Protein AF-A0A521WMD8-F1 (afdb_monomer)

pLDDT: mean 81.5, std 14.39, range [27.69, 98.44]

Solvent-accessible surface area (backbone atoms only — not comparable to full-atom values): 35753 Å² total; per-residue (Å²): 135,84,90,80,86,84,76,79,74,77,81,56,64,64,61,53,51,50,50,51,52,52,50,52,50,52,53,50,49,53,52,51,51,56,50,50,54,54,52,53,50,49,53,50,50,51,52,51,52,50,38,42,50,52,12,43,54,48,19,48,53,48,41,52,50,54,54,48,35,42,39,69,62,44,95,74,67,59,60,50,74,45,74,59,98,91,37,52,18,42,32,43,48,45,84,47,97,73,32,38,34,42,40,19,37,7,52,38,94,83,32,69,35,38,41,40,37,39,30,28,61,46,92,63,66,62,70,79,48,25,30,44,24,30,66,68,2,39,36,26,22,53,20,7,37,32,40,28,24,35,40,18,37,8,38,37,38,32,50,74,74,60,41,94,59,53,44,60,72,39,82,51,20,57,38,80,44,56,33,42,44,47,32,66,44,76,56,71,49,28,36,40,35,40,30,36,46,32,40,30,24,26,39,44,77,45,55,60,62,37,40,80,71,33,77,40,76,40,96,83,46,53,100,69,65,86,46,50,25,55,30,63,37,84,68,27,40,37,36,33,34,24,96,74,19,26,38,37,31,25,39,40,88,46,67,61,58,64,39,83,60,34,70,38,85,67,45,44,38,26,30,24,44,44,49,55,46,51,31,35,42,30,22,13,34,75,64,17,22,37,38,27,27,44,44,76,44,55,77,65,51,44,80,72,34,76,41,81,47,98,29,27,28,51,29,60,43,76,59,91,59,31,41,39,34,33,16,37,41,54,90,64,3,29,41,38,29,23,41,33,90,45,71,70,59,58,40,82,51,21,57,29,80,40,92,33,34,48,54,19,48,26,64,52,43,31,33,36,40,37,17,12,54,72,20,49,38,42,36,28,27,39,42,75,48,52,62,65,30,41,78,59,34,34,40,86,47,102,51,60,38,26,27,41,18,40,37,54,47,86,52,33,37,40,32,24,27,38,42,95,92,51,21,32,45,37,35,29,37,43,69,44,52,66,63,34,42,84,54,36,74,46,79,42,93,72,48,43,41,41,28,51,42,75,47,62,64,9,27,36,44,39,34,20,26,42,100,51,80,46,9,48,35,39,29,27,38,22,58,36,53,27,42,18,33,28,53,22,39,40,37,14,11,32,100,76,4,26,38,30,26,35,31,27,31,23,33,36,38,21,37,31,38,30,48,25,33,19,22,19,32,36,35,20,65,41,77,42,80,52,51,61,64,45,57,79,38,77,68,45,85,72,49,73,64,68,65,69,47,71,54,69,70,59,53,53,50,48,45,52,52,4,46,75,52,33,77,44,78,70,68,72,62,38,71,41,61,54,75,45,78,44,34,36,21,23,31,67,32,32,37,37,38,25,74,49,14,37,38,29,35,54,29,33,30,30,24,44,16,37,35,39,41,28,53,39,19,33,41,30,40,20,79,91,44,55,46,43,64,42,40,43,32,15,40,21,96,93,40,34,58,86,33,2,26,36,40,39,34,45,49,35,37,27,39,39,24,69,72,87,15,27,38,34,40,36,19,58,6,32,12,36,73,74,73,44,87,49,57,11,34,36,40,47,42,37,40,45,56,33,36,37,42,40,17,78,34,4,22,35,37,38,27,29,48,27,47,36,45,36,46,38,18,15,18,37,36,30,27,58,34,11,38,38,44,41,52,80,80,67,60,69,90,85,54,79,52,67,95,73,79,33,43,37,78,78,47,78,45,82,52,136

Nearest PDB structures (foldseek):
  1ri6-assembly1_A  TM=7.960E-01  e=4.593E-08  Escherichia coli
  3u4y-assembly2_B  TM=6.505E-01  e=2.765E-07  Desulfofarcimen acetoxidans DSM 771
  5o9z-assembly1_w  TM=6.079E-01  e=1.991E-06  Homo sapiens
  8oiz-assembly1_A  TM=3.950E-01  e=2.688E-05  Homo sapiens
  7v7b-assembly1_B  TM=3.726E-01  e=8.900E-04  Homo sapiens

Foldseek 3Di:
DDDDDPDPPPCCVVVVVVVVVVVVVVVVVVVVVVVVVVVVVVVVVVVVVVLLVVFVVQQVVFQCVQQVCLQVVHDDDQKDWDDDPRWIKIWGWDDDVQFIKIWIWTDRPNNIFIWIFTWGQPLFPFPQFLEEAAQQEEEEELLAEEAGEYHYLHAHYYDDDLPPQLQDWDFQAKDWFFALWFEWDDAFQWIWTDFQFWIWIWGCVPVNYIGTLDIGGDPLHDDDSHAKEWEDEQQWIWIFDQVVQKIWIWHVLPVSDTHTQDIDHRHQRWHYWYDAFQWIWTFRQRQQWIFIWGNVPVNDIDGLDIGHHPAGWHYWDDADQKIWTFHFDAQATKIWIWGPPPVSDTHTQAMDGDRAGFQEWEDFFQWIWTFHAQDQWGWIWGCLPVNYIGTQATDHHPGGWGFLYWYDFFQWIWTFIDDDQWTWTWIWRCLPVRYIDTSYIDTDNAFRFHYWDADGSQKIWTWGHHPDRIIMITIIRRRSSSFHEYSYEYAQADPNYEYERYEYRAEYAGQEYECYEHSYEYEYQYYYVYRYSYYYHHPHDGHHDKAFFDDPVNVVVLVVQLVVVHEAADDPPAEAQAEDEDDSHEYCHEHEYEPQHEYAYPAEYEYLWEYEAYHQHEYEHHPNPAQAEHEHWQHNPVALQAIQAYEHDDNYEWEYHYPLYAYEYEGARQNVQVVHDDARYEAYDDYDYRYEYEYARGEHEHEGSYEYQHYYYNYYYYYHHYYYYHRPPNRDHRTDDTDDRRIDGPDMDTDD

Structure (mmCIF, N/CA/C/O backbone):
data_AF-A0A521WMD8-F1
#
_entry.id   AF-A0A521WMD8-F1
#
loop_
_atom_site.group_PDB
_atom_site.id
_atom_site.type_symbol
_atom_site.label_atom_id
_atom_site.label_alt_id
_atom_site.label_comp_id
_atom_site.label_asym_id
_atom_site.label_entity_id
_atom_site.label_seq_id
_atom_site.pdbx_PDB_ins_code
_atom_site.Cartn_x
_atom_site.Cartn_y
_atom_site.Cartn_z
_atom_site.occupancy
_atom_site.B_iso_or_equiv
_atom_site.auth_seq_id
_atom_site.auth_comp_id
_atom_site.auth_asym_id
_atom_site.auth_atom_id
_atom_site.pdbx_PDB_model_num
ATOM 1 N N . MET A 1 1 ? 49.536 -102.680 -60.472 1.00 41.41 1 MET A N 1
ATOM 2 C CA . MET A 1 1 ? 49.944 -101.527 -59.640 1.00 41.41 1 MET A CA 1
ATOM 3 C C . MET A 1 1 ? 48.747 -100.598 -59.496 1.00 41.41 1 MET A C 1
ATOM 5 O O . MET A 1 1 ? 48.204 -100.206 -60.515 1.00 41.41 1 MET A O 1
ATOM 9 N N . ARG A 1 2 ? 48.365 -100.325 -58.240 1.00 40.72 2 ARG A N 1
ATOM 10 C CA . ARG A 1 2 ? 47.364 -99.372 -57.713 1.00 40.72 2 ARG A CA 1
ATOM 11 C C . ARG A 1 2 ? 45.886 -99.487 -58.145 1.00 40.72 2 ARG A C 1
ATOM 13 O O . ARG A 1 2 ? 45.470 -99.030 -59.197 1.00 40.72 2 ARG A O 1
ATOM 20 N N . THR A 1 3 ? 45.119 -100.065 -57.222 1.00 46.81 3 THR A N 1
ATOM 21 C CA . THR A 1 3 ? 43.687 -99.886 -56.947 1.00 46.81 3 THR A CA 1
ATOM 22 C C . THR A 1 3 ? 43.321 -98.425 -56.695 1.00 46.81 3 THR A C 1
ATOM 24 O O . THR A 1 3 ? 43.950 -97.811 -55.838 1.00 46.81 3 THR A O 1
ATOM 27 N N . ASP A 1 4 ? 42.240 -97.944 -57.313 1.00 42.34 4 ASP A N 1
ATOM 28 C CA . ASP A 1 4 ? 41.469 -96.797 -56.822 1.00 42.34 4 ASP A CA 1
ATOM 29 C C . ASP A 1 4 ? 39.981 -97.173 -56.755 1.00 42.34 4 ASP A C 1
ATOM 31 O O . ASP A 1 4 ? 39.323 -97.451 -57.759 1.00 42.34 4 ASP A O 1
ATOM 35 N N . HIS A 1 5 ? 39.457 -97.226 -55.530 1.00 48.16 5 HIS A N 1
ATOM 36 C CA . HIS A 1 5 ? 38.037 -97.380 -55.241 1.00 48.16 5 HIS A CA 1
ATOM 37 C C . HIS A 1 5 ? 37.310 -96.068 -55.558 1.00 48.16 5 HIS A C 1
ATOM 39 O O . HIS A 1 5 ? 37.416 -95.097 -54.809 1.00 48.16 5 HIS A O 1
ATOM 45 N N . ILE A 1 6 ? 36.511 -96.045 -56.624 1.00 45.47 6 ILE A N 1
ATOM 46 C CA . ILE A 1 6 ? 35.538 -94.972 -56.850 1.00 45.47 6 ILE A CA 1
ATOM 47 C C . ILE A 1 6 ? 34.365 -95.204 -55.889 1.00 45.47 6 ILE A C 1
ATOM 49 O O . ILE A 1 6 ? 33.432 -95.947 -56.184 1.00 45.47 6 ILE A O 1
ATOM 53 N N . GLN A 1 7 ? 34.412 -94.578 -54.711 1.00 53.00 7 GLN A N 1
ATOM 54 C CA . GLN A 1 7 ? 33.211 -94.386 -53.901 1.00 53.00 7 GLN A CA 1
ATOM 55 C C . GLN A 1 7 ? 32.320 -93.356 -54.603 1.00 53.00 7 GLN A C 1
ATOM 57 O O . GLN A 1 7 ? 32.611 -92.158 -54.612 1.00 53.00 7 GLN A O 1
ATOM 62 N N . THR A 1 8 ? 31.207 -93.803 -55.180 1.00 52.16 8 THR A N 1
ATOM 63 C CA . THR A 1 8 ? 30.129 -92.920 -55.628 1.00 52.16 8 THR A CA 1
ATOM 64 C C . THR A 1 8 ? 29.467 -92.284 -54.405 1.00 52.16 8 THR A C 1
ATOM 66 O O . THR A 1 8 ? 28.491 -92.803 -53.865 1.00 52.16 8 THR A O 1
ATOM 69 N N . LYS A 1 9 ? 29.995 -91.147 -53.941 1.00 52.72 9 LYS A N 1
ATOM 70 C CA . LYS A 1 9 ? 29.272 -90.261 -53.023 1.00 52.72 9 LYS A CA 1
ATOM 71 C C . LYS A 1 9 ? 28.027 -89.766 -53.759 1.00 52.72 9 LYS A C 1
ATOM 73 O O . LYS A 1 9 ? 28.132 -88.937 -54.663 1.00 52.72 9 LYS A O 1
ATOM 78 N N . SER A 1 10 ? 26.855 -90.298 -53.406 1.00 56.12 10 SER A N 1
ATOM 79 C CA . SER A 1 10 ? 25.584 -89.798 -53.934 1.00 56.12 10 SER A CA 1
ATOM 80 C C . SER A 1 10 ? 25.499 -88.302 -53.612 1.00 56.12 10 SER A C 1
ATOM 82 O O . SER A 1 10 ? 25.668 -87.896 -52.457 1.00 56.12 10 SER A O 1
ATOM 84 N N . LYS A 1 11 ? 25.333 -87.465 -54.640 1.00 58.53 11 LYS A N 1
ATOM 85 C CA . LYS A 1 11 ? 25.245 -86.010 -54.490 1.00 58.53 11 LYS A CA 1
ATOM 86 C C . LYS A 1 11 ? 23.907 -85.647 -53.831 1.00 58.53 11 LYS A C 1
ATOM 88 O O . LYS A 1 11 ? 22.960 -85.270 -54.508 1.00 58.53 11 LYS A O 1
ATOM 93 N N . GLN A 1 12 ? 23.849 -85.712 -52.501 1.00 58.47 12 GLN A N 1
ATOM 94 C CA . GLN A 1 12 ? 22.752 -85.159 -51.688 1.00 58.47 12 GLN A CA 1
ATOM 95 C C . GLN A 1 12 ? 22.807 -83.622 -51.573 1.00 58.47 12 GLN A C 1
ATOM 97 O O . GLN A 1 12 ? 21.968 -83.018 -50.910 1.00 58.47 12 GLN A O 1
ATOM 102 N N . SER A 1 13 ? 23.764 -82.960 -52.237 1.00 59.78 13 SER A N 1
ATOM 103 C CA . SER A 1 13 ? 23.941 -81.502 -52.182 1.00 59.78 13 SER A CA 1
ATOM 104 C C . SER A 1 13 ? 22.703 -80.724 -52.647 1.00 59.78 13 SER A C 1
ATOM 106 O O . SER A 1 13 ? 22.449 -79.640 -52.134 1.00 59.78 13 SER A O 1
ATOM 108 N N . GLY A 1 14 ? 21.904 -81.287 -53.564 1.00 66.94 14 GLY A N 1
ATOM 109 C CA . GLY A 1 14 ? 20.630 -80.694 -53.989 1.00 66.94 14 GLY A CA 1
ATOM 110 C C . GLY A 1 14 ? 19.539 -80.758 -52.913 1.00 66.94 14 GLY A C 1
ATOM 111 O O . GLY A 1 14 ? 18.849 -79.770 -52.684 1.00 66.94 14 GLY A O 1
ATOM 112 N N . GLN A 1 15 ? 19.420 -81.883 -52.195 1.00 69.38 15 GLN A N 1
ATOM 113 C CA . GLN A 1 15 ? 18.453 -82.036 -51.097 1.00 69.38 15 GLN A CA 1
ATOM 114 C C . GLN A 1 15 ? 18.825 -81.164 -49.893 1.00 69.38 15 GLN A C 1
ATOM 116 O O . GLN A 1 15 ? 17.951 -80.519 -49.322 1.00 69.38 15 GLN A O 1
ATOM 121 N N . ALA A 1 16 ? 20.115 -81.074 -49.553 1.00 74.12 16 ALA A N 1
ATOM 122 C CA . ALA A 1 16 ? 20.590 -80.191 -48.489 1.00 74.12 16 ALA A CA 1
ATOM 123 C C . ALA A 1 16 ? 20.301 -78.712 -48.802 1.00 74.12 16 ALA A C 1
ATOM 125 O O . ALA A 1 16 ? 19.813 -77.994 -47.937 1.00 74.12 16 ALA A O 1
ATOM 126 N N . MET A 1 17 ? 20.520 -78.273 -50.050 1.00 79.31 17 MET A N 1
ATOM 127 C CA . MET A 1 17 ? 20.219 -76.902 -50.473 1.00 79.31 17 MET A CA 1
ATOM 128 C C . MET A 1 17 ? 18.716 -76.593 -50.385 1.00 79.31 17 MET A C 1
ATOM 130 O O . MET A 1 17 ? 18.348 -75.542 -49.869 1.00 79.31 17 MET A O 1
ATOM 134 N N . ILE A 1 18 ? 17.844 -77.511 -50.817 1.00 81.69 18 ILE A N 1
ATOM 135 C CA . ILE A 1 18 ? 16.386 -77.326 -50.721 1.00 81.69 18 ILE A CA 1
ATOM 136 C C . ILE A 1 18 ? 15.936 -77.275 -49.256 1.00 81.69 18 ILE A C 1
ATOM 138 O O . ILE A 1 18 ? 15.162 -76.393 -48.896 1.00 81.69 18 ILE A O 1
ATOM 142 N N . ILE A 1 19 ? 16.451 -78.159 -48.394 1.00 83.31 19 ILE A N 1
ATOM 143 C CA . ILE A 1 19 ? 16.129 -78.150 -46.959 1.00 83.31 19 ILE A CA 1
ATOM 144 C C . ILE A 1 19 ? 16.604 -76.850 -46.307 1.00 83.31 19 ILE A C 1
ATOM 146 O O . ILE A 1 19 ? 15.848 -76.257 -45.545 1.00 83.31 19 ILE A O 1
ATOM 150 N N . SER A 1 20 ? 17.806 -76.361 -46.628 1.00 80.75 20 SER A N 1
ATOM 151 C CA . SER A 1 20 ? 18.294 -75.074 -46.120 1.00 80.75 20 SER A CA 1
ATOM 152 C C . SER A 1 20 ? 17.433 -73.904 -46.595 1.00 80.75 20 SER A C 1
ATOM 154 O O . SER A 1 20 ? 17.076 -73.058 -45.784 1.00 80.75 20 SER A O 1
ATOM 156 N N . VAL A 1 21 ? 17.049 -73.864 -47.875 1.00 86.06 21 VAL A N 1
ATOM 157 C CA . VAL A 1 21 ? 16.170 -72.811 -48.411 1.00 86.06 21 VAL A CA 1
ATOM 158 C C . VAL A 1 21 ? 14.806 -72.843 -47.725 1.00 86.06 21 VAL A C 1
ATOM 160 O O . VAL A 1 21 ? 14.336 -71.804 -47.273 1.00 86.06 21 VAL A O 1
ATOM 163 N N . VAL A 1 22 ? 14.194 -74.021 -47.580 1.00 87.50 22 VAL A N 1
ATOM 164 C CA . VAL A 1 22 ? 12.907 -74.176 -46.885 1.00 87.50 22 VAL A CA 1
ATOM 165 C C . VAL A 1 22 ? 13.033 -73.805 -45.405 1.00 87.50 22 VAL A C 1
ATOM 167 O O . VAL A 1 22 ? 12.176 -73.103 -44.883 1.00 87.50 22 VAL A O 1
ATOM 170 N N . PHE A 1 23 ? 14.117 -74.198 -44.736 1.00 89.12 23 PHE A N 1
ATOM 171 C CA . PHE A 1 23 ? 14.378 -73.859 -43.337 1.00 89.12 23 PHE A CA 1
ATOM 172 C C . PHE A 1 23 ? 14.518 -72.347 -43.125 1.00 89.12 23 PHE A C 1
ATOM 174 O O . PHE A 1 23 ? 13.855 -71.788 -42.253 1.00 89.12 23 PHE A O 1
ATOM 181 N N . PHE A 1 24 ? 15.311 -71.660 -43.953 1.00 89.56 24 PHE A N 1
ATOM 182 C CA . PHE A 1 24 ? 15.444 -70.203 -43.879 1.00 89.56 24 PHE A CA 1
ATOM 183 C C . PHE A 1 24 ? 14.158 -69.476 -44.276 1.00 89.56 24 PHE A C 1
ATOM 185 O O . PHE A 1 24 ? 13.862 -68.429 -43.706 1.00 89.56 24 PHE A O 1
ATOM 192 N N . LEU A 1 25 ? 13.363 -70.033 -45.192 1.00 91.81 25 LEU A N 1
ATOM 193 C CA . LEU A 1 25 ? 12.064 -69.477 -45.565 1.00 91.81 25 LEU A CA 1
ATOM 194 C C . LEU A 1 25 ? 11.048 -69.611 -44.422 1.00 91.81 25 LEU A C 1
ATOM 196 O O . LEU A 1 25 ? 10.329 -68.657 -44.139 1.00 91.81 25 LEU A O 1
ATOM 200 N N . ILE A 1 26 ? 11.039 -70.744 -43.710 1.00 90.94 26 ILE A N 1
ATOM 201 C CA . ILE 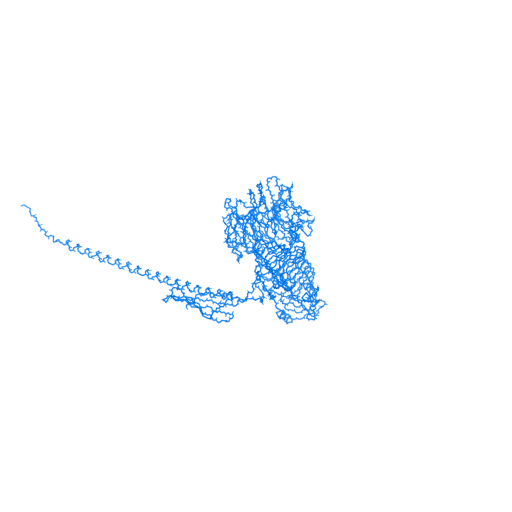A 1 26 ? 10.210 -70.947 -42.513 1.00 90.94 26 ILE A CA 1
ATOM 202 C C . ILE A 1 26 ? 10.639 -69.995 -41.391 1.00 90.94 26 ILE A C 1
ATOM 204 O O . ILE A 1 26 ? 9.785 -69.336 -40.804 1.00 90.94 26 ILE A O 1
ATOM 208 N N . ILE A 1 27 ? 11.944 -69.862 -41.120 1.00 90.00 27 ILE A N 1
ATOM 209 C CA . ILE A 1 27 ? 12.451 -68.893 -40.134 1.00 90.00 27 ILE A CA 1
ATOM 210 C C . ILE A 1 27 ? 12.065 -67.467 -40.535 1.00 90.00 27 ILE A C 1
ATOM 212 O O . ILE A 1 27 ? 11.583 -66.710 -39.697 1.00 90.00 27 ILE A O 1
ATOM 216 N N . GLY A 1 28 ? 12.226 -67.112 -41.813 1.00 90.06 28 GLY A N 1
ATOM 217 C CA . GLY A 1 28 ? 11.825 -65.813 -42.345 1.00 90.06 28 GLY A CA 1
ATOM 218 C C . GLY A 1 28 ? 10.339 -65.532 -42.122 1.00 90.06 28 GLY A C 1
ATOM 219 O O . GLY A 1 28 ? 9.993 -64.459 -41.636 1.00 90.06 28 GLY A O 1
ATOM 220 N N . LEU A 1 29 ? 9.466 -66.510 -42.384 1.00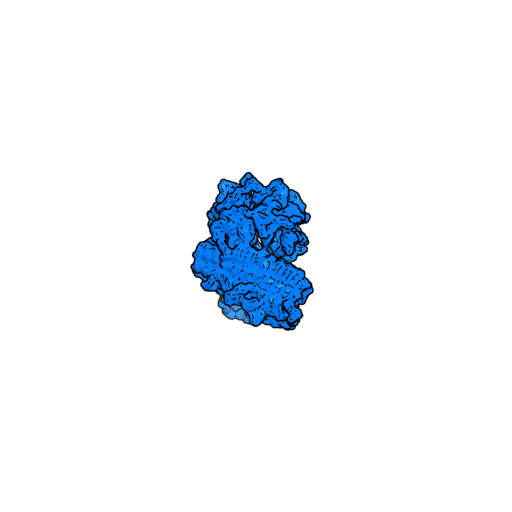 89.88 29 LEU A N 1
ATOM 221 C CA . LEU A 1 29 ? 8.031 -66.389 -42.116 1.00 89.88 29 LEU A CA 1
ATOM 222 C C . LEU A 1 29 ? 7.726 -66.218 -40.624 1.00 89.88 29 LEU A C 1
ATOM 224 O O . LEU A 1 29 ? 6.931 -65.350 -40.278 1.00 89.88 29 LEU A O 1
ATOM 228 N N . ILE A 1 30 ? 8.364 -66.991 -39.741 1.00 90.25 30 ILE A N 1
ATOM 229 C CA . ILE A 1 30 ? 8.158 -66.884 -38.287 1.00 90.25 30 ILE A CA 1
ATOM 230 C C . ILE A 1 30 ? 8.564 -65.494 -37.783 1.00 90.25 30 ILE A C 1
ATOM 232 O O . ILE A 1 30 ? 7.831 -64.882 -37.008 1.00 90.25 30 ILE A O 1
ATOM 236 N N . VAL A 1 31 ? 9.695 -64.964 -38.256 1.00 87.88 31 VAL A N 1
ATOM 237 C CA . VAL A 1 31 ? 10.162 -63.616 -37.899 1.00 87.88 31 VAL A CA 1
ATOM 238 C C . VAL A 1 31 ? 9.196 -62.548 -38.417 1.00 87.88 31 VAL A C 1
ATOM 240 O O . VAL A 1 31 ? 8.834 -61.642 -37.668 1.00 87.88 31 VAL A O 1
ATOM 243 N N . VAL A 1 32 ? 8.725 -62.663 -39.664 1.00 89.38 32 VAL A N 1
ATOM 244 C CA . VAL A 1 32 ? 7.759 -61.715 -40.244 1.00 89.38 32 VAL A CA 1
ATOM 245 C C . VAL A 1 32 ? 6.430 -61.739 -39.491 1.00 89.38 32 VAL A C 1
ATOM 247 O O . VAL A 1 32 ? 5.892 -60.671 -39.201 1.00 89.38 32 VAL A O 1
ATOM 250 N N . VAL A 1 33 ? 5.912 -62.918 -39.135 1.00 88.19 33 VAL A N 1
ATOM 251 C CA . VAL A 1 33 ? 4.668 -63.055 -38.358 1.00 88.19 33 VAL A CA 1
ATOM 252 C C . VAL A 1 33 ? 4.846 -62.468 -36.956 1.00 88.19 33 VAL A C 1
ATOM 254 O O . VAL A 1 33 ? 4.033 -61.644 -36.543 1.00 88.19 33 VAL A O 1
ATOM 257 N N . GLY A 1 34 ? 5.947 -62.792 -36.271 1.00 85.81 34 GLY A N 1
ATOM 258 C CA . GLY A 1 34 ? 6.242 -62.267 -34.935 1.00 85.81 34 GLY A CA 1
ATOM 259 C C . GLY A 1 34 ? 6.353 -60.739 -34.896 1.00 85.81 34 GLY A C 1
ATOM 260 O O . GLY A 1 34 ? 5.787 -60.097 -34.012 1.00 85.81 34 GLY A O 1
ATOM 261 N N . ILE A 1 35 ? 7.017 -60.134 -35.887 1.00 86.00 35 ILE A N 1
ATOM 262 C CA . ILE A 1 35 ? 7.094 -58.670 -36.009 1.00 86.00 35 ILE A CA 1
ATOM 263 C C . ILE A 1 35 ? 5.717 -58.090 -36.358 1.00 86.00 35 ILE A C 1
ATOM 265 O O . ILE A 1 35 ? 5.288 -57.119 -35.735 1.00 86.00 35 ILE A O 1
ATOM 269 N N . SER A 1 36 ? 4.988 -58.696 -37.298 1.00 86.19 36 SER A N 1
ATOM 270 C CA . SER A 1 36 ? 3.666 -58.211 -37.723 1.00 86.19 36 SER A CA 1
ATOM 271 C C . SER A 1 36 ? 2.666 -58.167 -36.567 1.00 86.19 36 SER A C 1
ATOM 273 O O . SER A 1 36 ? 1.955 -57.175 -36.415 1.00 86.19 36 SER A O 1
ATOM 275 N N . GLU A 1 37 ? 2.642 -59.186 -35.706 1.00 87.50 37 GLU A N 1
ATOM 276 C CA . GLU A 1 37 ? 1.769 -59.212 -34.527 1.00 87.50 37 GLU A CA 1
ATOM 277 C C . GLU A 1 37 ? 2.092 -58.085 -33.540 1.00 87.50 37 GLU A C 1
ATOM 279 O O . GLU A 1 37 ? 1.181 -57.409 -33.053 1.00 87.50 37 GLU A O 1
ATOM 284 N N . THR A 1 38 ? 3.380 -57.830 -33.277 1.00 83.56 38 THR A N 1
ATOM 285 C CA . THR A 1 38 ? 3.787 -56.720 -32.399 1.00 83.56 38 THR A CA 1
ATOM 286 C C . THR A 1 38 ? 3.406 -55.358 -32.974 1.00 83.56 38 THR A C 1
ATOM 288 O O . THR A 1 38 ? 2.831 -54.545 -32.256 1.00 83.56 38 THR A O 1
ATOM 291 N N . VAL A 1 39 ? 3.609 -55.139 -34.277 1.00 86.31 39 VAL A N 1
ATOM 292 C CA . VAL A 1 39 ? 3.258 -53.881 -34.953 1.00 86.31 39 VAL A CA 1
ATOM 293 C C . VAL A 1 39 ? 1.747 -53.648 -34.954 1.00 86.31 39 VAL A C 1
ATOM 295 O O . VAL A 1 39 ? 1.296 -52.545 -34.657 1.00 86.31 39 VAL A O 1
ATOM 298 N N . VAL A 1 40 ? 0.940 -54.676 -35.235 1.00 86.12 40 VAL A N 1
ATOM 299 C CA . VAL A 1 40 ? -0.529 -54.570 -35.188 1.00 86.12 40 VAL A CA 1
ATOM 300 C C . VAL A 1 40 ? -1.013 -54.277 -33.766 1.00 86.12 40 VAL A C 1
ATOM 302 O O . VAL A 1 40 ? -1.916 -53.457 -33.579 1.00 86.12 40 VAL A O 1
ATOM 305 N N . ARG A 1 41 ? -0.403 -54.903 -32.752 1.00 84.12 41 ARG A N 1
ATOM 306 C CA . ARG A 1 41 ? -0.716 -54.633 -31.344 1.00 84.12 41 ARG A CA 1
ATOM 307 C C . ARG A 1 41 ? -0.370 -53.197 -30.952 1.00 84.12 41 ARG A C 1
ATOM 309 O O . ARG A 1 41 ? -1.201 -52.534 -30.335 1.00 84.12 41 ARG A O 1
ATOM 316 N N . ASP A 1 42 ? 0.801 -52.704 -31.340 1.00 84.44 42 ASP A N 1
ATOM 317 C CA . ASP A 1 42 ? 1.234 -51.340 -31.025 1.00 84.44 42 ASP A CA 1
ATOM 318 C C . ASP A 1 42 ? 0.383 -50.297 -31.755 1.00 84.44 42 ASP A C 1
ATOM 320 O O . ASP A 1 42 ? -0.044 -49.319 -31.144 1.00 84.44 42 ASP A O 1
ATOM 324 N N . LEU A 1 43 ? 0.019 -50.545 -33.017 1.00 85.25 43 LEU A N 1
ATOM 325 C CA . LEU A 1 43 ? -0.938 -49.711 -33.747 1.00 85.25 43 LEU A CA 1
ATOM 326 C C . LEU A 1 43 ? -2.298 -49.659 -33.046 1.00 85.25 43 LEU A C 1
ATOM 328 O O . LEU A 1 43 ? -2.865 -48.577 -32.893 1.00 85.25 43 LEU A O 1
ATOM 332 N N . LYS A 1 44 ? -2.810 -50.802 -32.572 1.00 83.56 44 LYS A N 1
ATOM 333 C CA . LYS A 1 44 ? -4.065 -50.851 -31.812 1.00 83.56 44 LYS A CA 1
ATOM 334 C C . LYS A 1 44 ? -3.950 -50.073 -30.498 1.00 83.56 44 LYS A C 1
ATOM 336 O O . LYS A 1 44 ? -4.864 -49.329 -30.157 1.00 83.56 44 LYS A O 1
ATOM 341 N N . ASN A 1 45 ? -2.824 -50.181 -29.794 1.00 81.69 45 ASN A N 1
ATOM 342 C CA . ASN A 1 45 ? -2.570 -49.428 -28.564 1.00 81.69 45 ASN A CA 1
ATOM 343 C C . ASN A 1 45 ? -2.522 -47.916 -28.817 1.00 81.69 45 ASN A C 1
ATOM 345 O O . ASN A 1 45 ? -3.178 -47.163 -28.102 1.00 81.69 45 ASN A O 1
ATOM 349 N N . VAL A 1 46 ? -1.820 -47.467 -29.862 1.00 84.19 46 VAL A N 1
ATOM 350 C CA . VAL A 1 46 ? -1.774 -46.049 -30.253 1.00 84.19 46 VAL A CA 1
ATOM 351 C C . VAL A 1 46 ? -3.170 -45.545 -30.618 1.00 84.19 46 VAL A C 1
ATOM 353 O O . VAL A 1 46 ? -3.582 -44.494 -30.134 1.00 84.19 46 VAL A O 1
ATOM 356 N N . GLN A 1 47 ? -3.938 -46.307 -31.400 1.00 83.62 47 GLN A N 1
ATOM 357 C CA . GLN A 1 47 ? -5.320 -45.950 -31.736 1.00 83.62 47 GLN A CA 1
ATOM 358 C C . GLN A 1 47 ? -6.213 -45.845 -30.494 1.00 83.62 47 GLN A C 1
ATOM 360 O O . GLN A 1 47 ? -7.027 -44.929 -30.405 1.00 83.62 47 GLN A O 1
ATOM 365 N N . ASN A 1 48 ? -6.057 -46.749 -29.526 1.00 83.69 48 ASN A N 1
ATOM 366 C CA . ASN A 1 48 ? -6.805 -46.712 -28.271 1.00 83.69 48 ASN A CA 1
ATOM 367 C C . ASN A 1 48 ? -6.425 -45.490 -27.418 1.00 83.69 48 ASN A C 1
ATOM 369 O O . ASN A 1 48 ? -7.307 -44.834 -26.870 1.00 83.69 48 ASN A O 1
ATOM 373 N N . ILE A 1 49 ? -5.135 -45.141 -27.353 1.00 80.25 49 ILE A N 1
ATOM 374 C CA . ILE A 1 49 ? -4.651 -43.938 -26.655 1.00 80.25 49 ILE A CA 1
ATOM 375 C C . ILE A 1 49 ? -5.213 -42.672 -27.306 1.00 80.25 49 ILE A C 1
ATOM 377 O O . ILE A 1 49 ? -5.661 -41.772 -26.599 1.00 80.25 49 ILE A O 1
ATOM 381 N N . VAL A 1 50 ? -5.222 -42.600 -28.640 1.00 83.19 50 VAL A N 1
ATOM 382 C CA . VAL A 1 50 ? -5.796 -41.461 -29.370 1.00 83.19 50 VAL A CA 1
ATOM 383 C C . VAL A 1 50 ? -7.287 -41.329 -29.062 1.00 83.19 50 VAL A C 1
ATOM 385 O O . VAL A 1 50 ? -7.710 -40.261 -28.632 1.00 83.19 50 VAL A O 1
ATOM 388 N N . LYS A 1 51 ? -8.064 -42.416 -29.169 1.00 83.19 51 LYS A N 1
ATOM 389 C CA . LYS A 1 51 ? -9.501 -42.414 -28.837 1.00 83.19 51 LYS A CA 1
ATOM 390 C C . LYS A 1 51 ? -9.763 -41.978 -27.394 1.00 83.19 51 LYS A C 1
ATOM 392 O O . LYS A 1 51 ? -10.659 -41.180 -27.152 1.00 83.19 51 LYS A O 1
ATOM 397 N N . SER A 1 52 ? -8.951 -42.452 -26.448 1.00 81.94 52 SER A N 1
ATOM 398 C CA . SER A 1 52 ? -9.038 -42.049 -25.041 1.00 81.94 52 SER A CA 1
ATOM 399 C C . SER A 1 52 ? -8.734 -40.561 -24.834 1.00 81.94 52 SER A C 1
ATOM 401 O O . SER A 1 52 ? -9.435 -39.906 -24.063 1.00 81.94 52 SER A O 1
ATOM 403 N N . ARG A 1 53 ? -7.731 -40.006 -25.530 1.00 82.38 53 ARG A N 1
ATOM 404 C CA . ARG A 1 53 ? -7.419 -38.568 -25.476 1.00 82.38 53 ARG A CA 1
ATOM 405 C C . ARG A 1 53 ? -8.506 -37.709 -26.110 1.00 82.38 53 ARG A C 1
ATOM 407 O O . ARG A 1 53 ? -8.763 -36.617 -25.621 1.00 82.38 53 ARG A O 1
ATOM 414 N N . GLU A 1 54 ? -9.144 -38.191 -27.171 1.00 83.69 54 GLU A N 1
ATOM 415 C CA . GLU A 1 54 ? -10.260 -37.495 -27.813 1.00 83.69 54 GLU A CA 1
ATOM 416 C C . GLU A 1 54 ? -11.485 -37.428 -26.890 1.00 83.69 54 GLU A C 1
ATOM 418 O O . GLU A 1 54 ? -12.049 -36.345 -26.745 1.00 83.69 54 GLU A O 1
ATOM 423 N N . SER A 1 55 ? -11.843 -38.525 -26.202 1.00 84.69 55 SER A N 1
ATOM 424 C CA . SER A 1 55 ? -12.883 -38.504 -25.155 1.00 84.69 55 SER A CA 1
ATOM 425 C C . SER A 1 55 ? -12.544 -37.537 -24.026 1.00 84.69 55 SER A C 1
ATOM 427 O O . SER A 1 55 ? -13.407 -36.791 -23.575 1.00 84.69 55 SER A O 1
ATOM 429 N N . TYR A 1 56 ? -11.286 -37.530 -23.576 1.00 82.38 56 TYR A N 1
ATOM 430 C CA . TYR A 1 56 ? -10.823 -36.610 -22.540 1.00 82.38 56 TYR A CA 1
ATOM 431 C C . TYR A 1 56 ? -10.971 -35.149 -22.980 1.00 82.38 56 TYR A C 1
ATOM 433 O O . TYR A 1 56 ? -11.595 -34.361 -22.282 1.00 82.38 56 TYR A O 1
ATOM 441 N N . ALA A 1 57 ? -10.459 -34.795 -24.161 1.00 83.38 57 ALA A N 1
ATOM 442 C CA . ALA A 1 57 ? -10.439 -33.414 -24.631 1.00 83.38 57 ALA A CA 1
ATOM 443 C C . ALA A 1 57 ? -11.846 -32.833 -24.837 1.00 83.38 57 ALA A C 1
ATOM 445 O O . ALA A 1 57 ? -12.099 -31.701 -24.438 1.00 83.38 57 ALA A O 1
ATOM 446 N N . ILE A 1 58 ? -12.771 -33.594 -25.438 1.00 86.81 58 ILE A N 1
ATOM 447 C CA . ILE A 1 58 ? -14.147 -33.118 -25.649 1.00 86.81 58 ILE A CA 1
ATOM 448 C C . ILE A 1 58 ? -14.957 -33.094 -24.343 1.00 86.81 58 ILE A C 1
ATOM 450 O O . ILE A 1 58 ? -15.784 -32.202 -24.156 1.00 86.81 58 ILE A O 1
ATOM 454 N N . GLY A 1 59 ? -14.699 -34.043 -23.435 1.00 85.94 59 GLY A N 1
ATOM 455 C CA . GLY A 1 59 ? -15.298 -34.080 -22.104 1.00 85.94 59 GLY A CA 1
ATOM 456 C C . GLY A 1 59 ? -14.880 -32.883 -21.251 1.00 85.94 59 GLY A C 1
ATOM 457 O O . GLY A 1 59 ? -15.747 -32.199 -20.718 1.00 85.94 59 GLY A O 1
ATOM 458 N N . GLU A 1 60 ? -13.579 -32.585 -21.188 1.00 84.75 60 GLU A N 1
ATOM 459 C CA . GLU A 1 60 ? -13.049 -31.407 -20.488 1.00 84.75 60 GLU A CA 1
ATOM 460 C C . GLU A 1 60 ? -13.548 -30.107 -21.119 1.00 84.75 60 GLU A C 1
ATOM 462 O O . GLU A 1 60 ? -14.037 -29.243 -20.405 1.00 84.75 60 GLU A O 1
ATOM 467 N N . ALA A 1 61 ? -13.542 -29.987 -22.452 1.00 85.00 61 ALA A N 1
ATOM 468 C CA . ALA A 1 61 ? -14.008 -28.771 -23.121 1.00 85.00 61 ALA A CA 1
ATOM 469 C C . ALA A 1 61 ? -15.470 -28.428 -22.782 1.00 85.00 61 ALA A C 1
ATOM 471 O O . ALA A 1 61 ? -15.779 -27.277 -22.477 1.00 85.00 61 ALA A O 1
ATOM 472 N N . LEU A 1 62 ? -16.374 -29.418 -22.806 1.00 89.75 62 LEU A N 1
ATOM 473 C CA . LEU A 1 62 ? -17.766 -29.201 -22.398 1.00 89.75 62 LEU A CA 1
ATOM 474 C C . LEU A 1 62 ? -17.881 -28.935 -20.891 1.00 89.75 62 LEU A C 1
ATOM 476 O O . LEU A 1 62 ? -18.693 -28.114 -20.473 1.00 89.75 62 LEU A O 1
ATOM 480 N N . HIS A 1 63 ? -17.096 -29.630 -20.067 1.00 86.06 63 HIS A N 1
ATOM 481 C CA . HIS A 1 63 ? -17.125 -29.451 -18.619 1.00 86.06 63 HIS A CA 1
ATOM 482 C C . HIS A 1 63 ? -16.653 -28.050 -18.201 1.00 86.06 63 HIS A C 1
ATOM 484 O O . HIS A 1 63 ? -17.337 -27.381 -17.428 1.00 86.06 63 HIS A O 1
ATOM 490 N N . GLU A 1 64 ? -15.539 -27.574 -18.757 1.00 84.38 64 GLU A N 1
ATOM 491 C CA . GLU A 1 64 ? -15.008 -26.230 -18.529 1.00 84.38 64 GLU A CA 1
ATOM 492 C C . GLU A 1 64 ? -15.974 -25.148 -19.011 1.00 84.38 64 GLU A C 1
ATOM 494 O O . GLU A 1 64 ? -16.197 -24.179 -18.288 1.00 84.38 64 GLU A O 1
ATOM 499 N N . ASP A 1 65 ? -16.591 -25.320 -20.183 1.00 88.56 65 ASP A N 1
ATOM 500 C CA . ASP A 1 65 ? -17.577 -24.374 -20.711 1.00 88.56 65 ASP A CA 1
ATOM 501 C C . ASP A 1 65 ? -18.808 -24.257 -19.797 1.00 88.56 65 ASP A C 1
ATOM 503 O O . ASP A 1 65 ? -19.196 -23.153 -19.411 1.00 88.56 65 ASP A O 1
ATOM 507 N N . VAL A 1 66 ? -19.383 -25.387 -19.373 1.00 82.06 66 VAL A N 1
ATOM 508 C CA . VAL A 1 66 ? -20.529 -25.410 -18.451 1.00 82.06 66 VAL A CA 1
ATOM 509 C C . VAL A 1 66 ? -20.167 -24.753 -17.116 1.00 82.06 66 VAL A C 1
ATOM 511 O O . VAL A 1 66 ? -20.884 -23.869 -16.642 1.00 82.06 66 VAL A O 1
ATOM 514 N N . VAL A 1 67 ? -19.030 -25.123 -16.520 1.00 78.50 67 VAL A N 1
ATOM 515 C CA . VAL A 1 67 ? -18.564 -24.554 -15.246 1.00 78.50 67 VAL A CA 1
ATOM 516 C C . VAL A 1 67 ? -18.248 -23.057 -15.374 1.00 78.50 67 VAL A C 1
ATOM 518 O O . VAL A 1 67 ? -18.566 -22.280 -14.470 1.00 78.50 67 VAL A O 1
ATOM 521 N N . TYR A 1 68 ? -17.664 -22.621 -16.491 1.00 76.19 68 TYR A N 1
ATOM 522 C CA . TYR A 1 68 ? -17.388 -21.214 -16.775 1.00 76.19 68 TYR A CA 1
ATOM 523 C C . TYR A 1 68 ? -18.678 -20.400 -16.917 1.00 76.19 68 TYR A C 1
ATOM 525 O O . TYR A 1 68 ? -18.807 -19.347 -16.290 1.00 76.19 68 TYR A O 1
ATOM 533 N N . ARG A 1 69 ? -19.663 -20.903 -17.672 1.00 79.88 69 ARG A N 1
ATOM 534 C CA . ARG A 1 69 ? -20.975 -20.259 -17.818 1.00 79.88 69 ARG A CA 1
ATOM 535 C C . ARG A 1 69 ? -21.690 -20.128 -16.467 1.00 79.88 69 ARG A C 1
ATOM 537 O O . ARG A 1 69 ? -22.203 -19.050 -16.167 1.00 79.88 69 ARG A O 1
ATOM 544 N N . PHE A 1 70 ? -21.624 -21.147 -15.602 1.00 69.75 70 PHE A N 1
ATOM 545 C CA . PHE A 1 70 ? -22.116 -21.049 -14.218 1.00 69.75 70 PHE A CA 1
ATOM 546 C C . PHE A 1 70 ? -21.362 -20.008 -13.380 1.00 69.75 70 PHE A C 1
ATOM 548 O O . PHE A 1 70 ? -21.982 -19.271 -12.615 1.00 69.75 70 PHE A O 1
ATOM 555 N N . LYS A 1 71 ? -20.036 -19.900 -13.529 1.00 58.03 71 LYS A N 1
ATOM 556 C CA . LYS A 1 71 ? -19.230 -18.865 -12.857 1.00 58.03 71 LYS A CA 1
ATOM 557 C C . LYS A 1 71 ? -19.605 -17.445 -13.284 1.00 58.03 71 LYS A C 1
ATOM 559 O O . LYS A 1 71 ? -19.594 -16.547 -12.451 1.00 58.03 71 LYS A O 1
ATOM 564 N N . GLN A 1 72 ? -19.942 -17.246 -14.556 1.00 60.12 72 GLN A N 1
ATOM 565 C CA . GLN A 1 72 ? -20.275 -15.939 -15.136 1.00 60.12 72 GLN A CA 1
ATOM 566 C C . GLN A 1 72 ? -21.770 -15.581 -15.049 1.00 60.12 72 GLN A C 1
ATOM 568 O O . GLN A 1 72 ? -22.205 -14.632 -15.697 1.00 60.12 72 GLN A O 1
ATOM 573 N N . SER A 1 73 ? -22.577 -16.323 -14.275 1.00 59.31 73 SER A N 1
ATOM 574 C CA . SER A 1 73 ? -24.038 -16.126 -14.195 1.00 59.31 73 SER A CA 1
ATOM 575 C C . SER A 1 73 ? -24.751 -16.186 -15.560 1.00 59.31 73 SER A C 1
ATOM 577 O O . SER A 1 73 ? -25.769 -15.528 -15.775 1.00 59.31 73 SER A O 1
ATOM 579 N N . MET A 1 74 ? -24.223 -16.965 -16.506 1.00 63.84 74 MET A N 1
ATOM 580 C CA . MET A 1 74 ? -24.848 -17.178 -17.812 1.00 63.84 74 MET A CA 1
ATOM 581 C C . MET A 1 74 ? -25.915 -18.275 -17.720 1.00 63.84 74 MET A C 1
ATOM 583 O O . MET A 1 74 ? -25.855 -19.148 -16.855 1.00 63.84 74 MET A O 1
ATOM 587 N N . GLN A 1 75 ? -26.898 -18.255 -18.626 1.00 68.12 75 GLN A N 1
ATOM 588 C CA . GLN A 1 75 ? -27.882 -19.337 -18.704 1.00 68.12 75 GLN A CA 1
ATOM 589 C C . GLN A 1 75 ? -27.218 -20.644 -19.154 1.00 68.12 75 GLN A C 1
ATOM 591 O O . GLN A 1 75 ? -26.497 -20.680 -20.154 1.00 68.12 75 GLN A O 1
ATOM 596 N N . VAL A 1 76 ? -27.508 -21.715 -18.420 1.00 81.06 76 VAL A N 1
ATOM 597 C CA . VAL A 1 76 ? -27.103 -23.090 -18.725 1.00 81.06 76 VAL A CA 1
ATOM 598 C C . VAL A 1 76 ? -28.321 -23.990 -18.524 1.00 81.06 76 VAL A C 1
ATOM 600 O O . VAL A 1 76 ? -29.060 -23.814 -17.552 1.00 81.06 76 VAL A O 1
ATOM 603 N N . GLY A 1 77 ? -28.563 -24.915 -19.454 1.00 78.75 77 GLY A N 1
ATOM 604 C CA . GLY A 1 77 ? -29.634 -25.904 -19.341 1.00 78.75 77 GLY A CA 1
ATOM 605 C C . GLY A 1 77 ? -29.378 -26.943 -18.244 1.00 78.75 77 GLY A C 1
ATOM 606 O O . GLY A 1 77 ? -28.316 -26.986 -17.631 1.00 78.75 77 GLY A O 1
ATOM 607 N N . THR A 1 78 ? -30.352 -27.821 -17.998 1.00 80.19 78 THR A N 1
ATOM 608 C CA . THR A 1 78 ? -30.159 -29.012 -17.144 1.00 80.19 78 THR A CA 1
ATOM 609 C C . THR A 1 78 ? -29.364 -30.110 -17.852 1.00 80.19 78 THR A C 1
ATOM 611 O O . THR A 1 78 ? -28.808 -30.992 -17.200 1.00 80.19 78 THR A O 1
ATOM 614 N N . GLU A 1 79 ? -29.300 -30.045 -19.184 1.00 88.75 79 GLU A N 1
ATOM 615 C CA . GLU A 1 79 ? -28.483 -30.895 -20.041 1.00 88.75 79 GLU A CA 1
ATOM 616 C C . GLU A 1 79 ? -27.818 -30.038 -21.121 1.00 88.75 79 GLU A C 1
ATOM 618 O O . GLU A 1 79 ? -28.466 -29.206 -21.755 1.00 88.75 79 GLU A O 1
ATOM 623 N N . GLU A 1 80 ? -26.524 -30.251 -21.336 1.00 91.56 80 GLU A N 1
ATOM 624 C CA . GLU A 1 80 ? -25.727 -29.564 -22.352 1.00 91.56 80 GLU A CA 1
ATOM 625 C C . GLU A 1 80 ? -24.949 -30.603 -23.156 1.00 91.56 80 GLU A C 1
ATOM 627 O O . GLU A 1 80 ? -24.535 -31.633 -22.623 1.00 91.56 80 GLU A O 1
ATOM 632 N N . SER A 1 81 ? -24.730 -30.352 -24.445 1.00 91.69 81 SER A N 1
ATOM 633 C CA . SER A 1 81 ? -23.959 -31.272 -25.279 1.00 91.69 81 SER A CA 1
ATOM 634 C C . SER A 1 81 ? -23.022 -30.531 -26.216 1.00 91.69 81 SER A C 1
ATOM 636 O O . SER A 1 81 ? -23.356 -29.478 -26.757 1.00 91.69 81 SER A O 1
ATOM 638 N N . LEU A 1 82 ? -21.844 -31.109 -26.426 1.00 89.94 82 LEU A N 1
ATOM 639 C CA . LEU A 1 82 ? -20.857 -30.626 -27.379 1.00 89.94 82 LEU A CA 1
ATOM 640 C C . LEU A 1 82 ? -20.541 -31.758 -28.340 1.00 89.94 82 LEU A C 1
ATOM 642 O O . LEU A 1 82 ? -20.070 -32.813 -27.919 1.00 89.94 82 LEU A O 1
ATOM 646 N N . THR A 1 83 ? -20.787 -31.532 -29.630 1.00 87.69 83 THR A N 1
ATOM 647 C CA . THR A 1 83 ? -20.435 -32.493 -30.677 1.00 87.69 83 THR A CA 1
ATOM 648 C C . THR A 1 83 ? -19.273 -31.969 -31.505 1.00 87.69 83 THR A C 1
ATOM 650 O O . THR A 1 83 ? -19.387 -30.928 -32.148 1.00 87.69 83 THR A O 1
ATOM 653 N N . LEU A 1 84 ? -18.169 -32.712 -31.532 1.00 79.06 84 LEU A N 1
ATOM 654 C CA . LEU A 1 84 ? -16.994 -32.410 -32.345 1.00 79.06 84 LEU A CA 1
ATOM 655 C C . LEU A 1 84 ? -16.585 -33.667 -33.116 1.00 79.06 84 LEU A C 1
ATOM 657 O O . LEU A 1 84 ? -16.468 -34.748 -32.543 1.00 79.06 84 LEU A O 1
ATOM 661 N N . ASN A 1 85 ? -16.391 -33.543 -34.432 1.00 76.88 85 ASN A N 1
ATOM 662 C CA . ASN A 1 85 ? -16.019 -34.652 -35.324 1.00 76.88 85 ASN A CA 1
ATOM 663 C C . ASN A 1 85 ? -16.956 -35.881 -35.274 1.00 76.88 85 ASN A C 1
ATOM 665 O O . ASN A 1 85 ? -16.527 -36.990 -35.575 1.00 76.88 85 ASN A O 1
ATOM 669 N N . GLY A 1 86 ? -18.237 -35.692 -34.931 1.00 77.56 86 GLY A N 1
ATOM 670 C CA . GLY A 1 86 ? -19.232 -36.772 -34.845 1.00 77.56 86 GLY A CA 1
ATOM 671 C C . GLY A 1 86 ? -19.283 -37.497 -33.496 1.00 77.56 86 GLY A C 1
ATOM 672 O O . GLY A 1 86 ? -19.949 -38.524 -33.391 1.00 77.56 86 GLY A O 1
ATOM 673 N N . TYR A 1 87 ? -18.600 -36.971 -32.476 1.00 81.50 87 TYR A N 1
ATOM 674 C CA . TYR A 1 87 ? -18.596 -37.493 -31.107 1.00 81.50 87 TYR A CA 1
ATOM 675 C C . TYR A 1 87 ? -19.189 -36.469 -30.166 1.00 81.50 87 TYR A C 1
ATOM 677 O O . TYR A 1 87 ? -18.884 -35.285 -30.298 1.00 81.50 87 TYR A O 1
ATOM 685 N N . THR A 1 88 ? -20.006 -36.928 -29.226 1.00 84.38 88 THR A N 1
ATOM 686 C CA . THR A 1 88 ? -20.774 -36.053 -28.346 1.00 84.38 88 THR A CA 1
ATOM 687 C C . THR A 1 88 ? -20.327 -36.246 -26.904 1.00 84.38 88 THR A C 1
ATOM 689 O O . THR A 1 88 ? -20.376 -37.355 -26.374 1.00 84.38 88 THR A O 1
ATOM 692 N N . ALA A 1 89 ? -19.903 -35.159 -26.267 1.00 91.06 89 ALA A N 1
ATOM 693 C CA . ALA A 1 89 ? -19.895 -35.056 -24.816 1.00 91.06 89 ALA A CA 1
ATOM 694 C C . ALA A 1 89 ? -21.276 -34.575 -24.361 1.00 91.06 89 ALA A C 1
ATOM 696 O O . ALA A 1 89 ? -21.873 -33.718 -25.012 1.00 91.06 89 ALA A O 1
ATOM 697 N N . SER A 1 90 ? -21.776 -35.126 -23.260 1.00 91.88 90 SER A N 1
ATOM 698 C CA . SER A 1 90 ? -23.030 -34.710 -22.626 1.00 91.88 90 SER A CA 1
ATOM 699 C C . SER A 1 90 ? -22.761 -34.350 -21.174 1.00 91.88 90 SER A C 1
ATOM 701 O O . SER A 1 90 ? -22.059 -35.083 -20.480 1.00 91.88 90 SER A O 1
ATOM 703 N N . SER A 1 91 ? -23.308 -33.232 -20.718 1.00 92.94 91 SER A N 1
ATOM 704 C CA . SER A 1 91 ? -23.224 -32.777 -19.338 1.00 92.94 91 SER A CA 1
ATOM 705 C C . SER A 1 91 ? -24.616 -32.732 -18.731 1.00 92.94 91 SER A C 1
ATOM 707 O O . SER A 1 91 ? -25.520 -32.146 -19.320 1.00 92.94 91 SER A O 1
ATOM 709 N N . THR A 1 92 ? -24.789 -33.356 -17.571 1.00 90.19 92 THR A N 1
ATOM 710 C CA . THR A 1 92 ? -26.018 -33.287 -16.775 1.00 90.19 92 THR A CA 1
ATOM 711 C C . THR A 1 92 ? -25.776 -32.418 -15.558 1.00 90.19 92 THR A C 1
ATOM 713 O O . THR A 1 92 ? -24.778 -32.604 -14.851 1.00 90.19 92 THR A O 1
ATOM 716 N N . ILE A 1 93 ? -26.712 -31.512 -15.294 1.00 88.38 93 ILE A N 1
ATOM 717 C CA . ILE A 1 93 ? -26.646 -30.579 -14.180 1.00 88.38 93 ILE A CA 1
ATOM 718 C C . ILE A 1 93 ? -27.812 -30.838 -13.234 1.00 88.38 93 ILE A C 1
ATOM 720 O O . ILE A 1 93 ? -28.976 -30.731 -13.616 1.00 88.38 93 ILE A O 1
ATOM 724 N N . SER A 1 94 ? -27.494 -31.172 -11.985 1.00 78.00 94 SER A N 1
ATOM 725 C CA . SER A 1 94 ? -28.476 -31.496 -10.947 1.00 78.00 94 SER A CA 1
ATOM 726 C C . SER A 1 94 ? -28.289 -30.639 -9.701 1.00 78.00 94 SER A C 1
ATOM 728 O O . SER A 1 94 ? -27.163 -30.287 -9.349 1.00 78.00 94 SER A O 1
ATOM 730 N N . ASP A 1 95 ? -29.376 -30.360 -8.990 1.00 71.00 95 ASP A N 1
ATOM 731 C CA . ASP A 1 95 ? -29.321 -29.686 -7.692 1.00 71.00 95 ASP A CA 1
ATOM 732 C C . ASP A 1 95 ? -28.725 -30.595 -6.607 1.00 71.00 95 ASP A C 1
ATOM 734 O O . ASP A 1 95 ? -29.057 -31.778 -6.516 1.00 71.00 95 ASP A O 1
ATOM 738 N N . ILE A 1 96 ? -27.866 -30.029 -5.758 1.00 70.75 96 ILE A N 1
ATOM 739 C CA . ILE A 1 96 ? -27.356 -30.657 -4.531 1.00 70.75 96 ILE A CA 1
ATOM 740 C C . ILE A 1 96 ? -27.544 -29.693 -3.353 1.00 70.75 96 ILE A C 1
ATOM 742 O O . ILE A 1 96 ? -27.740 -28.492 -3.544 1.00 70.75 96 ILE A O 1
ATOM 746 N N . VAL A 1 97 ? -27.488 -30.193 -2.116 1.00 50.28 97 VAL A N 1
ATOM 747 C CA . VAL A 1 97 ? -27.574 -29.334 -0.920 1.00 50.28 97 VAL A CA 1
ATOM 748 C C . VAL A 1 97 ? -26.451 -28.294 -0.972 1.00 50.28 97 VAL A C 1
ATOM 750 O O . VAL A 1 97 ? -25.287 -28.667 -0.932 1.00 50.28 97 VAL A O 1
ATOM 753 N N . GLY A 1 98 ? -26.800 -27.007 -1.071 1.00 52.62 98 GLY A N 1
ATOM 754 C CA . GLY A 1 98 ? -25.844 -25.891 -1.128 1.00 52.62 98 GLY A CA 1
ATOM 755 C C . GLY A 1 98 ? -25.269 -25.564 -2.516 1.00 52.62 98 GLY A C 1
ATOM 756 O O . GLY A 1 98 ? -24.435 -24.663 -2.621 1.00 52.62 98 GLY A O 1
ATOM 757 N N . GLY A 1 99 ? -25.698 -26.240 -3.590 1.00 72.69 99 GLY A N 1
ATOM 758 C CA . GLY A 1 99 ? -25.059 -26.069 -4.894 1.00 72.69 99 GLY A CA 1
ATOM 759 C C . GLY A 1 99 ? -25.723 -26.760 -6.086 1.00 72.69 99 GLY A C 1
ATOM 760 O O . GLY A 1 99 ? -26.891 -27.141 -6.077 1.00 72.69 99 GLY A O 1
ATOM 761 N N . LYS A 1 100 ? -24.935 -26.899 -7.146 1.00 75.00 100 LYS A N 1
ATOM 762 C CA . LYS A 1 100 ? -25.195 -27.612 -8.392 1.00 75.00 100 LYS A CA 1
ATOM 763 C C . LYS A 1 100 ? -24.091 -28.651 -8.573 1.00 75.00 100 LYS A C 1
ATOM 765 O O . LYS A 1 100 ? -22.941 -28.402 -8.240 1.00 75.00 100 LYS A O 1
ATOM 770 N N . ARG A 1 101 ? -24.417 -29.802 -9.136 1.00 80.62 101 ARG A N 1
ATOM 771 C CA . ARG A 1 101 ? -23.450 -30.821 -9.544 1.00 80.62 101 ARG A CA 1
ATOM 772 C C . ARG A 1 101 ? -23.442 -30.896 -11.057 1.00 80.62 101 ARG A C 1
ATOM 774 O O . ARG A 1 101 ? -24.503 -31.039 -11.656 1.00 80.62 101 ARG A O 1
ATOM 781 N N . VAL A 1 102 ? -22.257 -30.808 -11.647 1.00 87.88 102 VAL A N 1
ATOM 782 C CA . VAL A 1 102 ? -22.036 -30.947 -13.088 1.00 87.88 102 VAL A CA 1
ATOM 783 C C . VAL A 1 102 ? -21.322 -32.268 -13.322 1.00 87.88 102 VAL A C 1
ATOM 785 O O . VAL A 1 102 ? -20.209 -32.463 -12.834 1.00 87.88 102 VAL A O 1
ATOM 788 N N . ILE A 1 103 ? -21.953 -33.174 -14.064 1.00 87.62 103 ILE A N 1
ATOM 789 C CA . ILE A 1 103 ? -21.349 -34.442 -14.485 1.00 87.62 103 ILE A CA 1
ATOM 790 C C . ILE A 1 103 ? -21.266 -34.425 -16.000 1.00 87.62 103 ILE A C 1
ATOM 792 O O . ILE A 1 103 ? -22.294 -34.430 -16.670 1.00 87.62 103 ILE A O 1
ATOM 796 N N . THR A 1 104 ? -20.052 -34.437 -16.538 1.00 90.50 104 THR A N 1
ATOM 797 C CA . THR A 1 104 ? -19.820 -34.521 -17.980 1.00 90.50 104 THR A CA 1
ATOM 798 C C . THR A 1 104 ? -19.327 -35.909 -18.343 1.00 90.50 104 THR A C 1
ATOM 800 O O . THR A 1 104 ? -18.381 -36.409 -17.740 1.00 90.50 104 THR A O 1
ATOM 803 N N . SER A 1 105 ? -19.951 -36.528 -19.342 1.00 91.19 105 SER A N 1
ATOM 804 C CA . SER A 1 105 ? -19.548 -37.808 -19.910 1.00 91.19 105 SER A CA 1
ATOM 805 C C . SER A 1 105 ? -19.260 -37.662 -21.399 1.00 91.19 105 SER A C 1
ATOM 807 O O . SER A 1 105 ? -20.064 -37.107 -22.146 1.00 91.19 105 SER A O 1
ATOM 809 N N . ALA A 1 106 ? -18.119 -38.182 -21.835 1.00 90.56 106 ALA A N 1
ATOM 810 C CA . ALA A 1 106 ? -17.750 -38.280 -23.239 1.00 90.56 106 ALA A CA 1
ATOM 811 C C . ALA A 1 106 ? -17.431 -39.734 -23.584 1.00 90.56 106 ALA A C 1
ATOM 813 O O . ALA A 1 106 ? -16.665 -40.380 -22.869 1.00 90.56 106 ALA A O 1
ATOM 814 N N . ASP A 1 107 ? -17.996 -40.235 -24.683 1.00 86.56 107 ASP A N 1
ATOM 815 C CA . ASP A 1 107 ? -17.767 -41.594 -25.173 1.00 86.56 107 ASP A CA 1
ATOM 816 C C . ASP A 1 107 ? -17.218 -41.569 -26.602 1.00 86.56 107 ASP A C 1
ATOM 818 O O . ASP A 1 107 ? -17.890 -41.159 -27.554 1.00 86.56 107 ASP A O 1
ATOM 822 N N . ARG A 1 108 ? -15.990 -42.074 -26.759 1.00 84.12 108 ARG A N 1
ATOM 823 C CA . ARG A 1 108 ? -15.424 -42.426 -28.059 1.00 84.12 108 ARG A CA 1
ATOM 824 C C . ARG A 1 108 ? -15.339 -43.938 -28.195 1.00 84.12 108 ARG A C 1
ATOM 826 O O . ARG A 1 108 ? -14.324 -44.546 -27.866 1.00 84.12 108 ARG A O 1
ATOM 833 N N . SER A 1 109 ? -16.367 -44.544 -28.788 1.00 81.19 109 SER A N 1
ATOM 834 C CA . SER A 1 109 ? -16.367 -45.968 -29.164 1.00 81.19 109 SER A CA 1
ATOM 835 C C . SER A 1 109 ? -16.069 -46.921 -27.991 1.00 81.19 109 SER A C 1
ATOM 837 O O . SER A 1 109 ? -15.302 -47.873 -28.154 1.00 81.19 109 SER A O 1
ATOM 839 N N . GLY A 1 110 ? -16.646 -46.654 -26.818 1.00 77.94 110 GLY A N 1
ATOM 840 C CA . GLY A 1 110 ? -16.468 -47.424 -25.585 1.00 77.94 110 GLY A CA 1
ATOM 841 C C . GLY A 1 110 ? -15.357 -46.907 -24.665 1.00 77.94 110 GLY A C 1
ATOM 842 O O . GLY A 1 110 ? -15.203 -47.424 -23.562 1.00 77.94 110 GLY A O 1
ATOM 843 N N . TYR A 1 111 ? -14.592 -45.889 -25.081 1.00 82.00 111 TYR A N 1
ATOM 844 C CA . TYR A 1 111 ? -13.650 -45.179 -24.211 1.00 82.00 111 TYR A CA 1
ATOM 845 C C . TYR A 1 111 ? -14.372 -44.011 -23.550 1.00 82.00 111 TYR A C 1
ATOM 847 O O . TYR A 1 111 ? -14.437 -42.913 -24.108 1.00 82.00 111 TYR A O 1
ATOM 855 N N . ILE A 1 112 ? -14.936 -44.274 -22.375 1.00 83.06 112 ILE A N 1
ATOM 856 C CA . ILE A 1 112 ? -15.742 -43.308 -21.635 1.00 83.06 112 ILE A CA 1
ATOM 857 C C . ILE A 1 112 ? -14.844 -42.520 -20.682 1.00 83.06 112 ILE A C 1
ATOM 859 O O . ILE A 1 112 ? -14.070 -43.102 -19.924 1.00 83.06 112 ILE A O 1
ATOM 863 N N . LYS A 1 113 ? -14.975 -41.194 -20.701 1.00 81.31 113 LYS A N 1
ATOM 864 C CA . LYS A 1 113 ? -14.463 -40.314 -19.652 1.00 81.31 113 LYS A CA 1
ATOM 865 C C . LYS A 1 113 ? -15.634 -39.667 -18.932 1.00 81.31 113 LYS A C 1
ATOM 867 O O . LYS A 1 113 ? -16.539 -39.156 -19.593 1.00 81.31 113 LYS A O 1
ATOM 872 N N . ARG A 1 114 ? -15.608 -39.677 -17.600 1.00 85.19 114 ARG A N 1
ATOM 873 C CA . ARG A 1 114 ? -16.548 -38.932 -16.764 1.00 85.19 114 ARG A CA 1
ATOM 874 C C . ARG A 1 114 ? -15.798 -38.007 -15.821 1.00 85.19 114 ARG A C 1
ATOM 876 O O . ARG A 1 114 ? -14.834 -38.411 -15.175 1.00 85.19 114 ARG A O 1
ATOM 883 N N . VAL A 1 115 ? -16.260 -36.767 -15.773 1.00 80.38 115 VAL A N 1
ATOM 884 C CA . VAL A 1 115 ? -15.716 -35.706 -14.928 1.00 80.38 115 VAL A CA 1
ATOM 885 C C . VAL A 1 115 ? -16.861 -35.141 -14.114 1.00 80.38 115 VAL A C 1
ATOM 887 O O . VAL A 1 115 ? -17.935 -34.864 -14.656 1.00 80.38 115 VAL A O 1
ATOM 890 N N . MET A 1 116 ? -16.637 -34.993 -12.814 1.00 84.31 116 MET A N 1
ATOM 891 C CA . MET A 1 116 ? -17.612 -34.439 -11.892 1.00 84.31 116 MET A CA 1
ATOM 892 C C . MET A 1 116 ? -17.030 -33.218 -11.187 1.00 84.31 116 MET A C 1
ATOM 894 O O . MET A 1 116 ? -15.929 -33.276 -10.637 1.00 84.31 116 MET A O 1
ATOM 898 N N . SER A 1 117 ? -17.821 -32.147 -11.155 1.00 77.81 117 SER A N 1
ATOM 899 C CA . SER A 1 117 ? -17.571 -30.973 -10.322 1.00 77.81 117 SER A CA 1
ATOM 900 C C . SER A 1 117 ? -18.797 -30.659 -9.483 1.00 77.81 117 SER A C 1
ATOM 902 O O . SER A 1 117 ? -19.913 -30.566 -10.005 1.00 77.81 117 SER A O 1
ATOM 904 N N . ASP A 1 118 ? -18.573 -30.436 -8.192 1.00 70.88 118 ASP A N 1
ATOM 905 C CA . ASP A 1 118 ? -19.571 -29.837 -7.317 1.00 70.88 118 ASP A CA 1
ATOM 906 C C . ASP A 1 118 ? -19.355 -28.327 -7.251 1.00 70.88 118 ASP A C 1
ATOM 908 O O . ASP A 1 118 ? -18.310 -27.827 -6.821 1.00 70.88 118 ASP A O 1
ATOM 912 N N . LEU A 1 119 ? -20.370 -27.609 -7.714 1.00 65.38 119 LEU A N 1
ATOM 913 C CA . LEU A 1 119 ? -20.448 -26.165 -7.761 1.00 65.38 119 LEU A CA 1
ATOM 914 C C . LEU A 1 119 ? -21.306 -25.690 -6.599 1.00 65.38 119 LEU A C 1
ATOM 916 O O . LEU A 1 119 ? -22.528 -25.761 -6.654 1.00 65.38 119 LEU A O 1
ATOM 920 N N . PHE A 1 120 ? -20.706 -25.152 -5.555 1.00 58.31 120 PHE A N 1
ATOM 921 C CA . PHE A 1 120 ? -21.489 -24.505 -4.507 1.00 58.31 120 PHE A CA 1
ATOM 922 C C . PHE A 1 120 ? -21.695 -23.047 -4.880 1.00 58.31 120 PHE A C 1
ATOM 924 O O . PHE A 1 120 ? -20.826 -22.442 -5.520 1.00 58.31 120 PHE A O 1
ATOM 931 N N . SER A 1 121 ? -22.848 -22.474 -4.517 1.00 47.53 121 SER A N 1
ATOM 932 C CA . SER A 1 121 ? -22.947 -21.016 -4.506 1.00 47.53 121 SER A CA 1
ATOM 933 C C . SER A 1 121 ? -21.841 -20.553 -3.572 1.00 47.53 121 SER A C 1
ATOM 935 O O . SER A 1 121 ? -21.881 -20.872 -2.381 1.00 47.53 121 SER A O 1
ATOM 937 N N . GLY A 1 122 ? -20.814 -19.905 -4.114 1.00 39.34 122 GLY A N 1
ATOM 938 C CA . GLY A 1 122 ? -19.735 -19.401 -3.292 1.00 39.34 122 GLY A CA 1
ATOM 939 C C . GLY A 1 122 ? -20.336 -18.361 -2.363 1.00 39.34 122 GLY A C 1
ATOM 940 O O . GLY A 1 122 ? -20.611 -17.244 -2.788 1.00 39.34 122 GLY A O 1
ATOM 941 N N . ALA A 1 123 ? -20.555 -18.721 -1.099 1.00 35.59 123 ALA A N 1
ATOM 942 C CA . ALA A 1 123 ? -20.603 -17.747 -0.024 1.00 35.59 123 ALA A CA 1
ATOM 943 C C . ALA A 1 123 ? -19.173 -17.210 0.080 1.00 35.59 123 ALA A C 1
ATOM 945 O O . ALA A 1 123 ? -18.297 -17.792 0.712 1.00 35.59 123 ALA A O 1
ATOM 946 N N . GLY A 1 124 ? -18.922 -16.171 -0.703 1.00 30.41 124 GLY A N 1
ATOM 947 C CA . GLY A 1 124 ? -17.599 -15.636 -0.936 1.00 30.41 124 GLY A CA 1
ATOM 948 C C . GLY A 1 124 ? -17.708 -14.345 -1.719 1.00 30.41 124 GLY A C 1
ATOM 949 O O . GLY A 1 124 ? -17.174 -14.241 -2.818 1.00 30.41 124 GLY A O 1
ATOM 950 N N . SER A 1 125 ? -18.391 -13.349 -1.156 1.00 31.02 125 SER A N 1
ATOM 951 C CA . SER A 1 125 ? -17.945 -11.980 -1.377 1.00 31.02 125 SER A CA 1
ATOM 952 C C . SER A 1 125 ? -16.557 -11.885 -0.753 1.00 31.02 125 SER A C 1
ATOM 954 O O . SER A 1 125 ? -16.415 -11.830 0.469 1.00 31.02 125 SER A O 1
ATOM 956 N N . SER A 1 126 ? -15.515 -11.937 -1.581 1.00 32.22 126 SER A N 1
ATOM 957 C CA . SER A 1 126 ? -14.217 -11.453 -1.142 1.00 32.22 126 SER A CA 1
ATOM 958 C C . SER A 1 126 ? -14.374 -9.965 -0.837 1.00 32.22 126 SER A C 1
ATOM 960 O O . SER A 1 126 ? -14.924 -9.202 -1.631 1.00 32.22 126 SER A O 1
ATOM 962 N N . PHE A 1 127 ? -13.938 -9.558 0.348 1.00 42.16 127 PHE A N 1
ATOM 963 C CA . PHE A 1 127 ? -13.862 -8.156 0.723 1.00 42.16 127 PHE A CA 1
ATOM 964 C C . PHE A 1 127 ? -12.801 -7.499 -0.174 1.00 42.16 127 PHE A C 1
ATOM 966 O O . PHE A 1 127 ? -11.619 -7.717 0.052 1.00 42.16 127 PHE A O 1
ATOM 973 N N . ASN A 1 128 ? -13.183 -6.811 -1.258 1.00 48.72 128 ASN A N 1
ATOM 974 C CA . ASN A 1 128 ? -12.261 -6.414 -2.346 1.00 48.72 128 ASN A CA 1
ATOM 975 C C . ASN A 1 128 ? -11.715 -4.976 -2.237 1.00 48.72 128 ASN A C 1
ATOM 977 O O . ASN A 1 128 ? -11.015 -4.515 -3.147 1.00 48.72 128 ASN A O 1
ATOM 981 N N . TYR A 1 129 ? -12.046 -4.254 -1.162 1.00 59.19 129 TYR A N 1
ATOM 982 C CA . TYR A 1 129 ? -11.800 -2.817 -1.045 1.00 59.19 129 TYR A CA 1
ATOM 983 C C . TYR A 1 129 ? -11.150 -2.470 0.296 1.00 59.19 129 TYR A C 1
ATOM 985 O O . TYR A 1 129 ? -11.502 -3.031 1.326 1.00 59.19 129 TYR A O 1
ATOM 993 N N . GLY A 1 130 ? -10.219 -1.515 0.281 1.00 61.94 130 GLY A N 1
ATOM 994 C CA . GLY A 1 130 ? -9.691 -0.890 1.492 1.00 61.94 130 GLY A CA 1
ATOM 995 C C . GLY A 1 130 ? -10.675 0.041 2.182 1.00 61.94 130 GLY A C 1
ATOM 996 O O . GLY A 1 130 ? -10.550 0.280 3.379 1.00 61.94 130 GLY A O 1
ATOM 997 N N . VAL A 1 131 ? -11.656 0.546 1.432 1.00 80.25 131 VAL A N 1
ATOM 998 C CA . VAL A 1 131 ? -12.764 1.357 1.936 1.00 80.25 131 VAL A CA 1
ATOM 999 C C . VAL A 1 131 ? -14.028 1.009 1.157 1.00 80.25 131 VAL A C 1
ATOM 1001 O O . VAL A 1 131 ? -14.008 1.024 -0.078 1.00 80.25 131 VAL A O 1
ATOM 1004 N N . GLN A 1 132 ? -15.130 0.777 1.876 1.00 86.69 132 GLN A N 1
ATOM 1005 C CA . GLN A 1 132 ? -16.474 0.722 1.306 1.00 86.69 132 GLN A CA 1
ATOM 1006 C C . GLN A 1 132 ? -17.385 1.762 1.971 1.00 86.69 132 GLN A C 1
ATOM 1008 O O . GLN A 1 132 ? -17.468 1.823 3.197 1.00 86.69 132 GLN A O 1
ATOM 1013 N N . THR A 1 133 ? -18.089 2.576 1.180 1.00 91.94 133 THR A N 1
ATOM 1014 C CA . THR A 1 133 ? -19.024 3.578 1.716 1.00 91.94 133 THR A CA 1
ATOM 1015 C C . THR A 1 133 ? -20.423 3.513 1.116 1.00 91.94 133 THR A C 1
ATOM 1017 O O . THR A 1 133 ? -20.605 3.163 -0.053 1.00 91.94 133 THR A O 1
ATOM 1020 N N . GLY A 1 134 ? -21.413 3.896 1.925 1.00 90.06 134 GLY A N 1
ATOM 1021 C CA . GLY A 1 134 ? -22.796 4.123 1.511 1.00 90.06 134 GLY A CA 1
ATOM 1022 C C . GLY A 1 134 ? -22.972 5.406 0.689 1.00 90.06 134 GLY A C 1
ATOM 1023 O O . GLY A 1 134 ? -22.027 5.918 0.082 1.00 90.06 134 GLY A O 1
ATOM 1024 N N . GLU A 1 135 ? -24.203 5.919 0.637 1.00 93.00 135 GLU A N 1
ATOM 1025 C CA . GLU A 1 135 ? -24.563 7.101 -0.169 1.00 93.00 135 GLU A CA 1
ATOM 1026 C C . GLU A 1 135 ? -23.866 8.389 0.294 1.00 93.00 135 GLU A C 1
ATOM 1028 O O . GLU A 1 135 ? -23.665 9.308 -0.500 1.00 93.00 135 GLU A O 1
ATOM 1033 N N . GLY A 1 136 ? -23.442 8.444 1.560 1.00 91.62 136 GLY A N 1
ATOM 1034 C CA . GLY A 1 136 ? -22.689 9.566 2.115 1.00 91.62 136 GLY A CA 1
ATOM 1035 C C . GLY A 1 136 ? -21.268 9.697 1.562 1.00 91.62 136 GLY A C 1
ATOM 1036 O O . GLY A 1 136 ? -20.678 10.776 1.649 1.00 91.62 136 GLY A O 1
ATOM 1037 N N . GLY A 1 137 ? -20.742 8.630 0.956 1.00 94.38 137 GLY A N 1
ATOM 1038 C CA . GLY A 1 137 ? -19.500 8.643 0.197 1.00 94.38 137 GLY A CA 1
ATOM 1039 C C . GLY A 1 137 ? -18.217 8.714 1.026 1.00 94.38 137 GLY A C 1
ATOM 1040 O O . GLY A 1 137 ? -18.211 8.526 2.247 1.00 94.38 137 GLY A O 1
ATOM 1041 N N . LEU A 1 138 ? -17.111 8.991 0.334 1.00 94.38 138 LEU A N 1
ATOM 1042 C CA . LEU A 1 138 ? -15.769 9.099 0.901 1.00 94.38 138 LEU A CA 1
ATOM 1043 C C . LEU A 1 138 ? -15.235 10.524 0.738 1.00 94.38 138 LEU A C 1
ATOM 1045 O O . LEU A 1 138 ? -15.222 11.066 -0.363 1.00 94.38 138 LEU A O 1
ATOM 1049 N N . ILE A 1 139 ? -14.735 11.107 1.823 1.00 91.69 139 ILE A N 1
ATOM 1050 C CA . ILE A 1 139 ? -14.100 12.425 1.844 1.00 91.69 139 ILE A CA 1
ATOM 1051 C C . ILE A 1 139 ? -12.653 12.268 2.316 1.00 91.69 139 ILE A C 1
ATOM 1053 O O . ILE A 1 139 ? -12.409 11.737 3.397 1.00 91.69 139 ILE A O 1
ATOM 1057 N N . LEU A 1 140 ? -11.690 12.754 1.538 1.00 86.25 140 LEU A N 1
ATOM 1058 C CA . LEU A 1 140 ? -10.282 12.828 1.914 1.00 86.25 140 LEU A CA 1
ATOM 1059 C C . LEU A 1 140 ? -9.865 14.293 2.030 1.00 86.25 140 LEU A C 1
ATOM 1061 O O . LEU A 1 140 ? -10.034 15.069 1.096 1.00 86.25 140 LEU A O 1
ATOM 1065 N N . GLU A 1 141 ? -9.294 14.679 3.162 1.00 80.94 141 GLU A N 1
ATOM 1066 C CA . GLU A 1 141 ? -8.850 16.046 3.428 1.00 80.94 141 GLU A CA 1
ATOM 1067 C C . GLU A 1 141 ? -7.374 16.077 3.823 1.00 80.94 141 GLU A C 1
ATOM 1069 O O . GLU A 1 141 ? -6.853 15.131 4.421 1.00 80.94 141 GLU A O 1
ATOM 1074 N N . ASN A 1 142 ? -6.708 17.204 3.550 1.00 69.88 142 ASN A N 1
ATOM 1075 C CA . ASN A 1 142 ? -5.346 17.493 4.010 1.00 69.88 142 ASN A CA 1
ATOM 1076 C C . ASN A 1 142 ? -4.347 16.364 3.681 1.00 69.88 142 ASN A C 1
ATOM 1078 O O . ASN A 1 142 ? -3.642 15.887 4.569 1.00 69.88 142 ASN A O 1
ATOM 1082 N N . SER A 1 143 ? -4.307 15.931 2.413 1.00 69.81 143 SER A N 1
ATOM 1083 C CA . SER A 1 143 ? -3.379 14.900 1.911 1.00 69.81 143 SER A CA 1
ATOM 1084 C C . SER A 1 143 ? -3.536 13.525 2.568 1.00 69.81 143 SER A C 1
ATOM 1086 O O . SER A 1 143 ? -2.545 12.837 2.827 1.00 69.81 143 SER A O 1
ATOM 1088 N N . SER A 1 144 ? -4.773 13.127 2.854 1.00 75.06 144 SER A N 1
ATOM 1089 C CA . SER A 1 144 ? -5.067 11.773 3.329 1.00 75.06 144 SER A CA 1
ATOM 1090 C C . SER A 1 144 ? -4.884 10.735 2.214 1.00 75.06 144 SER A C 1
ATOM 1092 O O . SER A 1 144 ? -4.917 11.075 1.025 1.00 75.06 144 SER A O 1
ATOM 1094 N N . SER A 1 145 ? -4.694 9.464 2.581 1.00 76.50 145 SER A N 1
ATOM 1095 C CA . SER A 1 145 ? -4.502 8.384 1.610 1.00 76.50 145 SER A CA 1
ATOM 1096 C C . SER A 1 145 ? -5.229 7.081 1.954 1.00 76.50 145 SER A C 1
ATOM 1098 O O . SER A 1 145 ? -5.455 6.753 3.117 1.00 76.50 145 SER A O 1
ATOM 1100 N N . VAL A 1 146 ? -5.582 6.320 0.920 1.00 79.19 146 VAL A N 1
ATOM 1101 C CA . VAL A 1 146 ? -6.057 4.936 1.023 1.00 79.19 146 VAL A CA 1
ATOM 1102 C C . VAL A 1 146 ? -5.101 4.054 0.234 1.00 79.19 146 VAL A C 1
ATOM 1104 O O . VAL A 1 146 ? -4.879 4.289 -0.948 1.00 79.19 146 VAL A O 1
ATOM 1107 N N . SER A 1 147 ? -4.534 3.035 0.866 1.00 71.38 147 SER A N 1
ATOM 1108 C CA . SER A 1 147 ? -3.752 1.993 0.209 1.00 71.38 147 SER A CA 1
ATOM 1109 C C . SER A 1 147 ? -4.632 0.767 0.001 1.00 71.38 147 SER A C 1
ATOM 1111 O O . SER A 1 147 ? -4.759 -0.060 0.899 1.00 71.38 147 SER A O 1
ATOM 1113 N N . GLY A 1 148 ? -5.271 0.681 -1.163 1.00 69.62 148 GLY A N 1
ATOM 1114 C CA . GLY A 1 148 ? -6.279 -0.321 -1.502 1.00 69.62 148 GLY A CA 1
ATOM 1115 C C . GLY A 1 148 ? -7.333 0.249 -2.451 1.00 69.62 148 GLY A C 1
ATOM 1116 O O . GLY A 1 148 ? -7.353 1.450 -2.726 1.00 69.62 148 GLY A O 1
ATOM 1117 N N . ASN A 1 149 ? -8.220 -0.613 -2.948 1.00 72.25 149 ASN A N 1
ATOM 1118 C CA . ASN A 1 149 ? -9.334 -0.178 -3.792 1.00 72.25 149 ASN A CA 1
ATOM 1119 C C . ASN A 1 149 ? -10.403 0.541 -2.957 1.00 72.25 149 ASN A C 1
ATOM 1121 O O . ASN A 1 149 ? -10.596 0.226 -1.785 1.00 72.25 149 ASN A O 1
ATOM 1125 N N . VAL A 1 150 ? -11.132 1.469 -3.564 1.00 84.12 150 VAL A N 1
ATOM 1126 C CA . VAL A 1 150 ? -12.236 2.205 -2.939 1.00 84.12 150 VAL A CA 1
ATOM 1127 C C . VAL A 1 150 ? -13.527 1.907 -3.686 1.00 84.12 150 VAL A C 1
ATOM 1129 O O . VAL A 1 150 ? -13.576 2.048 -4.908 1.00 84.12 150 VAL A O 1
ATOM 1132 N N . TYR A 1 151 ? -14.580 1.560 -2.945 1.00 85.50 151 TYR A N 1
ATOM 1133 C CA . TYR A 1 151 ? -15.935 1.435 -3.471 1.00 85.50 151 TYR A CA 1
ATOM 1134 C C . TYR A 1 151 ? -16.898 2.328 -2.701 1.00 85.50 151 TYR A C 1
ATOM 1136 O O . TYR A 1 151 ? -17.042 2.207 -1.491 1.00 85.50 151 TYR A O 1
ATOM 1144 N N . SER A 1 152 ? -17.597 3.212 -3.394 1.00 92.25 152 SER A N 1
ATOM 1145 C CA . SER A 1 152 ? -18.527 4.148 -2.777 1.00 92.25 152 SER A CA 1
ATOM 1146 C C . SER A 1 152 ? -19.843 4.161 -3.536 1.00 92.25 152 SER A C 1
ATOM 1148 O O . SER A 1 152 ? -19.843 4.381 -4.744 1.00 92.25 152 SER A O 1
ATOM 1150 N N . ASN A 1 153 ? -20.969 3.992 -2.839 1.00 89.81 153 ASN A N 1
ATOM 1151 C CA . ASN A 1 153 ? -22.292 4.275 -3.412 1.00 89.81 153 ASN A CA 1
ATOM 1152 C C . ASN A 1 153 ? -22.549 5.782 -3.575 1.00 89.81 153 ASN A C 1
ATOM 1154 O O . ASN A 1 153 ? -23.466 6.178 -4.287 1.00 89.81 153 ASN A O 1
ATOM 1158 N N . GLY A 1 154 ? -21.765 6.611 -2.885 1.00 91.50 154 GLY A N 1
ATOM 1159 C CA . GLY A 1 154 ? -21.794 8.066 -2.949 1.00 91.50 154 GLY A CA 1
ATOM 1160 C C . GLY A 1 154 ? -20.577 8.669 -3.663 1.00 91.50 154 GLY A C 1
ATOM 1161 O O . GLY A 1 154 ? -19.768 7.949 -4.268 1.00 91.50 154 GLY A O 1
ATOM 1162 N N . PRO A 1 155 ? -20.397 9.996 -3.578 1.00 95.12 155 PRO A N 1
ATOM 1163 C CA . PRO A 1 155 ? -19.253 10.679 -4.169 1.00 95.12 155 PRO A CA 1
ATOM 1164 C C . PRO A 1 155 ? -17.936 10.336 -3.449 1.00 95.12 155 PRO A C 1
ATOM 1166 O O . PRO A 1 155 ? -17.918 10.077 -2.248 1.00 95.12 155 PRO A O 1
ATOM 1169 N N . VAL A 1 156 ? -16.820 10.375 -4.179 1.00 95.62 156 VAL A N 1
ATOM 1170 C CA . VAL A 1 156 ? -15.457 10.313 -3.629 1.00 95.62 156 VAL A CA 1
ATOM 1171 C C . VAL A 1 156 ? -14.800 11.675 -3.830 1.00 95.62 156 VAL A C 1
ATOM 1173 O O . VAL A 1 156 ? -14.492 12.076 -4.954 1.00 95.62 156 VAL A O 1
ATOM 1176 N N . LEU A 1 157 ? -14.619 12.408 -2.737 1.00 90.31 157 LEU A N 1
ATOM 1177 C CA . LEU A 1 157 ? -14.258 13.820 -2.747 1.00 90.31 157 LEU A CA 1
ATOM 1178 C C . LEU A 1 157 ? -12.930 14.049 -2.036 1.00 90.31 157 LEU A C 1
ATOM 1180 O O . LEU A 1 157 ? -12.753 13.676 -0.881 1.00 90.31 157 LEU A O 1
ATOM 1184 N N . GLY A 1 158 ? -12.012 14.727 -2.706 1.00 82.62 158 GLY A N 1
ATOM 1185 C CA . GLY A 1 158 ? -10.869 15.363 -2.080 1.00 82.62 158 GLY A CA 1
ATOM 1186 C C . GLY A 1 158 ? -11.193 16.798 -1.665 1.00 82.62 158 GLY A C 1
ATOM 1187 O O . GLY A 1 158 ? -11.833 17.533 -2.411 1.00 82.62 158 GLY A O 1
ATOM 1188 N N . ASN A 1 159 ? -10.709 17.224 -0.503 1.00 70.25 159 ASN A N 1
ATOM 1189 C CA . ASN A 1 159 ? -10.659 18.624 -0.090 1.00 70.25 159 ASN A CA 1
ATOM 1190 C C . ASN A 1 159 ? -9.198 19.112 -0.111 1.00 70.25 159 ASN A C 1
ATOM 1192 O O . ASN A 1 159 ? -8.300 18.415 0.374 1.00 70.25 159 ASN A O 1
ATOM 1196 N N . GLY A 1 160 ? -8.960 20.293 -0.693 1.00 54.25 160 GLY A N 1
ATOM 1197 C CA . GLY A 1 160 ? -7.633 20.872 -0.955 1.00 54.25 160 GLY A CA 1
ATOM 1198 C C . GLY A 1 160 ? -7.352 21.116 -2.447 1.00 54.25 160 GLY A C 1
ATOM 1199 O O . GLY A 1 160 ? -7.978 20.523 -3.318 1.00 54.25 160 GLY A O 1
ATOM 1200 N N . ASN A 1 161 ? -6.401 22.000 -2.770 1.00 40.06 161 ASN A N 1
ATOM 1201 C CA . ASN A 1 161 ? -6.040 22.287 -4.164 1.00 40.06 161 ASN A CA 1
ATOM 1202 C C . ASN A 1 161 ? -5.230 21.124 -4.767 1.00 40.06 161 ASN A C 1
ATOM 1204 O O . ASN A 1 161 ? -4.046 20.981 -4.449 1.00 40.06 161 ASN A O 1
ATOM 1208 N N . ILE A 1 162 ? -5.800 20.372 -5.720 1.00 45.66 162 ILE A N 1
ATOM 1209 C CA . ILE A 1 162 ? -4.990 19.684 -6.740 1.00 45.66 162 ILE A CA 1
ATOM 1210 C C . ILE A 1 162 ? -4.484 20.767 -7.690 1.00 45.66 162 ILE A C 1
ATOM 1212 O O . ILE A 1 162 ? -5.035 21.046 -8.749 1.00 45.66 162 ILE A O 1
ATOM 1216 N N . SER A 1 163 ? -3.441 21.463 -7.253 1.00 40.03 163 SER A N 1
ATOM 1217 C CA . SER A 1 163 ? -2.671 22.313 -8.143 1.00 40.03 163 SER A CA 1
ATOM 1218 C C . SER A 1 163 ? -1.935 21.397 -9.117 1.00 40.03 163 SER A C 1
ATOM 1220 O O . SER A 1 163 ? -1.001 20.694 -8.738 1.00 40.03 163 SER A O 1
ATOM 1222 N N . SER A 1 164 ? -2.321 21.473 -10.388 1.00 40.03 164 SER A N 1
ATOM 1223 C CA . SER A 1 164 ? -1.604 20.954 -11.560 1.00 40.03 164 SER A CA 1
ATOM 1224 C C . SER A 1 164 ? -0.200 21.559 -11.750 1.00 40.03 164 SER A C 1
ATOM 1226 O O . SER A 1 164 ? 0.457 21.288 -12.751 1.00 40.03 164 SER A O 1
ATOM 1228 N N . ASN A 1 165 ? 0.272 22.356 -10.785 1.00 42.56 165 ASN A N 1
ATOM 1229 C CA . ASN A 1 165 ? 1.614 22.911 -10.687 1.00 42.56 165 ASN A CA 1
ATOM 1230 C C . ASN A 1 165 ? 2.321 22.416 -9.411 1.00 42.56 165 ASN A C 1
ATOM 1232 O O . ASN A 1 165 ? 2.716 23.219 -8.564 1.00 42.56 165 ASN A O 1
ATOM 1236 N N . ALA A 1 166 ? 2.524 21.100 -9.270 1.00 53.25 166 ALA A N 1
ATOM 1237 C CA . ALA A 1 166 ? 3.400 20.525 -8.237 1.00 53.25 166 ALA A CA 1
ATOM 1238 C C . ALA A 1 166 ? 4.887 20.704 -8.570 1.00 53.25 166 ALA A C 1
ATOM 1240 O O . ALA A 1 166 ? 5.677 19.762 -8.585 1.00 53.25 166 ALA A O 1
ATOM 1241 N N . THR A 1 167 ? 5.268 21.932 -8.903 1.00 58.00 167 THR A N 1
ATOM 1242 C CA . THR A 1 167 ? 6.540 22.224 -9.562 1.00 58.00 167 THR A CA 1
ATOM 1243 C C . THR A 1 167 ? 7.419 23.155 -8.750 1.00 58.00 167 THR A C 1
ATOM 1245 O O . THR A 1 167 ? 8.497 23.470 -9.216 1.00 58.00 167 THR A O 1
ATOM 1248 N N . SER A 1 168 ? 7.020 23.602 -7.557 1.00 69.12 168 SER A N 1
ATOM 1249 C CA . SER A 1 168 ? 7.802 24.558 -6.753 1.00 69.12 168 SER A CA 1
ATOM 1250 C C . SER A 1 168 ? 8.108 23.995 -5.362 1.00 69.12 168 SER A C 1
ATOM 1252 O O . SER A 1 168 ? 7.423 24.335 -4.400 1.00 69.12 168 SER A O 1
ATOM 1254 N N . PRO A 1 169 ? 9.106 23.103 -5.239 1.00 80.25 169 PRO A N 1
ATOM 1255 C CA . PRO A 1 169 ? 9.539 22.553 -3.958 1.00 80.25 169 PRO A CA 1
ATOM 1256 C C . PRO A 1 169 ? 10.091 23.656 -3.044 1.00 80.25 169 PRO A C 1
ATOM 1258 O O . PRO A 1 169 ? 11.048 24.345 -3.399 1.00 80.25 169 PRO A O 1
ATOM 1261 N N . THR A 1 170 ? 9.535 23.792 -1.843 1.00 84.44 170 THR A N 1
ATOM 1262 C CA . THR A 1 170 ? 10.045 24.678 -0.790 1.00 84.44 170 THR A CA 1
ATOM 1263 C C . THR A 1 170 ? 10.738 23.847 0.283 1.00 84.44 170 THR A C 1
ATOM 1265 O O . THR A 1 170 ? 10.205 22.846 0.752 1.00 84.44 170 THR A O 1
ATOM 1268 N N . LEU A 1 171 ? 11.962 24.216 0.667 1.00 89.06 171 LEU A N 1
ATOM 1269 C CA . LEU A 1 171 ? 12.636 23.562 1.790 1.00 89.06 171 LEU A CA 1
ATOM 1270 C C . LEU A 1 171 ? 11.945 24.000 3.086 1.00 89.06 171 LEU A C 1
ATOM 1272 O O . LEU A 1 171 ? 11.984 25.182 3.417 1.00 89.06 171 LEU A O 1
ATOM 1276 N N . VAL A 1 172 ? 11.324 23.063 3.802 1.00 87.94 172 VAL A N 1
ATOM 1277 C CA . VAL A 1 172 ? 10.585 23.359 5.040 1.00 87.94 172 VAL A CA 1
ATOM 1278 C C . VAL A 1 172 ? 11.370 23.029 6.298 1.00 87.94 172 VAL A C 1
ATOM 1280 O O . VAL A 1 172 ? 11.188 23.704 7.304 1.00 87.94 172 VAL A O 1
ATOM 1283 N N . GLY A 1 173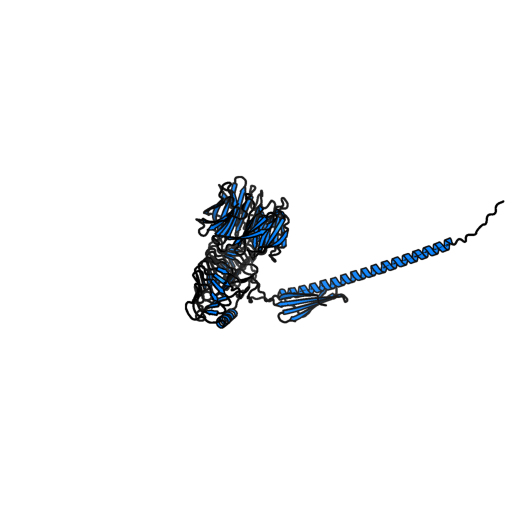 ? 12.258 22.036 6.249 1.00 87.94 173 GLY A N 1
ATOM 1284 C CA . GLY A 1 173 ? 13.013 21.606 7.418 1.00 87.94 173 GLY A CA 1
ATOM 1285 C C . GLY A 1 173 ? 14.238 20.779 7.069 1.00 87.94 173 GLY A C 1
ATOM 1286 O O . GLY A 1 173 ? 14.379 20.251 5.961 1.00 87.94 173 GLY A O 1
ATOM 1287 N N . THR A 1 174 ? 15.141 20.670 8.039 1.00 91.31 174 THR A N 1
ATOM 1288 C CA . THR A 1 174 ? 16.363 19.873 7.928 1.00 91.31 174 THR A CA 1
ATOM 1289 C C . THR A 1 174 ? 16.673 19.171 9.239 1.00 91.31 174 THR A C 1
ATOM 1291 O O . THR A 1 174 ? 16.498 19.766 10.299 1.00 91.31 174 THR A O 1
ATOM 1294 N N . ALA A 1 175 ? 17.210 17.958 9.162 1.00 90.69 175 ALA A N 1
ATOM 1295 C CA . ALA A 1 175 ? 17.816 17.263 10.294 1.00 90.69 175 ALA A CA 1
ATOM 1296 C C . ALA A 1 175 ? 19.182 16.700 9.903 1.00 90.69 175 ALA A C 1
ATOM 1298 O O . ALA A 1 175 ? 19.481 16.496 8.726 1.00 90.69 175 ALA A O 1
ATOM 1299 N N . THR A 1 176 ? 19.992 16.408 10.911 1.00 89.12 176 THR A N 1
ATOM 1300 C CA . THR A 1 176 ? 21.250 15.682 10.752 1.00 89.12 176 THR A CA 1
ATOM 1301 C C . THR A 1 176 ? 21.067 14.292 11.336 1.00 89.12 176 THR A C 1
ATOM 1303 O O . THR A 1 176 ? 20.699 14.155 12.501 1.00 89.12 176 THR A O 1
ATOM 1306 N N . VAL A 1 177 ? 21.312 13.271 10.522 1.00 87.75 177 VAL A N 1
ATOM 1307 C CA . VAL A 1 177 ? 21.208 11.861 10.909 1.00 87.75 177 VAL A CA 1
ATOM 1308 C C . VAL A 1 177 ? 22.591 11.205 10.847 1.00 87.75 177 VAL A C 1
ATOM 1310 O O . VAL A 1 177 ? 23.587 11.859 10.521 1.00 87.75 177 VAL A O 1
ATOM 1313 N N . GLY A 1 178 ? 22.677 9.936 11.235 1.00 78.69 178 GLY A N 1
ATOM 1314 C CA . GLY A 1 178 ? 23.921 9.176 11.325 1.00 78.69 178 GLY A CA 1
ATOM 1315 C C . GLY A 1 178 ? 24.736 9.156 10.026 1.00 78.69 178 GLY A C 1
ATOM 1316 O O . GLY A 1 178 ? 24.269 9.526 8.944 1.00 78.69 178 GLY A O 1
ATOM 1317 N N . SER A 1 179 ? 25.999 8.747 10.136 1.00 78.12 179 SER A N 1
ATOM 1318 C CA . SER A 1 179 ? 26.900 8.606 8.989 1.00 78.12 179 SER A CA 1
ATOM 1319 C C . SER A 1 179 ? 26.369 7.588 7.983 1.00 78.12 179 SER A C 1
ATOM 1321 O O . SER A 1 179 ? 25.868 6.532 8.375 1.00 78.12 179 SER A O 1
ATOM 1323 N N . ASN A 1 180 ? 26.556 7.876 6.692 1.00 76.00 180 ASN A N 1
ATOM 1324 C CA . ASN A 1 180 ? 26.211 6.966 5.597 1.00 76.00 180 ASN A CA 1
ATOM 1325 C C . ASN A 1 180 ? 24.761 6.466 5.687 1.00 76.00 180 ASN A C 1
ATOM 1327 O O . ASN A 1 180 ? 24.510 5.265 5.749 1.00 76.00 180 ASN A O 1
ATOM 1331 N N . ALA A 1 181 ? 23.810 7.395 5.738 1.00 78.38 181 ALA A N 1
ATOM 1332 C CA . ALA A 1 181 ? 22.393 7.073 5.685 1.00 78.38 181 ALA A CA 1
ATOM 1333 C C . ALA A 1 181 ? 22.038 6.556 4.280 1.00 78.38 181 ALA A C 1
ATOM 1335 O O . ALA A 1 181 ? 22.375 7.188 3.278 1.00 78.38 181 ALA A O 1
ATOM 1336 N N . LEU A 1 182 ? 21.403 5.384 4.199 1.00 78.94 182 LEU A N 1
ATOM 1337 C CA . LEU A 1 182 ? 21.273 4.643 2.937 1.00 78.94 182 LEU A CA 1
ATOM 1338 C C . LEU A 1 182 ? 19.856 4.641 2.396 1.00 78.94 182 LEU A C 1
ATOM 1340 O O . LEU A 1 182 ? 19.647 4.817 1.195 1.00 78.94 182 LEU A O 1
ATOM 1344 N N . ARG A 1 183 ? 18.883 4.393 3.269 1.00 87.56 183 ARG A N 1
ATOM 1345 C CA . ARG A 1 183 ? 17.473 4.268 2.911 1.00 87.56 183 ARG A CA 1
ATOM 1346 C C . ARG A 1 183 ? 16.605 4.797 4.036 1.00 87.56 183 ARG A C 1
ATOM 1348 O O . ARG A 1 183 ? 17.012 4.810 5.202 1.00 87.56 183 ARG A O 1
ATOM 1355 N N . LEU A 1 184 ? 15.418 5.247 3.655 1.00 89.19 184 LEU A N 1
ATOM 1356 C CA . LEU A 1 184 ? 14.420 5.770 4.565 1.00 89.19 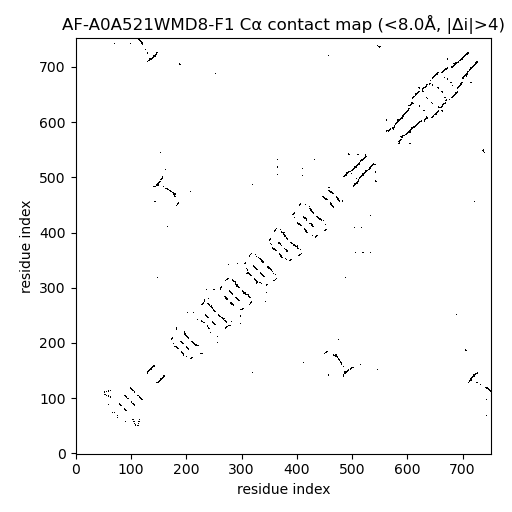184 LEU A CA 1
ATOM 1357 C C . LEU A 1 184 ? 13.045 5.217 4.218 1.00 89.19 184 LEU A C 1
ATOM 1359 O O . LEU A 1 184 ? 12.733 5.022 3.046 1.00 89.19 184 LEU A O 1
ATOM 1363 N N . VAL A 1 185 ? 12.220 5.027 5.240 1.00 85.56 185 VAL A N 1
ATOM 1364 C CA . VAL A 1 185 ? 10.810 4.676 5.076 1.00 85.56 185 VAL A CA 1
ATOM 1365 C C . VAL A 1 185 ? 9.970 5.456 6.093 1.00 85.56 185 VAL A C 1
ATOM 1367 O O . VAL A 1 185 ? 10.333 5.507 7.274 1.00 85.56 185 VAL A O 1
ATOM 1370 N N . PRO A 1 186 ? 8.883 6.115 5.665 1.00 79.81 186 PRO A N 1
ATOM 1371 C CA . PRO A 1 186 ? 7.980 6.814 6.567 1.00 79.81 186 PRO A CA 1
ATOM 1372 C C . PRO A 1 186 ? 6.934 5.858 7.154 1.00 79.81 186 PRO A C 1
ATOM 1374 O O . PRO A 1 186 ? 6.479 4.929 6.490 1.00 79.81 186 PRO A O 1
ATOM 1377 N N . ARG A 1 187 ? 6.511 6.121 8.393 1.00 74.44 187 ARG A N 1
ATOM 1378 C CA . ARG A 1 187 ? 5.318 5.530 9.017 1.00 74.44 187 ARG A CA 1
ATOM 1379 C C . ARG A 1 187 ? 4.708 6.529 9.989 1.00 74.44 187 ARG A C 1
ATOM 1381 O O . ARG A 1 187 ? 5.316 6.868 11.006 1.00 74.44 187 ARG A O 1
ATOM 1388 N N . GLY A 1 188 ? 3.489 6.971 9.694 1.00 65.25 188 GLY A N 1
ATOM 1389 C CA . GLY A 1 188 ? 2.811 7.994 10.486 1.00 65.25 188 GLY A CA 1
ATOM 1390 C C . GLY A 1 188 ? 3.691 9.235 10.671 1.00 65.25 188 GLY A C 1
ATOM 1391 O O . GLY A 1 188 ? 4.213 9.787 9.705 1.00 65.25 188 GLY A O 1
ATOM 1392 N N . ASN A 1 189 ? 3.915 9.622 11.927 1.00 75.19 189 ASN A N 1
ATOM 1393 C CA . ASN A 1 189 ? 4.731 10.781 12.296 1.00 75.19 189 ASN A CA 1
ATOM 1394 C C . ASN A 1 189 ? 6.235 10.480 12.430 1.00 75.19 189 ASN A C 1
ATOM 1396 O O . ASN A 1 189 ? 6.962 11.310 12.980 1.00 75.19 189 ASN A O 1
ATOM 1400 N N . TYR A 1 190 ? 6.714 9.325 11.963 1.00 79.31 190 TYR A N 1
ATOM 1401 C CA . TYR A 1 190 ? 8.120 8.940 12.060 1.00 79.31 190 TYR A CA 1
ATOM 1402 C C . TYR A 1 190 ? 8.714 8.596 10.701 1.00 79.31 190 TYR A C 1
ATOM 1404 O O . TYR A 1 190 ? 8.066 8.019 9.829 1.00 79.31 190 TYR A O 1
ATOM 1412 N N . LEU A 1 191 ? 9.990 8.926 10.549 1.00 84.88 191 LEU A N 1
ATOM 1413 C CA . LEU A 1 191 ? 10.833 8.489 9.456 1.00 84.88 191 LEU A CA 1
ATOM 1414 C C . LEU A 1 191 ? 11.922 7.575 10.012 1.00 84.88 191 LEU A C 1
ATOM 1416 O O . LEU A 1 191 ? 12.717 7.994 10.856 1.00 84.88 191 LEU A O 1
ATOM 1420 N N . TYR A 1 192 ? 11.960 6.335 9.535 1.00 87.81 192 TYR A N 1
ATOM 1421 C CA . TYR A 1 192 ? 12.989 5.373 9.908 1.00 87.81 192 TYR A CA 1
ATOM 1422 C C . TYR A 1 192 ? 14.118 5.408 8.904 1.00 87.81 192 TYR A C 1
ATOM 1424 O O . TYR A 1 192 ? 13.890 5.319 7.700 1.00 87.81 192 TYR A O 1
ATOM 1432 N N . ILE A 1 193 ? 15.336 5.539 9.411 1.00 90.94 193 ILE A N 1
ATOM 1433 C CA . ILE A 1 193 ? 16.537 5.722 8.610 1.00 90.94 193 ILE A CA 1
ATOM 1434 C C . ILE A 1 193 ? 17.541 4.650 8.987 1.00 90.94 193 ILE A C 1
ATOM 1436 O O . ILE A 1 193 ? 17.950 4.549 10.146 1.00 90.94 193 ILE A O 1
ATOM 1440 N N . VAL A 1 194 ? 17.961 3.870 7.994 1.00 87.88 194 VAL A N 1
ATOM 1441 C CA . VAL A 1 194 ? 19.058 2.922 8.165 1.00 87.88 194 VAL A CA 1
ATOM 1442 C C . VAL A 1 194 ? 20.377 3.576 7.761 1.00 87.88 194 VAL A C 1
ATOM 1444 O O . VAL A 1 194 ? 20.548 4.060 6.641 1.00 87.88 194 VAL A O 1
ATOM 1447 N N . ASN A 1 195 ? 21.314 3.563 8.701 1.00 81.69 195 ASN A N 1
ATOM 1448 C CA . ASN A 1 195 ? 22.693 3.999 8.536 1.00 81.69 195 ASN A CA 1
ATOM 1449 C C . ASN A 1 195 ? 23.636 2.780 8.497 1.00 81.69 195 ASN A C 1
ATOM 1451 O O . ASN A 1 195 ? 23.230 1.619 8.663 1.00 81.69 195 ASN A O 1
ATOM 1455 N N . GLU A 1 196 ? 24.933 3.039 8.346 1.00 76.19 196 GLU A N 1
ATOM 1456 C CA . GLU A 1 196 ? 25.978 2.005 8.347 1.00 76.19 196 GLU A CA 1
ATOM 1457 C C . GLU A 1 196 ? 25.951 1.115 9.603 1.00 76.19 196 GLU A C 1
ATOM 1459 O O . GLU A 1 196 ? 25.987 -0.114 9.491 1.00 76.19 196 GLU A O 1
ATOM 1464 N N . SER A 1 197 ? 25.763 1.708 10.786 1.00 77.56 197 SER A N 1
ATOM 1465 C CA . SER A 1 197 ? 25.794 0.979 12.068 1.00 77.56 197 SER A CA 1
ATOM 1466 C C . SER A 1 197 ? 24.544 1.155 12.925 1.00 77.56 197 SER A C 1
ATOM 1468 O O . SER A 1 197 ? 24.437 0.530 13.978 1.00 77.56 197 SER A O 1
ATOM 1470 N N . THR A 1 198 ? 23.588 1.987 12.510 1.00 86.56 198 THR A N 1
ATOM 1471 C CA . THR A 1 198 ? 22.416 2.316 13.332 1.00 86.56 198 THR A CA 1
ATOM 1472 C C . THR A 1 198 ? 21.120 2.318 12.535 1.00 86.56 198 THR A C 1
ATOM 1474 O O . THR A 1 198 ? 21.115 2.502 11.319 1.00 86.56 198 THR A O 1
ATOM 1477 N N . LEU A 1 199 ? 20.018 2.114 13.245 1.00 90.38 199 LEU A N 1
ATOM 1478 C CA . LEU A 1 199 ? 18.668 2.467 12.832 1.00 90.38 199 LEU A CA 1
ATOM 1479 C C . LEU A 1 199 ? 18.257 3.701 13.640 1.00 90.38 199 LEU A C 1
ATOM 1481 O O . LEU A 1 199 ? 18.417 3.713 14.858 1.00 90.38 199 LEU A O 1
ATOM 1485 N N . GLN A 1 200 ? 17.743 4.739 12.991 1.00 92.75 200 GLN A N 1
ATOM 1486 C CA . GLN A 1 200 ? 17.255 5.940 13.668 1.00 92.75 200 GLN A CA 1
ATOM 1487 C C . GLN A 1 200 ? 15.780 6.162 13.379 1.00 92.75 200 GLN A C 1
ATOM 1489 O O . GLN A 1 200 ? 15.361 6.048 12.228 1.00 92.75 200 GLN A O 1
ATOM 1494 N N . ALA A 1 201 ? 15.015 6.523 14.408 1.00 91.56 201 ALA A N 1
ATOM 1495 C CA . ALA A 1 201 ? 13.674 7.066 14.239 1.00 91.56 201 ALA A CA 1
ATOM 1496 C C . ALA A 1 201 ? 13.738 8.592 14.354 1.00 91.56 201 ALA A C 1
ATOM 1498 O O . ALA A 1 201 ? 14.257 9.143 15.330 1.00 91.56 201 ALA A O 1
ATOM 1499 N N . VAL A 1 202 ? 13.212 9.277 13.345 1.00 90.12 202 VAL A N 1
ATOM 1500 C CA . VAL A 1 202 ? 13.125 10.736 13.285 1.00 90.12 202 VAL A CA 1
ATOM 1501 C C . VAL A 1 202 ? 11.660 11.131 13.355 1.00 90.12 202 VAL A C 1
ATOM 1503 O O . VAL A 1 202 ? 10.881 10.748 12.488 1.00 90.12 202 VAL A O 1
ATOM 1506 N N . SER A 1 203 ? 11.272 11.895 14.371 1.00 84.06 203 SER A N 1
ATOM 1507 C CA . SER A 1 203 ? 9.948 12.504 14.430 1.00 84.06 203 SER A CA 1
ATOM 1508 C C . SER A 1 203 ? 9.818 13.564 13.341 1.00 84.06 203 SER A C 1
ATOM 1510 O O . SER A 1 203 ? 10.642 14.475 13.230 1.00 84.06 203 SER A O 1
ATOM 1512 N N . ILE A 1 204 ? 8.759 13.435 12.551 1.00 81.38 204 ILE A N 1
ATOM 1513 C CA . ILE A 1 204 ? 8.342 14.346 11.480 1.00 81.38 204 ILE A CA 1
ATOM 1514 C C . ILE A 1 204 ? 6.961 14.951 11.772 1.00 81.38 204 ILE A C 1
ATOM 1516 O O . ILE A 1 204 ? 6.348 15.536 10.885 1.00 81.38 204 ILE A O 1
ATOM 1520 N N . ALA A 1 205 ? 6.487 14.861 13.023 1.00 76.44 205 ALA A N 1
ATOM 1521 C CA . ALA A 1 205 ? 5.238 15.488 13.467 1.00 76.44 205 ALA A CA 1
ATOM 1522 C C . ALA A 1 205 ? 5.232 17.013 13.240 1.00 76.44 205 ALA A C 1
ATOM 1524 O O . ALA A 1 205 ? 4.193 17.592 12.936 1.00 76.44 205 ALA A O 1
ATOM 1525 N N . ASN A 1 206 ? 6.402 17.655 13.352 1.00 76.50 206 ASN A N 1
ATOM 1526 C CA . ASN A 1 206 ? 6.636 19.012 12.866 1.00 76.50 206 ASN A CA 1
ATOM 1527 C C . ASN A 1 206 ? 7.683 18.980 11.734 1.00 76.50 206 ASN A C 1
ATOM 1529 O O . ASN A 1 206 ? 8.883 18.979 12.016 1.00 76.50 206 ASN A O 1
ATOM 1533 N N . PRO A 1 207 ? 7.261 19.009 10.457 1.00 77.94 207 PRO A N 1
ATOM 1534 C CA . PRO A 1 207 ? 8.165 18.950 9.307 1.00 77.94 207 PRO A CA 1
ATOM 1535 C C . PRO A 1 207 ? 9.172 20.103 9.217 1.00 77.94 207 PRO A C 1
ATOM 1537 O O . PRO A 1 207 ? 10.184 19.965 8.535 1.00 77.94 207 PRO A O 1
ATOM 1540 N N . SER A 1 208 ? 8.924 21.230 9.898 1.00 84.69 208 SER A N 1
ATOM 1541 C CA . SER A 1 208 ? 9.879 22.347 9.948 1.00 84.69 208 SER A CA 1
ATOM 1542 C C . SER A 1 208 ? 10.977 22.176 11.000 1.00 84.69 208 SER A C 1
ATOM 1544 O O . SER A 1 208 ? 12.030 22.806 10.908 1.00 84.69 208 SER A O 1
ATOM 1546 N N . ALA A 1 209 ? 10.768 21.278 11.965 1.00 84.62 209 ALA A N 1
ATOM 1547 C CA . ALA A 1 209 ? 11.718 20.952 13.021 1.00 84.62 209 ALA A CA 1
ATOM 1548 C C . ALA A 1 209 ? 11.764 19.429 13.265 1.00 84.62 209 ALA A C 1
ATOM 1550 O O . ALA A 1 209 ? 11.364 18.971 14.338 1.00 84.62 209 ALA A O 1
ATOM 1551 N N . PRO A 1 210 ? 12.217 18.627 12.280 1.00 91.25 210 PRO A N 1
ATOM 1552 C CA . PRO A 1 210 ? 12.365 17.185 12.457 1.00 91.25 210 PRO A CA 1
ATOM 1553 C C . PRO A 1 210 ? 13.413 16.861 13.530 1.00 91.25 210 PRO A C 1
ATOM 1555 O O . PRO A 1 210 ? 14.492 17.457 13.552 1.00 91.25 210 PRO A O 1
ATOM 1558 N N . THR A 1 211 ? 13.128 15.890 14.400 1.00 92.94 211 THR A N 1
ATOM 1559 C CA . THR A 1 211 ? 14.005 15.533 15.530 1.00 92.94 211 THR A CA 1
ATOM 1560 C C . THR A 1 211 ? 14.318 14.043 15.563 1.00 92.94 211 THR A C 1
ATOM 1562 O O . THR A 1 211 ? 13.428 13.206 15.450 1.00 92.94 211 THR A O 1
ATOM 1565 N N . VAL A 1 212 ? 15.591 13.679 15.735 1.00 94.81 212 VAL A N 1
ATOM 1566 C CA . VAL A 1 212 ? 15.975 12.281 15.988 1.00 94.81 212 VAL A CA 1
ATOM 1567 C C . VAL A 1 212 ? 15.517 11.920 17.402 1.00 94.81 212 VAL A C 1
ATOM 1569 O O . VAL A 1 212 ? 16.008 12.507 18.363 1.00 94.81 212 VAL A O 1
ATOM 1572 N N . VAL A 1 213 ? 14.572 10.986 17.530 1.00 94.38 213 VAL A N 1
ATOM 1573 C CA . VAL A 1 213 ? 13.998 10.586 18.830 1.00 94.38 213 VAL A CA 1
ATOM 1574 C C . VAL A 1 213 ? 14.638 9.323 19.392 1.00 94.38 213 VAL A C 1
ATOM 1576 O O . VAL A 1 213 ? 14.709 9.167 20.606 1.00 94.38 213 VAL A O 1
ATOM 1579 N N . SER A 1 214 ? 15.154 8.447 18.528 1.00 93.56 214 SER A N 1
ATOM 1580 C CA . SER A 1 214 ? 15.888 7.256 18.948 1.00 93.56 214 SER A CA 1
ATOM 1581 C C . SER A 1 214 ? 16.984 6.891 17.954 1.00 93.56 214 SER A C 1
ATOM 1583 O O . SER A 1 214 ? 16.929 7.198 16.760 1.00 93.56 214 SER A O 1
ATOM 1585 N N . THR A 1 215 ? 18.033 6.258 18.474 1.00 92.81 215 THR A N 1
ATOM 1586 C CA . THR A 1 215 ? 19.133 5.683 17.700 1.00 92.81 215 THR A CA 1
ATOM 1587 C C . THR A 1 215 ? 19.441 4.316 18.282 1.00 92.81 215 THR A C 1
ATOM 1589 O O . THR A 1 215 ? 19.857 4.201 19.430 1.00 92.81 215 THR A O 1
ATOM 1592 N N . ILE A 1 216 ? 19.221 3.283 17.482 1.00 88.88 216 ILE A N 1
ATOM 1593 C CA . ILE A 1 216 ? 19.373 1.884 17.857 1.00 88.88 216 ILE A CA 1
ATOM 1594 C C . ILE A 1 216 ? 20.608 1.346 17.152 1.00 88.88 216 ILE A C 1
ATOM 1596 O O . ILE A 1 216 ? 20.760 1.504 15.937 1.00 88.88 216 ILE A O 1
ATOM 1600 N N . THR A 1 217 ? 21.496 0.698 17.901 1.00 83.06 217 THR A N 1
ATOM 1601 C CA . THR A 1 217 ? 22.626 -0.022 17.312 1.00 83.06 217 THR A CA 1
ATOM 1602 C C . THR A 1 217 ? 22.090 -1.163 16.462 1.00 83.06 217 THR A C 1
ATOM 1604 O O . THR A 1 217 ? 21.332 -2.003 16.943 1.00 83.06 217 THR A O 1
ATOM 1607 N N . ASN A 1 218 ? 22.482 -1.201 15.192 1.00 74.06 218 ASN A N 1
ATOM 1608 C CA . ASN A 1 218 ? 22.174 -2.333 14.339 1.00 74.06 218 ASN A CA 1
ATOM 1609 C C . ASN A 1 218 ? 23.031 -3.524 14.818 1.00 74.06 218 ASN A C 1
ATOM 1611 O O . ASN A 1 218 ? 24.259 -3.404 14.776 1.00 74.06 218 ASN A O 1
ATOM 1615 N N . PRO A 1 219 ? 22.431 -4.653 15.248 1.00 66.62 219 PRO A N 1
ATOM 1616 C CA . PRO A 1 219 ? 23.172 -5.808 15.770 1.00 66.62 219 PRO A CA 1
ATOM 1617 C C . PRO A 1 219 ? 24.235 -6.345 14.803 1.00 66.62 219 PRO A C 1
ATOM 1619 O O . PRO A 1 219 ? 25.215 -6.941 15.230 1.00 66.62 219 PRO A O 1
ATOM 1622 N N . ASN A 1 220 ? 24.050 -6.084 13.506 1.00 69.12 220 ASN A N 1
ATOM 1623 C CA . ASN A 1 220 ? 24.908 -6.511 12.408 1.00 69.12 220 ASN A CA 1
ATOM 1624 C C . ASN A 1 220 ? 25.576 -5.303 11.709 1.00 69.12 220 ASN A C 1
ATOM 1626 O O . ASN A 1 220 ? 25.678 -5.246 10.480 1.00 69.12 220 ASN A O 1
ATOM 1630 N N . GLY A 1 221 ? 25.966 -4.277 12.475 1.00 59.44 221 GLY A N 1
ATOM 1631 C CA . GLY A 1 221 ? 26.724 -3.122 11.977 1.00 59.44 221 GLY A CA 1
ATOM 1632 C C . GLY A 1 221 ? 28.148 -3.498 11.535 1.00 59.44 221 GLY A C 1
ATOM 1633 O O . GLY A 1 221 ? 28.835 -4.244 12.225 1.00 59.44 221 GLY A O 1
ATOM 1634 N N . GLY A 1 222 ? 28.601 -2.985 10.384 1.00 53.47 222 GLY A N 1
ATOM 1635 C CA . GLY A 1 222 ? 29.933 -3.253 9.823 1.00 53.47 222 GLY A CA 1
ATOM 1636 C C . GLY A 1 222 ? 30.281 -2.347 8.630 1.00 53.47 222 GLY A C 1
ATOM 1637 O O . GLY A 1 222 ? 29.388 -1.791 7.996 1.00 53.47 222 GLY A O 1
ATOM 1638 N N . SER A 1 223 ? 31.579 -2.229 8.325 1.00 49.97 223 SER A N 1
ATOM 1639 C CA . SER A 1 223 ? 32.245 -1.151 7.558 1.00 49.97 223 SER A CA 1
ATOM 1640 C C . SER A 1 223 ? 32.014 -1.082 6.036 1.00 49.97 223 SER A C 1
ATOM 1642 O O . SER A 1 223 ? 32.781 -0.427 5.329 1.00 49.97 223 SER A O 1
ATOM 1644 N N . ASN A 1 224 ? 31.003 -1.769 5.492 1.00 52.91 224 ASN A N 1
ATOM 1645 C CA . ASN A 1 224 ? 30.642 -1.604 4.081 1.00 52.91 224 ASN A CA 1
ATOM 1646 C C . ASN A 1 224 ? 29.262 -0.936 3.969 1.00 52.91 224 ASN A C 1
ATOM 1648 O O . ASN A 1 224 ? 28.241 -1.621 4.098 1.00 52.91 224 ASN A O 1
ATOM 1652 N N . PRO A 1 225 ? 29.221 0.383 3.711 1.00 51.34 225 PRO A N 1
ATOM 1653 C CA . PRO A 1 225 ? 27.995 1.170 3.687 1.00 51.34 225 PRO A CA 1
ATOM 1654 C C . PRO A 1 225 ? 27.125 0.930 2.444 1.00 51.34 225 PRO A C 1
ATOM 1656 O O . PRO A 1 225 ? 26.123 1.603 2.286 1.00 51.34 225 PRO A O 1
ATOM 1659 N N . LEU A 1 226 ? 27.460 0.031 1.513 1.00 51.94 226 LEU A N 1
ATOM 1660 C CA . LEU A 1 226 ? 26.895 0.154 0.163 1.00 51.94 226 LEU A CA 1
ATOM 1661 C C . LEU A 1 226 ? 25.533 -0.506 -0.101 1.00 51.94 226 LEU A C 1
ATOM 1663 O O . LEU A 1 226 ? 24.985 -0.251 -1.172 1.00 51.94 226 LEU A O 1
ATOM 1667 N N . GLN A 1 227 ? 24.976 -1.364 0.765 1.00 66.81 227 GLN A N 1
ATOM 1668 C CA . GLN A 1 227 ? 23.792 -2.167 0.392 1.00 66.81 227 GLN A CA 1
ATOM 1669 C C . GLN A 1 227 ? 22.919 -2.524 1.605 1.00 66.81 227 GLN A C 1
ATOM 1671 O O . GLN A 1 227 ? 22.977 -3.630 2.132 1.00 66.81 227 GLN A O 1
ATOM 1676 N N . LYS A 1 228 ? 22.109 -1.574 2.072 1.00 77.94 228 LYS A N 1
ATOM 1677 C CA . LYS A 1 228 ? 20.980 -1.875 2.960 1.00 77.94 228 LYS A CA 1
ATOM 1678 C C . LYS A 1 228 ? 19.726 -1.268 2.377 1.00 77.94 228 LYS A C 1
ATOM 1680 O O . LYS A 1 228 ? 19.776 -0.180 1.804 1.00 77.94 228 LYS A O 1
ATOM 1685 N N . ASP A 1 229 ? 18.625 -1.958 2.587 1.00 88.00 229 ASP A N 1
ATOM 1686 C CA . ASP A 1 229 ? 17.298 -1.475 2.284 1.00 88.00 229 ASP A CA 1
ATOM 1687 C C . ASP A 1 229 ? 16.348 -1.753 3.434 1.00 88.00 229 ASP A C 1
ATOM 1689 O O . ASP A 1 229 ? 16.636 -2.569 4.316 1.00 88.00 229 ASP A O 1
ATOM 1693 N N . ILE A 1 230 ? 15.266 -0.986 3.458 1.00 90.62 230 ILE A N 1
ATOM 1694 C CA . ILE A 1 230 ? 14.336 -0.939 4.571 1.00 90.62 230 ILE A CA 1
ATOM 1695 C C . ILE A 1 230 ? 12.905 -0.960 4.052 1.00 90.62 230 ILE A C 1
ATOM 1697 O O . ILE A 1 230 ? 12.540 -0.194 3.165 1.00 90.62 230 ILE A O 1
ATOM 1701 N N . ALA A 1 231 ? 12.086 -1.824 4.635 1.00 88.44 231 ALA A N 1
ATOM 1702 C CA . ALA A 1 231 ? 10.667 -1.908 4.328 1.00 88.44 231 ALA A CA 1
ATOM 1703 C C . ALA A 1 231 ? 9.862 -2.085 5.605 1.00 88.44 231 ALA A C 1
ATOM 1705 O O . ALA A 1 231 ? 10.379 -2.539 6.625 1.00 88.44 231 ALA A O 1
ATOM 1706 N N . ILE A 1 232 ? 8.581 -1.747 5.536 1.00 79.56 232 ILE A N 1
ATOM 1707 C CA . ILE A 1 232 ? 7.628 -2.009 6.607 1.00 79.56 232 ILE A CA 1
ATOM 1708 C C . ILE A 1 232 ? 6.586 -2.984 6.078 1.00 79.56 232 ILE A C 1
ATOM 1710 O O . ILE A 1 232 ? 6.042 -2.779 4.995 1.00 79.56 232 ILE A O 1
ATOM 1714 N N . ALA A 1 233 ? 6.307 -4.025 6.854 1.00 74.81 233 ALA A N 1
ATOM 1715 C CA . ALA A 1 233 ? 5.156 -4.898 6.661 1.00 74.81 233 ALA A CA 1
ATOM 1716 C C . ALA A 1 233 ? 4.592 -5.279 8.034 1.00 74.81 233 ALA A C 1
ATOM 1718 O O . ALA A 1 233 ? 5.361 -5.539 8.958 1.00 74.81 233 ALA A O 1
ATOM 1719 N N . ASN A 1 234 ? 3.265 -5.285 8.179 1.00 70.38 234 ASN A N 1
ATOM 1720 C CA . ASN A 1 234 ? 2.575 -5.700 9.407 1.00 70.38 234 ASN A CA 1
ATOM 1721 C C . ASN A 1 234 ? 3.176 -5.093 10.703 1.00 70.38 234 ASN A C 1
ATOM 1723 O O . ASN A 1 234 ? 3.607 -5.814 11.603 1.00 70.38 234 ASN A O 1
ATOM 1727 N N . ASP A 1 235 ? 3.294 -3.759 10.759 1.00 72.44 235 ASP A N 1
ATOM 1728 C CA . ASP A 1 235 ? 3.862 -3.004 11.897 1.00 72.44 235 ASP A CA 1
ATOM 1729 C C . ASP A 1 235 ? 5.279 -3.415 12.334 1.00 72.44 235 ASP A C 1
ATOM 1731 O O . ASP A 1 235 ? 5.737 -3.103 13.436 1.00 72.44 235 ASP A O 1
ATOM 1735 N N . THR A 1 236 ? 6.010 -4.068 11.437 1.00 80.50 236 THR A N 1
ATOM 1736 C CA . THR A 1 236 ? 7.392 -4.480 11.636 1.00 80.50 236 THR A CA 1
ATOM 1737 C C . THR A 1 236 ? 8.260 -3.858 10.559 1.00 80.50 236 THR A C 1
ATOM 1739 O O . THR A 1 236 ? 7.918 -3.837 9.377 1.00 80.50 236 THR A O 1
ATOM 1742 N N . LEU A 1 237 ? 9.398 -3.331 10.986 1.00 87.94 237 LEU A N 1
ATOM 1743 C CA . LEU A 1 237 ? 10.430 -2.784 10.130 1.00 87.94 237 LEU A CA 1
ATOM 1744 C C . LEU A 1 237 ? 11.449 -3.873 9.808 1.00 87.94 237 LEU A C 1
ATOM 1746 O O . LEU A 1 237 ? 12.023 -4.479 10.713 1.00 87.94 237 LEU A O 1
ATOM 1750 N N . PHE A 1 238 ? 11.714 -4.077 8.527 1.00 91.75 238 PHE A N 1
ATOM 1751 C CA . PHE A 1 238 ? 12.674 -5.055 8.044 1.00 91.75 238 PHE A CA 1
ATOM 1752 C C . PHE A 1 238 ? 13.868 -4.360 7.416 1.00 91.75 238 PHE A C 1
ATOM 1754 O O . PHE A 1 238 ? 13.702 -3.410 6.655 1.00 91.75 238 PHE A O 1
ATOM 1761 N N . ILE A 1 239 ? 15.068 -4.845 7.726 1.00 92.06 239 ILE A N 1
ATOM 1762 C CA . ILE A 1 239 ? 16.323 -4.302 7.202 1.00 92.06 239 ILE A CA 1
ATOM 1763 C C . ILE A 1 239 ? 17.130 -5.433 6.578 1.00 92.06 239 ILE A C 1
ATOM 1765 O O . ILE A 1 239 ? 17.412 -6.431 7.244 1.00 92.06 239 ILE A O 1
ATOM 1769 N N . THR A 1 240 ? 17.551 -5.269 5.326 1.00 91.19 240 THR A N 1
ATOM 1770 C CA . THR A 1 240 ? 18.533 -6.172 4.712 1.00 91.19 240 THR A CA 1
ATOM 1771 C C . THR A 1 240 ? 19.933 -5.874 5.244 1.00 91.19 240 THR A C 1
ATOM 1773 O O . THR A 1 240 ? 20.334 -4.719 5.409 1.00 91.19 240 THR A O 1
ATOM 1776 N N . ALA A 1 241 ? 20.712 -6.922 5.508 1.00 83.31 241 ALA A N 1
ATOM 1777 C CA . ALA A 1 241 ? 22.118 -6.790 5.865 1.00 83.31 241 ALA A CA 1
ATOM 1778 C C . ALA A 1 241 ? 22.973 -7.686 4.960 1.00 83.31 241 ALA A C 1
ATOM 1780 O O . ALA A 1 241 ? 23.259 -8.839 5.288 1.00 83.31 241 ALA A O 1
ATOM 1781 N N . SER A 1 242 ? 23.409 -7.137 3.818 1.00 75.00 242 SER A N 1
ATOM 1782 C CA . SER A 1 242 ? 24.128 -7.881 2.772 1.00 75.00 242 SER A CA 1
ATOM 1783 C C . SER A 1 242 ? 25.320 -8.690 3.293 1.00 75.00 242 SER A C 1
ATOM 1785 O O . SER A 1 242 ? 25.422 -9.876 2.998 1.00 75.00 242 SER A O 1
ATOM 1787 N N . ASN A 1 243 ? 26.193 -8.092 4.113 1.00 74.69 243 ASN A N 1
ATOM 1788 C CA . ASN A 1 243 ? 27.414 -8.764 4.597 1.00 74.69 243 ASN A CA 1
ATOM 1789 C C . ASN A 1 243 ? 27.138 -9.865 5.626 1.00 74.69 243 ASN A C 1
ATOM 1791 O O . ASN A 1 243 ? 27.949 -10.768 5.802 1.00 74.69 243 ASN A O 1
ATOM 1795 N N . HIS A 1 244 ? 25.998 -9.776 6.305 1.00 77.56 244 HIS A N 1
ATOM 1796 C CA . HIS A 1 244 ? 25.578 -10.746 7.311 1.00 77.56 244 HIS A CA 1
ATOM 1797 C C . HIS A 1 244 ? 24.594 -11.761 6.735 1.00 77.56 244 HIS A C 1
ATOM 1799 O O . HIS A 1 244 ? 24.177 -12.677 7.439 1.00 77.56 244 HIS A O 1
ATOM 1805 N N . ASN A 1 245 ? 24.267 -11.636 5.441 1.00 87.94 245 ASN A N 1
ATOM 1806 C CA . ASN A 1 245 ? 23.457 -12.594 4.709 1.00 87.94 245 ASN A CA 1
ATOM 1807 C C . ASN A 1 245 ? 22.087 -12.839 5.364 1.00 87.94 245 ASN A C 1
ATOM 1809 O O . ASN A 1 245 ? 21.567 -13.955 5.321 1.00 87.94 245 ASN A O 1
ATOM 1813 N N . ASN A 1 246 ? 21.493 -11.808 5.967 1.00 90.50 246 ASN A N 1
ATOM 1814 C CA . ASN A 1 246 ? 20.234 -11.920 6.694 1.00 90.50 246 ASN A CA 1
ATOM 1815 C C . ASN A 1 246 ? 19.323 -10.697 6.520 1.00 90.50 246 ASN A C 1
ATOM 1817 O O . ASN A 1 246 ? 19.706 -9.664 5.962 1.00 90.50 246 ASN A O 1
ATOM 1821 N N . VAL A 1 247 ? 18.089 -10.864 6.989 1.00 93.31 247 VAL A N 1
ATOM 1822 C CA . VAL A 1 247 ? 17.102 -9.804 7.191 1.00 93.31 247 VAL A CA 1
ATOM 1823 C C . VAL A 1 247 ? 16.828 -9.694 8.682 1.00 93.31 247 VAL A C 1
ATOM 1825 O O . VAL A 1 247 ? 16.644 -10.705 9.359 1.00 93.31 247 VAL A O 1
ATOM 1828 N N . LEU A 1 248 ? 16.828 -8.467 9.187 1.00 92.94 248 LEU A N 1
ATOM 1829 C CA . LEU A 1 248 ? 16.539 -8.130 10.576 1.00 92.94 248 LEU A CA 1
ATOM 1830 C C . LEU A 1 248 ? 15.108 -7.619 10.689 1.00 92.94 248 LEU A C 1
ATOM 1832 O O . LEU A 1 248 ? 14.684 -6.859 9.823 1.00 92.94 248 LEU A O 1
ATOM 1836 N N . ALA A 1 249 ? 14.415 -7.974 11.766 1.00 93.00 249 ALA A N 1
ATOM 1837 C CA . ALA A 1 249 ? 13.097 -7.452 12.103 1.00 93.00 249 ALA A CA 1
ATOM 1838 C C . ALA A 1 249 ? 13.163 -6.582 13.361 1.00 93.00 249 ALA A C 1
ATOM 1840 O O . ALA A 1 249 ? 13.761 -6.970 14.369 1.00 93.00 249 ALA A O 1
ATOM 1841 N N . PHE A 1 250 ? 12.504 -5.428 13.309 1.00 91.56 250 PHE A N 1
ATOM 1842 C CA . PHE A 1 250 ? 12.306 -4.531 14.439 1.00 91.56 250 PHE A CA 1
ATOM 1843 C C . PHE A 1 250 ? 10.813 -4.246 14.601 1.00 91.56 250 PHE A C 1
ATOM 1845 O O . PHE A 1 250 ? 10.151 -3.824 13.655 1.00 91.56 250 PHE A O 1
ATOM 1852 N N . SER A 1 251 ? 10.278 -4.464 15.798 1.00 86.38 251 SER A N 1
ATOM 1853 C CA . SER A 1 251 ? 8.896 -4.136 16.126 1.00 86.38 251 SER A CA 1
ATOM 1854 C C . SER A 1 251 ? 8.722 -2.623 16.151 1.00 86.38 251 SER A C 1
ATOM 1856 O O . SER A 1 251 ? 9.557 -1.909 16.711 1.00 86.38 251 SER A O 1
ATOM 1858 N N . LEU A 1 252 ? 7.616 -2.151 15.576 1.00 81.25 252 LEU A N 1
ATOM 1859 C CA . LEU A 1 252 ? 7.193 -0.758 15.640 1.00 81.25 252 LEU A CA 1
ATOM 1860 C C . LEU A 1 252 ? 5.957 -0.565 16.537 1.00 81.25 252 LEU A C 1
ATOM 1862 O O . LEU A 1 252 ? 5.179 0.371 16.312 1.00 81.25 252 LEU A O 1
ATOM 1866 N N . THR A 1 253 ? 5.767 -1.438 17.536 1.00 80.69 253 THR A N 1
ATOM 1867 C CA . THR A 1 253 ? 4.737 -1.277 18.581 1.00 80.69 253 THR A CA 1
ATOM 1868 C C . THR A 1 253 ? 4.890 0.063 19.305 1.00 80.69 253 THR A C 1
ATOM 1870 O O . THR A 1 253 ? 3.896 0.753 19.506 1.00 80.69 253 THR A O 1
ATOM 1873 N N . ASP A 1 254 ? 6.129 0.462 19.620 1.00 79.94 254 ASP A N 1
ATOM 1874 C CA . ASP A 1 254 ? 6.484 1.851 19.923 1.00 79.94 254 ASP A CA 1
ATOM 1875 C C . ASP A 1 254 ? 7.184 2.458 18.692 1.00 79.94 254 ASP A C 1
ATOM 1877 O O . ASP A 1 254 ? 8.362 2.179 18.443 1.00 79.94 254 ASP A O 1
ATOM 1881 N N . PRO A 1 255 ? 6.489 3.293 17.895 1.00 78.44 255 PRO A N 1
ATOM 1882 C CA . PRO A 1 255 ? 7.067 3.888 16.700 1.00 78.44 255 PRO A CA 1
ATOM 1883 C C . PRO A 1 255 ? 8.250 4.826 16.987 1.00 78.44 255 PRO A C 1
ATOM 1885 O O . PRO A 1 255 ? 9.071 5.033 16.092 1.00 78.44 255 PRO A O 1
ATOM 1888 N N . ALA A 1 256 ? 8.349 5.390 18.197 1.00 83.19 256 ALA A N 1
ATOM 1889 C CA . ALA A 1 256 ? 9.459 6.251 18.593 1.00 83.19 256 ALA A CA 1
ATOM 1890 C C . ALA A 1 256 ? 10.711 5.441 18.947 1.00 83.19 256 ALA A C 1
ATOM 1892 O O . ALA A 1 256 ? 11.822 5.920 18.722 1.00 83.19 256 ALA A O 1
ATOM 1893 N N . ASN A 1 257 ? 10.541 4.213 19.448 1.00 86.88 257 ASN A N 1
ATOM 1894 C CA . ASN A 1 257 ? 11.623 3.331 19.885 1.00 86.88 257 ASN A CA 1
ATOM 1895 C C . ASN A 1 257 ? 11.493 1.924 19.272 1.00 86.88 257 ASN A C 1
ATOM 1897 O O . ASN A 1 257 ? 11.109 0.983 19.971 1.00 86.88 257 ASN A O 1
ATOM 1901 N N . PRO A 1 258 ? 11.842 1.744 17.983 1.00 89.69 258 PRO A N 1
ATOM 1902 C CA . PRO A 1 258 ? 11.850 0.423 17.364 1.00 89.69 258 PRO A CA 1
ATOM 1903 C C . PRO A 1 258 ? 12.696 -0.590 18.147 1.00 89.69 258 PRO A C 1
ATOM 1905 O O . PRO A 1 258 ? 13.867 -0.345 18.444 1.00 89.69 258 PRO A O 1
ATOM 1908 N N . ALA A 1 259 ? 12.127 -1.754 18.446 1.00 88.56 259 ALA A N 1
ATOM 1909 C CA . ALA A 1 259 ? 12.798 -2.789 19.232 1.00 88.56 259 ALA A CA 1
ATOM 1910 C C . ALA A 1 259 ? 13.232 -3.950 18.337 1.00 88.56 259 ALA A C 1
ATOM 1912 O O . ALA A 1 259 ? 12.427 -4.450 17.558 1.00 88.56 259 ALA A O 1
ATOM 1913 N N . TYR A 1 260 ? 14.483 -4.405 18.446 1.00 91.81 260 TYR A N 1
ATOM 1914 C CA . TYR A 1 260 ? 14.938 -5.599 17.724 1.00 91.81 260 TYR A CA 1
ATOM 1915 C C . TYR A 1 260 ? 14.117 -6.828 18.141 1.00 91.81 260 TYR A C 1
ATOM 1917 O O . TYR A 1 260 ? 13.948 -7.079 19.332 1.00 91.81 260 TYR A O 1
ATOM 1925 N N . VAL A 1 261 ? 13.629 -7.589 17.159 1.00 91.75 261 VAL A N 1
ATOM 1926 C CA . VAL A 1 261 ? 12.788 -8.775 17.375 1.00 91.75 261 VAL A CA 1
ATOM 1927 C C . VAL A 1 261 ? 13.550 -10.044 17.025 1.00 91.75 261 VAL A C 1
ATOM 1929 O O . VAL A 1 261 ? 13.718 -10.925 17.864 1.00 91.75 261 VAL A O 1
ATOM 1932 N N . SER A 1 262 ? 13.996 -10.160 15.775 1.00 92.44 262 SER A N 1
ATOM 1933 C CA . SER A 1 262 ? 14.630 -11.378 15.277 1.00 92.44 262 SER A CA 1
ATOM 1934 C C . SER A 1 262 ? 15.464 -11.112 14.021 1.00 92.44 262 SER A C 1
ATOM 1936 O O . SER A 1 262 ? 15.525 -9.993 13.500 1.00 92.44 262 SER A O 1
ATOM 1938 N N . SER A 1 263 ? 16.109 -12.165 13.520 1.00 92.06 263 SER A N 1
ATOM 1939 C CA . SER A 1 263 ? 16.762 -12.163 12.215 1.00 92.06 263 SER A CA 1
ATOM 1940 C C . SER A 1 263 ? 16.548 -13.497 11.513 1.00 92.06 263 SER A C 1
ATOM 1942 O O . SER A 1 263 ? 16.422 -14.528 12.173 1.00 92.06 263 SER A O 1
ATOM 1944 N N . VAL A 1 264 ? 16.542 -13.485 10.182 1.00 94.12 264 VAL A N 1
ATOM 1945 C CA . VAL A 1 264 ? 16.436 -14.690 9.354 1.00 94.12 264 VAL A CA 1
ATOM 1946 C C . VAL A 1 264 ? 17.528 -14.702 8.294 1.00 94.12 264 VAL A C 1
ATOM 1948 O O . VAL A 1 264 ? 17.775 -13.698 7.623 1.00 94.12 264 VAL A O 1
ATOM 1951 N N . ALA A 1 265 ? 18.208 -15.839 8.152 1.00 93.81 265 ALA A N 1
ATOM 1952 C CA . ALA A 1 265 ? 19.236 -16.018 7.137 1.00 93.81 265 ALA A CA 1
ATOM 1953 C C . ALA A 1 265 ? 18.603 -16.067 5.738 1.00 93.81 265 ALA A C 1
ATOM 1955 O O . ALA A 1 265 ? 17.705 -16.861 5.471 1.00 93.81 265 ALA A O 1
ATOM 1956 N N . VAL A 1 266 ? 19.104 -15.222 4.840 1.00 90.88 266 VAL A N 1
ATOM 1957 C CA . VAL A 1 266 ? 18.674 -15.127 3.439 1.00 90.88 266 VAL A CA 1
ATOM 1958 C C . VAL A 1 266 ? 19.790 -15.605 2.508 1.00 90.88 266 VAL A C 1
ATOM 1960 O O . VAL A 1 266 ? 19.488 -16.270 1.522 1.00 90.88 266 VAL A O 1
ATOM 1963 N N . THR A 1 267 ? 21.071 -15.408 2.860 1.00 88.06 267 THR A N 1
ATOM 1964 C CA . THR A 1 267 ? 22.267 -15.717 2.031 1.00 88.06 267 THR A CA 1
ATOM 1965 C C . THR A 1 267 ? 22.281 -14.992 0.674 1.00 88.06 267 THR A C 1
ATOM 1967 O O . THR A 1 267 ? 21.296 -14.361 0.312 1.00 88.06 267 THR A O 1
ATOM 1970 N N . GLY A 1 268 ? 23.416 -14.985 -0.033 1.00 87.56 268 GLY A N 1
ATOM 1971 C CA . GLY A 1 268 ? 23.503 -14.459 -1.406 1.00 87.56 268 GLY A CA 1
ATOM 1972 C C . GLY A 1 268 ? 23.484 -12.927 -1.559 1.00 87.56 268 GLY A C 1
ATOM 1973 O O . GLY A 1 268 ? 23.110 -12.424 -2.619 1.00 87.56 268 GLY A O 1
ATOM 1974 N N . ALA A 1 269 ? 23.893 -12.175 -0.529 1.00 89.50 269 ALA A N 1
ATOM 1975 C CA . ALA A 1 269 ? 23.910 -10.705 -0.524 1.00 89.50 269 ALA A CA 1
ATOM 1976 C C . ALA A 1 269 ? 22.515 -10.071 -0.761 1.00 89.50 269 ALA A C 1
ATOM 1978 O O . ALA A 1 269 ? 22.246 -9.541 -1.847 1.00 89.50 269 ALA A O 1
ATOM 1979 N N . PRO A 1 270 ? 21.618 -10.094 0.251 1.00 92.12 270 PRO A N 1
ATOM 1980 C CA . PRO A 1 270 ? 20.319 -9.426 0.168 1.00 92.12 270 PRO A CA 1
ATOM 1981 C C . PRO A 1 270 ? 20.490 -7.915 -0.033 1.00 92.12 270 PRO A C 1
ATOM 1983 O O . PRO A 1 270 ? 21.259 -7.303 0.707 1.00 92.12 270 PRO A O 1
ATOM 1986 N N . ARG A 1 271 ? 19.792 -7.315 -1.007 1.00 89.50 271 ARG A N 1
ATOM 1987 C CA . ARG A 1 271 ? 19.917 -5.887 -1.363 1.00 89.50 271 ARG A CA 1
ATOM 1988 C C . ARG A 1 271 ? 18.662 -5.086 -1.046 1.00 89.50 271 ARG A C 1
ATOM 1990 O O . ARG A 1 271 ? 18.616 -4.457 0.004 1.00 89.50 271 ARG A O 1
ATOM 1997 N N . ALA A 1 272 ? 17.679 -5.112 -1.938 1.00 93.00 272 ALA A N 1
ATOM 1998 C CA . ALA A 1 272 ? 16.393 -4.437 -1.797 1.00 93.00 272 ALA A CA 1
ATOM 1999 C C . ALA A 1 272 ? 15.336 -5.327 -1.134 1.00 93.00 272 ALA A C 1
ATOM 2001 O O . ALA A 1 272 ? 15.378 -6.554 -1.290 1.00 93.00 272 ALA A O 1
ATOM 2002 N N . ILE A 1 273 ? 14.391 -4.699 -0.436 1.00 94.81 273 ILE A N 1
ATOM 2003 C CA . ILE A 1 273 ? 13.292 -5.359 0.276 1.00 94.81 273 ILE A CA 1
ATOM 2004 C C . ILE A 1 273 ? 11.993 -4.566 0.132 1.00 94.81 273 ILE A C 1
ATOM 2006 O O . ILE A 1 273 ? 11.997 -3.345 0.226 1.00 94.81 273 ILE A O 1
ATOM 2010 N N . VAL A 1 274 ? 10.872 -5.257 -0.077 1.00 92.75 274 VAL A N 1
ATOM 2011 C CA . VAL A 1 274 ? 9.524 -4.659 -0.126 1.00 92.75 274 VAL A CA 1
ATOM 2012 C C . VAL A 1 274 ? 8.508 -5.567 0.563 1.00 92.75 274 VAL A C 1
ATOM 2014 O O . VAL A 1 274 ? 8.643 -6.790 0.525 1.00 92.75 274 VAL A O 1
ATOM 2017 N N . GLY A 1 275 ? 7.500 -4.973 1.203 1.00 83.75 275 GLY A N 1
ATOM 2018 C CA . GLY A 1 275 ? 6.442 -5.688 1.923 1.00 83.75 275 GLY A CA 1
ATOM 2019 C C . GLY A 1 275 ? 5.144 -5.817 1.126 1.00 83.75 275 GLY A C 1
ATOM 2020 O O . GLY A 1 275 ? 4.790 -4.916 0.368 1.00 83.75 275 GLY A O 1
ATOM 2021 N N . TYR A 1 276 ? 4.423 -6.922 1.325 1.00 78.94 276 TYR A N 1
ATOM 2022 C CA . TYR A 1 276 ? 3.079 -7.154 0.789 1.00 78.94 276 TYR A CA 1
ATOM 2023 C C . TYR A 1 276 ? 2.278 -8.072 1.714 1.00 78.94 276 TYR A C 1
ATOM 2025 O O . TYR A 1 276 ? 2.552 -9.271 1.809 1.00 78.94 276 TYR A O 1
ATOM 2033 N N . GLY A 1 277 ? 1.291 -7.508 2.412 1.00 71.56 277 GLY A N 1
ATOM 2034 C CA . GLY A 1 277 ? 0.551 -8.233 3.445 1.00 71.56 277 GLY A CA 1
ATOM 2035 C C . GLY A 1 277 ? 1.498 -8.797 4.510 1.00 71.56 277 GLY A C 1
ATOM 2036 O O . GLY A 1 277 ? 2.292 -8.064 5.098 1.00 71.56 277 GLY A O 1
ATOM 2037 N N . THR A 1 278 ? 1.439 -10.111 4.728 1.00 79.12 278 THR A N 1
ATOM 2038 C CA . THR A 1 278 ? 2.284 -10.845 5.687 1.00 79.12 278 THR A CA 1
ATOM 2039 C C . THR A 1 278 ? 3.594 -11.367 5.094 1.00 79.12 278 THR A C 1
ATOM 2041 O O . THR A 1 278 ? 4.268 -12.172 5.734 1.00 79.12 278 THR A O 1
ATOM 2044 N N . TYR A 1 279 ? 3.968 -10.938 3.887 1.00 85.75 279 TYR A N 1
ATOM 2045 C CA . TYR A 1 279 ? 5.197 -11.365 3.220 1.00 85.75 279 TYR A CA 1
ATOM 2046 C C . TYR A 1 279 ? 6.137 -10.189 2.968 1.00 85.75 279 TYR A C 1
ATOM 2048 O O . TYR A 1 279 ? 5.704 -9.060 2.726 1.00 85.75 279 TYR A O 1
ATOM 2056 N N . VAL A 1 280 ? 7.439 -10.470 2.966 1.00 92.81 280 VAL A N 1
ATOM 2057 C CA . VAL A 1 280 ? 8.448 -9.560 2.409 1.00 92.81 280 VAL A CA 1
ATOM 2058 C C . VAL A 1 280 ? 9.227 -10.254 1.302 1.00 92.81 280 VAL A C 1
ATOM 2060 O O . VAL A 1 280 ? 9.590 -11.427 1.405 1.00 92.81 280 VAL A O 1
ATOM 2063 N N . TYR A 1 281 ? 9.498 -9.508 0.238 1.00 97.06 281 TYR A N 1
ATOM 2064 C CA . TYR A 1 281 ? 10.280 -9.961 -0.903 1.00 97.06 281 TYR A CA 1
ATOM 2065 C C . TYR A 1 281 ? 11.650 -9.323 -0.845 1.00 97.06 281 TYR A C 1
ATOM 2067 O O . TYR A 1 281 ? 11.770 -8.102 -0.755 1.00 97.06 281 TYR A O 1
ATOM 2075 N N . VAL A 1 282 ? 12.679 -10.156 -0.906 1.00 97.69 282 VAL A N 1
ATOM 2076 C CA . VAL A 1 282 ? 14.069 -9.746 -0.745 1.00 97.69 282 VAL A CA 1
ATOM 2077 C C . VAL A 1 282 ? 14.819 -10.097 -2.011 1.00 97.69 282 VAL A C 1
ATOM 2079 O O . VAL A 1 282 ? 14.909 -11.262 -2.387 1.00 97.69 282 VAL A O 1
ATOM 2082 N N . SER A 1 283 ? 15.386 -9.092 -2.662 1.00 95.69 283 SER A N 1
ATOM 2083 C CA . SER A 1 283 ? 16.289 -9.315 -3.788 1.00 95.69 283 SER A CA 1
ATOM 2084 C C . SER A 1 283 ? 17.626 -9.840 -3.281 1.00 95.69 283 SER A C 1
ATOM 2086 O O . SER A 1 283 ? 18.216 -9.283 -2.355 1.00 95.69 283 SER A O 1
ATOM 2088 N N . VAL A 1 284 ? 18.101 -10.918 -3.891 1.00 94.75 284 VAL A N 1
ATOM 2089 C CA . VAL A 1 284 ? 19.346 -11.593 -3.539 1.00 94.75 284 VAL A CA 1
ATOM 2090 C C . VAL A 1 284 ? 20.275 -11.523 -4.741 1.00 94.75 284 VAL A C 1
ATOM 2092 O O . VAL A 1 284 ? 20.084 -12.209 -5.746 1.00 94.75 284 VAL A O 1
ATOM 2095 N N . PHE A 1 285 ? 21.255 -10.622 -4.656 1.00 90.56 285 PHE A N 1
ATOM 2096 C CA . PHE A 1 285 ? 22.053 -10.205 -5.806 1.00 90.56 285 PHE A CA 1
ATOM 2097 C C . PHE A 1 285 ? 22.914 -11.337 -6.367 1.00 90.56 285 PHE A C 1
ATOM 2099 O O . PHE A 1 285 ? 22.937 -11.544 -7.578 1.00 90.56 285 PHE A O 1
ATOM 2106 N N . SER A 1 286 ? 23.613 -12.074 -5.500 1.00 90.88 286 SER A N 1
ATOM 2107 C CA . SER A 1 286 ? 24.516 -13.149 -5.926 1.00 90.88 286 SER A CA 1
ATOM 2108 C C . SER A 1 286 ? 23.770 -14.374 -6.448 1.00 90.88 286 SER A C 1
ATOM 2110 O O . SER A 1 286 ? 24.293 -15.066 -7.318 1.00 90.88 286 SER A O 1
ATOM 2112 N N . ASP A 1 287 ? 22.548 -14.604 -5.966 1.00 92.31 287 ASP A N 1
ATOM 2113 C CA . ASP A 1 287 ? 21.736 -15.763 -6.353 1.00 92.31 287 ASP A CA 1
ATOM 2114 C C . ASP A 1 287 ? 20.897 -15.488 -7.612 1.00 92.31 287 ASP A C 1
ATOM 2116 O O . ASP A 1 287 ? 20.299 -16.414 -8.151 1.00 92.31 287 ASP A O 1
ATOM 2120 N N . SER A 1 288 ? 20.836 -14.230 -8.082 1.00 94.56 288 SER A N 1
ATOM 2121 C CA . SER A 1 288 ? 19.886 -13.792 -9.120 1.00 94.56 288 SER A CA 1
ATOM 2122 C C . SER A 1 288 ? 18.471 -14.296 -8.819 1.00 94.56 288 SER A C 1
ATOM 2124 O O . SER A 1 288 ? 17.862 -15.030 -9.599 1.00 94.56 288 SER A O 1
ATOM 2126 N N . ALA A 1 289 ? 17.979 -13.965 -7.623 1.00 96.62 289 ALA A N 1
ATOM 2127 C CA . ALA A 1 289 ? 16.701 -14.459 -7.135 1.00 96.62 289 ALA A CA 1
ATOM 2128 C C . ALA A 1 289 ? 15.998 -13.460 -6.212 1.00 96.62 289 ALA A C 1
ATOM 2130 O O . ALA A 1 289 ? 16.623 -12.596 -5.595 1.00 96.62 289 ALA A O 1
ATOM 2131 N N . ILE A 1 290 ? 14.686 -13.632 -6.074 1.00 98.19 290 ILE A N 1
ATOM 2132 C CA . ILE A 1 290 ? 13.874 -13.052 -5.010 1.00 98.19 290 ILE A CA 1
ATOM 2133 C C . ILE A 1 290 ? 13.599 -14.138 -3.974 1.00 98.19 290 ILE A C 1
ATOM 2135 O O . ILE A 1 290 ? 13.047 -15.189 -4.302 1.00 98.19 290 ILE A O 1
ATOM 2139 N N . LYS A 1 291 ? 13.948 -13.887 -2.712 1.00 97.75 291 LYS A N 1
ATOM 2140 C CA . LYS A 1 291 ? 13.509 -14.717 -1.588 1.00 97.75 291 LYS A CA 1
ATOM 2141 C C . LYS A 1 291 ? 12.234 -14.145 -0.994 1.00 97.75 291 LYS A C 1
ATOM 2143 O O . LYS A 1 291 ? 12.152 -12.948 -0.726 1.00 97.75 291 LYS A O 1
ATOM 2148 N N . VAL A 1 292 ? 11.253 -15.017 -0.811 1.00 97.88 292 VAL A N 1
ATOM 2149 C CA . VAL A 1 292 ? 9.958 -14.704 -0.212 1.00 97.88 292 VAL A CA 1
ATOM 2150 C C . VAL A 1 292 ? 10.009 -15.152 1.232 1.00 97.88 292 VAL A C 1
ATOM 2152 O O . VAL A 1 292 ? 10.255 -16.328 1.510 1.00 97.88 292 VAL A O 1
ATOM 2155 N N . LEU A 1 293 ? 9.819 -14.212 2.145 1.00 96.44 293 LEU A N 1
ATOM 2156 C CA . LEU A 1 293 ? 9.816 -14.475 3.573 1.00 96.44 293 LEU A CA 1
ATOM 2157 C C . LEU A 1 293 ? 8.390 -14.334 4.091 1.00 96.44 293 LEU A C 1
ATOM 2159 O O . LEU A 1 293 ? 7.751 -13.309 3.855 1.00 96.44 293 LEU A O 1
ATOM 2163 N N . ASP A 1 294 ? 7.921 -15.342 4.819 1.00 89.94 294 ASP A N 1
ATOM 2164 C CA . ASP A 1 294 ? 6.744 -15.216 5.669 1.00 89.94 294 ASP A CA 1
ATOM 2165 C C . ASP A 1 294 ? 7.146 -14.474 6.947 1.00 89.94 294 ASP A C 1
ATOM 2167 O O . ASP A 1 294 ? 8.063 -14.885 7.672 1.00 89.94 294 ASP A O 1
ATOM 2171 N N . VAL A 1 295 ? 6.475 -13.349 7.178 1.00 88.50 295 VAL A N 1
ATOM 2172 C CA . VAL A 1 295 ? 6.680 -12.458 8.319 1.00 88.50 295 VAL A CA 1
ATOM 2173 C C . VAL A 1 295 ? 5.390 -12.237 9.111 1.00 88.50 295 VAL A C 1
ATOM 2175 O O . VAL A 1 295 ? 5.285 -11.266 9.862 1.00 88.50 295 VAL A O 1
ATOM 2178 N N . ALA A 1 296 ? 4.410 -13.142 8.989 1.00 82.75 296 ALA A N 1
ATOM 2179 C CA . ALA A 1 296 ? 3.182 -13.104 9.785 1.00 82.75 296 ALA A CA 1
ATOM 2180 C C . ALA A 1 296 ? 3.484 -13.074 11.294 1.00 82.75 296 ALA A C 1
ATOM 2182 O O . ALA A 1 296 ? 2.816 -12.368 12.052 1.00 82.75 296 ALA A O 1
ATOM 2183 N N . ASN A 1 297 ? 4.533 -13.794 11.711 1.00 84.00 297 ASN A N 1
ATOM 2184 C CA . ASN A 1 297 ? 5.127 -13.697 13.039 1.00 84.00 297 ASN A CA 1
ATOM 2185 C C . ASN A 1 297 ? 6.573 -13.167 12.950 1.00 84.00 297 ASN A C 1
ATOM 2187 O O . ASN A 1 297 ? 7.496 -13.943 12.692 1.00 84.00 297 ASN A O 1
ATOM 2191 N N . PRO A 1 298 ? 6.808 -11.874 13.234 1.00 87.12 298 PRO A N 1
ATOM 2192 C CA . PRO A 1 298 ? 8.139 -11.268 13.226 1.00 87.12 298 PRO A CA 1
ATOM 2193 C C . PRO A 1 298 ? 9.160 -11.933 14.154 1.00 87.12 298 PRO A C 1
ATOM 2195 O O . PRO A 1 298 ? 10.359 -11.824 13.911 1.00 87.12 298 PRO A O 1
ATOM 2198 N N . ALA A 1 299 ? 8.726 -12.622 15.214 1.00 87.56 299 ALA A N 1
ATOM 2199 C CA . ALA A 1 299 ? 9.621 -13.359 16.109 1.00 87.56 299 ALA A CA 1
ATOM 2200 C C . ALA A 1 299 ? 10.087 -14.702 15.521 1.00 87.56 299 ALA A C 1
ATOM 2202 O O . ALA A 1 299 ? 11.066 -15.272 15.997 1.00 87.56 299 ALA A O 1
ATOM 2203 N N . SER A 1 300 ? 9.411 -15.201 14.483 1.00 90.12 300 SER A N 1
ATOM 2204 C CA . SER A 1 300 ? 9.686 -16.485 13.836 1.00 90.12 300 SER A CA 1
ATOM 2205 C C . SER A 1 300 ? 9.513 -16.370 12.316 1.00 90.12 300 SER A C 1
ATOM 2207 O O . SER A 1 300 ? 8.659 -17.012 11.712 1.00 90.12 300 SER A O 1
ATOM 2209 N N . MET A 1 301 ? 10.323 -15.511 11.693 1.00 94.88 301 MET A N 1
ATOM 2210 C CA . MET A 1 301 ? 10.337 -15.358 10.235 1.00 94.88 301 MET A CA 1
ATOM 2211 C C . MET A 1 301 ? 10.920 -16.596 9.546 1.00 94.88 301 MET A C 1
ATOM 2213 O O . MET A 1 301 ? 11.866 -17.208 10.050 1.00 94.88 301 MET A O 1
ATOM 2217 N N . SER A 1 302 ? 10.435 -16.913 8.345 1.00 94.06 302 SER A N 1
ATOM 2218 C CA . SER A 1 302 ? 10.986 -18.011 7.542 1.00 94.06 302 SER A CA 1
ATOM 2219 C C . SER A 1 302 ? 10.992 -17.694 6.050 1.00 94.06 302 SER A C 1
ATOM 2221 O O . SER A 1 302 ? 10.137 -16.966 5.559 1.00 94.06 302 SER A O 1
ATOM 2223 N N . VAL A 1 303 ? 11.966 -18.234 5.313 1.00 97.38 303 VAL A N 1
ATOM 2224 C CA . VAL A 1 303 ? 11.972 -18.179 3.844 1.00 97.38 303 VAL A CA 1
ATOM 2225 C C . VAL A 1 303 ? 11.051 -19.284 3.326 1.00 97.38 303 VAL A C 1
ATOM 2227 O O . VAL A 1 303 ? 11.344 -20.460 3.530 1.00 97.38 303 VAL A O 1
ATOM 2230 N N . VAL A 1 304 ? 9.963 -18.913 2.649 1.00 95.75 304 VAL A N 1
ATOM 2231 C CA . VAL A 1 304 ? 8.947 -19.853 2.134 1.00 95.75 304 VAL A CA 1
ATOM 2232 C C . VAL A 1 304 ? 9.099 -20.150 0.646 1.00 95.75 304 VAL A C 1
ATOM 2234 O O . VAL A 1 304 ? 8.682 -21.210 0.187 1.00 95.75 304 VAL A O 1
ATOM 2237 N N . ALA A 1 305 ? 9.736 -19.252 -0.108 1.00 96.38 305 ALA A N 1
ATOM 2238 C CA . ALA A 1 305 ? 10.045 -19.482 -1.512 1.00 96.38 305 ALA A CA 1
ATOM 2239 C C . ALA A 1 305 ? 11.317 -18.754 -1.951 1.00 96.38 305 ALA A C 1
ATOM 2241 O O . ALA A 1 305 ? 11.773 -17.782 -1.346 1.00 96.38 305 ALA A O 1
ATOM 2242 N N . THR A 1 306 ? 11.902 -19.242 -3.039 1.00 97.12 306 THR A N 1
ATOM 2243 C CA . THR A 1 306 ? 12.960 -18.563 -3.789 1.00 97.12 306 THR A CA 1
ATOM 2244 C C . THR A 1 306 ? 12.583 -18.634 -5.257 1.00 97.12 306 THR A C 1
ATOM 2246 O O . THR A 1 306 ? 12.398 -19.724 -5.793 1.00 97.12 306 THR A O 1
ATOM 2249 N N . VAL A 1 307 ? 12.442 -17.476 -5.891 1.00 97.06 307 VAL A N 1
ATOM 2250 C CA . VAL A 1 307 ? 12.045 -17.357 -7.293 1.00 97.06 307 VAL A CA 1
ATOM 2251 C C . VAL A 1 307 ? 13.203 -16.749 -8.066 1.00 97.06 307 VAL A C 1
ATOM 2253 O O . VAL A 1 307 ? 13.724 -15.704 -7.683 1.00 97.06 307 VAL A O 1
ATOM 2256 N N . SER A 1 308 ? 13.633 -17.407 -9.137 1.00 96.06 308 SER A N 1
ATOM 2257 C CA . SER A 1 308 ? 14.740 -16.920 -9.959 1.00 96.06 308 SER A CA 1
ATOM 2258 C C . SER A 1 308 ? 14.356 -15.653 -10.720 1.00 96.06 308 SER A C 1
ATOM 2260 O O . SER A 1 308 ? 13.251 -15.540 -11.250 1.00 96.06 308 SER A O 1
ATOM 2262 N N . THR A 1 309 ? 15.300 -14.724 -10.812 1.00 94.88 309 THR A N 1
ATOM 2263 C CA . THR A 1 309 ? 15.272 -13.594 -11.742 1.00 94.88 309 THR A CA 1
ATOM 2264 C C . THR A 1 309 ? 16.220 -13.884 -12.903 1.00 94.88 309 THR A C 1
ATOM 2266 O O . THR A 1 309 ? 17.104 -14.736 -12.822 1.00 94.88 309 THR A O 1
ATOM 2269 N N . ASN A 1 310 ? 16.052 -13.180 -14.017 1.00 88.19 310 ASN A N 1
ATOM 2270 C CA . ASN A 1 310 ? 16.892 -13.375 -15.201 1.00 88.19 310 ASN A CA 1
ATOM 2271 C C . ASN A 1 310 ? 18.315 -12.822 -15.035 1.00 88.19 310 ASN A C 1
ATOM 2273 O O . ASN A 1 310 ? 19.217 -13.191 -15.785 1.00 88.19 310 ASN A O 1
ATOM 2277 N N . SER A 1 311 ? 18.505 -11.879 -14.114 1.00 91.25 311 SER A N 1
ATOM 2278 C CA . SER A 1 311 ? 19.803 -11.293 -13.772 1.00 91.25 311 SER A CA 1
ATOM 2279 C C . SER A 1 311 ? 19.774 -10.749 -12.343 1.00 91.25 311 SER A C 1
ATOM 2281 O O . SER A 1 311 ? 18.767 -10.902 -11.652 1.00 91.25 311 SER A O 1
ATOM 2283 N N . ALA A 1 312 ? 20.863 -10.136 -11.880 1.00 93.50 312 ALA A N 1
ATOM 2284 C CA . ALA A 1 312 ? 21.034 -9.784 -10.476 1.00 93.50 312 ALA A CA 1
ATOM 2285 C C . ALA A 1 312 ? 20.072 -8.651 -10.046 1.00 93.50 312 ALA A C 1
ATOM 2287 O O . ALA A 1 312 ? 20.221 -7.521 -10.520 1.00 93.50 312 ALA A O 1
ATOM 2288 N N . PRO A 1 313 ? 19.093 -8.903 -9.159 1.00 95.31 313 PRO A N 1
ATOM 2289 C CA . PRO A 1 313 ? 18.074 -7.917 -8.807 1.00 95.31 313 PRO A CA 1
ATOM 2290 C C . PRO A 1 313 ? 18.643 -6.812 -7.900 1.00 95.31 313 PRO A C 1
ATOM 2292 O O . PRO A 1 313 ? 19.390 -7.087 -6.958 1.00 95.31 313 PRO A O 1
ATOM 2295 N N . ILE A 1 314 ? 18.302 -5.552 -8.197 1.00 91.94 314 ILE A N 1
ATOM 2296 C CA . ILE A 1 314 ? 18.831 -4.350 -7.520 1.00 91.94 314 ILE A CA 1
ATOM 2297 C C . ILE A 1 314 ? 17.754 -3.565 -6.785 1.00 91.94 314 ILE A C 1
ATOM 2299 O O . ILE A 1 314 ? 18.002 -3.098 -5.676 1.00 91.94 314 ILE A O 1
ATOM 2303 N N . ALA A 1 315 ? 16.594 -3.385 -7.413 1.00 93.56 315 ALA A N 1
ATOM 2304 C CA . ALA A 1 315 ? 15.510 -2.572 -6.881 1.00 93.56 315 ALA A CA 1
ATOM 2305 C C . ALA A 1 315 ? 14.179 -3.301 -7.037 1.00 93.56 315 ALA A C 1
ATOM 2307 O O . ALA A 1 315 ? 13.957 -3.996 -8.032 1.00 93.56 315 ALA A O 1
ATOM 2308 N N . LEU A 1 316 ? 13.310 -3.124 -6.047 1.00 95.69 316 LEU A N 1
ATOM 2309 C CA . LEU A 1 316 ? 11.986 -3.724 -5.983 1.00 95.69 316 LEU A CA 1
ATOM 2310 C C . LEU A 1 316 ? 10.941 -2.625 -5.803 1.00 95.69 316 LEU A C 1
ATOM 2312 O O . LEU A 1 316 ? 11.178 -1.651 -5.093 1.00 95.69 316 LEU A O 1
ATOM 2316 N N . ALA A 1 317 ? 9.782 -2.801 -6.421 1.00 93.38 317 ALA A N 1
ATOM 2317 C CA . ALA A 1 317 ? 8.603 -1.979 -6.186 1.00 93.38 317 ALA A CA 1
ATOM 2318 C C . ALA A 1 317 ? 7.353 -2.854 -6.288 1.00 93.38 317 ALA A C 1
ATOM 2320 O O . ALA A 1 317 ? 7.332 -3.815 -7.053 1.00 93.38 317 ALA A O 1
ATOM 2321 N N . ILE A 1 318 ? 6.306 -2.525 -5.537 1.00 85.94 318 ILE A N 1
ATOM 2322 C CA . ILE A 1 318 ? 5.027 -3.238 -5.593 1.00 85.94 318 ILE A CA 1
ATOM 2323 C C . ILE A 1 318 ? 3.922 -2.253 -5.937 1.00 85.94 318 ILE A C 1
ATOM 2325 O O . ILE A 1 318 ? 3.863 -1.159 -5.381 1.00 85.94 318 ILE A O 1
ATOM 2329 N N . GLN A 1 319 ? 3.036 -2.666 -6.840 1.00 79.19 319 GLN A N 1
ATOM 2330 C CA . GLN A 1 319 ? 1.790 -1.963 -7.114 1.00 79.19 319 GLN A CA 1
ATOM 2331 C C . GLN A 1 319 ? 0.685 -2.971 -7.421 1.00 79.19 319 GLN A C 1
ATOM 2333 O O . GLN A 1 319 ? 0.839 -3.825 -8.298 1.00 79.19 319 GLN A O 1
ATOM 2338 N N . GLY A 1 320 ? -0.443 -2.847 -6.718 1.00 72.25 320 GLY A N 1
ATOM 2339 C CA . GLY A 1 320 ? -1.528 -3.821 -6.806 1.00 72.25 320 GLY A CA 1
ATOM 2340 C C . GLY A 1 320 ? -1.022 -5.219 -6.446 1.00 72.25 320 GLY A C 1
ATOM 2341 O O . GLY A 1 320 ? -0.328 -5.389 -5.448 1.00 72.25 320 GLY A O 1
ATOM 2342 N N . SER A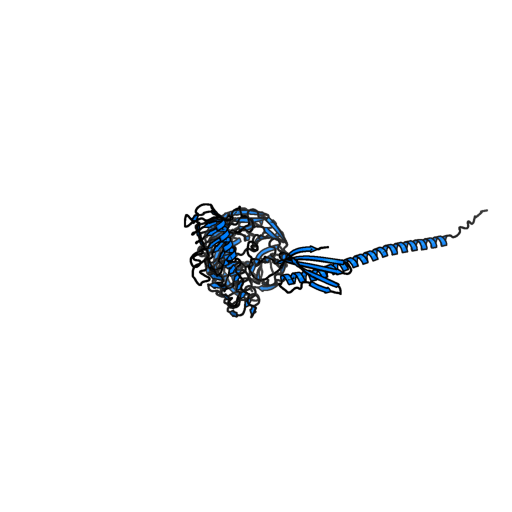 1 321 ? -1.328 -6.211 -7.279 1.00 79.50 321 SER A N 1
ATOM 2343 C CA . SER A 1 321 ? -0.879 -7.601 -7.110 1.00 79.50 321 SER A CA 1
ATOM 2344 C C . SER A 1 321 ? 0.375 -7.938 -7.921 1.00 79.50 321 SER A C 1
ATOM 2346 O O . SER A 1 321 ? 0.541 -9.082 -8.334 1.00 79.50 321 SER A O 1
ATOM 2348 N N . TYR A 1 322 ? 1.252 -6.965 -8.187 1.00 85.56 322 TYR A N 1
ATOM 2349 C CA . TYR A 1 322 ? 2.471 -7.191 -8.965 1.00 85.56 322 TYR A CA 1
ATOM 2350 C C . TYR A 1 322 ? 3.721 -6.673 -8.253 1.00 85.56 322 TYR A C 1
ATOM 2352 O O . TYR A 1 322 ? 3.745 -5.551 -7.742 1.00 85.56 322 TYR A O 1
ATOM 2360 N N . LEU A 1 323 ? 4.772 -7.493 -8.275 1.00 94.06 323 LEU A N 1
ATOM 2361 C CA . LEU A 1 323 ? 6.133 -7.146 -7.879 1.00 94.06 323 LEU A CA 1
ATOM 2362 C C . LEU A 1 323 ? 6.950 -6.824 -9.130 1.00 94.06 323 LEU A C 1
ATOM 2364 O O . LEU A 1 323 ? 7.110 -7.658 -10.018 1.00 94.06 323 LEU A O 1
ATOM 2368 N N . TYR A 1 324 ? 7.503 -5.622 -9.166 1.00 97.25 324 TYR A N 1
ATOM 2369 C CA . TYR A 1 324 ? 8.385 -5.132 -10.212 1.00 97.25 324 TYR A CA 1
ATOM 2370 C C . TYR A 1 324 ? 9.824 -5.215 -9.718 1.00 97.25 324 TYR A C 1
ATOM 2372 O O . TYR A 1 324 ? 10.143 -4.753 -8.621 1.00 97.25 324 TYR A O 1
ATOM 2380 N N . VAL A 1 325 ? 10.693 -5.793 -10.538 1.00 98.00 325 VAL A N 1
ATOM 2381 C CA . VAL A 1 325 ? 12.090 -6.060 -10.203 1.00 98.00 325 VAL A CA 1
ATOM 2382 C C . VAL A 1 325 ? 12.977 -5.453 -11.275 1.00 98.00 325 VAL A C 1
ATOM 2384 O O . VAL A 1 325 ? 12.873 -5.816 -12.442 1.00 98.00 325 VAL A O 1
ATOM 2387 N N . ALA A 1 326 ? 13.860 -4.537 -10.888 1.00 96.12 326 ALA A N 1
ATOM 2388 C CA . ALA A 1 326 ? 14.908 -4.040 -11.769 1.00 96.12 326 ALA A CA 1
ATOM 2389 C C . ALA A 1 326 ? 16.176 -4.870 -11.566 1.00 96.12 326 ALA A C 1
ATOM 2391 O O . ALA A 1 326 ? 16.778 -4.844 -10.488 1.00 96.12 326 ALA A O 1
ATOM 2392 N N . SER A 1 327 ? 16.579 -5.587 -12.609 1.00 93.69 327 SER A N 1
ATOM 2393 C CA . SER A 1 327 ? 17.689 -6.533 -12.576 1.00 93.69 327 SER A CA 1
ATOM 2394 C C . SER A 1 327 ? 18.843 -6.068 -13.463 1.00 93.69 327 SER A C 1
ATOM 2396 O O . SER A 1 327 ? 18.659 -5.651 -14.611 1.00 93.69 327 SER A O 1
ATOM 2398 N N . GLN A 1 328 ? 20.051 -6.126 -12.910 1.00 91.25 328 GLN A N 1
ATOM 2399 C CA . GLN A 1 328 ? 21.293 -5.724 -13.547 1.00 91.25 328 GLN A CA 1
ATOM 2400 C C . GLN A 1 328 ? 21.928 -6.904 -14.285 1.00 91.25 328 GLN A C 1
ATOM 2402 O O . GLN A 1 328 ? 22.355 -7.884 -13.676 1.00 91.25 328 GLN A O 1
ATOM 2407 N N . GLY A 1 329 ? 22.073 -6.756 -15.603 1.00 86.50 329 GLY A N 1
ATOM 2408 C CA . GLY A 1 329 ? 22.691 -7.750 -16.485 1.00 86.50 329 GLY A CA 1
ATOM 2409 C C . GLY A 1 329 ? 23.631 -7.141 -17.526 1.00 86.50 329 GLY A C 1
ATOM 2410 O O . GLY A 1 329 ? 23.851 -7.739 -18.580 1.00 86.50 329 GLY A O 1
ATOM 2411 N N . GLY A 1 330 ? 24.130 -5.917 -17.305 1.00 81.62 330 GLY A N 1
ATOM 2412 C CA . GLY A 1 330 ? 24.853 -5.168 -18.334 1.00 81.62 330 GLY A CA 1
ATOM 2413 C C . GLY A 1 330 ? 23.926 -4.858 -19.510 1.00 81.62 330 GLY A C 1
ATOM 2414 O O . GLY A 1 330 ? 22.856 -4.280 -19.318 1.00 81.62 330 GLY A O 1
ATOM 2415 N N . ALA A 1 331 ? 24.292 -5.318 -20.709 1.00 79.06 331 ALA A N 1
ATOM 2416 C CA . ALA A 1 331 ? 23.451 -5.222 -21.908 1.00 79.06 331 ALA A CA 1
ATOM 2417 C C . ALA A 1 331 ? 22.152 -6.057 -21.834 1.00 79.06 331 ALA A C 1
ATOM 2419 O O . ALA A 1 331 ? 21.277 -5.899 -22.678 1.00 79.06 331 ALA A O 1
ATOM 2420 N N . SER A 1 332 ? 22.024 -6.945 -20.841 1.00 85.25 332 SER A N 1
ATOM 2421 C CA . SER A 1 332 ? 20.827 -7.764 -20.590 1.00 85.25 332 SER A CA 1
ATOM 2422 C C . SER A 1 332 ? 20.039 -7.304 -19.360 1.00 85.25 332 SER A C 1
ATOM 2424 O O . SER A 1 332 ? 19.320 -8.105 -18.766 1.00 85.25 332 SER A O 1
ATOM 2426 N N . SER A 1 333 ? 20.202 -6.045 -18.941 1.00 92.12 333 SER A N 1
ATOM 2427 C CA . SER A 1 333 ? 19.437 -5.482 -17.824 1.00 92.12 333 SER A CA 1
ATOM 2428 C C . SER A 1 333 ? 17.943 -5.441 -18.154 1.00 92.12 333 SER A C 1
ATOM 2430 O O . SER A 1 333 ? 17.558 -5.154 -19.290 1.00 92.12 333 SER A O 1
ATOM 2432 N N . LYS A 1 334 ? 17.091 -5.748 -17.172 1.00 93.56 334 LYS A N 1
ATOM 2433 C CA . LYS A 1 334 ? 15.644 -5.904 -17.377 1.00 93.56 334 LYS A CA 1
ATOM 2434 C C . LYS A 1 334 ? 14.827 -5.303 -16.242 1.00 93.56 334 LYS A C 1
ATOM 2436 O O . LYS A 1 334 ? 15.285 -5.242 -15.105 1.00 93.56 334 LYS A O 1
ATOM 2441 N N . ILE A 1 335 ? 13.592 -4.940 -16.564 1.00 96.25 335 ILE A N 1
ATOM 2442 C CA . ILE A 1 335 ? 12.485 -4.926 -15.611 1.00 96.25 335 ILE A CA 1
ATOM 2443 C C . ILE A 1 335 ? 11.732 -6.236 -15.753 1.00 96.25 335 ILE A C 1
ATOM 2445 O O . ILE A 1 335 ? 11.358 -6.608 -16.860 1.00 96.25 335 ILE A O 1
ATOM 2449 N N . GLU A 1 336 ? 11.520 -6.924 -14.644 1.00 96.88 336 GLU A N 1
ATOM 2450 C CA . GLU A 1 336 ? 10.804 -8.191 -14.546 1.00 96.88 336 GLU A CA 1
ATOM 2451 C C . GLU A 1 336 ? 9.566 -7.982 -13.671 1.00 96.88 336 GLU A C 1
ATOM 2453 O O . GLU A 1 336 ? 9.637 -7.309 -12.644 1.00 96.88 336 GLU A O 1
ATOM 2458 N N . ILE A 1 337 ? 8.424 -8.520 -14.091 1.00 97.62 337 ILE A N 1
ATOM 2459 C CA . ILE A 1 337 ? 7.137 -8.343 -13.419 1.00 97.62 337 ILE A CA 1
ATOM 2460 C C . ILE A 1 337 ? 6.657 -9.707 -12.948 1.00 97.62 337 ILE A C 1
ATOM 2462 O O . ILE A 1 337 ? 6.455 -10.613 -13.757 1.00 97.62 337 ILE A O 1
ATOM 2466 N N . PHE A 1 338 ? 6.455 -9.843 -11.644 1.00 95.88 338 PHE A N 1
ATOM 2467 C CA . PHE A 1 338 ? 5.943 -11.043 -11.003 1.00 95.88 338 PHE A CA 1
ATOM 2468 C C . PHE A 1 338 ? 4.514 -10.806 -10.524 1.00 95.88 338 PHE A C 1
ATOM 2470 O O . PHE A 1 338 ? 4.230 -9.803 -9.874 1.00 95.88 338 PHE A O 1
ATOM 2477 N N . ASN A 1 339 ? 3.614 -11.734 -10.826 1.00 86.06 339 ASN A N 1
ATOM 2478 C CA . ASN A 1 339 ? 2.259 -11.760 -10.295 1.00 86.06 339 ASN A CA 1
ATOM 2479 C C . ASN A 1 339 ? 2.270 -12.321 -8.864 1.00 86.06 339 ASN A C 1
ATOM 2481 O O . ASN A 1 339 ? 2.881 -13.360 -8.609 1.00 86.06 339 ASN A O 1
ATOM 2485 N N . LEU A 1 340 ? 1.584 -11.625 -7.958 1.00 84.56 340 LEU A N 1
ATOM 2486 C CA . LEU A 1 340 ? 1.450 -11.923 -6.532 1.00 84.56 340 LEU A CA 1
ATOM 2487 C C . LEU A 1 340 ? 0.059 -12.464 -6.161 1.00 84.56 340 LEU A C 1
ATOM 2489 O O . LEU A 1 340 ? -0.342 -12.368 -5.006 1.00 84.56 340 LEU A O 1
ATOM 2493 N N . ALA A 1 341 ? -0.691 -13.037 -7.107 1.00 79.31 341 ALA A N 1
ATOM 2494 C CA . ALA A 1 341 ? -1.974 -13.693 -6.827 1.00 79.31 341 ALA A CA 1
ATOM 2495 C C . ALA A 1 341 ? -1.847 -14.766 -5.729 1.00 79.31 341 ALA A C 1
ATOM 2497 O O . ALA A 1 341 ? -2.743 -14.919 -4.904 1.00 79.31 341 ALA A O 1
ATOM 2498 N N . ASN A 1 342 ? -0.704 -15.460 -5.692 1.00 79.12 342 ASN A N 1
ATOM 2499 C CA . ASN A 1 342 ? -0.233 -16.178 -4.515 1.00 79.12 342 ASN A CA 1
ATOM 2500 C C . ASN A 1 342 ? 1.031 -15.479 -3.975 1.00 79.12 342 ASN A C 1
ATOM 2502 O O . ASN A 1 342 ? 2.114 -15.684 -4.527 1.00 79.12 342 ASN A O 1
ATOM 2506 N N . PRO A 1 343 ? 0.929 -14.681 -2.898 1.00 83.06 343 PRO A N 1
ATOM 2507 C CA . PRO A 1 343 ? 2.069 -13.954 -2.337 1.00 83.06 343 PRO A CA 1
ATOM 2508 C C . PRO A 1 343 ? 3.208 -14.854 -1.841 1.00 83.06 343 PRO A C 1
ATOM 2510 O O . PRO A 1 343 ? 4.372 -14.466 -1.879 1.00 83.06 343 PRO A O 1
ATOM 2513 N N . ALA A 1 344 ? 2.897 -16.084 -1.420 1.00 84.44 344 ALA A N 1
ATOM 2514 C CA . ALA A 1 344 ? 3.908 -17.048 -0.993 1.00 84.44 344 ALA A CA 1
ATOM 2515 C C . ALA A 1 344 ? 4.715 -17.621 -2.171 1.00 84.44 344 ALA A C 1
ATOM 2517 O O . ALA A 1 344 ? 5.803 -18.155 -1.964 1.00 84.44 344 ALA A O 1
ATOM 2518 N N . LEU A 1 345 ? 4.195 -17.519 -3.402 1.00 89.94 345 LEU A N 1
ATOM 2519 C CA . LEU A 1 345 ? 4.826 -18.050 -4.608 1.00 89.94 345 LEU A CA 1
ATOM 2520 C C . LEU A 1 345 ? 4.623 -17.114 -5.819 1.00 89.94 345 LEU A C 1
ATOM 2522 O O . LEU A 1 345 ? 3.777 -17.385 -6.675 1.00 89.94 345 LEU A O 1
ATOM 2526 N N . PRO A 1 346 ? 5.408 -16.025 -5.918 1.00 93.38 346 PRO A N 1
ATOM 2527 C CA . PRO A 1 346 ? 5.378 -15.115 -7.058 1.00 93.38 346 PRO A CA 1
ATOM 2528 C C . PRO A 1 346 ? 5.696 -15.816 -8.378 1.00 93.38 346 PRO A C 1
ATOM 2530 O O . PRO A 1 346 ? 6.621 -16.627 -8.457 1.00 93.38 346 PRO A O 1
ATOM 2533 N N . VAL A 1 347 ? 4.985 -15.442 -9.441 1.00 94.94 347 VAL A N 1
ATOM 2534 C CA . VAL A 1 347 ? 5.176 -16.013 -10.784 1.00 94.94 347 VAL A CA 1
ATOM 2535 C C . VAL A 1 347 ? 5.617 -14.926 -11.752 1.00 94.94 347 VAL A C 1
ATOM 2537 O O . VAL A 1 347 ? 4.910 -13.937 -11.913 1.00 94.94 347 VAL A O 1
ATOM 2540 N N . LEU A 1 348 ? 6.759 -15.104 -12.423 1.00 96.69 348 LEU A N 1
ATOM 2541 C CA . LEU A 1 348 ? 7.209 -14.192 -13.480 1.00 96.69 348 LEU A CA 1
ATOM 2542 C C . LEU A 1 348 ? 6.194 -14.201 -14.632 1.00 96.69 348 LEU A C 1
ATOM 2544 O O . LEU A 1 348 ? 5.963 -15.245 -15.238 1.00 96.69 348 LEU A O 1
ATOM 2548 N N . VAL A 1 349 ? 5.607 -13.045 -14.942 1.00 94.75 349 VAL A N 1
ATOM 2549 C CA . VAL A 1 349 ? 4.591 -12.901 -15.998 1.00 94.75 349 VAL A CA 1
ATOM 2550 C C . VAL A 1 349 ? 5.084 -12.116 -17.206 1.00 94.75 349 VAL A C 1
ATOM 2552 O O . VAL A 1 349 ? 4.614 -12.368 -18.311 1.00 94.75 349 VAL A O 1
ATOM 2555 N N . GLY A 1 350 ? 6.051 -11.215 -17.033 1.00 94.88 350 GLY A N 1
ATOM 2556 C CA . GLY A 1 350 ? 6.593 -10.430 -18.138 1.00 94.88 350 GLY A CA 1
ATOM 2557 C C . GLY A 1 350 ? 7.929 -9.780 -17.813 1.00 94.88 350 GLY A C 1
ATOM 2558 O O . GLY A 1 350 ? 8.342 -9.700 -16.656 1.00 94.88 350 GLY A O 1
ATOM 2559 N N . ALA A 1 351 ? 8.624 -9.323 -18.852 1.00 95.56 351 ALA A N 1
ATOM 2560 C CA . ALA A 1 351 ? 9.869 -8.585 -18.708 1.00 95.56 351 ALA A CA 1
ATOM 2561 C C . ALA A 1 351 ? 10.113 -7.644 -19.894 1.00 95.56 351 ALA A C 1
ATOM 2563 O O . ALA A 1 351 ? 9.724 -7.945 -21.020 1.00 95.56 351 ALA A O 1
ATOM 2564 N N . ALA A 1 352 ? 10.803 -6.532 -19.645 1.00 94.69 352 ALA A N 1
ATOM 2565 C CA . ALA A 1 352 ? 11.251 -5.577 -20.654 1.00 94.69 352 ALA A CA 1
ATOM 2566 C C . ALA A 1 352 ? 12.744 -5.289 -20.479 1.00 94.69 352 ALA A C 1
ATOM 2568 O O . ALA A 1 352 ? 13.218 -5.116 -19.357 1.00 94.69 352 ALA A O 1
ATOM 2569 N N . THR A 1 353 ? 13.492 -5.213 -21.578 1.00 93.00 353 THR A N 1
ATOM 2570 C CA . THR A 1 353 ? 14.910 -4.825 -21.546 1.00 93.00 353 THR A CA 1
ATOM 2571 C C . THR A 1 353 ? 15.042 -3.328 -21.284 1.00 93.00 353 THR A C 1
ATOM 2573 O O . THR A 1 353 ? 14.351 -2.528 -21.914 1.00 93.00 353 THR A O 1
ATOM 2576 N N . VAL A 1 354 ? 15.961 -2.959 -20.393 1.00 90.12 354 VAL A N 1
ATOM 2577 C CA . VAL A 1 354 ? 16.379 -1.570 -20.156 1.00 90.12 354 VAL A CA 1
ATOM 2578 C C . VAL A 1 354 ? 17.799 -1.359 -20.675 1.00 90.12 354 VAL A C 1
ATOM 2580 O O . VAL A 1 354 ? 18.596 -2.292 -20.774 1.00 90.12 354 VAL A O 1
ATOM 2583 N N . THR A 1 355 ? 18.115 -0.127 -21.054 1.00 84.94 355 THR A N 1
ATOM 2584 C CA . THR A 1 355 ? 19.312 0.210 -21.841 1.00 84.94 355 THR A CA 1
ATOM 2585 C C . THR A 1 355 ? 20.607 0.258 -21.034 1.00 84.94 355 THR A C 1
ATOM 2587 O O . THR A 1 355 ? 21.692 0.204 -21.614 1.00 84.94 355 THR A O 1
ATOM 2590 N N . ALA A 1 356 ? 20.517 0.347 -19.706 1.00 87.88 356 ALA A N 1
ATOM 2591 C CA . ALA A 1 356 ? 21.667 0.446 -18.815 1.00 87.88 356 ALA A CA 1
ATOM 2592 C C . ALA A 1 356 ? 21.382 -0.170 -17.438 1.00 87.88 356 ALA A C 1
ATOM 2594 O O . ALA A 1 356 ? 20.233 -0.445 -17.090 1.00 87.88 356 ALA A O 1
ATOM 2595 N N . ASN A 1 357 ? 22.440 -0.348 -16.641 1.00 90.62 357 ASN A N 1
ATOM 2596 C CA . ASN A 1 357 ? 22.370 -0.969 -15.317 1.00 90.62 357 ASN A CA 1
ATOM 2597 C C . ASN A 1 357 ? 21.423 -0.189 -14.386 1.00 90.62 357 ASN A C 1
ATOM 2599 O O . ASN A 1 357 ? 21.738 0.961 -14.070 1.00 90.62 357 ASN A O 1
ATOM 2603 N N . PRO A 1 358 ? 20.311 -0.779 -13.920 1.00 92.56 358 PRO A N 1
ATOM 2604 C CA . PRO A 1 358 ? 19.366 -0.089 -13.055 1.00 92.56 358 PRO A CA 1
ATOM 2605 C C . PRO A 1 358 ? 19.984 0.228 -11.688 1.00 92.56 358 PRO A C 1
ATOM 2607 O O . PRO A 1 358 ? 20.724 -0.576 -11.120 1.00 92.56 358 PRO A O 1
ATOM 2610 N N . LEU A 1 359 ? 19.652 1.404 -11.159 1.00 90.25 359 LEU A N 1
ATOM 2611 C CA . LEU A 1 359 ? 19.977 1.867 -9.806 1.00 90.25 359 LEU A CA 1
ATOM 2612 C C . LEU A 1 359 ? 18.722 2.068 -8.959 1.00 90.25 359 LEU A C 1
ATOM 2614 O O . LEU A 1 359 ? 18.744 1.822 -7.756 1.00 90.25 359 LEU A O 1
ATOM 2618 N N . SER A 1 360 ? 17.641 2.530 -9.584 1.00 91.94 360 SER A N 1
ATOM 2619 C CA . SER A 1 360 ? 16.403 2.902 -8.909 1.00 91.94 360 SER A CA 1
ATOM 2620 C C . SER A 1 360 ? 15.184 2.547 -9.753 1.00 91.94 360 SER A C 1
ATOM 2622 O O . SER A 1 360 ? 15.235 2.534 -10.986 1.00 91.94 360 SER A O 1
ATOM 2624 N N . LEU A 1 361 ? 14.086 2.252 -9.061 1.00 95.06 361 LEU A N 1
ATOM 2625 C CA . LEU A 1 361 ? 12.803 1.874 -9.634 1.00 95.06 361 LEU A CA 1
ATOM 2626 C C . LEU A 1 361 ? 11.696 2.603 -8.874 1.00 95.06 361 LEU A C 1
ATOM 2628 O O . LEU A 1 361 ? 11.661 2.558 -7.648 1.00 95.06 361 LEU A O 1
ATOM 2632 N N . ALA A 1 362 ? 10.787 3.237 -9.605 1.00 92.56 362 ALA A N 1
ATOM 2633 C CA . ALA A 1 362 ? 9.507 3.697 -9.080 1.00 92.56 362 ALA A CA 1
ATOM 2634 C C . ALA A 1 362 ? 8.383 3.193 -9.989 1.00 92.56 362 ALA A C 1
ATOM 2636 O O . ALA A 1 362 ? 8.585 3.044 -11.193 1.00 92.56 362 ALA A O 1
ATOM 2637 N N . VAL A 1 363 ? 7.208 2.920 -9.429 1.00 88.31 363 VAL A N 1
ATOM 2638 C CA . VAL A 1 363 ? 6.034 2.466 -10.185 1.00 88.31 363 VAL A CA 1
ATOM 2639 C C . VAL A 1 363 ? 4.847 3.314 -9.762 1.00 88.31 363 VAL A C 1
ATOM 2641 O O . VAL A 1 363 ? 4.624 3.516 -8.568 1.00 88.31 363 VAL A O 1
ATOM 2644 N N . PHE A 1 364 ? 4.118 3.843 -10.741 1.00 80.25 364 PHE A N 1
ATOM 2645 C CA . PHE A 1 364 ? 2.871 4.556 -10.504 1.00 80.25 364 PHE A CA 1
ATOM 2646 C C . PHE A 1 364 ? 1.926 4.389 -11.692 1.00 80.25 364 PHE A C 1
ATOM 2648 O O . PHE A 1 364 ? 2.257 4.739 -12.829 1.00 80.25 364 PHE A O 1
ATOM 2655 N N . GLY A 1 365 ? 0.745 3.852 -11.403 1.00 73.38 365 GLY A N 1
ATOM 2656 C CA . GLY A 1 365 ? -0.261 3.479 -12.382 1.00 73.38 365 GLY A CA 1
ATOM 2657 C C . GLY A 1 365 ? 0.300 2.613 -13.487 1.00 73.38 365 GLY A C 1
ATOM 2658 O O . GLY A 1 365 ? 0.954 1.604 -13.235 1.00 73.38 365 GLY A O 1
ATOM 2659 N N . ASN A 1 366 ? 0.053 3.002 -14.724 1.00 81.38 366 ASN A N 1
ATOM 2660 C CA . ASN A 1 366 ? 0.442 2.214 -15.885 1.00 81.38 366 ASN A CA 1
ATOM 2661 C C . ASN A 1 366 ? 1.938 2.260 -16.229 1.00 81.38 366 ASN A C 1
ATOM 2663 O O . ASN A 1 366 ? 2.326 1.720 -17.267 1.00 81.38 366 ASN A O 1
ATOM 2667 N N . TYR A 1 367 ? 2.782 2.894 -15.407 1.00 88.50 367 TYR A N 1
ATOM 2668 C CA . TYR A 1 367 ? 4.182 3.133 -15.750 1.00 88.50 367 TYR A CA 1
ATOM 2669 C C . TYR A 1 367 ? 5.163 2.741 -14.644 1.00 88.50 367 TYR A C 1
ATOM 2671 O O . TYR A 1 367 ? 4.963 3.027 -13.462 1.00 88.50 367 TYR A O 1
ATOM 2679 N N . ALA A 1 368 ? 6.272 2.139 -15.067 1.00 93.38 368 ALA A N 1
ATOM 2680 C CA . ALA A 1 368 ? 7.479 1.967 -14.274 1.00 93.38 368 ALA A CA 1
ATOM 2681 C C . ALA A 1 368 ? 8.567 2.932 -14.768 1.00 93.38 368 ALA A C 1
ATOM 2683 O O . ALA A 1 368 ? 8.758 3.111 -15.972 1.00 93.38 368 ALA A O 1
ATOM 2684 N N . TYR A 1 369 ? 9.287 3.537 -13.830 1.00 94.75 369 TYR A N 1
ATOM 2685 C CA . TYR A 1 369 ? 10.344 4.518 -14.053 1.00 94.75 369 TYR A CA 1
ATOM 2686 C C . TYR A 1 369 ? 11.668 3.929 -13.584 1.00 94.75 369 TYR A C 1
ATOM 2688 O O . TYR A 1 369 ? 11.800 3.566 -12.413 1.00 94.75 369 TYR A O 1
ATOM 2696 N N . VAL A 1 370 ? 12.646 3.842 -14.482 1.00 95.12 370 VAL A N 1
ATOM 2697 C CA . VAL A 1 370 ? 13.934 3.197 -14.205 1.00 95.12 370 VAL A CA 1
ATOM 2698 C C . VAL A 1 370 ? 15.064 4.185 -14.381 1.00 95.12 370 VAL A C 1
ATOM 2700 O O . VAL A 1 370 ? 15.321 4.683 -15.478 1.00 95.12 370 VAL A O 1
ATOM 2703 N N . GLY A 1 371 ? 15.749 4.462 -13.279 1.00 92.38 371 GLY A N 1
ATOM 2704 C CA . GLY A 1 371 ? 16.983 5.221 -13.282 1.00 92.38 371 GLY A CA 1
ATOM 2705 C C . GLY A 1 371 ? 18.162 4.274 -13.403 1.00 92.38 371 GLY A C 1
ATOM 2706 O O . GLY A 1 371 ? 18.278 3.341 -12.608 1.00 92.38 371 GLY A O 1
ATOM 2707 N N . SER A 1 372 ? 19.054 4.527 -14.358 1.00 90.31 372 SER A N 1
ATOM 2708 C CA . SER A 1 372 ? 20.207 3.660 -14.610 1.00 90.31 372 SER A CA 1
ATOM 2709 C C . SER A 1 372 ? 21.535 4.386 -14.430 1.00 90.31 372 SER A C 1
ATOM 2711 O O . SER A 1 372 ? 21.647 5.588 -14.667 1.00 90.31 372 SER A O 1
ATOM 2713 N N . GLN A 1 373 ? 22.563 3.640 -14.031 1.00 87.06 373 GLN A N 1
ATOM 2714 C CA . GLN A 1 373 ? 23.930 4.130 -13.920 1.00 87.06 373 GLN A CA 1
ATOM 2715 C C . GLN A 1 373 ? 24.485 4.466 -15.308 1.00 87.06 373 GLN A C 1
ATOM 2717 O O . GLN A 1 373 ? 24.514 3.613 -16.193 1.00 87.06 373 GLN A O 1
ATOM 2722 N N . GLY A 1 374 ? 24.951 5.701 -15.487 1.00 78.81 374 GLY A N 1
ATOM 2723 C CA . GLY A 1 374 ? 25.515 6.199 -16.741 1.00 78.81 374 GLY A CA 1
ATOM 2724 C C . GLY A 1 374 ? 24.492 6.376 -17.866 1.00 78.81 374 GLY A C 1
ATOM 2725 O O . GLY A 1 374 ? 24.889 6.701 -18.985 1.00 78.81 374 GLY A O 1
ATOM 2726 N N . GLY A 1 375 ? 23.197 6.182 -17.588 1.00 78.38 375 GLY A N 1
ATOM 2727 C CA . GLY A 1 375 ? 22.126 6.370 -18.562 1.00 78.38 375 GLY A CA 1
ATOM 2728 C C . GLY A 1 375 ? 21.944 7.844 -18.924 1.00 78.38 375 GLY A C 1
ATOM 2729 O O . GLY A 1 375 ? 22.281 8.731 -18.148 1.00 78.38 375 GLY A O 1
ATOM 2730 N N . SER A 1 376 ? 21.400 8.128 -20.106 1.00 77.38 376 SER A N 1
ATOM 2731 C CA . SER A 1 376 ? 21.096 9.497 -20.563 1.00 77.38 376 SER A CA 1
ATOM 2732 C C . SER A 1 376 ? 19.626 9.889 -20.365 1.00 77.38 376 SER A C 1
ATOM 2734 O O . SER A 1 376 ? 19.150 10.845 -20.973 1.00 77.38 376 SER A O 1
ATOM 2736 N N . LYS A 1 377 ? 18.866 9.074 -19.626 1.00 86.38 377 LYS A N 1
ATOM 2737 C CA . LYS A 1 377 ? 17.445 9.270 -19.328 1.00 86.38 377 LYS A CA 1
ATOM 2738 C C . LYS A 1 377 ? 17.015 8.369 -18.175 1.00 86.38 377 LYS A C 1
ATOM 2740 O O . LYS A 1 377 ? 17.602 7.308 -17.970 1.00 86.38 377 LYS A O 1
ATOM 2745 N N . ILE A 1 378 ? 15.968 8.773 -17.463 1.00 92.69 378 ILE A N 1
ATOM 2746 C CA . ILE A 1 378 ? 15.133 7.853 -16.695 1.00 92.69 378 ILE A CA 1
ATOM 2747 C C . ILE A 1 378 ? 14.180 7.212 -17.702 1.00 92.69 378 ILE A C 1
ATOM 2749 O O . ILE A 1 378 ? 13.437 7.925 -18.379 1.00 92.69 378 ILE A O 1
ATOM 2753 N N . GLU A 1 379 ? 14.248 5.893 -17.860 1.00 93.69 379 GLU A N 1
ATOM 2754 C CA . GLU A 1 379 ? 13.416 5.156 -18.811 1.00 93.69 379 GLU A CA 1
ATOM 2755 C C . GLU A 1 379 ? 12.001 4.986 -18.272 1.00 93.69 379 GLU A C 1
ATOM 2757 O O . GLU A 1 379 ? 11.814 4.691 -17.093 1.00 93.69 379 GLU A O 1
ATOM 2762 N N . ILE A 1 380 ? 11.008 5.167 -19.144 1.00 94.56 380 ILE A N 1
ATOM 2763 C CA . ILE A 1 380 ? 9.596 4.981 -18.810 1.00 94.56 380 ILE A CA 1
ATOM 2764 C C . ILE A 1 380 ? 9.092 3.753 -19.551 1.00 94.56 380 ILE A C 1
ATOM 2766 O O . ILE A 1 380 ? 9.129 3.697 -20.784 1.00 94.56 380 ILE A O 1
ATOM 2770 N N . ILE A 1 381 ? 8.620 2.775 -18.789 1.00 94.81 381 ILE A N 1
ATOM 2771 C CA . ILE A 1 381 ? 8.101 1.501 -19.271 1.00 94.81 381 ILE A CA 1
ATOM 2772 C C . ILE A 1 381 ? 6.600 1.476 -19.026 1.00 94.81 381 ILE A C 1
ATOM 2774 O O . ILE A 1 381 ? 6.155 1.646 -17.896 1.00 94.81 381 ILE A O 1
ATOM 2778 N N . ASN A 1 382 ? 5.820 1.248 -20.078 1.00 89.69 382 ASN A N 1
ATOM 2779 C CA . ASN A 1 382 ? 4.403 0.946 -19.958 1.00 89.69 382 ASN A CA 1
ATOM 2780 C C . ASN A 1 382 ? 4.238 -0.479 -19.420 1.00 89.69 382 ASN A C 1
ATOM 2782 O O . ASN A 1 382 ? 4.739 -1.433 -20.018 1.00 89.69 382 ASN A O 1
ATOM 2786 N N . VAL A 1 383 ? 3.535 -0.594 -18.298 1.00 90.00 383 VAL A N 1
ATOM 2787 C CA . VAL A 1 383 ? 3.237 -1.838 -17.581 1.00 90.00 383 VAL A CA 1
ATOM 2788 C C . VAL A 1 383 ? 1.732 -2.107 -17.469 1.00 90.00 383 VAL A C 1
ATOM 2790 O O . VAL A 1 383 ? 1.325 -2.980 -16.712 1.00 90.00 383 VAL A O 1
ATOM 2793 N N . THR A 1 384 ? 0.902 -1.405 -18.255 1.00 83.25 384 THR A N 1
ATOM 2794 C CA . THR A 1 384 ? -0.560 -1.628 -18.322 1.00 83.25 384 THR A CA 1
ATOM 2795 C C . THR A 1 384 ? -0.885 -3.099 -18.581 1.00 83.25 384 THR A C 1
ATOM 2797 O O . THR A 1 384 ? -1.803 -3.655 -17.987 1.00 83.25 384 THR A O 1
ATOM 2800 N N . ASN A 1 385 ? -0.116 -3.731 -19.476 1.00 82.12 385 ASN A N 1
ATOM 2801 C CA . ASN A 1 385 ? -0.141 -5.170 -19.670 1.00 82.12 385 ASN A CA 1
ATOM 2802 C C . ASN A 1 385 ? 1.110 -5.799 -19.026 1.00 82.12 385 ASN A C 1
ATOM 2804 O O . ASN A 1 385 ? 2.183 -5.766 -19.639 1.00 82.12 385 ASN A O 1
ATOM 2808 N N . PRO A 1 386 ? 0.995 -6.404 -17.832 1.00 86.25 386 PRO A N 1
ATOM 2809 C CA . PRO A 1 386 ? 2.144 -6.932 -17.102 1.00 86.25 386 PRO A CA 1
ATOM 2810 C C . PRO A 1 386 ? 2.811 -8.131 -17.791 1.00 86.25 386 PRO A C 1
ATOM 2812 O O . PRO A 1 386 ? 3.974 -8.399 -17.504 1.00 86.25 386 PRO A O 1
ATOM 2815 N N . VAL A 1 387 ? 2.133 -8.826 -18.721 1.00 90.31 387 VAL A N 1
ATOM 2816 C CA . VAL A 1 387 ? 2.763 -9.906 -19.510 1.00 90.31 387 VAL A CA 1
ATOM 2817 C C . VAL A 1 387 ? 3.571 -9.396 -20.706 1.00 90.31 387 VAL A C 1
ATOM 2819 O O . VAL A 1 387 ? 4.373 -10.132 -21.273 1.00 90.31 387 VAL A O 1
ATOM 2822 N N . SER A 1 388 ? 3.381 -8.134 -21.100 1.00 91.00 388 SER A N 1
ATOM 2823 C CA . SER A 1 388 ? 4.056 -7.528 -22.252 1.00 91.00 388 SER A CA 1
ATOM 2824 C C . SER A 1 388 ? 4.453 -6.070 -21.973 1.00 91.00 388 SER A C 1
ATOM 2826 O O . SER A 1 388 ? 3.979 -5.165 -22.670 1.00 91.00 388 SER A O 1
ATOM 2828 N N . PRO A 1 389 ? 5.310 -5.811 -20.968 1.00 95.75 389 PRO A N 1
ATOM 2829 C CA . PRO A 1 389 ? 5.786 -4.463 -20.690 1.00 95.75 389 PRO A CA 1
ATOM 2830 C C . PRO A 1 389 ? 6.675 -3.939 -21.826 1.00 95.75 389 PRO A C 1
ATOM 2832 O O . PRO A 1 389 ? 7.418 -4.693 -22.456 1.00 95.75 389 PRO A O 1
ATOM 2835 N N . SER A 1 390 ? 6.639 -2.630 -22.079 1.00 93.31 390 SER A N 1
ATOM 2836 C CA . SER A 1 390 ? 7.400 -2.016 -23.177 1.00 93.31 390 SER A CA 1
ATOM 2837 C C . SER A 1 390 ? 7.915 -0.626 -22.827 1.00 93.31 390 SER A C 1
ATOM 2839 O O . SER A 1 390 ? 7.169 0.184 -22.278 1.00 93.31 390 SER A O 1
ATOM 2841 N N . VAL A 1 391 ? 9.157 -0.308 -23.197 1.00 93.00 391 VAL A N 1
ATOM 2842 C CA . VAL A 1 391 ? 9.707 1.051 -23.059 1.00 93.00 391 VAL A CA 1
ATOM 2843 C C . VAL A 1 391 ? 8.958 2.001 -24.000 1.00 93.00 391 VAL A C 1
ATOM 2845 O O . VAL A 1 391 ? 8.920 1.768 -25.206 1.00 93.00 391 VAL A O 1
ATOM 2848 N N . VAL A 1 392 ? 8.374 3.072 -23.459 1.00 92.12 392 VAL A N 1
ATOM 2849 C CA . VAL A 1 392 ? 7.585 4.064 -24.220 1.00 92.12 392 VAL A CA 1
ATOM 2850 C C . VAL A 1 392 ? 8.247 5.436 -24.304 1.00 92.12 392 VAL A C 1
ATOM 2852 O O . VAL A 1 392 ? 7.876 6.243 -25.152 1.00 92.12 392 VAL A O 1
ATOM 2855 N N . GLY A 1 393 ? 9.238 5.716 -23.456 1.00 88.31 393 GLY A N 1
ATOM 2856 C CA . GLY A 1 393 ? 9.890 7.019 -23.443 1.00 88.31 393 GLY A CA 1
ATOM 2857 C C . GLY A 1 393 ? 10.988 7.147 -22.397 1.00 88.31 393 GLY A C 1
ATOM 2858 O O . GLY A 1 393 ? 11.572 6.163 -21.935 1.00 88.31 393 GLY A O 1
ATOM 2859 N N . GLY A 1 394 ? 11.296 8.390 -22.049 1.00 87.12 394 GLY A N 1
ATOM 2860 C CA . GLY A 1 394 ? 12.184 8.720 -20.946 1.00 87.12 394 GLY A CA 1
ATOM 2861 C C . GLY A 1 394 ? 12.475 10.209 -20.848 1.00 87.12 394 GLY A C 1
ATOM 2862 O O . GLY A 1 394 ? 12.208 10.971 -21.775 1.00 87.12 394 GLY A O 1
ATOM 2863 N N . THR A 1 395 ? 13.013 10.626 -19.708 1.00 83.88 395 THR A N 1
ATOM 2864 C CA . THR A 1 395 ? 13.355 12.029 -19.452 1.00 83.88 395 THR A CA 1
ATOM 2865 C C . THR A 1 395 ? 14.521 12.448 -20.345 1.00 83.88 395 THR A C 1
ATOM 2867 O O . THR A 1 395 ? 15.592 11.850 -20.266 1.00 83.88 395 THR A O 1
ATOM 2870 N N . ALA A 1 396 ? 14.364 13.461 -21.193 1.00 67.44 396 ALA A N 1
ATOM 2871 C CA . ALA A 1 396 ? 15.475 13.925 -22.019 1.00 67.44 396 ALA A CA 1
ATOM 2872 C C . ALA A 1 396 ? 16.533 14.629 -21.146 1.00 67.44 396 ALA A C 1
ATOM 2874 O O . ALA A 1 396 ? 16.295 15.745 -20.688 1.00 67.44 396 ALA A O 1
ATOM 2875 N N . SER A 1 397 ? 17.704 14.016 -20.927 1.00 62.62 397 SER A N 1
ATOM 2876 C CA . SER A 1 397 ? 18.885 14.727 -20.421 1.00 62.62 397 SER A CA 1
ATOM 2877 C C . SER A 1 397 ? 19.958 14.824 -21.506 1.00 62.62 397 SER A C 1
ATOM 2879 O O . SER A 1 397 ? 20.224 13.885 -22.250 1.00 62.62 397 SER A O 1
ATOM 2881 N N . ASN A 1 398 ? 20.582 15.997 -21.615 1.00 55.22 398 ASN A N 1
ATOM 2882 C CA . ASN A 1 398 ? 21.690 16.271 -22.539 1.00 55.22 398 ASN A CA 1
ATOM 2883 C C . ASN A 1 398 ? 23.048 15.747 -22.022 1.00 55.22 398 ASN A C 1
ATOM 2885 O O . ASN A 1 398 ? 24.086 16.010 -22.627 1.00 55.22 398 ASN A O 1
ATOM 2889 N N . SER A 1 399 ? 23.041 15.023 -20.903 1.00 66.50 399 SER A N 1
ATOM 2890 C CA . SER A 1 399 ? 24.200 14.441 -20.230 1.00 66.50 399 SER A CA 1
ATOM 2891 C C . SER A 1 399 ? 23.819 13.126 -19.543 1.00 66.50 399 SER A C 1
ATOM 2893 O O . SER A 1 399 ? 22.637 12.861 -19.299 1.00 66.50 399 SER A O 1
ATOM 2895 N N . SER A 1 400 ? 24.814 12.292 -19.234 1.00 75.56 400 SER A N 1
ATOM 2896 C CA . SER A 1 400 ? 24.614 11.108 -18.397 1.00 75.56 400 SER A CA 1
ATOM 2897 C C . SER A 1 400 ? 24.138 11.513 -17.000 1.00 75.56 400 SER A C 1
ATOM 2899 O O . SER A 1 400 ? 24.648 12.463 -16.408 1.00 75.56 400 SER A O 1
ATOM 2901 N N . ILE A 1 401 ? 23.183 10.767 -16.459 1.00 82.00 401 ILE A N 1
ATOM 2902 C CA . ILE A 1 401 ? 22.613 10.940 -15.126 1.00 82.00 401 ILE A CA 1
ATOM 2903 C C . ILE A 1 401 ? 22.752 9.634 -14.343 1.00 82.00 401 ILE A C 1
ATOM 2905 O O . ILE A 1 401 ? 22.676 8.555 -14.923 1.00 82.00 401 ILE A O 1
ATOM 2909 N N . ASN A 1 402 ? 22.926 9.717 -13.019 1.00 87.50 402 ASN A N 1
ATOM 2910 C CA . ASN A 1 402 ? 22.736 8.572 -12.122 1.00 87.50 402 ASN A CA 1
ATOM 2911 C C . ASN A 1 402 ? 21.595 8.888 -11.146 1.00 87.50 402 ASN A C 1
ATOM 2913 O O . ASN A 1 402 ? 21.839 9.511 -10.105 1.00 87.50 402 ASN A O 1
ATOM 2917 N N . PRO A 1 403 ? 20.350 8.507 -11.470 1.00 90.62 403 PRO A N 1
ATOM 2918 C CA . PRO A 1 403 ? 19.222 8.646 -10.561 1.00 90.62 403 PRO A CA 1
ATOM 2919 C C . PRO A 1 403 ? 19.372 7.618 -9.429 1.00 90.62 403 PRO A C 1
ATOM 2921 O O . PRO A 1 403 ? 19.126 6.427 -9.616 1.00 90.62 403 PRO A O 1
ATOM 2924 N N . GLN A 1 404 ? 19.843 8.072 -8.267 1.00 88.44 404 GLN A N 1
ATOM 2925 C CA . GLN A 1 404 ? 20.104 7.236 -7.087 1.00 88.44 404 GLN A CA 1
ATOM 2926 C C . GLN A 1 404 ? 18.805 6.750 -6.443 1.00 88.44 404 GLN A C 1
ATOM 2928 O O . GLN A 1 404 ? 18.736 5.631 -5.943 1.00 88.44 404 GLN A O 1
ATOM 2933 N N . ALA A 1 405 ? 17.762 7.578 -6.498 1.00 90.50 405 ALA A N 1
ATOM 2934 C CA . ALA A 1 405 ? 16.432 7.232 -6.033 1.00 90.50 405 ALA A CA 1
ATOM 2935 C C . ALA A 1 405 ? 15.366 7.920 -6.885 1.00 90.50 405 ALA A C 1
ATOM 2937 O O . ALA A 1 405 ? 15.583 9.017 -7.413 1.00 90.50 405 ALA A O 1
ATOM 2938 N N . LEU A 1 406 ? 14.220 7.254 -6.992 1.00 92.62 406 LEU A N 1
ATOM 2939 C CA . LEU A 1 406 ? 13.036 7.713 -7.699 1.00 92.62 406 LEU A CA 1
ATOM 2940 C C . LEU A 1 406 ? 11.822 7.545 -6.790 1.00 92.62 406 LEU A C 1
ATOM 2942 O O . LEU A 1 406 ? 11.717 6.568 -6.055 1.00 92.62 406 LEU A O 1
ATOM 2946 N N . PHE A 1 407 ? 10.893 8.484 -6.883 1.00 87.06 407 PHE A N 1
ATOM 2947 C CA . PHE A 1 407 ? 9.567 8.391 -6.287 1.00 87.06 407 PHE A CA 1
ATOM 2948 C C . PHE A 1 407 ? 8.587 9.007 -7.260 1.00 87.06 407 PHE A C 1
ATOM 2950 O O . PHE A 1 407 ? 8.841 10.073 -7.817 1.00 87.06 407 PHE A O 1
ATOM 2957 N N . SER A 1 408 ? 7.464 8.346 -7.463 1.00 81.88 408 SER A N 1
ATOM 2958 C CA . SER A 1 408 ? 6.398 8.822 -8.329 1.00 81.88 408 SER A CA 1
ATOM 2959 C C . SER A 1 408 ? 5.160 9.097 -7.491 1.00 81.88 408 SER A C 1
ATOM 2961 O O . SER A 1 408 ? 4.731 8.245 -6.717 1.00 81.88 408 SER A O 1
ATOM 2963 N N . SER A 1 409 ? 4.588 10.286 -7.657 1.00 70.56 409 SER A N 1
ATOM 2964 C CA . SER A 1 409 ? 3.298 10.656 -7.081 1.00 70.56 409 SER A CA 1
ATOM 2965 C C . SER A 1 409 ? 2.486 11.363 -8.148 1.00 70.56 409 SER A C 1
ATOM 2967 O O . SER A 1 409 ? 2.826 12.462 -8.597 1.00 70.56 409 SER A O 1
ATOM 2969 N N . GLY A 1 410 ? 1.404 10.715 -8.568 1.00 67.50 410 GLY A N 1
ATOM 2970 C CA . GLY A 1 410 ? 0.538 11.256 -9.595 1.00 67.50 410 GLY A CA 1
ATOM 2971 C C . GLY A 1 410 ? 1.256 11.504 -10.923 1.00 67.50 410 GLY A C 1
ATOM 2972 O O . GLY A 1 410 ? 1.959 10.641 -11.439 1.00 67.50 410 GLY A O 1
ATOM 2973 N N . SER A 1 411 ? 1.087 12.710 -11.467 1.00 73.38 411 SER A N 1
ATOM 2974 C CA . SER A 1 411 ? 1.703 13.153 -12.724 1.00 73.38 411 SER A CA 1
ATOM 2975 C C . SER A 1 411 ? 3.182 13.518 -12.596 1.00 73.38 411 SER A C 1
ATOM 2977 O O . SER A 1 411 ? 3.762 14.013 -13.565 1.00 73.38 411 SER A O 1
ATOM 2979 N N . TYR A 1 412 ? 3.793 13.335 -11.423 1.00 79.81 412 TYR A N 1
ATOM 2980 C CA . TYR A 1 412 ? 5.154 13.781 -11.162 1.00 79.81 412 TYR A CA 1
ATOM 2981 C C . TYR A 1 412 ? 6.078 12.649 -10.742 1.00 79.81 412 TYR A C 1
ATOM 2983 O O . TYR A 1 412 ? 5.757 11.815 -9.894 1.00 79.81 412 TYR A O 1
ATOM 2991 N N . LEU A 1 413 ? 7.274 12.688 -11.316 1.00 87.25 413 LEU A N 1
ATOM 2992 C CA . LEU A 1 413 ? 8.404 11.862 -10.941 1.00 87.25 413 LEU A CA 1
ATOM 2993 C C . LEU A 1 413 ? 9.458 12.738 -10.262 1.00 87.25 413 LEU A C 1
ATOM 2995 O O . LEU A 1 413 ? 9.952 13.712 -10.830 1.00 87.25 413 LEU A O 1
ATOM 2999 N N . TYR A 1 414 ? 9.817 12.353 -9.050 1.00 89.25 414 TYR A N 1
ATOM 3000 C CA . TYR A 1 414 ? 10.828 12.970 -8.211 1.00 89.25 414 TYR A CA 1
ATOM 3001 C C . TYR A 1 414 ? 12.105 12.143 -8.305 1.00 89.25 414 TYR A C 1
ATOM 3003 O O . TYR A 1 414 ? 12.082 10.937 -8.059 1.00 89.25 414 TYR A O 1
ATOM 3011 N N . ALA A 1 415 ? 13.218 12.782 -8.655 1.00 91.81 415 ALA A N 1
ATOM 3012 C CA . ALA A 1 415 ? 14.482 12.100 -8.889 1.00 91.81 415 ALA A CA 1
ATOM 3013 C C . ALA A 1 415 ? 15.630 12.744 -8.108 1.00 91.81 415 ALA A C 1
ATOM 3015 O O . ALA A 1 415 ? 15.914 13.935 -8.246 1.00 91.81 415 ALA A O 1
ATOM 3016 N N . ALA A 1 416 ? 16.324 11.927 -7.317 1.00 91.38 416 ALA A N 1
ATOM 3017 C CA . ALA A 1 416 ? 17.622 12.248 -6.737 1.00 91.38 416 ALA A CA 1
ATOM 3018 C C . ALA A 1 416 ? 18.692 11.890 -7.762 1.00 91.38 416 ALA A C 1
ATOM 3020 O O . ALA A 1 416 ? 18.975 10.713 -7.977 1.00 91.38 416 ALA A O 1
ATOM 3021 N N . VAL A 1 417 ? 19.276 12.891 -8.409 1.00 89.75 417 VAL A N 1
ATOM 3022 C CA . VAL A 1 417 ? 20.236 12.698 -9.495 1.00 89.75 417 VAL A CA 1
ATOM 3023 C C . VAL A 1 417 ? 21.623 13.138 -9.052 1.00 89.75 417 VAL A C 1
ATOM 3025 O O . VAL A 1 417 ? 21.800 14.222 -8.498 1.00 89.75 417 VAL A O 1
ATOM 3028 N N . SER A 1 418 ? 22.624 12.307 -9.332 1.00 84.94 418 SER A N 1
ATOM 3029 C CA . SER A 1 418 ? 24.034 12.649 -9.147 1.00 84.94 418 SER A CA 1
ATOM 3030 C C . SER A 1 418 ? 24.841 12.312 -10.400 1.00 84.94 418 SER A C 1
ATOM 3032 O O . SER A 1 418 ? 24.715 11.222 -10.956 1.00 84.94 418 SER A O 1
ATOM 3034 N N . TYR A 1 419 ? 25.682 13.237 -10.858 1.00 74.81 419 TYR A N 1
ATOM 3035 C CA . TYR A 1 419 ? 26.658 12.988 -11.917 1.00 74.81 419 TYR A CA 1
ATOM 3036 C C . TYR A 1 419 ? 27.902 13.863 -11.742 1.00 74.81 419 TYR A C 1
ATOM 3038 O O . TYR A 1 419 ? 27.830 15.092 -11.802 1.00 74.81 419 TYR A O 1
ATOM 3046 N N . GLY A 1 420 ? 29.066 13.233 -11.557 1.00 72.81 420 GLY A N 1
ATOM 3047 C CA . GLY A 1 420 ? 30.320 13.950 -11.319 1.00 72.81 420 GLY A CA 1
ATOM 3048 C C . GLY A 1 420 ? 30.210 14.872 -10.099 1.00 72.81 420 GLY A C 1
ATOM 3049 O O . GLY A 1 420 ? 29.956 14.407 -8.993 1.00 72.81 420 GLY A O 1
ATOM 3050 N N . SER A 1 421 ? 30.379 16.179 -10.304 1.00 70.44 421 SER A N 1
ATOM 3051 C CA . SER A 1 421 ? 30.208 17.218 -9.275 1.00 70.44 421 SER A CA 1
ATOM 3052 C C . SER A 1 421 ? 28.794 17.815 -9.210 1.00 70.44 421 SER A C 1
ATOM 3054 O O . SER A 1 421 ? 28.540 18.688 -8.383 1.00 70.44 421 SER A O 1
ATOM 3056 N N . THR A 1 422 ? 27.874 17.383 -10.080 1.00 79.75 422 THR A N 1
ATOM 3057 C CA . THR A 1 422 ? 26.507 17.913 -10.150 1.00 79.75 422 THR A CA 1
ATOM 3058 C C . THR A 1 422 ? 25.554 17.004 -9.389 1.00 79.75 422 THR A C 1
ATOM 3060 O O . THR A 1 422 ? 25.356 15.847 -9.752 1.00 79.75 422 THR A O 1
ATOM 3063 N N . ASN A 1 423 ? 24.933 17.547 -8.347 1.00 88.06 423 ASN A N 1
ATOM 3064 C CA . ASN A 1 423 ? 23.924 16.870 -7.545 1.00 88.06 423 ASN A CA 1
ATOM 3065 C C . ASN A 1 423 ? 22.620 17.656 -7.635 1.00 88.06 423 ASN A C 1
ATOM 3067 O O . ASN A 1 423 ? 22.612 18.872 -7.443 1.00 88.06 423 ASN A O 1
ATOM 3071 N N . GLN A 1 424 ? 21.524 16.979 -7.956 1.00 89.88 424 GLN A N 1
ATOM 3072 C CA . GLN A 1 424 ? 20.247 17.611 -8.253 1.00 89.88 424 GLN A CA 1
ATOM 3073 C C . GLN A 1 424 ? 19.084 16.829 -7.657 1.00 89.88 424 GLN A C 1
ATOM 3075 O O . GLN A 1 424 ? 19.077 15.601 -7.631 1.00 89.88 424 GLN A O 1
ATOM 3080 N N . PHE A 1 425 ? 18.068 17.562 -7.227 1.00 90.50 425 PHE A N 1
ATOM 3081 C CA . PHE A 1 425 ? 16.730 17.038 -7.016 1.00 90.50 425 PHE A CA 1
ATOM 3082 C C . PHE A 1 425 ? 15.847 17.552 -8.150 1.00 90.50 425 PHE A C 1
ATOM 3084 O O . PHE A 1 425 ? 15.610 18.755 -8.258 1.00 90.50 425 PHE A O 1
ATOM 3091 N N . GLN A 1 426 ? 15.433 16.649 -9.032 1.00 90.00 426 GLN A N 1
ATOM 3092 C CA . GLN A 1 426 ? 14.649 16.964 -10.220 1.00 90.00 426 GLN A CA 1
ATOM 3093 C C . GLN A 1 426 ? 13.196 16.545 -10.023 1.00 90.00 426 GLN A C 1
ATOM 3095 O O . GLN A 1 426 ? 12.910 15.507 -9.426 1.00 90.00 426 GLN A O 1
ATOM 3100 N N . ILE A 1 427 ? 12.287 17.343 -10.569 1.00 88.56 427 ILE A N 1
ATOM 3101 C CA . ILE A 1 427 ? 10.860 17.056 -10.636 1.00 88.56 427 ILE A CA 1
ATOM 3102 C C . ILE A 1 427 ? 10.483 17.052 -12.108 1.00 88.56 427 ILE A C 1
ATOM 3104 O O . ILE A 1 427 ? 10.656 18.054 -12.801 1.00 88.56 427 ILE A O 1
ATOM 3108 N N . TRP A 1 428 ? 9.961 15.931 -12.577 1.00 85.81 428 TRP A N 1
ATOM 3109 C CA . TRP A 1 428 ? 9.525 15.730 -13.950 1.00 85.81 428 TRP A CA 1
ATOM 3110 C C . TRP A 1 428 ? 8.013 15.606 -13.989 1.00 85.81 428 TRP A C 1
ATOM 3112 O O . TRP A 1 428 ? 7.443 14.838 -13.221 1.00 85.81 428 TRP A O 1
ATOM 3122 N N . ASN A 1 429 ? 7.368 16.331 -14.896 1.00 80.81 429 ASN A N 1
ATOM 3123 C CA . ASN A 1 429 ? 5.991 16.054 -15.268 1.00 80.81 429 ASN A CA 1
ATOM 3124 C C . ASN A 1 429 ? 5.990 14.891 -16.269 1.00 80.81 429 ASN A C 1
ATOM 3126 O O . ASN A 1 429 ? 6.555 14.987 -17.360 1.00 80.81 429 ASN A O 1
ATOM 3130 N N . VAL A 1 430 ? 5.357 13.793 -15.872 1.00 82.44 430 VAL A N 1
ATOM 3131 C CA . VAL A 1 430 ? 5.268 12.530 -16.615 1.00 82.44 430 VAL A CA 1
ATOM 3132 C C . VAL A 1 430 ? 3.850 12.258 -17.125 1.00 82.44 430 VAL A C 1
ATOM 3134 O O . VAL A 1 430 ? 3.549 11.146 -17.541 1.00 82.44 430 VAL A O 1
ATOM 3137 N N . THR A 1 431 ? 2.989 13.284 -17.159 1.00 76.62 431 THR A N 1
ATOM 3138 C CA . THR A 1 431 ? 1.626 13.193 -17.718 1.00 76.62 431 THR A CA 1
ATOM 3139 C C . THR A 1 431 ? 1.632 12.656 -19.148 1.00 76.62 431 THR A C 1
ATOM 3141 O O . THR A 1 431 ? 0.789 11.839 -19.506 1.00 76.62 431 THR A O 1
ATOM 3144 N N . ASN A 1 432 ? 2.599 13.095 -19.962 1.00 78.44 432 ASN A N 1
ATOM 3145 C CA . ASN A 1 432 ? 2.902 12.459 -21.236 1.00 78.44 432 ASN A CA 1
ATOM 3146 C C . ASN A 1 432 ? 4.166 11.589 -21.081 1.00 78.44 432 ASN A C 1
ATOM 3148 O O . ASN A 1 432 ? 5.276 12.122 -21.126 1.00 78.44 432 ASN A O 1
ATOM 3152 N N . PRO A 1 433 ? 4.033 10.261 -20.948 1.00 81.00 433 PRO A N 1
ATOM 3153 C CA . PRO A 1 433 ? 5.165 9.353 -20.733 1.00 81.00 433 PRO A CA 1
ATOM 3154 C C . PRO A 1 433 ? 6.109 9.266 -21.942 1.00 81.00 433 PRO A C 1
ATOM 3156 O O . PRO A 1 433 ? 7.270 8.889 -21.794 1.00 81.00 433 PRO A O 1
ATOM 3159 N N . THR A 1 434 ? 5.638 9.622 -23.142 1.00 83.00 434 THR A N 1
ATOM 3160 C CA . THR A 1 434 ? 6.470 9.641 -24.360 1.00 83.00 434 THR A CA 1
ATOM 3161 C C . THR A 1 434 ? 7.272 10.935 -24.502 1.00 83.00 434 THR A C 1
ATOM 3163 O O . THR A 1 434 ? 8.284 10.960 -25.199 1.00 83.00 434 THR A O 1
ATOM 3166 N N . ALA A 1 435 ? 6.855 11.999 -23.809 1.00 82.69 435 ALA A N 1
ATOM 3167 C CA . ALA A 1 435 ? 7.535 13.288 -23.790 1.00 82.69 435 ALA A CA 1
ATOM 3168 C C . ALA A 1 435 ? 7.478 13.930 -22.388 1.00 82.69 435 ALA A C 1
ATOM 3170 O O . ALA A 1 435 ? 6.797 14.944 -22.206 1.00 82.69 435 ALA A O 1
ATOM 3171 N N . PRO A 1 436 ? 8.180 13.359 -21.388 1.00 88.38 436 PRO A N 1
ATOM 3172 C CA . PRO A 1 436 ? 8.263 13.955 -20.059 1.00 88.38 436 PRO A CA 1
ATOM 3173 C C . PRO A 1 436 ? 8.918 15.332 -20.118 1.00 88.38 436 PRO A C 1
ATOM 3175 O O . PRO A 1 436 ? 9.905 15.524 -20.833 1.00 88.38 436 PRO A O 1
ATOM 3178 N N . SER A 1 437 ? 8.424 16.275 -19.321 1.00 86.56 437 SER A N 1
ATOM 3179 C CA . SER A 1 437 ? 8.994 17.620 -19.231 1.00 86.56 437 SER A CA 1
ATOM 3180 C C . SER A 1 437 ? 9.590 17.879 -17.853 1.00 86.56 437 SER A C 1
ATOM 3182 O O . SER A 1 437 ? 9.033 17.491 -16.825 1.00 86.56 437 SER A O 1
ATOM 3184 N N . LEU A 1 438 ? 10.757 18.523 -17.820 1.00 87.44 438 LEU A N 1
ATOM 3185 C CA . LEU A 1 438 ? 11.395 18.910 -16.567 1.00 87.44 438 LEU A CA 1
ATOM 3186 C C . LEU A 1 438 ? 10.611 20.075 -15.964 1.00 87.44 438 LEU A C 1
ATOM 3188 O O . LEU A 1 438 ? 10.587 21.170 -16.522 1.00 87.44 438 LEU A O 1
ATOM 3192 N N . ALA A 1 439 ? 9.963 19.826 -14.833 1.00 83.88 439 ALA A N 1
ATOM 3193 C CA . ALA A 1 439 ? 9.137 20.803 -14.145 1.00 83.88 439 ALA A CA 1
ATOM 3194 C C . ALA A 1 439 ? 9.959 21.694 -13.203 1.00 83.88 439 ALA A C 1
ATOM 3196 O O . ALA A 1 439 ? 9.702 22.893 -13.115 1.00 83.88 439 ALA A O 1
ATOM 3197 N N . ASN A 1 440 ? 10.941 21.122 -12.498 1.00 85.38 440 ASN A N 1
ATOM 3198 C CA . ASN A 1 440 ? 11.871 21.879 -11.657 1.00 85.38 440 ASN A CA 1
ATOM 3199 C C . ASN A 1 440 ? 13.169 21.106 -11.405 1.00 85.38 440 ASN A C 1
ATOM 3201 O O . ASN A 1 440 ? 13.187 19.876 -11.428 1.00 85.38 440 ASN A O 1
ATOM 3205 N N . THR A 1 441 ? 14.227 21.844 -11.084 1.00 87.88 441 THR A N 1
ATOM 3206 C CA . THR A 1 441 ? 15.497 21.318 -10.600 1.00 87.88 441 THR A CA 1
ATOM 3207 C C . THR A 1 441 ? 16.001 22.160 -9.438 1.00 87.88 441 THR A C 1
ATOM 3209 O O . THR A 1 441 ? 16.241 23.358 -9.579 1.00 87.88 441 THR A O 1
ATOM 3212 N N . ILE A 1 442 ? 16.274 21.507 -8.312 1.00 88.88 442 ILE A N 1
ATOM 3213 C CA . ILE A 1 442 ? 17.044 22.079 -7.211 1.00 88.88 442 ILE A CA 1
ATOM 3214 C C . ILE A 1 442 ? 18.475 21.553 -7.294 1.00 88.88 442 ILE A C 1
ATOM 3216 O O . ILE A 1 442 ? 18.706 20.349 -7.189 1.00 88.88 442 ILE A O 1
ATOM 3220 N N . ASN A 1 443 ? 19.446 22.456 -7.424 1.00 89.19 443 ASN A N 1
ATOM 3221 C CA . ASN A 1 443 ? 20.860 22.104 -7.304 1.00 89.19 443 ASN A CA 1
ATOM 3222 C C . ASN A 1 443 ? 21.235 21.892 -5.828 1.00 89.19 443 ASN A C 1
ATOM 3224 O O . ASN A 1 443 ? 20.897 22.692 -4.951 1.00 89.19 443 ASN A O 1
ATOM 3228 N N . ILE A 1 444 ? 21.944 20.803 -5.549 1.00 85.94 444 ILE A N 1
ATOM 3229 C CA . ILE A 1 444 ? 22.373 20.397 -4.213 1.00 85.94 444 ILE A CA 1
ATOM 3230 C C . ILE A 1 444 ? 23.869 20.677 -4.091 1.00 85.94 444 ILE A C 1
ATOM 3232 O O . ILE A 1 444 ? 24.708 19.933 -4.585 1.00 85.94 444 ILE A O 1
ATOM 3236 N N . ASN A 1 445 ? 24.198 21.768 -3.402 1.00 81.19 445 ASN A N 1
ATOM 3237 C CA . ASN A 1 445 ? 25.572 22.274 -3.319 1.00 81.19 445 ASN A CA 1
ATOM 3238 C C . ASN A 1 445 ? 26.459 21.538 -2.292 1.00 81.19 445 ASN A C 1
ATOM 3240 O O . ASN A 1 445 ? 27.646 21.829 -2.194 1.00 81.19 445 ASN A O 1
ATOM 3244 N N . SER A 1 446 ? 25.897 20.632 -1.486 1.00 78.94 446 SER A N 1
ATOM 3245 C CA . SER A 1 446 ? 26.633 19.858 -0.477 1.00 78.94 446 SER A CA 1
ATOM 3246 C C . SER A 1 446 ? 25.923 18.533 -0.203 1.00 78.94 446 SER A C 1
ATOM 3248 O O . SER A 1 446 ? 24.717 18.531 0.050 1.00 78.94 446 SER A O 1
ATOM 3250 N N . GLY A 1 447 ? 26.682 17.436 -0.247 1.00 80.38 447 GLY A N 1
ATOM 3251 C CA . GLY A 1 447 ? 26.176 16.064 -0.168 1.00 80.38 447 GLY A CA 1
ATOM 3252 C C . GLY A 1 447 ? 25.740 15.493 -1.522 1.00 80.38 447 GLY A C 1
ATOM 3253 O O . GLY A 1 447 ? 25.496 16.228 -2.479 1.00 80.38 447 GLY A O 1
ATOM 3254 N N . VAL A 1 448 ? 25.656 14.166 -1.593 1.00 84.69 448 VAL A N 1
ATOM 3255 C CA . VAL A 1 448 ? 25.161 13.393 -2.737 1.00 84.69 448 VAL A CA 1
ATOM 3256 C C . VAL A 1 448 ? 23.746 12.923 -2.400 1.00 84.69 448 VAL A C 1
ATOM 3258 O O . VAL A 1 448 ? 23.579 12.220 -1.406 1.00 84.69 448 VAL A O 1
ATOM 3261 N N . PRO A 1 449 ? 22.707 13.292 -3.165 1.00 87.75 449 PRO A N 1
ATOM 3262 C CA . PRO A 1 449 ? 21.361 12.795 -2.918 1.00 87.75 449 PRO A CA 1
ATOM 3263 C C . PRO A 1 449 ? 21.338 11.288 -3.192 1.00 87.75 449 PRO A C 1
ATOM 3265 O O . PRO A 1 449 ? 21.747 10.852 -4.266 1.00 87.75 449 PRO A O 1
ATOM 3268 N N . TYR A 1 450 ? 20.903 10.496 -2.214 1.00 85.50 450 TYR A N 1
ATOM 3269 C CA . TYR A 1 450 ? 21.048 9.038 -2.267 1.00 85.50 450 TYR A CA 1
ATOM 3270 C C . TYR A 1 450 ? 19.718 8.302 -2.134 1.00 85.50 450 TYR A C 1
ATOM 3272 O O . TYR A 1 450 ? 19.485 7.321 -2.833 1.00 85.50 450 TYR A O 1
ATOM 3280 N N . ALA A 1 451 ? 18.826 8.798 -1.280 1.00 86.06 451 ALA A N 1
ATOM 3281 C CA . ALA A 1 451 ? 17.509 8.217 -1.083 1.00 86.06 451 ALA A CA 1
ATOM 3282 C C . ALA A 1 451 ? 16.449 9.307 -0.985 1.00 86.06 451 ALA A C 1
ATOM 3284 O O . ALA A 1 451 ? 16.708 10.408 -0.491 1.00 86.06 451 ALA A O 1
ATOM 3285 N N . LEU A 1 452 ? 15.251 8.994 -1.466 1.00 90.00 452 LEU A N 1
ATOM 3286 C CA . LEU A 1 452 ? 14.113 9.889 -1.395 1.00 90.00 452 LEU A CA 1
ATOM 3287 C C . LEU A 1 452 ? 12.825 9.087 -1.225 1.00 90.00 452 LEU A C 1
ATOM 3289 O O . LEU A 1 452 ? 12.706 7.991 -1.766 1.00 90.00 452 LEU A O 1
ATOM 3293 N N . VAL A 1 453 ? 11.868 9.642 -0.493 1.00 84.00 453 VAL A N 1
ATOM 3294 C CA . VAL A 1 453 ? 10.527 9.067 -0.355 1.00 84.00 453 VAL A CA 1
ATOM 3295 C C . VAL A 1 453 ? 9.506 10.185 -0.180 1.00 84.00 453 VAL A C 1
ATOM 3297 O O . VAL A 1 453 ? 9.831 11.258 0.341 1.00 84.00 453 VAL A O 1
ATOM 3300 N N . GLY A 1 454 ? 8.276 9.945 -0.625 1.00 76.31 454 GLY A N 1
ATOM 3301 C CA . GLY A 1 454 ? 7.157 10.821 -0.311 1.00 76.31 454 GLY A CA 1
ATOM 3302 C C . GLY A 1 454 ? 6.672 10.639 1.120 1.00 76.31 454 GLY A C 1
ATOM 3303 O O . GLY A 1 454 ? 6.690 9.539 1.665 1.00 76.31 454 GLY A O 1
ATOM 3304 N N . GLY A 1 455 ? 6.235 11.737 1.716 1.00 62.75 455 GLY A N 1
ATOM 3305 C CA . GLY A 1 455 ? 5.460 11.785 2.942 1.00 62.75 455 GLY A CA 1
ATOM 3306 C C . GLY A 1 455 ? 4.038 12.243 2.678 1.00 62.75 455 GLY A C 1
ATOM 3307 O O . GLY A 1 455 ? 3.704 12.742 1.600 1.00 62.75 455 GLY A O 1
ATOM 3308 N N . SER A 1 456 ? 3.208 12.129 3.706 1.00 58.09 456 SER A N 1
ATOM 3309 C CA . SER A 1 456 ? 1.896 12.765 3.711 1.00 58.09 456 SER A CA 1
ATOM 3310 C C . SER A 1 456 ? 2.024 14.293 3.605 1.00 58.09 456 SER A C 1
ATOM 3312 O O . SER A 1 456 ? 3.113 14.848 3.740 1.00 58.09 456 SER A O 1
ATOM 3314 N N . GLY A 1 457 ? 0.945 15.010 3.291 1.00 55.59 457 GLY A N 1
ATOM 3315 C CA . GLY A 1 457 ? 0.990 16.481 3.182 1.00 55.59 457 GLY A CA 1
ATOM 3316 C C . GLY A 1 457 ? 1.756 17.040 1.970 1.00 55.59 457 GLY A C 1
ATOM 3317 O O . GLY A 1 457 ? 1.968 18.251 1.886 1.00 55.59 457 GLY A O 1
ATOM 3318 N N . GLY A 1 458 ? 2.208 16.185 1.043 1.00 66.94 458 GLY A N 1
ATOM 3319 C CA . GLY A 1 458 ? 3.041 16.591 -0.095 1.00 66.94 458 GLY A CA 1
ATOM 3320 C C . GLY A 1 458 ? 4.504 16.850 0.272 1.00 66.94 458 GLY A C 1
ATOM 3321 O O . GLY A 1 458 ? 5.207 17.583 -0.434 1.00 66.94 458 GLY A O 1
ATOM 3322 N N . TYR A 1 459 ? 4.974 16.276 1.382 1.00 74.81 459 TYR A N 1
ATOM 3323 C CA . TYR A 1 459 ? 6.383 16.330 1.745 1.00 74.81 459 TYR A CA 1
ATOM 3324 C C . TYR A 1 459 ? 7.202 15.324 0.931 1.00 74.81 459 TYR A C 1
ATOM 3326 O O . TYR A 1 459 ? 6.760 14.218 0.645 1.00 74.81 459 TYR A O 1
ATOM 3334 N N . ILE A 1 460 ? 8.423 15.700 0.571 1.00 85.88 460 ILE A N 1
ATOM 3335 C CA . ILE A 1 460 ? 9.450 14.808 0.043 1.00 85.88 460 ILE A CA 1
ATOM 3336 C C . ILE A 1 460 ? 10.610 14.837 1.028 1.00 85.88 460 ILE A C 1
ATOM 3338 O O . ILE A 1 460 ? 11.188 15.895 1.297 1.00 85.88 460 ILE A O 1
ATOM 3342 N N . TYR A 1 461 ? 10.959 13.669 1.553 1.00 87.56 461 TYR A N 1
ATOM 3343 C CA . TYR A 1 461 ? 12.120 13.494 2.411 1.00 87.56 461 TYR A CA 1
ATOM 3344 C C . TYR A 1 461 ? 13.295 13.093 1.532 1.00 87.56 461 TYR A C 1
ATOM 3346 O O . TYR A 1 461 ? 13.303 12.011 0.952 1.00 87.56 461 TYR A O 1
ATOM 3354 N N . LEU A 1 462 ? 14.274 13.983 1.414 1.00 91.56 462 LEU A N 1
ATOM 3355 C CA . LEU A 1 462 ? 15.480 13.771 0.632 1.00 91.56 462 LEU A CA 1
ATOM 3356 C C . LEU A 1 462 ? 16.665 13.584 1.571 1.00 91.56 462 LEU A C 1
ATOM 3358 O O . LEU A 1 462 ? 17.056 14.497 2.302 1.00 91.56 462 LEU A O 1
ATOM 3362 N N . MET A 1 463 ? 17.264 12.406 1.510 1.00 90.06 463 MET A N 1
ATOM 3363 C CA . MET A 1 463 ? 18.465 12.068 2.251 1.00 90.06 463 MET A CA 1
ATOM 3364 C C . MET A 1 463 ? 19.683 12.210 1.349 1.00 90.06 463 MET A C 1
ATOM 3366 O O . MET A 1 463 ? 19.725 11.691 0.229 1.00 90.06 463 MET A O 1
ATOM 3370 N N . MET A 1 464 ? 20.687 12.911 1.860 1.00 87.06 464 MET A N 1
ATOM 3371 C CA . MET A 1 464 ? 21.974 13.050 1.198 1.00 87.06 464 MET A CA 1
ATOM 3372 C C . MET A 1 464 ? 23.038 12.322 2.003 1.00 87.06 464 MET A C 1
ATOM 3374 O O . MET A 1 464 ? 23.040 12.388 3.227 1.00 87.06 464 MET A O 1
ATOM 3378 N N . THR A 1 465 ? 23.981 11.693 1.321 1.00 79.62 465 THR A N 1
ATOM 3379 C CA . THR A 1 465 ? 25.202 11.173 1.930 1.00 79.62 465 THR A CA 1
ATOM 3380 C C . THR A 1 465 ? 26.311 12.207 1.793 1.00 79.62 465 THR A C 1
ATOM 3382 O O . THR A 1 465 ? 26.383 12.958 0.818 1.00 79.62 465 THR A O 1
ATOM 3385 N N . ASN A 1 466 ? 27.192 12.291 2.780 1.00 71.25 466 ASN A N 1
ATOM 3386 C CA . ASN A 1 466 ? 28.453 13.006 2.642 1.00 71.25 466 ASN A CA 1
ATOM 3387 C C . ASN A 1 466 ? 29.593 12.074 3.066 1.00 71.25 466 ASN A C 1
ATOM 3389 O O . ASN A 1 466 ? 29.372 11.052 3.706 1.00 71.25 466 ASN A O 1
ATOM 3393 N N . SER A 1 467 ? 30.822 12.423 2.700 1.00 61.75 467 SER A N 1
ATOM 3394 C CA . SER A 1 467 ? 32.024 11.710 3.143 1.00 61.75 467 SER A CA 1
ATOM 3395 C C . SER A 1 467 ? 32.376 11.971 4.619 1.00 61.75 467 SER A C 1
ATOM 3397 O O . SER A 1 467 ? 33.443 11.563 5.066 1.00 61.75 467 SER A O 1
ATOM 3399 N N . ASN A 1 468 ? 31.525 12.693 5.357 1.00 57.00 468 ASN A N 1
ATOM 3400 C CA . ASN A 1 468 ? 31.728 13.073 6.752 1.00 57.00 468 ASN A CA 1
ATOM 3401 C C . ASN A 1 468 ? 30.836 12.213 7.670 1.00 57.00 468 ASN A C 1
ATOM 3403 O O . ASN A 1 468 ? 29.992 11.441 7.229 1.00 57.00 468 ASN A O 1
ATOM 3407 N N . LEU A 1 469 ? 31.021 12.340 8.984 1.00 63.31 469 LEU A N 1
ATOM 3408 C CA . LEU A 1 469 ? 30.383 11.494 10.004 1.00 63.31 469 LEU A CA 1
ATOM 3409 C C . LEU A 1 469 ? 28.845 11.638 10.128 1.00 63.31 469 LEU A C 1
ATOM 3411 O O . LEU A 1 469 ? 28.264 11.024 11.021 1.00 63.31 469 LEU A O 1
ATOM 3415 N N . THR A 1 470 ? 28.163 12.439 9.300 1.00 72.69 470 THR A N 1
ATOM 3416 C CA . THR A 1 470 ? 26.719 12.706 9.447 1.00 72.69 470 THR A CA 1
ATOM 3417 C C . THR A 1 470 ? 26.015 12.964 8.120 1.00 72.69 470 THR A C 1
ATOM 3419 O O . THR A 1 470 ? 26.504 13.724 7.300 1.00 72.69 470 THR A O 1
ATOM 3422 N N . SER A 1 471 ? 24.819 12.419 7.915 1.00 80.94 471 SER A N 1
ATOM 3423 C CA . SER A 1 471 ? 24.066 12.582 6.661 1.00 80.94 471 SER A CA 1
ATOM 3424 C C . SER A 1 471 ? 22.967 13.644 6.822 1.00 80.94 471 SER A C 1
ATOM 3426 O O . SER A 1 471 ? 22.192 13.559 7.778 1.00 80.94 471 SER A O 1
ATOM 3428 N N . PRO A 1 472 ? 22.860 14.666 5.952 1.00 87.62 472 PRO A N 1
ATOM 3429 C CA . PRO A 1 472 ? 21.767 15.626 6.049 1.00 87.62 472 PRO A CA 1
ATOM 3430 C C . PRO A 1 472 ? 20.457 15.071 5.465 1.00 87.62 472 PRO A C 1
ATOM 3432 O O . PRO A 1 472 ? 20.414 14.552 4.348 1.00 87.62 472 PRO A O 1
ATOM 3435 N N . LEU A 1 473 ? 19.368 15.247 6.213 1.00 90.75 473 LEU A N 1
ATOM 3436 C CA . LEU A 1 473 ? 17.985 15.064 5.781 1.00 90.75 473 LEU A CA 1
ATOM 3437 C C . LEU A 1 473 ? 17.399 16.436 5.434 1.00 90.75 473 LEU A C 1
ATOM 3439 O O . LEU A 1 473 ? 17.434 17.352 6.256 1.00 90.75 473 LEU A O 1
ATOM 3443 N N . ARG A 1 474 ? 16.834 16.577 4.236 1.00 91.75 474 ARG A N 1
ATOM 3444 C CA . ARG A 1 474 ? 16.055 17.749 3.818 1.00 91.75 474 ARG A CA 1
ATOM 3445 C C . ARG A 1 474 ? 14.607 17.354 3.606 1.00 91.75 474 ARG A C 1
ATOM 3447 O O . ARG A 1 474 ? 14.327 16.344 2.969 1.00 91.75 474 ARG A O 1
ATOM 3454 N N . ILE A 1 475 ? 13.704 18.181 4.109 1.00 89.88 475 ILE A N 1
ATOM 3455 C CA . ILE A 1 475 ? 12.267 18.014 3.940 1.00 89.88 475 ILE A CA 1
ATOM 3456 C C . ILE A 1 475 ? 11.799 19.125 3.017 1.00 89.88 475 ILE A C 1
ATOM 3458 O O . ILE A 1 475 ? 11.887 20.304 3.362 1.00 89.88 475 ILE A O 1
ATOM 3462 N N . TYR A 1 476 ? 11.335 18.747 1.834 1.00 86.19 476 TYR A N 1
ATOM 3463 C CA . TYR A 1 476 ? 10.727 19.671 0.891 1.00 86.19 476 TYR A CA 1
ATOM 3464 C C . TYR A 1 476 ? 9.217 19.538 0.972 1.00 86.19 476 TYR A C 1
ATOM 3466 O O . TYR A 1 476 ? 8.711 18.424 0.953 1.00 86.19 476 TYR A O 1
ATOM 3474 N N . GLN A 1 477 ? 8.492 20.645 1.020 1.00 80.94 477 GLN A N 1
ATOM 3475 C CA . GLN A 1 477 ? 7.073 20.646 0.706 1.00 80.94 477 GLN A CA 1
ATOM 3476 C C . GLN A 1 477 ? 6.924 20.940 -0.776 1.00 80.94 477 GLN A C 1
ATOM 3478 O O . GLN A 1 477 ? 7.469 21.918 -1.284 1.00 80.94 477 GLN A O 1
ATOM 3483 N N . VAL A 1 478 ? 6.197 20.093 -1.487 1.00 70.62 478 VAL A N 1
ATOM 3484 C CA . VAL A 1 478 ? 5.891 20.329 -2.892 1.00 70.62 478 VAL A CA 1
ATOM 3485 C C . VAL A 1 478 ? 4.396 20.591 -2.978 1.00 70.62 478 VAL A C 1
ATOM 3487 O O . VAL A 1 478 ? 3.576 19.681 -2.922 1.00 70.62 478 VAL A O 1
ATOM 3490 N N . THR A 1 479 ? 4.017 21.865 -3.047 1.00 52.38 479 THR A N 1
ATOM 3491 C CA . THR A 1 479 ? 2.609 22.273 -3.130 1.00 52.38 479 THR A CA 1
ATOM 3492 C C . THR A 1 479 ? 1.972 21.642 -4.369 1.00 52.38 479 THR A C 1
ATOM 3494 O O . THR A 1 479 ? 2.370 21.970 -5.476 1.00 52.38 479 THR A O 1
ATOM 3497 N N . GLY A 1 480 ? 1.014 20.725 -4.194 1.00 49.84 480 GLY A N 1
ATOM 3498 C CA . GLY A 1 480 ? 0.391 19.958 -5.285 1.00 49.84 480 GLY A CA 1
ATOM 3499 C C . GLY A 1 480 ? 0.901 18.517 -5.464 1.00 49.84 480 GLY A C 1
ATOM 3500 O O . GLY A 1 480 ? 0.298 17.769 -6.223 1.00 49.84 480 GLY A O 1
ATOM 3501 N N . SER A 1 481 ? 1.958 18.082 -4.762 1.00 43.19 481 SER A N 1
ATOM 3502 C CA . SER A 1 481 ? 2.432 16.679 -4.798 1.00 43.19 481 SER A CA 1
ATOM 3503 C C . SER A 1 481 ? 1.668 15.744 -3.856 1.00 43.19 481 SER A C 1
ATOM 3505 O O . SER A 1 481 ? 1.767 14.521 -3.973 1.00 43.19 481 SER A O 1
ATOM 3507 N N . GLY A 1 482 ? 0.929 16.334 -2.912 1.00 49.75 482 GLY A N 1
ATOM 3508 C CA . GLY A 1 482 ? 0.158 15.664 -1.870 1.00 49.75 482 GLY A CA 1
ATOM 3509 C C . GLY A 1 482 ? -1.346 15.775 -2.079 1.00 49.75 482 GLY A C 1
ATOM 3510 O O . GLY A 1 482 ? -2.057 16.089 -1.129 1.00 49.75 482 GLY A O 1
ATOM 3511 N N . GLY A 1 483 ? -1.850 15.584 -3.302 1.00 60.31 483 GLY A N 1
ATOM 3512 C CA . GLY A 1 483 ? -3.294 15.400 -3.486 1.00 60.31 483 GLY A CA 1
ATOM 3513 C C . GLY A 1 483 ? -3.791 14.204 -2.667 1.00 60.31 483 GLY A C 1
ATOM 3514 O O . GLY A 1 483 ? -3.001 13.339 -2.304 1.00 60.31 483 GLY A O 1
ATOM 3515 N N . ASN A 1 484 ? -5.082 14.152 -2.356 1.00 71.50 484 ASN A N 1
ATOM 3516 C CA . ASN A 1 484 ? -5.669 12.997 -1.680 1.00 71.50 484 ASN A CA 1
ATOM 3517 C C . ASN A 1 484 ? -5.456 11.736 -2.534 1.00 71.50 484 ASN A C 1
ATOM 3519 O O . ASN A 1 484 ? -5.871 11.712 -3.694 1.00 71.50 484 ASN A O 1
ATOM 3523 N N . GLN A 1 485 ? -4.756 10.729 -2.002 1.00 76.25 485 GLN A N 1
ATOM 3524 C CA . GLN A 1 485 ? -4.284 9.586 -2.792 1.00 76.25 485 GLN A CA 1
ATOM 3525 C C . GLN A 1 485 ? -5.121 8.336 -2.547 1.00 76.25 485 GLN A C 1
ATOM 3527 O O . GLN A 1 485 ? -5.437 8.002 -1.409 1.00 76.25 485 GLN A O 1
ATOM 3532 N N . ILE A 1 486 ? -5.406 7.589 -3.607 1.00 78.25 486 ILE A N 1
ATOM 3533 C CA . ILE A 1 486 ? -5.939 6.231 -3.507 1.00 78.25 486 ILE A CA 1
ATOM 3534 C C . ILE A 1 486 ? -5.013 5.315 -4.305 1.00 78.25 486 ILE A C 1
ATOM 3536 O O . ILE A 1 486 ? -4.951 5.398 -5.528 1.00 78.25 486 ILE A O 1
ATOM 3540 N N . LEU A 1 487 ? -4.259 4.454 -3.623 1.00 70.44 487 LEU A N 1
ATOM 3541 C CA . LEU A 1 487 ? -3.380 3.463 -4.241 1.00 70.44 487 LEU A CA 1
ATOM 3542 C C . LEU A 1 487 ? -4.186 2.212 -4.620 1.00 70.44 487 LEU A C 1
ATOM 3544 O O . LEU A 1 487 ? -4.028 1.146 -4.026 1.00 70.44 487 LEU A O 1
ATOM 3548 N N . GLY A 1 488 ? -5.079 2.361 -5.589 1.00 67.12 488 GLY A N 1
ATOM 3549 C CA . GLY A 1 488 ? -5.969 1.310 -6.062 1.00 67.12 488 GLY A CA 1
ATOM 3550 C C . GLY A 1 488 ? -6.980 1.846 -7.065 1.00 67.12 488 GLY A C 1
ATOM 3551 O O . GLY A 1 488 ? -6.865 2.984 -7.537 1.00 67.12 488 GLY A O 1
ATOM 3552 N N . ASP A 1 489 ? -7.950 1.006 -7.414 1.00 72.38 489 ASP A N 1
ATOM 3553 C CA . ASP A 1 489 ? -9.104 1.416 -8.210 1.00 72.38 489 ASP A CA 1
ATOM 3554 C C . ASP A 1 489 ? -10.064 2.263 -7.367 1.00 72.38 489 ASP A C 1
ATOM 3556 O O . ASP A 1 489 ? -10.224 2.036 -6.167 1.00 72.38 489 ASP A O 1
ATOM 3560 N N . VAL A 1 490 ? -10.730 3.225 -8.005 1.00 83.81 490 VAL A N 1
ATOM 3561 C CA . VAL A 1 490 ? -11.750 4.074 -7.379 1.00 83.81 490 VAL A CA 1
ATOM 3562 C C . VAL A 1 490 ? -13.071 3.871 -8.092 1.00 83.81 490 VAL A C 1
ATOM 3564 O O . VAL A 1 490 ? -13.199 4.197 -9.272 1.00 83.81 490 VAL A O 1
ATOM 3567 N N . VAL A 1 491 ? -14.070 3.381 -7.367 1.00 88.50 491 VAL A N 1
ATOM 3568 C CA . VAL A 1 491 ? -15.443 3.253 -7.849 1.00 88.50 491 VAL A CA 1
ATOM 3569 C C . VAL A 1 491 ? -16.337 4.209 -7.071 1.00 88.50 491 VAL A C 1
ATOM 3571 O O . VAL A 1 491 ? -16.492 4.079 -5.859 1.00 88.50 491 VAL A O 1
ATOM 3574 N N . SER A 1 492 ? -16.950 5.154 -7.779 1.00 93.81 492 SER A N 1
ATOM 3575 C CA . SER A 1 492 ? -18.103 5.919 -7.307 1.00 93.81 492 SER A CA 1
ATOM 3576 C C . SER A 1 492 ? -19.319 5.476 -8.119 1.00 93.81 492 SER A C 1
ATOM 3578 O O . SER A 1 492 ? -19.467 5.811 -9.297 1.00 93.81 492 SER A O 1
ATOM 3580 N N . ALA A 1 493 ? -20.131 4.630 -7.496 1.00 85.31 493 ALA A N 1
ATOM 3581 C CA . ALA A 1 493 ? -21.261 3.944 -8.091 1.00 85.31 493 ALA A CA 1
ATOM 3582 C C . ALA A 1 493 ? -22.530 4.807 -8.108 1.00 85.31 493 ALA A C 1
ATOM 3584 O O . ALA A 1 493 ? -22.635 5.834 -7.440 1.00 85.31 493 ALA A O 1
ATOM 3585 N N . GLY A 1 494 ? -23.517 4.356 -8.877 1.00 78.88 494 GLY A N 1
ATOM 3586 C CA . GLY A 1 494 ? -24.828 4.980 -8.960 1.00 78.88 494 GLY A CA 1
ATOM 3587 C C . GLY A 1 494 ? -24.903 6.208 -9.881 1.00 78.88 494 GLY A C 1
ATOM 3588 O O . GLY A 1 494 ? -23.897 6.703 -10.399 1.00 78.88 494 GLY A O 1
ATOM 3589 N N . PRO A 1 495 ? -26.125 6.727 -10.091 1.00 82.06 495 PRO A N 1
ATOM 3590 C CA . PRO A 1 495 ? -26.409 7.797 -11.052 1.00 82.06 495 PRO A CA 1
ATOM 3591 C C . PRO A 1 495 ? -25.896 9.176 -10.611 1.00 82.06 495 PRO A C 1
ATOM 3593 O O . PRO A 1 495 ? -25.934 10.130 -11.388 1.00 82.06 495 PRO A O 1
ATOM 3596 N N . THR A 1 496 ? -25.429 9.305 -9.370 1.00 84.88 496 THR A N 1
ATOM 3597 C CA . THR A 1 496 ? -24.818 10.519 -8.808 1.00 84.88 496 THR A CA 1
ATOM 3598 C C . THR A 1 496 ? -23.324 10.348 -8.538 1.00 84.88 496 THR A C 1
ATOM 3600 O O . THR A 1 496 ? -22.708 11.262 -7.996 1.00 84.88 496 THR A O 1
ATOM 3603 N N . GLY A 1 497 ? -22.735 9.206 -8.915 1.00 90.94 497 GLY A N 1
ATOM 3604 C CA . GLY A 1 497 ? -21.344 8.885 -8.618 1.00 90.94 497 GLY A CA 1
ATOM 3605 C C . GLY A 1 497 ? -20.369 9.905 -9.212 1.00 90.94 497 GLY A C 1
ATOM 3606 O O . GLY A 1 497 ? -20.350 10.143 -10.424 1.00 90.94 497 GLY A O 1
ATOM 3607 N N . SER A 1 498 ? -19.539 10.511 -8.370 1.00 95.50 498 SER A N 1
ATOM 3608 C CA . SER A 1 498 ? -18.545 11.498 -8.782 1.00 95.50 498 SER A CA 1
ATOM 3609 C C . SER A 1 498 ? -17.212 11.286 -8.089 1.00 95.50 498 SER A C 1
ATOM 3611 O O . SER A 1 498 ? -17.180 10.987 -6.898 1.00 95.50 498 SER A O 1
ATOM 3613 N N . VAL A 1 499 ? -16.120 11.519 -8.811 1.00 94.25 499 VAL A N 1
ATOM 3614 C CA . VAL A 1 499 ? -14.760 11.519 -8.262 1.00 94.25 499 VAL A CA 1
ATOM 3615 C C . VAL A 1 499 ? -14.125 12.875 -8.528 1.00 94.25 499 VAL A C 1
ATOM 3617 O O . VAL A 1 499 ? -13.975 13.270 -9.685 1.00 94.25 499 VAL A O 1
ATOM 3620 N N . THR A 1 500 ? -13.760 13.584 -7.461 1.00 88.81 500 THR A N 1
ATOM 3621 C CA . THR A 1 500 ? -13.235 14.950 -7.559 1.00 88.81 500 THR A CA 1
ATOM 3622 C C . THR A 1 500 ? -12.042 15.157 -6.644 1.00 88.81 500 THR A C 1
ATOM 3624 O O . THR A 1 500 ? -12.104 14.774 -5.481 1.00 88.81 500 THR A O 1
ATOM 3627 N N . LEU A 1 501 ? -10.981 15.810 -7.134 1.00 81.50 501 LEU A N 1
ATOM 3628 C CA . LEU A 1 501 ? -9.767 16.112 -6.360 1.00 81.50 501 LEU A CA 1
ATOM 3629 C C . LEU A 1 501 ? -9.092 14.860 -5.760 1.00 81.50 501 LEU A C 1
ATOM 3631 O O . LEU A 1 501 ? -8.566 14.894 -4.642 1.00 81.50 501 LEU A O 1
ATOM 3635 N N . ILE A 1 502 ? -9.072 13.765 -6.527 1.00 83.00 502 ILE A N 1
ATOM 3636 C CA . ILE A 1 502 ? -8.461 12.483 -6.154 1.00 83.00 502 ILE A CA 1
ATOM 3637 C C . ILE A 1 502 ? -7.300 12.134 -7.085 1.00 83.00 502 ILE A C 1
ATOM 3639 O O . ILE A 1 502 ? -7.392 12.278 -8.303 1.00 83.00 502 ILE A O 1
ATOM 3643 N N . ASN A 1 503 ? -6.219 11.608 -6.513 1.00 77.44 503 ASN A N 1
ATOM 3644 C CA . ASN A 1 503 ? -5.125 10.976 -7.239 1.00 77.44 503 ASN A CA 1
ATOM 3645 C C . ASN A 1 503 ? -5.192 9.449 -7.067 1.00 77.44 503 ASN A C 1
ATOM 3647 O O . ASN A 1 503 ? -4.711 8.913 -6.067 1.00 77.44 503 ASN A O 1
ATOM 3651 N N . ALA A 1 504 ? -5.807 8.761 -8.027 1.00 76.06 504 ALA A N 1
ATOM 3652 C CA . ALA A 1 504 ? -5.908 7.307 -8.042 1.00 76.06 504 ALA A CA 1
ATOM 3653 C C . ALA A 1 504 ? -4.692 6.696 -8.751 1.00 76.06 504 ALA A C 1
ATOM 3655 O O . ALA A 1 504 ? -4.382 7.080 -9.878 1.00 76.06 504 ALA A O 1
ATOM 3656 N N . SER A 1 505 ? -4.018 5.720 -8.138 1.00 64.00 505 SER A N 1
ATOM 3657 C CA . SER A 1 505 ? -2.929 5.003 -8.810 1.00 64.00 505 SER A CA 1
ATOM 3658 C C . SER A 1 505 ? -3.445 4.062 -9.896 1.00 64.00 505 SER A C 1
ATOM 3660 O O . SER A 1 505 ? -2.720 3.817 -10.848 1.00 64.00 505 SER A O 1
ATOM 3662 N N . SER A 1 506 ? -4.682 3.567 -9.808 1.00 70.75 506 SER A N 1
ATOM 3663 C CA . SER A 1 506 ? -5.276 2.677 -10.813 1.00 70.75 506 SER A CA 1
ATOM 3664 C C . SER A 1 506 ? -6.457 3.351 -11.528 1.00 70.75 506 SER A C 1
ATOM 3666 O O . SER A 1 506 ? -6.400 4.547 -11.832 1.00 70.75 506 SER A O 1
ATOM 3668 N N . SER A 1 507 ? -7.494 2.595 -11.893 1.00 77.06 507 SER A N 1
ATOM 3669 C CA . SER A 1 507 ? -8.593 3.070 -12.725 1.00 77.06 507 SER A CA 1
ATOM 3670 C C . SER A 1 507 ? -9.669 3.781 -11.906 1.00 77.06 507 SER A C 1
ATOM 3672 O O . SER A 1 507 ? -9.932 3.427 -10.759 1.00 77.06 507 SER A O 1
ATOM 3674 N N . ILE A 1 508 ? -10.325 4.768 -12.518 1.00 80.50 508 ILE A N 1
ATOM 3675 C CA . ILE A 1 508 ? -11.469 5.478 -11.937 1.00 80.50 508 ILE A CA 1
ATOM 3676 C C . ILE A 1 508 ? -12.744 5.104 -12.698 1.00 80.50 508 ILE A C 1
ATOM 3678 O O . ILE A 1 508 ? -12.795 5.200 -13.927 1.00 80.50 508 ILE A O 1
ATOM 3682 N N . TYR A 1 509 ? -13.787 4.735 -11.957 1.00 89.12 509 TYR A N 1
ATOM 3683 C CA . TYR A 1 509 ? -15.133 4.448 -12.443 1.00 89.12 509 TYR A CA 1
ATOM 3684 C C . TYR A 1 509 ? -16.114 5.390 -11.748 1.00 89.12 509 TYR A C 1
ATOM 3686 O O . TYR A 1 509 ? -16.383 5.237 -10.559 1.00 89.12 509 TYR A O 1
ATOM 3694 N N . ALA A 1 510 ? -16.641 6.375 -12.469 1.00 92.94 510 ALA A N 1
ATOM 3695 C CA . ALA A 1 510 ? -17.625 7.308 -11.924 1.00 92.94 510 ALA A CA 1
ATOM 3696 C C . ALA A 1 510 ? -18.452 7.923 -13.045 1.00 92.94 510 ALA A C 1
ATOM 3698 O O . ALA A 1 510 ? -17.965 8.067 -14.161 1.00 92.94 510 ALA A O 1
ATOM 3699 N N . ARG A 1 511 ? -19.679 8.370 -12.773 1.00 93.31 511 ARG A N 1
ATOM 3700 C CA . ARG A 1 511 ? -20.445 9.125 -13.776 1.00 93.31 511 ARG A CA 1
ATOM 3701 C C . ARG A 1 511 ? -19.721 10.420 -14.157 1.00 93.31 511 ARG A C 1
ATOM 3703 O O . ARG A 1 511 ? -19.617 10.727 -15.348 1.00 93.31 511 ARG A O 1
ATOM 3710 N N . THR A 1 512 ? -19.211 11.151 -13.169 1.00 95.81 512 THR A N 1
ATOM 3711 C CA . THR A 1 512 ? -18.479 12.410 -13.366 1.00 95.81 512 THR A CA 1
ATOM 3712 C C . THR A 1 512 ? -17.098 12.338 -12.723 1.00 95.81 512 THR A C 1
ATOM 3714 O O . THR A 1 512 ? -16.987 11.987 -11.553 1.00 95.81 512 THR A O 1
ATOM 3717 N N . ILE A 1 513 ? -16.048 12.706 -13.458 1.00 93.75 513 ILE A N 1
ATOM 3718 C CA . ILE A 1 513 ? -14.686 12.822 -12.919 1.00 93.75 513 ILE A CA 1
ATOM 3719 C C . ILE A 1 513 ? -14.199 14.257 -13.120 1.00 93.75 513 ILE A C 1
ATOM 3721 O O . ILE A 1 513 ? -14.206 14.753 -14.247 1.00 93.75 513 ILE A O 1
ATOM 3725 N N . SER A 1 514 ? -13.781 14.939 -12.055 1.00 86.75 514 SER A N 1
ATOM 3726 C CA . SER A 1 514 ? -13.263 16.305 -12.161 1.00 86.75 514 SER A CA 1
ATOM 3727 C C . SER A 1 514 ? -11.986 16.526 -11.361 1.00 86.75 514 SER A C 1
ATOM 3729 O O . SER A 1 514 ? -11.796 15.927 -10.306 1.00 86.75 514 SER A O 1
ATOM 3731 N N . ASP A 1 515 ? -11.095 17.385 -11.857 1.00 76.25 515 ASP A N 1
ATOM 3732 C CA . ASP A 1 515 ? -9.916 17.869 -11.118 1.00 76.25 515 ASP A CA 1
ATOM 3733 C C . ASP A 1 515 ? -9.075 16.737 -10.488 1.00 76.25 515 ASP A C 1
ATOM 3735 O O . ASP A 1 515 ? -8.537 16.881 -9.394 1.00 76.25 515 ASP A O 1
ATOM 3739 N N . SER A 1 516 ? -9.026 15.576 -11.149 1.00 80.12 516 SER A N 1
ATOM 3740 C CA . SER A 1 516 ? -8.473 14.328 -10.611 1.00 80.12 516 SER A CA 1
ATOM 3741 C C . SER A 1 516 ? -7.367 13.763 -11.505 1.00 80.12 516 SER A C 1
ATOM 3743 O O . SER A 1 516 ? -7.093 14.251 -12.605 1.00 80.12 516 SER A O 1
ATOM 3745 N N . LEU A 1 517 ? -6.727 12.695 -11.042 1.00 73.44 517 LEU A N 1
ATOM 3746 C CA . LEU A 1 517 ? -5.778 11.910 -11.816 1.00 73.44 517 LEU A CA 1
ATOM 3747 C C . LEU A 1 517 ? -6.144 10.428 -11.735 1.00 73.44 517 LEU A C 1
ATOM 3749 O O . LEU A 1 517 ? -6.212 9.871 -10.643 1.00 73.44 517 LEU A O 1
ATOM 3753 N N . ALA A 1 518 ? -6.337 9.801 -12.895 1.00 71.56 518 ALA A N 1
ATOM 3754 C CA . ALA A 1 518 ? -6.445 8.353 -13.034 1.00 71.56 518 ALA A CA 1
ATOM 3755 C C . ALA A 1 518 ? -5.103 7.789 -13.520 1.00 71.56 518 ALA A C 1
ATOM 3757 O O . ALA A 1 518 ? -4.703 8.035 -14.661 1.00 71.56 518 ALA A O 1
ATOM 3758 N N . GLY A 1 519 ? -4.404 7.040 -12.666 1.00 56.91 519 GLY A N 1
ATOM 3759 C CA . GLY A 1 519 ? -3.152 6.361 -13.009 1.00 56.91 519 GLY A CA 1
ATOM 3760 C C . GLY A 1 519 ? -3.341 5.175 -13.964 1.00 56.91 519 GLY A C 1
ATOM 3761 O O . GLY A 1 519 ? -2.423 4.832 -14.714 1.00 56.91 519 GLY A O 1
ATOM 3762 N N . GLY A 1 520 ? -4.544 4.597 -13.969 1.00 62.59 520 GLY A N 1
ATOM 3763 C CA . GLY A 1 520 ? -5.033 3.585 -14.902 1.00 62.59 520 GLY A CA 1
ATOM 3764 C C . GLY A 1 520 ? -6.019 4.158 -15.928 1.00 62.59 520 GLY A C 1
ATOM 3765 O O . GLY A 1 520 ? -5.803 5.225 -16.504 1.00 62.59 520 GLY A O 1
ATOM 3766 N N . ASN A 1 521 ? -7.110 3.434 -16.183 1.00 71.94 521 ASN A N 1
ATOM 3767 C CA . ASN A 1 521 ? -8.165 3.847 -17.112 1.00 71.94 521 ASN A CA 1
ATOM 3768 C C . ASN A 1 521 ? -9.201 4.762 -16.439 1.00 71.94 521 ASN A C 1
ATOM 3770 O O . ASN A 1 521 ? -9.339 4.767 -15.219 1.00 71.94 521 ASN A O 1
ATOM 3774 N N . ALA A 1 522 ? -9.978 5.500 -17.231 1.00 74.06 522 ALA A N 1
ATOM 3775 C CA . ALA A 1 522 ? -11.096 6.301 -16.729 1.00 74.06 522 ALA A CA 1
ATOM 3776 C C . ALA A 1 522 ? -12.395 5.944 -17.459 1.00 74.06 522 ALA A C 1
ATOM 3778 O O . ALA A 1 522 ? -12.460 6.052 -18.683 1.00 74.06 522 ALA A O 1
ATOM 3779 N N . TYR A 1 523 ? -13.429 5.559 -16.713 1.00 87.44 523 TYR A N 1
ATOM 3780 C CA . TYR A 1 523 ? -14.762 5.205 -17.212 1.00 87.44 523 TYR A CA 1
ATOM 3781 C C . TYR A 1 523 ? -15.766 6.244 -16.718 1.00 87.44 523 TYR A C 1
ATOM 3783 O O . TYR A 1 523 ? -15.959 6.368 -15.507 1.00 87.44 523 TYR A O 1
ATOM 3791 N N . PHE A 1 524 ? -16.360 7.014 -17.636 1.00 92.94 524 PHE A N 1
ATOM 3792 C CA . PHE A 1 524 ? -17.170 8.177 -17.270 1.00 92.94 524 PHE A CA 1
ATOM 3793 C C . PHE A 1 524 ? -18.244 8.569 -18.283 1.00 92.94 524 PHE A C 1
ATOM 3795 O O . PHE A 1 524 ? -18.171 8.244 -19.468 1.00 92.94 524 PHE A O 1
ATOM 3802 N N . LYS A 1 525 ? -19.230 9.349 -17.820 1.00 94.62 525 LYS A N 1
ATOM 3803 C CA . LYS A 1 525 ? -20.139 10.130 -18.676 1.00 94.62 525 LYS A CA 1
ATOM 3804 C C . LYS A 1 525 ? -19.605 11.544 -18.909 1.00 94.62 525 LYS A C 1
ATOM 3806 O O . LYS A 1 525 ? -19.622 12.008 -20.042 1.00 94.62 525 LYS A O 1
ATOM 3811 N N . ASN A 1 526 ? -19.087 12.193 -17.864 1.00 95.00 526 ASN A N 1
ATOM 3812 C CA . ASN A 1 526 ? -18.521 13.543 -17.923 1.00 95.00 526 ASN A CA 1
ATOM 3813 C C . ASN A 1 526 ? -17.114 13.575 -17.314 1.00 95.00 526 ASN A C 1
ATOM 3815 O O . ASN A 1 526 ? -16.888 12.981 -16.261 1.00 95.00 526 ASN A O 1
ATOM 3819 N N . ILE A 1 527 ? -16.189 14.304 -17.942 1.00 91.88 527 ILE A N 1
ATOM 3820 C CA . ILE A 1 527 ? -14.835 14.516 -17.421 1.00 91.88 527 ILE A CA 1
ATOM 3821 C C . ILE A 1 527 ? -14.411 15.977 -17.593 1.00 91.88 527 ILE A C 1
ATOM 3823 O O . ILE A 1 527 ? -14.659 16.575 -18.641 1.00 91.88 527 ILE A O 1
ATOM 3827 N N . SER A 1 528 ? -13.766 16.559 -16.585 1.00 86.25 528 SER A N 1
ATOM 3828 C CA . SER A 1 528 ? -13.200 17.914 -16.655 1.00 86.25 528 SER A CA 1
ATOM 3829 C C . SER A 1 528 ? -11.908 18.014 -15.850 1.00 86.25 528 SER A C 1
ATOM 3831 O O . SER A 1 528 ? -11.759 17.349 -14.829 1.00 86.25 528 SER A O 1
ATOM 3833 N N . ASN A 1 529 ? -10.947 18.825 -16.306 1.00 73.88 529 ASN A N 1
ATOM 3834 C CA . ASN A 1 529 ? -9.688 19.109 -15.591 1.00 73.88 529 ASN A CA 1
ATOM 3835 C C . ASN A 1 529 ? -8.965 17.869 -15.021 1.00 73.88 529 ASN A C 1
ATOM 3837 O O . ASN A 1 529 ? -8.273 17.953 -14.012 1.00 73.88 529 ASN A O 1
ATOM 3841 N N . THR A 1 530 ? -9.150 16.706 -15.644 1.00 74.38 530 THR A N 1
ATOM 3842 C CA . THR A 1 530 ? -8.677 15.419 -15.137 1.00 74.38 530 THR A CA 1
ATOM 3843 C C . THR A 1 530 ? -7.629 14.877 -16.082 1.00 74.38 530 THR A C 1
ATOM 3845 O O . THR A 1 530 ? -7.798 14.910 -17.301 1.00 74.38 530 THR A O 1
ATOM 3848 N N . THR A 1 531 ? -6.550 14.360 -15.512 1.00 68.31 531 THR A N 1
ATOM 3849 C CA . THR A 1 531 ? -5.513 13.663 -16.270 1.00 68.31 531 THR A CA 1
ATOM 3850 C C . THR A 1 531 ? -5.777 12.160 -16.227 1.00 68.31 531 THR A C 1
ATOM 3852 O O . THR A 1 531 ? -6.065 11.610 -15.166 1.00 68.31 531 THR A O 1
ATOM 3855 N N . VAL A 1 532 ? -5.678 11.483 -17.371 1.00 69.50 532 VAL A N 1
ATOM 3856 C CA . VAL A 1 532 ? -5.839 10.025 -17.480 1.00 69.50 532 VAL A CA 1
ATOM 3857 C C . VAL A 1 532 ? -4.569 9.456 -18.098 1.00 69.50 532 VAL A C 1
ATOM 3859 O O . VAL A 1 532 ? -4.236 9.789 -19.232 1.00 69.50 532 VAL A O 1
ATOM 3862 N N . LEU A 1 533 ? -3.846 8.637 -17.334 1.00 57.72 533 LEU A N 1
ATOM 3863 C CA . LEU A 1 533 ? -2.577 8.033 -17.749 1.00 57.72 533 LEU A CA 1
ATOM 3864 C C . LEU A 1 533 ? -2.767 6.770 -18.607 1.00 57.72 533 LEU A C 1
ATOM 3866 O O . LEU A 1 533 ? -1.879 6.417 -19.388 1.00 57.72 533 LEU A O 1
ATOM 3870 N N . GLY A 1 534 ? -3.901 6.082 -18.448 1.00 60.62 534 GLY A N 1
ATOM 3871 C CA . GLY A 1 534 ? -4.360 4.987 -19.301 1.00 60.62 534 GLY A CA 1
ATOM 3872 C C . GLY A 1 534 ? -5.332 5.443 -20.387 1.00 60.62 534 GLY A C 1
ATOM 3873 O O . GLY A 1 534 ? -5.174 6.498 -20.995 1.00 60.62 534 GLY A O 1
ATOM 3874 N N . THR A 1 535 ? -6.351 4.625 -20.654 1.00 67.00 535 THR A N 1
ATOM 3875 C CA . THR A 1 535 ? -7.358 4.893 -21.691 1.00 67.00 535 THR A CA 1
ATOM 3876 C C . THR A 1 535 ? -8.618 5.515 -21.093 1.00 67.00 535 THR A C 1
ATOM 3878 O O . THR A 1 535 ? -9.101 5.092 -20.042 1.00 67.00 535 THR A O 1
ATOM 3881 N N . SER A 1 536 ? -9.169 6.513 -21.785 1.00 81.56 536 SER A N 1
ATOM 3882 C CA . SER A 1 536 ? -10.474 7.099 -21.465 1.00 81.56 536 SER A CA 1
ATOM 3883 C C . SER A 1 536 ? -11.599 6.358 -22.192 1.00 81.56 536 SER A C 1
ATOM 3885 O O . SER A 1 536 ? -11.544 6.199 -23.410 1.00 81.56 536 SER A O 1
ATOM 3887 N N . TYR A 1 537 ? -12.638 5.965 -21.457 1.00 80.62 537 TYR A N 1
ATOM 3888 C CA . TYR A 1 537 ? -13.832 5.277 -21.950 1.00 80.62 537 TYR A CA 1
ATOM 3889 C C . TYR A 1 537 ? -15.072 6.163 -21.742 1.00 80.62 537 TYR A C 1
ATOM 3891 O O . TYR A 1 537 ? -15.806 5.989 -20.763 1.00 80.62 537 TYR A O 1
ATOM 3899 N N . PRO A 1 538 ? -15.314 7.141 -22.637 1.00 92.81 538 PRO A N 1
ATOM 3900 C CA . PRO A 1 538 ? -16.478 8.010 -22.538 1.00 92.81 538 PRO A CA 1
ATOM 3901 C C . PRO A 1 538 ? -17.774 7.222 -22.753 1.00 92.81 538 PRO A C 1
ATOM 3903 O O . PRO A 1 538 ? -17.834 6.286 -23.548 1.00 92.81 538 PRO A O 1
ATOM 3906 N N . ASN A 1 539 ? -18.839 7.650 -22.081 1.00 92.25 539 ASN A N 1
ATOM 3907 C CA . ASN A 1 539 ? -20.169 7.043 -22.116 1.00 92.25 539 ASN A CA 1
ATOM 3908 C C . ASN A 1 539 ? -20.248 5.594 -21.605 1.00 92.25 539 ASN A C 1
ATOM 3910 O O . ASN A 1 539 ? -21.257 4.930 -21.858 1.00 92.25 539 ASN A O 1
ATOM 3914 N N . SER A 1 540 ? -19.269 5.122 -20.829 1.00 84.06 540 SER A N 1
ATOM 3915 C CA . SER A 1 540 ? -19.299 3.797 -20.196 1.00 84.06 540 SER A CA 1
ATOM 3916 C C . SER A 1 540 ? -20.555 3.577 -19.340 1.00 84.06 540 SER A C 1
ATOM 3918 O O . SER A 1 540 ? -21.205 4.532 -18.901 1.00 84.06 540 SER A O 1
ATOM 3920 N N . ALA A 1 541 ? -20.918 2.314 -19.107 1.00 79.19 541 ALA A N 1
ATOM 3921 C CA . ALA A 1 541 ? -21.970 1.974 -18.152 1.00 79.19 541 ALA A CA 1
ATOM 3922 C C . ALA A 1 541 ? -21.565 2.399 -16.729 1.00 79.19 541 ALA A C 1
ATOM 3924 O O . ALA A 1 541 ? -20.389 2.331 -16.362 1.00 79.19 541 ALA A O 1
ATOM 3925 N N . GLU A 1 542 ? -22.538 2.865 -15.951 1.00 79.88 542 GLU A N 1
ATOM 3926 C CA . GLU A 1 542 ? -22.341 3.224 -14.545 1.00 79.88 542 GLU A CA 1
ATOM 3927 C C . GLU A 1 542 ? -22.274 1.951 -13.696 1.00 79.88 542 GLU A C 1
ATOM 3929 O O . GLU A 1 542 ? -22.951 0.965 -13.992 1.00 79.88 542 GLU A O 1
ATOM 3934 N N . GLN A 1 543 ? -21.449 1.966 -12.649 1.00 80.00 543 GLN A N 1
ATOM 3935 C CA . GLN A 1 543 ? -21.392 0.857 -11.698 1.00 80.00 543 GLN A CA 1
ATOM 3936 C C . GLN A 1 543 ? -22.647 0.880 -10.814 1.00 80.00 543 GLN A C 1
ATOM 3938 O O . GLN A 1 543 ? -23.082 1.952 -10.386 1.00 80.00 543 GLN A O 1
ATOM 3943 N N . ALA A 1 544 ? -23.242 -0.286 -10.560 1.00 76.69 544 ALA A N 1
ATOM 3944 C CA . ALA A 1 544 ? -24.417 -0.406 -9.696 1.00 76.69 544 ALA A CA 1
ATOM 3945 C C . ALA A 1 544 ? -24.045 -0.130 -8.232 1.00 76.69 544 ALA A C 1
ATOM 3947 O O . ALA A 1 544 ? -22.915 -0.371 -7.833 1.00 76.69 544 ALA A O 1
ATOM 3948 N N . THR A 1 545 ? -24.964 0.361 -7.406 1.00 80.56 545 THR A N 1
ATOM 3949 C CA . THR A 1 545 ? -24.719 0.455 -5.957 1.00 80.56 545 THR A CA 1
ATOM 3950 C C . THR A 1 545 ? -24.741 -0.937 -5.310 1.00 80.56 545 THR A C 1
ATOM 3952 O O . THR A 1 545 ? -25.330 -1.873 -5.852 1.00 80.56 545 THR A O 1
ATOM 3955 N N . SER A 1 546 ? -24.084 -1.092 -4.157 1.00 78.81 546 SER A N 1
ATOM 3956 C CA . SER A 1 546 ? -24.050 -2.346 -3.383 1.00 78.81 546 SER A CA 1
ATOM 3957 C C . SER A 1 546 ? -24.475 -2.111 -1.937 1.00 78.81 546 SER A C 1
ATOM 3959 O O . SER A 1 546 ? -24.175 -1.063 -1.375 1.00 78.81 546 SER A O 1
ATOM 3961 N N . SER A 1 547 ? -25.119 -3.087 -1.296 1.00 79.00 547 SER A N 1
ATOM 3962 C CA . SER A 1 547 ? -25.360 -3.028 0.151 1.00 79.00 547 SER A CA 1
ATOM 3963 C C . SER A 1 547 ? -24.042 -3.005 0.932 1.00 79.00 547 SER A C 1
ATOM 3965 O O . SER A 1 547 ? -23.022 -3.526 0.465 1.00 79.00 547 SER A O 1
ATOM 3967 N N . LEU A 1 548 ? -24.073 -2.393 2.119 1.00 79.56 548 LEU A N 1
ATOM 3968 C CA . LEU A 1 548 ? -23.000 -2.534 3.099 1.00 79.56 548 LEU A CA 1
ATOM 3969 C C . LEU A 1 548 ? -22.979 -3.977 3.645 1.00 79.56 548 LEU A C 1
ATOM 3971 O O . LEU A 1 548 ? -24.018 -4.636 3.655 1.00 79.56 548 LEU A O 1
ATOM 3975 N N . PRO A 1 549 ? -21.807 -4.489 4.053 1.00 73.44 549 PRO A N 1
ATOM 3976 C CA . PRO A 1 549 ? -21.560 -5.925 4.191 1.00 73.44 549 PRO A CA 1
ATOM 3977 C C . PRO A 1 549 ? -22.245 -6.611 5.387 1.00 73.44 549 PRO A C 1
ATOM 3979 O O . PRO A 1 549 ? -22.450 -7.825 5.326 1.00 73.44 549 PRO A O 1
ATOM 3982 N N . ILE A 1 550 ? -22.596 -5.877 6.451 1.00 76.00 550 ILE A N 1
ATOM 3983 C CA . ILE A 1 550 ? -23.307 -6.404 7.632 1.00 76.00 550 ILE A CA 1
ATOM 3984 C C . ILE A 1 550 ? -24.670 -5.725 7.733 1.00 76.00 550 ILE A C 1
ATOM 3986 O O . ILE A 1 550 ? -24.744 -4.500 7.825 1.00 76.00 550 ILE A O 1
ATOM 3990 N N . SER A 1 551 ? -25.739 -6.514 7.741 1.00 81.56 551 SER A N 1
ATOM 3991 C CA . SER A 1 551 ? -27.090 -5.976 7.876 1.00 81.56 551 SER A CA 1
ATOM 3992 C C . SER A 1 551 ? -27.457 -5.689 9.333 1.00 81.56 551 SER A C 1
ATOM 3994 O O . SER A 1 551 ? -26.891 -6.276 10.261 1.00 81.56 551 SER A O 1
ATOM 3996 N N . ASP A 1 552 ? -28.445 -4.822 9.530 1.00 84.69 552 ASP A N 1
ATOM 3997 C CA . ASP A 1 552 ? -28.946 -4.457 10.856 1.00 84.69 552 ASP A CA 1
ATOM 3998 C C . ASP A 1 552 ? -29.504 -5.673 11.607 1.00 84.69 552 ASP A C 1
ATOM 4000 O O . ASP A 1 552 ? -29.372 -5.765 12.825 1.00 84.69 552 ASP A O 1
ATOM 4004 N N . GLU A 1 553 ? -30.056 -6.662 10.896 1.00 81.31 553 GLU A N 1
ATOM 4005 C CA . GLU A 1 553 ? -30.552 -7.899 11.509 1.00 81.31 553 GLU A CA 1
ATOM 4006 C C . GLU A 1 553 ? -29.423 -8.732 12.127 1.00 81.31 553 GLU A C 1
ATOM 4008 O O . GLU A 1 553 ? -29.619 -9.360 13.168 1.00 81.31 553 GLU A O 1
ATOM 4013 N N . VAL A 1 554 ? -28.233 -8.731 11.514 1.00 82.12 554 VAL A N 1
ATOM 4014 C CA . VAL A 1 554 ? -27.059 -9.423 12.068 1.00 82.12 554 VAL A CA 1
ATOM 4015 C C . VAL A 1 554 ? -26.590 -8.729 13.346 1.00 82.12 554 VAL A C 1
ATOM 4017 O O . VAL A 1 554 ? -26.282 -9.405 14.327 1.00 82.12 554 VAL A O 1
ATOM 4020 N N . ILE A 1 555 ? -26.582 -7.393 13.362 1.00 84.19 555 ILE A N 1
ATOM 4021 C CA . ILE A 1 555 ? -26.196 -6.604 14.541 1.00 84.19 555 ILE A CA 1
ATOM 4022 C C . ILE A 1 555 ? -27.210 -6.804 15.672 1.00 84.19 555 ILE A C 1
ATOM 4024 O O . ILE A 1 555 ? -26.815 -7.093 16.799 1.00 84.19 555 ILE A O 1
ATOM 4028 N N . ALA A 1 556 ? -28.509 -6.782 15.372 1.00 85.00 556 ALA A N 1
ATOM 4029 C CA . ALA A 1 556 ? -29.558 -7.055 16.353 1.00 85.00 556 ALA A CA 1
A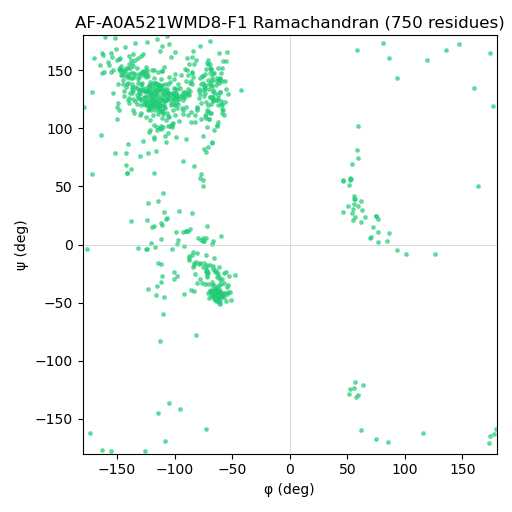TOM 4030 C C . ALA A 1 556 ? -29.462 -8.479 16.945 1.00 85.00 556 ALA A C 1
ATOM 4032 O O . ALA A 1 556 ? -29.733 -8.701 18.132 1.00 85.00 556 ALA A O 1
ATOM 4033 N N . GLN A 1 557 ? -29.040 -9.466 16.145 1.00 83.12 557 GLN A N 1
ATOM 4034 C CA . GLN A 1 557 ? -28.766 -10.812 16.652 1.00 83.12 557 GLN A CA 1
ATOM 4035 C C . GLN A 1 557 ? -27.561 -10.818 17.605 1.00 83.12 557 GLN A C 1
ATOM 4037 O O . GLN A 1 557 ? -27.624 -11.437 18.665 1.00 83.12 557 GLN A O 1
ATOM 4042 N N . TRP A 1 558 ? -26.489 -10.093 17.277 1.00 89.62 558 TRP A N 1
ATOM 4043 C CA . TRP A 1 558 ? -25.327 -9.938 18.157 1.00 89.62 558 TRP A CA 1
ATOM 4044 C C . TRP A 1 558 ? -25.673 -9.268 19.490 1.00 89.62 558 TRP A C 1
ATOM 4046 O O . TRP A 1 558 ? -25.171 -9.680 20.535 1.00 89.62 558 TRP A O 1
ATOM 4056 N N . GLU A 1 559 ? -26.556 -8.275 19.478 1.00 92.06 559 GLU A N 1
ATOM 4057 C CA . GLU A 1 559 ? -27.068 -7.625 20.690 1.00 92.06 559 GLU A CA 1
ATOM 4058 C C . GLU A 1 559 ? -27.880 -8.591 21.558 1.00 92.06 559 GLU A C 1
ATOM 4060 O O . GLU A 1 559 ? -27.713 -8.621 22.780 1.00 92.06 559 GLU A O 1
ATOM 4065 N N . THR A 1 560 ? -28.695 -9.441 20.926 1.00 88.88 560 THR A N 1
ATOM 4066 C CA . THR A 1 560 ? -29.440 -10.510 21.608 1.00 88.88 560 THR A CA 1
ATOM 4067 C C . THR A 1 560 ? -28.489 -11.512 22.270 1.00 88.88 560 THR A C 1
ATOM 4069 O O . THR A 1 560 ? -28.679 -11.871 23.435 1.00 88.88 560 THR A O 1
ATOM 4072 N N . ASP A 1 561 ? -27.434 -11.928 21.565 1.00 85.56 561 ASP A N 1
ATOM 4073 C CA . ASP A 1 561 ? -26.422 -12.857 22.082 1.00 85.56 561 ASP A CA 1
ATOM 4074 C C . ASP A 1 561 ? -25.616 -12.237 23.241 1.00 85.56 561 ASP A C 1
ATOM 4076 O O . ASP A 1 561 ? -25.306 -12.910 24.229 1.00 85.56 561 ASP A O 1
ATOM 4080 N N . ALA A 1 562 ? -25.303 -10.941 23.153 1.00 91.62 562 ALA A N 1
ATOM 4081 C CA . ALA A 1 562 ? -24.627 -10.193 24.208 1.00 91.62 562 ALA A CA 1
ATOM 4082 C C . ALA A 1 562 ? -25.498 -10.069 25.469 1.00 91.62 562 ALA A C 1
ATOM 4084 O O . ALA A 1 562 ? -25.014 -10.299 26.577 1.00 91.62 562 ALA A O 1
ATOM 4085 N N . GLU A 1 563 ? -26.789 -9.761 25.318 1.00 94.06 563 GLU A N 1
ATOM 4086 C CA . GLU A 1 563 ? -27.740 -9.702 26.434 1.00 94.06 563 GLU A CA 1
ATOM 4087 C C . GLU A 1 563 ? -27.937 -11.071 27.101 1.00 94.06 563 GLU A C 1
ATOM 4089 O O . GLU A 1 563 ? -27.980 -11.154 28.331 1.00 94.06 563 GLU A O 1
ATOM 4094 N N . ALA A 1 564 ? -27.971 -12.153 26.316 1.00 88.50 564 ALA A N 1
ATOM 4095 C CA . ALA A 1 564 ? -28.038 -13.520 26.832 1.00 88.50 564 ALA A CA 1
ATOM 4096 C C . ALA A 1 564 ? -26.797 -13.916 27.657 1.00 88.50 564 ALA A C 1
ATOM 4098 O O . ALA A 1 564 ? -26.903 -14.740 28.568 1.00 88.50 564 ALA A O 1
ATOM 4099 N N . GLY A 1 565 ? -25.635 -13.318 27.370 1.00 91.44 565 GLY A N 1
ATOM 4100 C CA . GLY A 1 565 ? -24.401 -13.499 28.140 1.00 91.44 565 GLY A CA 1
ATOM 4101 C C . GLY A 1 565 ? -24.380 -12.779 29.497 1.00 91.44 565 GLY A C 1
ATOM 4102 O O . GLY A 1 565 ? -23.581 -13.124 30.368 1.00 91.44 565 GLY A O 1
ATOM 4103 N N . GLY A 1 566 ? -25.292 -11.826 29.718 1.00 96.50 566 GLY A N 1
ATOM 4104 C CA . GLY A 1 566 ? -25.467 -11.107 30.979 1.00 96.50 566 GLY A CA 1
ATOM 4105 C C . GLY A 1 566 ? -25.657 -9.604 30.784 1.00 96.50 566 GLY A C 1
ATOM 4106 O O . GLY A 1 566 ? -25.403 -9.061 29.711 1.00 96.50 566 GLY A O 1
ATOM 4107 N N . VAL A 1 567 ? -26.087 -8.909 31.843 1.00 97.31 567 VAL A N 1
ATOM 4108 C CA . VAL A 1 567 ? -26.336 -7.459 31.807 1.00 97.31 567 VAL A CA 1
ATOM 4109 C C . VAL A 1 567 ? -25.659 -6.757 32.982 1.00 97.31 567 VAL A C 1
ATOM 4111 O O . VAL A 1 567 ? -25.915 -7.078 34.142 1.00 97.31 567 VAL A O 1
ATOM 4114 N N . ILE A 1 568 ? -24.840 -5.748 32.686 1.00 95.06 568 ILE A N 1
ATOM 4115 C CA . ILE A 1 568 ? -24.286 -4.799 33.656 1.00 95.06 568 ILE A CA 1
ATOM 4116 C C . ILE A 1 568 ? -25.149 -3.540 33.646 1.00 95.06 568 ILE A C 1
ATOM 4118 O O . ILE A 1 568 ? -25.280 -2.873 32.622 1.00 95.06 568 ILE A O 1
ATOM 4122 N N . THR A 1 569 ? -25.724 -3.188 34.796 1.00 92.38 569 THR A N 1
ATOM 4123 C CA . THR A 1 569 ? -26.554 -1.979 34.952 1.00 92.38 569 THR A CA 1
ATOM 4124 C C . THR A 1 569 ? -25.948 -0.929 35.877 1.00 92.38 569 THR A C 1
ATOM 4126 O O . THR A 1 569 ? -26.418 0.202 35.878 1.00 92.38 569 THR A O 1
ATOM 4129 N N . THR A 1 570 ? -24.951 -1.290 36.692 1.00 83.19 570 THR A N 1
ATOM 4130 C CA . THR A 1 570 ? -24.254 -0.390 37.626 1.00 83.19 570 THR A CA 1
ATOM 4131 C C . THR A 1 570 ? -22.847 -0.917 37.933 1.00 83.19 570 THR A C 1
ATOM 4133 O O . THR A 1 570 ? -22.698 -2.138 38.029 1.00 83.19 570 THR A O 1
ATOM 4136 N N . PRO A 1 571 ? -21.849 -0.051 38.194 1.00 89.62 571 PRO A N 1
ATOM 4137 C CA . PRO A 1 571 ? -21.908 1.418 38.178 1.00 89.62 571 PRO A CA 1
ATOM 4138 C C . PRO A 1 571 ? -22.030 1.999 36.756 1.00 89.62 571 PRO A C 1
ATOM 4140 O O . PRO A 1 571 ? -21.636 1.346 35.796 1.00 89.62 571 PRO A O 1
ATOM 4143 N N . CYS A 1 572 ? -22.582 3.216 36.639 1.00 89.62 572 CYS A N 1
ATOM 4144 C CA . CYS A 1 572 ? -22.754 3.935 35.369 1.00 89.62 572 CYS A CA 1
ATOM 4145 C C . CYS A 1 572 ? -22.228 5.385 35.464 1.00 89.62 572 CYS A C 1
ATOM 4147 O O . CYS A 1 572 ? -22.578 6.072 36.428 1.00 89.62 572 CYS A O 1
ATOM 4149 N N . PRO A 1 573 ? -21.426 5.872 34.494 1.00 93.00 573 PRO A N 1
ATOM 4150 C CA . PRO A 1 573 ? -20.870 5.112 33.366 1.00 93.00 573 PRO A CA 1
ATOM 4151 C C . PRO A 1 573 ? -19.997 3.951 33.860 1.00 93.00 573 PRO A C 1
ATOM 4153 O O . PRO A 1 573 ? -19.408 4.028 34.944 1.00 93.00 573 PRO A O 1
ATOM 4156 N N . TYR A 1 574 ? -19.976 2.852 33.108 1.00 96.19 574 TYR A N 1
ATOM 4157 C CA . TYR A 1 574 ? -19.180 1.683 33.457 1.00 96.19 574 TYR A CA 1
ATOM 4158 C C . TYR A 1 574 ? -17.724 1.978 33.105 1.00 96.19 574 TYR A C 1
ATOM 4160 O O . TYR A 1 574 ? -17.361 2.095 31.935 1.00 96.19 574 TYR A O 1
ATOM 4168 N N . ARG A 1 575 ? -16.904 2.186 34.138 1.00 95.31 575 ARG A N 1
ATOM 4169 C CA . ARG A 1 575 ? -15.515 2.635 34.009 1.00 95.31 575 ARG A CA 1
ATOM 4170 C C . ARG A 1 575 ? -14.563 1.461 34.180 1.00 95.31 575 ARG A C 1
ATOM 4172 O O . ARG A 1 575 ? -14.602 0.790 35.208 1.00 95.31 575 ARG A O 1
ATOM 4179 N N . ILE A 1 576 ? -13.679 1.276 33.207 1.00 93.38 576 ILE A N 1
ATOM 4180 C CA . ILE A 1 576 ? -12.624 0.265 33.225 1.00 93.38 576 ILE A CA 1
ATOM 4181 C C . ILE A 1 576 ? -11.276 0.980 33.289 1.00 93.38 576 ILE A C 1
ATOM 4183 O O . ILE A 1 576 ? -10.907 1.737 32.387 1.00 93.38 576 ILE A O 1
ATOM 4187 N N . THR A 1 577 ? -10.558 0.751 34.385 1.00 88.62 577 THR A N 1
ATOM 4188 C CA . THR A 1 577 ? -9.230 1.330 34.652 1.00 88.62 577 THR A CA 1
ATOM 4189 C C . THR A 1 577 ? -8.163 0.273 34.932 1.00 88.62 577 THR A C 1
ATOM 4191 O O . THR A 1 577 ? -7.004 0.620 35.116 1.00 88.62 577 THR A O 1
ATOM 4194 N N . GLU A 1 578 ? -8.547 -1.002 34.981 1.00 87.69 578 GLU A N 1
ATOM 4195 C CA . GLU A 1 578 ? -7.679 -2.157 35.226 1.00 87.69 578 GLU A CA 1
ATOM 4196 C C . GLU A 1 578 ? -8.006 -3.265 34.217 1.00 87.69 578 GLU A C 1
ATOM 4198 O O . GLU A 1 578 ? -8.965 -3.145 33.450 1.00 87.69 578 GLU A O 1
ATOM 4203 N N . THR A 1 579 ? -7.213 -4.338 34.216 1.00 90.75 579 THR A N 1
ATOM 4204 C CA . THR A 1 579 ? -7.407 -5.467 33.303 1.00 90.75 579 THR A CA 1
ATOM 4205 C C . THR A 1 579 ? -8.722 -6.203 33.570 1.00 90.75 579 THR A C 1
ATOM 4207 O O . THR A 1 579 ? -9.003 -6.583 34.708 1.00 90.75 579 THR A O 1
ATOM 4210 N N . VAL A 1 580 ? -9.521 -6.450 32.528 1.00 94.12 580 VAL A N 1
ATOM 4211 C CA . VAL A 1 580 ? -10.799 -7.175 32.636 1.00 94.12 580 VAL A CA 1
ATOM 4212 C C . VAL A 1 580 ? -11.103 -7.985 31.378 1.00 94.12 580 VAL A C 1
ATOM 4214 O O . VAL A 1 580 ? -10.746 -7.592 30.273 1.00 94.12 580 VAL A O 1
ATOM 4217 N N . THR A 1 581 ? -11.813 -9.103 31.537 1.00 94.06 581 THR A N 1
ATOM 4218 C CA . THR A 1 581 ? -12.389 -9.854 30.415 1.00 94.06 581 THR A CA 1
ATOM 4219 C C . THR A 1 581 ? -13.865 -9.498 30.241 1.00 94.06 581 THR A C 1
ATOM 4221 O O . THR A 1 581 ? -14.629 -9.562 31.204 1.00 94.06 581 THR A O 1
ATOM 4224 N N . LEU A 1 582 ? -14.281 -9.147 29.023 1.00 93.50 582 LEU A N 1
ATOM 4225 C CA . LEU A 1 582 ? -15.667 -8.816 28.673 1.00 93.50 582 LEU A CA 1
ATOM 4226 C C . LEU A 1 582 ? -16.188 -9.694 27.540 1.00 93.50 582 LEU A C 1
ATOM 4228 O O . LEU A 1 582 ? -15.447 -10.046 26.630 1.00 93.50 582 LEU A O 1
ATOM 4232 N N . GLY A 1 583 ? -17.493 -9.951 27.534 1.00 87.25 583 GLY A N 1
ATOM 4233 C CA . GLY A 1 583 ? -18.166 -10.602 26.414 1.00 87.25 583 GLY A CA 1
ATOM 4234 C C . GLY A 1 583 ? -18.281 -12.131 26.559 1.00 87.25 583 GLY A C 1
ATOM 4235 O O . GLY A 1 583 ? -17.339 -12.764 27.039 1.00 87.25 583 GLY A O 1
ATOM 4236 N N . PRO A 1 584 ? -19.400 -12.741 26.114 1.00 94.38 584 PRO A N 1
ATOM 4237 C CA . PRO A 1 584 ? -20.621 -12.082 25.641 1.00 94.38 584 PRO A CA 1
ATOM 4238 C C . PRO A 1 584 ? -21.336 -11.329 26.780 1.00 94.38 584 PRO A C 1
ATOM 4240 O O . PRO A 1 584 ? -21.544 -11.914 27.839 1.00 94.38 584 PRO A O 1
ATOM 4243 N N . ILE A 1 585 ? -21.644 -10.032 26.618 1.00 97.25 585 ILE A N 1
ATOM 4244 C CA . ILE A 1 585 ? -22.286 -9.226 27.678 1.00 97.25 585 ILE A CA 1
ATOM 4245 C C . ILE A 1 585 ? -22.915 -7.919 27.164 1.00 97.25 585 ILE A C 1
ATOM 4247 O O . ILE A 1 585 ? -22.366 -7.266 26.275 1.00 97.25 585 ILE A O 1
ATOM 4251 N N . LYS A 1 586 ? -24.015 -7.480 27.790 1.00 98.06 586 LYS A N 1
ATOM 4252 C CA . LYS A 1 586 ? -24.623 -6.150 27.620 1.00 98.06 586 LYS A CA 1
ATOM 4253 C C . LYS A 1 586 ? -24.237 -5.200 28.758 1.00 98.06 586 LYS A C 1
ATOM 4255 O O . LYS A 1 586 ? -24.371 -5.532 29.933 1.00 98.06 586 LYS A O 1
ATOM 4260 N N . ILE A 1 587 ? -23.843 -3.976 28.428 1.00 97.94 587 ILE A N 1
ATOM 4261 C CA . ILE A 1 587 ? -23.607 -2.865 29.356 1.00 97.94 587 ILE A CA 1
ATOM 4262 C C . ILE A 1 587 ? -24.714 -1.838 29.123 1.00 97.94 587 ILE A C 1
ATOM 4264 O O . ILE A 1 587 ? -24.797 -1.220 28.067 1.00 97.94 587 ILE A O 1
ATOM 4268 N N . ASN A 1 588 ? -25.605 -1.655 30.096 1.00 96.50 588 ASN A N 1
ATOM 4269 C CA . ASN A 1 588 ? -26.829 -0.871 29.920 1.00 96.50 588 ASN A CA 1
ATOM 4270 C C . ASN A 1 588 ? -26.645 0.651 30.138 1.00 96.50 588 ASN A C 1
ATOM 4272 O O . ASN A 1 588 ? -27.575 1.339 30.564 1.00 96.50 588 ASN A O 1
ATOM 4276 N N . CYS A 1 589 ? -25.441 1.170 29.901 1.00 95.75 589 CYS A N 1
ATOM 4277 C CA . CYS A 1 589 ? -25.073 2.582 30.000 1.00 95.75 589 CYS A CA 1
ATOM 4278 C C . CYS A 1 589 ? -23.754 2.842 29.260 1.00 95.75 589 CYS A C 1
ATOM 4280 O O . CYS A 1 589 ? -23.212 1.926 28.651 1.00 95.75 589 CYS A O 1
ATOM 4282 N N . ASP A 1 590 ? -23.246 4.075 29.304 1.00 97.44 590 ASP A N 1
ATOM 4283 C CA . ASP A 1 590 ? -21.983 4.435 28.652 1.00 97.44 590 ASP A CA 1
ATOM 4284 C C . ASP A 1 590 ? -20.795 3.634 29.220 1.00 97.44 590 ASP A C 1
ATOM 4286 O O . ASP A 1 590 ? -20.717 3.391 30.431 1.00 97.44 590 ASP A O 1
ATOM 4290 N N . LEU A 1 591 ? -19.871 3.247 28.338 1.00 97.12 591 LEU A N 1
ATOM 4291 C CA . LEU A 1 591 ? -18.636 2.524 28.647 1.00 97.12 591 LEU A CA 1
ATOM 4292 C C . LEU A 1 591 ? -17.434 3.461 28.489 1.00 97.12 591 LEU A C 1
ATOM 4294 O O . LEU A 1 591 ? -17.208 4.018 27.416 1.00 97.12 591 LEU A O 1
ATOM 4298 N N . GLU A 1 592 ? -16.615 3.574 29.531 1.00 95.25 592 GLU A N 1
ATOM 4299 C CA . GLU A 1 592 ? -15.383 4.363 29.506 1.00 95.25 592 GLU A CA 1
ATOM 4300 C C . GLU A 1 592 ? -14.174 3.486 29.850 1.00 95.25 592 GLU A C 1
ATOM 4302 O O . GLU A 1 592 ? -14.062 2.975 30.966 1.00 95.25 592 GLU A O 1
ATOM 4307 N N . ILE A 1 593 ? -13.243 3.343 28.907 1.00 92.69 593 ILE A N 1
ATOM 4308 C CA . ILE A 1 593 ? -11.983 2.611 29.076 1.00 92.69 593 ILE A CA 1
ATOM 4309 C C . ILE A 1 593 ? -10.843 3.630 29.056 1.00 92.69 593 ILE A C 1
ATOM 4311 O O . ILE A 1 593 ? -10.743 4.457 28.144 1.00 92.69 593 ILE A O 1
ATOM 4315 N N . SER A 1 594 ? -10.013 3.624 30.101 1.00 88.75 594 SER A N 1
ATOM 4316 C CA . SER A 1 594 ? -8.975 4.644 30.278 1.00 88.75 594 SER A CA 1
ATOM 4317 C C . SER A 1 594 ? -7.753 4.146 31.053 1.00 88.75 594 SER A C 1
ATOM 4319 O O . SER A 1 594 ? -7.714 3.006 31.508 1.00 88.75 594 SER A O 1
ATOM 4321 N N . ASN A 1 595 ? -6.749 5.016 31.206 1.00 82.38 595 ASN A N 1
ATOM 4322 C CA . ASN A 1 595 ? -5.569 4.837 32.063 1.00 82.38 595 ASN A CA 1
ATOM 4323 C C . ASN A 1 595 ? -4.752 3.561 31.792 1.00 82.38 595 ASN A C 1
ATOM 4325 O O . ASN A 1 595 ? -4.257 2.936 32.724 1.00 82.38 595 ASN A O 1
ATOM 4329 N N . GLY A 1 596 ? -4.592 3.181 30.522 1.00 81.12 596 GLY A N 1
ATOM 4330 C CA . GLY A 1 596 ? -3.818 1.995 30.145 1.00 81.12 596 GLY A CA 1
ATOM 4331 C C . GLY A 1 596 ? -4.490 0.658 30.468 1.00 81.12 596 GLY A C 1
ATOM 4332 O O . GLY A 1 596 ? -3.809 -0.362 30.452 1.00 81.12 596 GLY A O 1
ATOM 4333 N N . ALA A 1 597 ? -5.795 0.647 30.765 1.00 88.75 597 ALA A N 1
ATOM 4334 C CA . ALA A 1 597 ? -6.538 -0.587 31.003 1.00 88.75 597 ALA A CA 1
ATOM 4335 C C . ALA A 1 597 ? -6.428 -1.567 29.821 1.00 88.75 597 ALA A C 1
ATOM 4337 O O . ALA A 1 597 ? -6.503 -1.152 28.658 1.00 88.75 597 ALA A O 1
ATOM 4338 N N . GLU A 1 598 ? -6.303 -2.858 30.139 1.00 91.06 598 GLU A N 1
ATOM 4339 C CA . GLU A 1 598 ? -6.309 -3.960 29.172 1.00 91.06 598 GLU A CA 1
ATOM 4340 C C . GLU A 1 598 ? -7.673 -4.670 29.192 1.00 91.06 598 GLU A C 1
ATOM 4342 O O . GLU A 1 598 ? -8.121 -5.153 30.229 1.00 91.06 598 GLU A O 1
ATOM 4347 N N . VAL A 1 599 ? -8.365 -4.728 28.057 1.00 94.12 599 VAL A N 1
ATOM 4348 C CA . VAL A 1 599 ? -9.667 -5.398 27.947 1.00 94.12 599 VAL A CA 1
ATOM 4349 C C . VAL A 1 599 ? -9.558 -6.598 27.024 1.00 94.12 599 VAL A C 1
ATOM 4351 O O . VAL A 1 599 ? -9.404 -6.435 25.815 1.00 94.12 599 VAL A O 1
ATOM 4354 N N . ASP A 1 600 ? -9.708 -7.789 27.597 1.00 93.50 600 ASP A N 1
ATOM 4355 C CA . ASP A 1 600 ? -9.788 -9.049 26.864 1.00 93.50 600 ASP A CA 1
ATOM 4356 C C . ASP A 1 600 ? -11.233 -9.316 26.430 1.00 93.50 600 ASP A C 1
ATOM 4358 O O . ASP A 1 600 ? -12.117 -9.575 27.246 1.00 93.50 600 ASP A O 1
ATOM 4362 N N . LEU A 1 601 ? -11.499 -9.304 25.133 1.00 93.44 601 LEU A N 1
ATOM 4363 C CA . LEU A 1 601 ? -12.805 -9.622 24.572 1.00 93.44 601 LEU A CA 1
ATOM 4364 C C . LEU A 1 601 ? -12.964 -11.144 24.451 1.00 93.44 601 LEU A C 1
ATOM 4366 O O . LEU A 1 601 ? -12.376 -11.769 23.573 1.00 93.44 601 LEU A O 1
ATOM 4370 N N . GLY A 1 602 ? -13.755 -11.746 25.339 1.00 88.25 602 GLY A N 1
ATOM 4371 C CA . GLY A 1 602 ? -14.191 -13.148 25.313 1.00 88.25 602 GLY A CA 1
ATOM 4372 C C . GLY A 1 602 ? -15.418 -13.412 24.431 1.00 88.25 602 GLY A C 1
ATOM 4373 O O . GLY A 1 602 ? -15.787 -14.563 24.209 1.00 88.25 602 GLY A O 1
ATOM 4374 N N . GLY A 1 603 ? -16.041 -12.363 23.891 1.00 86.50 603 GLY A N 1
ATOM 4375 C CA . GLY A 1 603 ? -17.213 -12.454 23.026 1.00 86.50 603 GLY A CA 1
ATOM 4376 C C . GLY A 1 603 ? -17.731 -11.077 22.620 1.00 86.50 603 GLY A C 1
ATOM 4377 O O . GLY A 1 603 ? -17.022 -10.082 22.746 1.00 86.50 603 GLY A O 1
ATOM 4378 N N . ILE A 1 604 ? -18.970 -11.028 22.131 1.00 88.81 604 ILE A N 1
ATOM 4379 C CA . ILE A 1 604 ? -19.625 -9.784 21.706 1.00 88.81 604 ILE A CA 1
ATOM 4380 C C . ILE A 1 604 ? -19.952 -8.921 22.928 1.00 88.81 604 ILE A C 1
ATOM 4382 O O . ILE A 1 604 ? -20.499 -9.404 23.917 1.00 88.81 604 ILE A O 1
ATOM 4386 N N . VAL A 1 605 ? -19.653 -7.632 22.856 1.00 97.12 605 VAL A N 1
ATOM 4387 C CA . VAL A 1 605 ? -20.004 -6.668 23.898 1.00 97.12 605 VAL A CA 1
ATOM 4388 C C . VAL A 1 605 ? -20.949 -5.641 23.301 1.00 97.12 605 VAL A C 1
ATOM 4390 O O . VAL A 1 605 ? -20.581 -4.945 22.359 1.00 97.12 605 VAL A O 1
ATOM 4393 N N . TRP A 1 606 ? -22.147 -5.520 23.864 1.00 98.19 606 TRP A N 1
ATOM 4394 C CA . TRP A 1 606 ? -23.099 -4.479 23.486 1.00 98.19 606 TRP A CA 1
ATOM 4395 C C . TRP A 1 606 ? -23.181 -3.410 24.569 1.00 98.19 606 TRP A C 1
ATOM 4397 O O . TRP A 1 606 ? -23.463 -3.702 25.728 1.00 98.19 606 TRP A O 1
ATOM 4407 N N . VAL A 1 607 ? -22.955 -2.160 24.192 1.00 98.44 607 VAL A N 1
ATOM 4408 C CA . VAL A 1 607 ? -23.089 -0.982 25.041 1.00 98.44 607 VAL A CA 1
ATOM 4409 C C . VAL A 1 607 ? -24.341 -0.220 24.619 1.00 98.44 607 VAL A C 1
ATOM 4411 O O . VAL A 1 607 ? -24.387 0.364 23.537 1.00 98.44 607 VAL A O 1
ATOM 4414 N N . ASN A 1 608 ? -25.345 -0.180 25.501 1.00 97.44 608 ASN A N 1
ATOM 4415 C CA . ASN A 1 608 ? -26.565 0.613 25.327 1.00 97.44 608 ASN A CA 1
ATOM 4416 C C . ASN A 1 608 ? -26.318 2.101 25.642 1.00 97.44 608 ASN A C 1
ATOM 4418 O O . ASN A 1 608 ? -26.938 2.686 26.546 1.00 97.44 608 ASN A O 1
ATOM 4422 N N . GLY A 1 609 ? -25.360 2.700 24.937 1.00 97.31 609 GLY A N 1
ATOM 4423 C CA . GLY A 1 609 ? -24.766 3.996 25.245 1.00 97.31 609 GLY A CA 1
ATOM 4424 C C . GLY A 1 609 ? -23.587 4.335 24.334 1.00 97.31 609 GLY A C 1
ATOM 4425 O O . GLY A 1 609 ? -23.403 3.736 23.278 1.00 97.31 609 GLY A O 1
ATOM 4426 N N . ASN A 1 610 ? -22.803 5.327 24.741 1.00 97.88 610 ASN A N 1
ATOM 4427 C CA . ASN A 1 610 ? -21.564 5.706 24.067 1.00 97.88 610 ASN A CA 1
ATOM 4428 C C . ASN A 1 610 ? -20.374 4.898 24.600 1.00 97.88 610 ASN A C 1
ATOM 4430 O O . ASN A 1 610 ? -20.374 4.450 25.748 1.00 97.88 610 ASN A O 1
ATOM 4434 N N . ILE A 1 611 ? -19.340 4.761 23.773 1.00 97.38 611 ILE A N 1
ATOM 4435 C CA . ILE A 1 611 ? -18.072 4.122 24.128 1.00 97.38 611 ILE A CA 1
ATOM 4436 C C . ILE A 1 611 ? -16.951 5.146 24.003 1.00 97.38 611 ILE A C 1
ATOM 4438 O O . ILE A 1 611 ? -16.766 5.747 22.945 1.00 97.38 611 ILE A O 1
ATOM 4442 N N . SER A 1 612 ? -16.161 5.304 25.060 1.00 94.31 612 SER A N 1
ATOM 4443 C CA . SER A 1 612 ? -14.988 6.177 25.071 1.00 94.31 612 SER A CA 1
ATOM 4444 C C . SER A 1 612 ? -13.734 5.376 25.409 1.00 94.31 612 SER A C 1
ATOM 4446 O O . SER A 1 612 ? -13.632 4.797 26.489 1.00 94.31 612 SER A O 1
ATOM 4448 N N . LEU A 1 613 ? -12.768 5.365 24.490 1.00 90.81 613 LEU A N 1
ATOM 4449 C CA . LEU A 1 613 ? -11.453 4.738 24.639 1.00 90.81 613 LEU A CA 1
ATOM 4450 C C . LEU A 1 613 ? -10.396 5.847 24.710 1.00 90.81 613 LEU A C 1
ATOM 4452 O O . LEU A 1 613 ? -10.219 6.607 23.753 1.00 90.81 613 LEU A O 1
ATOM 4456 N N . THR A 1 614 ? -9.722 5.987 25.852 1.00 83.75 614 THR A N 1
ATOM 4457 C CA . THR A 1 614 ? -8.820 7.123 26.120 1.00 83.75 614 THR A CA 1
ATOM 4458 C C . THR A 1 614 ? -7.538 6.684 26.838 1.00 83.75 614 THR A C 1
ATOM 4460 O O . THR A 1 614 ? -7.490 5.627 27.450 1.00 83.75 614 THR A O 1
ATOM 4463 N N . ASN A 1 615 ? -6.484 7.507 26.820 1.00 76.88 615 ASN A N 1
ATOM 4464 C CA . ASN A 1 615 ? -5.263 7.315 27.628 1.00 76.88 615 ASN A CA 1
ATOM 4465 C C . ASN A 1 615 ? -4.588 5.930 27.478 1.00 76.88 615 ASN A C 1
ATOM 4467 O O . ASN A 1 615 ? -4.362 5.239 28.472 1.00 76.88 615 ASN A O 1
ATOM 4471 N N . SER A 1 616 ? -4.232 5.543 26.250 1.00 77.88 616 SER A N 1
ATOM 4472 C CA . SER A 1 616 ? -3.421 4.354 25.936 1.00 77.88 616 SER A CA 1
ATOM 4473 C C . SER A 1 616 ? -4.031 3.002 26.333 1.00 77.88 616 SER A C 1
ATOM 4475 O O . SER A 1 616 ? -3.294 2.069 26.643 1.00 77.88 616 SER A O 1
ATOM 4477 N N . SER A 1 617 ? -5.361 2.874 26.340 1.00 85.94 617 SER A N 1
ATOM 4478 C CA . SER A 1 617 ? -6.036 1.583 26.554 1.00 85.94 617 SER A CA 1
ATOM 4479 C C . SER A 1 617 ? -5.645 0.533 25.511 1.00 85.94 617 SER A C 1
ATOM 4481 O O . SER A 1 617 ? -5.351 0.857 24.357 1.00 85.94 617 SER A O 1
ATOM 4483 N N . LYS A 1 618 ? -5.712 -0.737 25.901 1.00 88.75 618 LYS A N 1
ATOM 4484 C CA . LYS A 1 618 ? -5.409 -1.884 25.049 1.00 88.75 618 LYS A CA 1
ATOM 4485 C C . LYS A 1 618 ? -6.632 -2.789 24.988 1.00 88.75 618 LYS A C 1
ATOM 4487 O O . LYS A 1 618 ? -7.131 -3.215 26.023 1.00 88.75 618 LYS A O 1
ATOM 4492 N N . ILE A 1 619 ? -7.139 -3.047 23.790 1.00 91.56 619 ILE A N 1
ATOM 4493 C CA . ILE A 1 619 ? -8.286 -3.928 23.568 1.00 91.56 619 ILE A CA 1
ATOM 4494 C C . ILE A 1 619 ? -7.788 -5.145 22.802 1.00 91.56 619 ILE A C 1
ATOM 4496 O O . ILE A 1 619 ? -7.226 -5.010 21.714 1.00 91.56 619 ILE A O 1
ATOM 4500 N N . GLU A 1 620 ? -7.967 -6.331 23.361 1.00 92.00 620 GLU A N 1
ATOM 4501 C CA . GLU A 1 620 ? -7.400 -7.557 22.814 1.00 92.00 620 GLU A CA 1
ATOM 4502 C C . GLU A 1 620 ? -8.462 -8.637 22.678 1.00 92.00 620 GLU A C 1
ATOM 4504 O O . GLU A 1 620 ? -9.404 -8.715 23.459 1.00 92.00 620 GLU A O 1
ATOM 4509 N N . VAL A 1 621 ? -8.327 -9.494 21.674 1.00 89.19 621 VAL A N 1
ATOM 4510 C CA . VAL A 1 621 ? -9.152 -10.697 21.575 1.00 89.19 621 VAL A CA 1
ATOM 4511 C C . VAL A 1 621 ? -8.665 -11.711 22.608 1.00 89.19 621 VAL A C 1
ATOM 4513 O O . VAL A 1 621 ? -7.483 -12.046 22.645 1.00 89.19 621 VAL A O 1
ATOM 4516 N N . SER A 1 622 ? -9.573 -12.224 23.439 1.00 89.12 622 SER A N 1
ATOM 4517 C CA . SER A 1 622 ? -9.231 -13.197 24.475 1.00 89.12 622 SER A CA 1
ATOM 4518 C C . SER A 1 622 ? -8.656 -14.479 23.854 1.00 89.12 622 SER A C 1
ATOM 4520 O O . SER A 1 622 ? -9.203 -14.977 22.860 1.00 89.12 622 SER A O 1
ATOM 4522 N N . PRO A 1 623 ? -7.644 -15.112 24.482 1.00 85.94 623 PRO A N 1
ATOM 4523 C CA . PRO A 1 623 ? -7.141 -16.422 24.065 1.00 85.94 623 PRO A CA 1
ATOM 4524 C C . PRO A 1 623 ? -8.227 -17.499 23.930 1.00 85.94 623 PRO A C 1
ATOM 4526 O O . PRO A 1 623 ? -8.086 -18.433 23.139 1.00 85.94 623 PRO A O 1
ATOM 4529 N N . SER A 1 624 ? -9.327 -17.361 24.681 1.00 82.62 624 SER A N 1
ATOM 4530 C CA . SER A 1 624 ? -10.470 -18.282 24.662 1.00 82.62 624 SER A CA 1
ATOM 4531 C C . SER A 1 624 ? -11.225 -18.318 23.325 1.00 82.62 624 SER A C 1
ATOM 4533 O O . SER A 1 624 ? -11.871 -19.321 23.020 1.00 82.62 624 SER A O 1
ATOM 4535 N N . ILE A 1 625 ? -11.112 -17.268 22.505 1.00 74.81 625 ILE A N 1
ATOM 4536 C CA . ILE A 1 625 ? -11.775 -17.146 21.199 1.00 74.81 625 ILE A CA 1
ATOM 4537 C C . ILE A 1 625 ? -10.775 -16.909 20.056 1.00 74.81 625 ILE A C 1
ATOM 4539 O O . ILE A 1 625 ? -11.066 -16.197 19.096 1.00 74.81 625 ILE A O 1
ATOM 4543 N N . SER A 1 626 ? -9.598 -17.536 20.153 1.00 74.38 626 SER A N 1
ATOM 4544 C CA . SER A 1 626 ? -8.530 -17.492 19.144 1.00 74.38 626 SER A CA 1
ATOM 4545 C C . SER A 1 626 ? -9.041 -17.615 17.702 1.00 74.38 626 SER A C 1
ATOM 4547 O O . SER A 1 626 ? -9.855 -18.487 17.389 1.00 74.38 626 SER A O 1
ATOM 4549 N N . GLY A 1 627 ? -8.553 -16.739 16.819 1.00 64.31 627 GLY A N 1
ATOM 4550 C CA . GLY A 1 627 ? -8.924 -16.696 15.402 1.00 64.31 627 GLY A CA 1
ATOM 4551 C C . GLY A 1 627 ? -10.297 -16.082 15.103 1.00 64.31 627 GLY A C 1
ATOM 4552 O O . GLY A 1 627 ? -10.686 -16.053 13.940 1.00 64.31 627 GLY A O 1
ATOM 4553 N N . LYS A 1 628 ? -11.037 -15.595 16.110 1.00 74.19 628 LYS A N 1
ATOM 4554 C CA . LYS A 1 628 ? -12.323 -14.902 15.921 1.00 74.19 628 LYS A CA 1
ATOM 4555 C C . LYS A 1 628 ? -12.174 -13.380 15.992 1.00 74.19 628 LYS A C 1
ATOM 4557 O O . LYS A 1 628 ? -11.166 -12.864 16.481 1.00 74.19 628 LYS A O 1
ATOM 4562 N N . THR A 1 629 ? -13.215 -12.685 15.532 1.00 80.38 629 THR A N 1
ATOM 4563 C CA . THR A 1 629 ? -13.335 -11.222 15.554 1.00 80.38 629 THR A CA 1
ATOM 4564 C C . THR A 1 629 ? -14.539 -10.816 16.410 1.00 80.38 629 THR A C 1
ATOM 4566 O O . THR A 1 629 ? -15.657 -10.789 15.897 1.00 80.38 629 THR A O 1
ATOM 4569 N N . PRO A 1 630 ? -14.371 -10.581 17.725 1.00 85.50 630 PRO A N 1
ATOM 4570 C CA . PRO A 1 630 ? -15.455 -10.091 18.571 1.00 85.50 630 PRO A CA 1
ATOM 4571 C C . PRO A 1 630 ? -15.847 -8.653 18.201 1.00 85.50 630 PRO A C 1
ATOM 4573 O O . PRO A 1 630 ? -14.989 -7.829 17.868 1.00 85.50 630 PRO A O 1
ATOM 4576 N N . ALA A 1 631 ? -17.145 -8.360 18.303 1.00 89.31 631 ALA A N 1
ATOM 4577 C CA . ALA A 1 631 ? -17.700 -7.029 18.087 1.00 89.31 631 ALA A CA 1
ATOM 4578 C C . ALA A 1 631 ? -17.917 -6.294 19.417 1.00 89.31 631 ALA A C 1
ATOM 4580 O O . ALA A 1 631 ? -18.485 -6.848 20.359 1.00 89.31 631 ALA A O 1
ATOM 4581 N N . LEU A 1 632 ? -17.489 -5.036 19.463 1.00 95.56 632 LEU A N 1
ATOM 4582 C CA . LEU A 1 632 ? -17.818 -4.058 20.489 1.00 95.56 632 LEU A CA 1
ATOM 4583 C C . LEU A 1 632 ? -18.790 -3.044 19.869 1.00 95.56 632 LEU A C 1
ATOM 4585 O O . LEU A 1 632 ? -18.405 -2.242 19.015 1.00 95.56 632 LEU A O 1
ATOM 4589 N N . ILE A 1 633 ? -20.055 -3.132 20.271 1.00 97.94 633 ILE A N 1
ATOM 4590 C CA . ILE A 1 633 ? -21.193 -2.452 19.647 1.00 97.94 633 ILE A CA 1
ATOM 4591 C C . ILE A 1 633 ? -21.639 -1.292 20.536 1.00 97.94 633 ILE A C 1
ATOM 4593 O O . ILE A 1 633 ? -21.945 -1.497 21.708 1.00 97.94 633 ILE A O 1
ATOM 4597 N N . ALA A 1 634 ? -21.706 -0.087 19.978 1.00 98.38 634 ALA A N 1
ATOM 4598 C CA . ALA A 1 634 ? -22.361 1.069 20.573 1.00 98.38 634 ALA A CA 1
ATOM 4599 C C . ALA A 1 634 ? -23.714 1.275 19.887 1.00 98.38 634 ALA A C 1
ATOM 4601 O O . ALA A 1 634 ? -23.777 1.784 18.763 1.00 98.38 634 ALA A O 1
ATOM 4602 N N . ASP A 1 635 ? -24.791 0.891 20.568 1.00 98.00 635 ASP A N 1
ATOM 4603 C CA . ASP A 1 635 ? -26.146 1.113 20.073 1.00 98.00 635 ASP A CA 1
ATOM 4604 C C . ASP A 1 635 ? -27.096 1.541 21.188 1.00 98.00 635 ASP A C 1
ATOM 4606 O O . ASP A 1 635 ? -27.298 0.821 22.162 1.00 98.00 635 ASP A O 1
ATOM 4610 N N . LYS A 1 636 ? -27.708 2.716 21.031 1.00 96.19 636 LYS A N 1
ATOM 4611 C CA . LYS A 1 636 ? -28.673 3.270 21.977 1.00 96.19 636 LYS A CA 1
ATOM 4612 C C . LYS A 1 636 ? -30.075 3.185 21.384 1.00 96.19 636 LYS A C 1
ATOM 4614 O O . LYS A 1 636 ? -30.554 4.190 20.873 1.00 96.19 636 LYS A O 1
ATOM 4619 N N . LEU A 1 637 ? -30.783 2.074 21.595 1.00 91.25 637 LEU A N 1
ATOM 4620 C CA . LEU A 1 637 ? -32.116 1.794 21.015 1.00 91.25 637 LEU A CA 1
ATOM 4621 C C . LEU A 1 637 ? -33.159 2.924 21.128 1.00 91.25 637 LEU A C 1
ATOM 4623 O O . LEU A 1 637 ? -34.101 3.006 20.344 1.00 91.25 637 LEU A O 1
ATOM 4627 N N . THR A 1 638 ? -33.043 3.797 22.133 1.00 93.69 638 THR A N 1
ATOM 4628 C CA . THR A 1 638 ? -33.957 4.935 22.326 1.00 93.69 638 THR A CA 1
ATOM 4629 C C . THR A 1 638 ? -33.551 6.203 21.563 1.00 93.69 638 THR A C 1
ATOM 4631 O O . THR A 1 638 ? -34.323 7.158 21.539 1.00 93.69 638 THR A O 1
ATOM 4634 N N . ASN A 1 639 ? -32.324 6.278 21.035 1.00 93.50 639 ASN A N 1
ATOM 4635 C CA . ASN A 1 639 ? -31.756 7.454 20.374 1.00 93.50 639 ASN A CA 1
ATOM 4636 C C . ASN A 1 639 ? -30.502 7.129 19.526 1.00 93.50 639 ASN A C 1
ATOM 4638 O O . ASN A 1 639 ? -29.378 7.226 20.018 1.00 93.50 639 ASN A O 1
ATOM 4642 N N . HIS A 1 640 ? -30.681 6.882 18.226 1.00 94.06 640 HIS A N 1
ATOM 4643 C CA . HIS A 1 640 ? -29.564 6.717 17.275 1.00 94.06 640 HIS A CA 1
ATOM 4644 C C . HIS A 1 640 ? -29.038 8.050 16.716 1.00 94.06 640 HIS A C 1
ATOM 4646 O O . HIS A 1 640 ? -27.998 8.083 16.069 1.00 94.06 640 HIS A O 1
ATOM 4652 N N . SER A 1 641 ? -29.722 9.169 16.973 1.00 93.38 641 SER A N 1
ATOM 4653 C CA . SER A 1 641 ? -29.369 10.464 16.376 1.00 93.38 641 SER A CA 1
ATOM 4654 C C . SER A 1 641 ? -28.217 11.173 17.091 1.00 93.38 641 SER A C 1
ATOM 4656 O O . SER A 1 641 ? -27.424 11.850 16.448 1.00 93.38 641 SER A O 1
ATOM 4658 N N . THR A 1 642 ? -28.082 11.016 18.414 1.00 95.06 642 THR A N 1
ATOM 4659 C CA . THR A 1 642 ? -27.024 11.694 19.195 1.00 95.06 642 THR A CA 1
ATOM 4660 C C . THR A 1 642 ? -26.251 10.786 20.154 1.00 95.06 642 THR A C 1
ATOM 4662 O O . THR A 1 642 ? -25.299 11.242 20.789 1.00 95.06 642 THR A O 1
ATOM 4665 N N . ALA A 1 643 ? -26.621 9.506 20.250 1.00 95.88 643 ALA A N 1
ATOM 4666 C CA . ALA A 1 643 ? -25.949 8.500 21.074 1.00 95.88 643 ALA A CA 1
ATOM 4667 C C . ALA A 1 643 ? -25.539 7.272 20.237 1.00 95.88 643 ALA A C 1
ATOM 4669 O O . ALA A 1 643 ? -25.703 7.279 19.017 1.00 95.88 643 ALA A O 1
ATOM 4670 N N . GLY A 1 644 ? -24.955 6.255 20.880 1.00 97.12 644 GLY A N 1
ATOM 4671 C CA . GLY A 1 644 ? -24.371 5.097 20.191 1.00 97.12 644 GLY A CA 1
ATOM 4672 C C . GLY A 1 644 ? -23.032 5.425 19.525 1.00 97.12 644 GLY A C 1
ATOM 4673 O O . GLY A 1 644 ? -22.662 4.802 18.537 1.00 97.12 644 GLY A O 1
ATOM 4674 N N . LYS A 1 645 ? -22.326 6.451 20.014 1.00 97.75 645 LYS A N 1
ATOM 4675 C CA . LYS A 1 645 ? -21.067 6.934 19.433 1.00 97.75 645 LYS A CA 1
ATOM 4676 C C . LYS A 1 645 ? -19.865 6.207 20.022 1.00 97.75 645 LYS A C 1
ATOM 4678 O O . LYS A 1 645 ? -19.873 5.848 21.199 1.00 97.75 645 LYS A O 1
ATOM 4683 N N . ILE A 1 646 ? -18.809 6.072 19.227 1.00 96.69 646 ILE A N 1
ATOM 4684 C CA . ILE A 1 646 ? -17.508 5.559 19.659 1.00 96.69 646 ILE A CA 1
ATOM 4685 C C . ILE A 1 646 ? -16.455 6.655 19.491 1.00 96.69 646 ILE A C 1
ATOM 4687 O O . ILE A 1 646 ? -16.199 7.134 18.386 1.00 96.69 646 ILE A O 1
ATOM 4691 N N . GLU A 1 647 ? -15.812 7.035 20.588 1.00 93.44 647 GLU A N 1
ATOM 4692 C CA . GLU A 1 647 ? -14.724 8.009 20.602 1.00 93.44 647 GLU A CA 1
ATOM 4693 C C . GLU A 1 647 ? -13.409 7.330 20.981 1.00 93.44 647 GLU A C 1
ATOM 4695 O O . GLU A 1 647 ? -13.296 6.707 22.036 1.00 93.44 647 GLU A O 1
ATOM 4700 N N . ILE A 1 648 ? -12.402 7.466 20.116 1.00 89.19 648 ILE A N 1
ATOM 4701 C CA . ILE A 1 648 ? -11.083 6.850 20.291 1.00 89.19 648 ILE A CA 1
ATOM 4702 C C . ILE A 1 648 ? -10.032 7.951 20.322 1.00 89.19 648 ILE A C 1
ATOM 4704 O O . ILE A 1 648 ? -9.868 8.706 19.358 1.00 89.19 648 ILE A O 1
ATOM 4708 N N . SER A 1 649 ? -9.288 8.044 21.420 1.00 81.38 649 SER A N 1
ATOM 4709 C CA . SER A 1 649 ? -8.242 9.052 21.594 1.00 81.38 649 SER A CA 1
ATOM 4710 C C . SER A 1 649 ? -7.017 8.505 22.328 1.00 81.38 649 SER A C 1
ATOM 4712 O O . SER A 1 649 ? -7.124 7.623 23.173 1.00 81.38 649 SER A O 1
ATOM 4714 N N . ASN A 1 650 ? -5.851 9.093 22.034 1.00 70.62 650 ASN A N 1
ATOM 4715 C CA . ASN A 1 650 ? -4.572 8.847 22.708 1.00 70.62 650 ASN A CA 1
ATOM 4716 C C . ASN A 1 650 ? -4.092 7.381 22.670 1.00 70.62 650 ASN A C 1
ATOM 4718 O O . ASN A 1 650 ? -4.199 6.678 23.670 1.00 70.62 650 ASN A O 1
ATOM 4722 N N . SER A 1 651 ? -3.469 6.952 21.566 1.00 74.44 651 SER A N 1
ATOM 4723 C CA . SER A 1 651 ? -2.609 5.750 21.523 1.00 74.44 651 SER A CA 1
ATOM 4724 C C . SER A 1 651 ? -3.279 4.423 21.919 1.00 74.44 651 SER A C 1
ATOM 4726 O O . SER A 1 651 ? -2.628 3.558 22.504 1.00 74.44 651 SER A O 1
ATOM 4728 N N . THR A 1 652 ? -4.571 4.248 21.620 1.00 80.44 652 THR A N 1
ATOM 4729 C CA . THR A 1 652 ? -5.281 2.979 21.848 1.00 80.44 652 THR A CA 1
ATOM 4730 C C . THR A 1 652 ? -4.729 1.878 20.939 1.00 80.44 652 THR A C 1
ATOM 4732 O O . THR A 1 652 ? -4.576 2.087 19.733 1.00 80.44 652 THR A O 1
ATOM 4735 N N . GLN A 1 653 ? -4.461 0.703 21.509 1.00 85.00 653 GLN A N 1
ATOM 4736 C CA . GLN A 1 653 ? -3.950 -0.462 20.783 1.00 85.00 653 GLN A CA 1
ATOM 4737 C C . GLN A 1 653 ? -5.030 -1.534 20.648 1.00 85.00 653 GLN A C 1
ATOM 4739 O O . GLN A 1 653 ? -5.734 -1.826 21.615 1.00 85.00 653 GLN A O 1
ATOM 4744 N N . PHE A 1 654 ? -5.127 -2.144 19.467 1.00 87.75 654 PHE A N 1
ATOM 4745 C CA . PHE A 1 654 ? -6.046 -3.252 19.204 1.00 87.75 654 PHE A CA 1
ATOM 4746 C C . PHE A 1 654 ? -5.283 -4.503 18.784 1.00 87.75 654 PHE A C 1
ATOM 4748 O O . PHE A 1 654 ? -4.632 -4.502 17.740 1.00 87.75 654 PHE A O 1
ATOM 4755 N N . ASN A 1 655 ? -5.391 -5.593 19.539 1.00 86.00 655 ASN A N 1
ATOM 4756 C CA . ASN A 1 655 ? -4.675 -6.828 19.226 1.00 86.00 655 ASN A CA 1
ATOM 4757 C C . ASN A 1 655 ? -5.646 -7.979 18.964 1.00 86.00 655 ASN A C 1
ATOM 4759 O O . ASN A 1 655 ? -6.587 -8.220 19.711 1.00 86.00 655 ASN A O 1
ATOM 4763 N N . GLY A 1 656 ? -5.394 -8.722 17.891 1.00 83.44 656 GLY A N 1
ATOM 4764 C CA . GLY A 1 656 ? -6.040 -10.012 17.669 1.00 83.44 656 GLY A CA 1
ATOM 4765 C C . GLY A 1 656 ? -5.245 -11.146 18.301 1.00 83.44 656 GLY A C 1
ATOM 4766 O O . GLY A 1 656 ? -4.036 -11.019 18.499 1.00 83.44 656 GLY A O 1
ATOM 4767 N N . TYR A 1 657 ? -5.896 -12.284 18.521 1.00 78.31 657 TYR A N 1
ATOM 4768 C CA . TYR A 1 657 ? -5.254 -13.491 19.034 1.00 78.31 657 TYR A CA 1
ATOM 4769 C C . TYR A 1 657 ? -5.294 -14.610 17.988 1.00 78.31 657 TYR A C 1
ATOM 4771 O O . TYR A 1 657 ? -6.364 -15.044 17.564 1.00 78.31 657 TYR A O 1
ATOM 4779 N N . GLY A 1 658 ? -4.118 -15.062 17.544 1.00 66.88 658 GLY A N 1
ATOM 4780 C CA . GLY A 1 658 ? -3.967 -16.014 16.435 1.00 66.88 658 GLY A CA 1
ATOM 4781 C C . GLY A 1 658 ? -3.941 -15.369 15.037 1.00 66.88 658 GLY A C 1
ATOM 4782 O O . GLY A 1 658 ? -3.815 -14.146 14.881 1.00 66.88 658 GLY A O 1
ATOM 4783 N N . THR A 1 659 ? -4.016 -16.206 13.999 1.00 63.34 659 THR A N 1
ATOM 4784 C CA . THR A 1 659 ? -4.018 -15.783 12.586 1.00 63.34 659 THR A CA 1
ATOM 4785 C C . THR A 1 659 ? -5.374 -15.164 12.227 1.00 63.34 659 THR A C 1
ATOM 4787 O O . THR A 1 659 ? -6.406 -15.726 12.577 1.00 63.34 659 THR A O 1
ATOM 4790 N N . ASN A 1 660 ? -5.381 -14.009 11.551 1.00 66.19 660 ASN A N 1
ATOM 4791 C CA . ASN A 1 660 ? -6.588 -13.295 11.092 1.00 66.19 660 ASN A CA 1
ATOM 4792 C C . ASN A 1 660 ? -7.627 -12.910 12.170 1.00 66.19 660 ASN A C 1
ATOM 4794 O O . ASN A 1 660 ? -8.778 -12.685 11.844 1.00 66.19 660 ASN A O 1
ATOM 4798 N N . SER A 1 661 ? -7.261 -12.784 13.445 1.00 73.50 661 SER A N 1
ATOM 4799 C CA . SER A 1 661 ? -8.171 -12.248 14.476 1.00 73.50 661 SER A CA 1
ATOM 4800 C C . SER A 1 661 ? -8.104 -10.715 14.543 1.00 73.50 661 SER A C 1
ATOM 4802 O O . SER A 1 661 ? -7.006 -10.159 14.470 1.00 73.50 661 SER A O 1
ATOM 4804 N N . TYR A 1 662 ? -9.250 -10.042 14.697 1.00 81.62 662 TYR A N 1
ATOM 4805 C CA . TYR A 1 662 ? -9.365 -8.578 14.776 1.00 81.62 662 TYR A CA 1
ATOM 4806 C C . TYR A 1 662 ? -10.330 -8.159 15.892 1.00 81.62 662 TYR A C 1
ATOM 4808 O O . TYR A 1 662 ? -11.138 -8.958 16.348 1.00 81.62 662 TYR A O 1
ATOM 4816 N N . VAL A 1 663 ? -10.288 -6.896 16.308 1.00 87.06 663 VAL A N 1
ATOM 4817 C CA . VAL A 1 663 ? -11.351 -6.280 17.115 1.00 87.06 663 VAL A CA 1
ATOM 4818 C C . VAL A 1 663 ? -12.259 -5.485 16.184 1.00 87.06 663 VAL A C 1
ATOM 4820 O O . VAL A 1 663 ? -11.770 -4.659 15.413 1.00 87.06 663 VAL A O 1
ATOM 4823 N N . MET A 1 664 ? -13.570 -5.717 16.249 1.00 89.25 664 MET A N 1
ATOM 4824 C CA . MET A 1 664 ? -14.542 -4.974 15.450 1.00 89.25 664 MET A CA 1
ATOM 4825 C C . MET A 1 664 ? -15.273 -3.940 16.299 1.00 89.25 664 MET A C 1
ATOM 4827 O O . MET A 1 664 ? -15.830 -4.271 17.340 1.00 89.25 664 MET A O 1
ATOM 4831 N N . LEU A 1 665 ? -15.296 -2.693 15.838 1.00 93.69 665 LEU A N 1
ATOM 4832 C CA . LEU A 1 665 ? -16.058 -1.610 16.450 1.00 93.69 665 LEU A CA 1
ATOM 4833 C C . LEU A 1 665 ? -17.277 -1.301 15.590 1.00 93.69 665 LEU A C 1
ATOM 4835 O O . LEU A 1 665 ? -17.129 -1.035 14.396 1.00 93.69 665 LEU A O 1
ATOM 4839 N N . VAL A 1 666 ? -18.460 -1.317 16.198 1.00 96.44 666 VAL A N 1
ATOM 4840 C CA . VAL A 1 666 ? -19.735 -1.094 15.507 1.00 96.44 666 VAL A CA 1
ATOM 4841 C C . VAL A 1 666 ? -20.477 0.062 16.161 1.00 96.44 666 VAL A C 1
ATOM 4843 O O . VAL A 1 666 ? -20.690 0.042 17.368 1.00 96.44 666 VAL A O 1
ATOM 4846 N N . SER A 1 667 ? -20.893 1.057 15.380 1.00 98.19 667 SER A N 1
ATOM 4847 C CA . SER A 1 667 ? -21.759 2.143 15.851 1.00 98.19 667 SER A CA 1
ATOM 4848 C C . SER A 1 667 ? -23.044 2.195 15.036 1.00 98.19 667 SER A C 1
ATOM 4850 O O . SER A 1 667 ? -22.992 2.311 13.812 1.00 98.19 667 SER A O 1
ATOM 4852 N N . MET A 1 668 ? -24.187 2.175 15.724 1.00 97.88 668 MET A N 1
ATOM 4853 C CA . MET A 1 668 ? -25.518 2.312 15.115 1.00 97.88 668 MET A CA 1
ATOM 4854 C C . MET A 1 668 ? -26.017 3.765 15.078 1.00 97.88 668 MET A C 1
ATOM 4856 O O . MET A 1 668 ? -27.178 4.027 14.762 1.00 97.88 668 MET A O 1
ATOM 4860 N N . ASN A 1 669 ? -25.152 4.745 15.375 1.00 98.25 669 ASN A N 1
ATOM 4861 C CA . ASN A 1 669 ? -25.520 6.152 15.255 1.00 98.25 669 ASN A CA 1
ATOM 4862 C C . ASN A 1 669 ? -25.862 6.499 13.792 1.00 98.25 669 ASN A C 1
ATOM 4864 O O . ASN A 1 669 ? -25.051 6.294 12.889 1.00 98.25 669 ASN A O 1
ATOM 4868 N N . ASN A 1 670 ? -27.049 7.067 13.572 1.00 97.12 670 ASN A N 1
ATOM 4869 C CA . ASN A 1 670 ? -27.611 7.353 12.250 1.00 97.12 670 ASN A CA 1
ATOM 4870 C C . ASN A 1 670 ? -27.711 8.853 11.940 1.00 97.12 670 ASN A C 1
ATOM 4872 O O . ASN A 1 670 ? -28.465 9.271 11.058 1.00 97.12 670 ASN A O 1
ATOM 4876 N N . SER A 1 671 ? -26.970 9.690 12.673 1.00 97.44 671 SER A N 1
ATOM 4877 C CA . SER A 1 671 ? -26.976 11.138 12.461 1.00 97.44 671 SER A CA 1
ATOM 4878 C C . SER A 1 671 ? -26.635 11.498 11.018 1.00 97.44 671 SER A C 1
ATOM 4880 O O . SER A 1 671 ? -27.341 12.291 10.403 1.00 97.44 671 SER A O 1
ATOM 4882 N N . ALA A 1 672 ? -25.567 10.915 10.468 1.00 94.19 672 ALA A N 1
ATOM 4883 C CA . ALA A 1 672 ? -25.052 11.287 9.154 1.00 94.19 672 ALA A CA 1
ATOM 4884 C C . ALA A 1 672 ? -26.045 10.983 8.022 1.00 94.19 672 ALA A C 1
ATOM 4886 O O . ALA A 1 672 ? -26.285 11.860 7.189 1.00 94.19 672 ALA A O 1
ATOM 4887 N N . GLU A 1 673 ? -26.655 9.795 8.036 1.00 94.94 673 GLU A N 1
ATOM 4888 C CA . GLU A 1 673 ? -27.688 9.387 7.076 1.00 94.94 673 GLU A CA 1
ATOM 4889 C C . GLU A 1 673 ? -28.913 10.314 7.106 1.00 94.94 673 GLU A C 1
ATOM 4891 O O . GLU A 1 673 ? -29.482 10.637 6.066 1.00 94.94 673 GLU A O 1
ATOM 4896 N N . ASN A 1 674 ? -29.264 10.838 8.284 1.00 95.19 674 ASN A N 1
ATOM 4897 C CA . ASN A 1 674 ? -30.370 11.781 8.464 1.00 95.19 674 ASN A CA 1
ATOM 4898 C C . ASN A 1 674 ? -29.971 13.261 8.278 1.00 95.19 674 ASN A C 1
ATOM 4900 O O . ASN A 1 674 ? -30.738 14.162 8.623 1.00 95.19 674 ASN A O 1
ATOM 4904 N N . GLY A 1 675 ? -28.770 13.543 7.760 1.00 89.69 675 GLY A N 1
ATOM 4905 C CA . GLY A 1 675 ? -28.281 14.908 7.521 1.00 89.69 675 GLY A CA 1
ATOM 4906 C C . GLY A 1 675 ? -27.808 15.663 8.772 1.00 89.69 675 GLY A C 1
ATOM 4907 O O . GLY A 1 675 ? -27.573 16.870 8.709 1.00 89.69 675 GLY A O 1
ATOM 4908 N N . GLY A 1 676 ? -27.660 14.976 9.904 1.00 90.88 676 GLY A N 1
ATOM 4909 C CA . GLY A 1 676 ? -27.104 15.498 11.150 1.00 90.88 676 GLY A CA 1
ATOM 4910 C C . GLY A 1 676 ? -25.570 15.589 11.158 1.00 90.88 676 GLY A C 1
ATOM 4911 O O . GLY A 1 676 ? -24.875 15.102 10.261 1.00 90.88 676 GLY A O 1
ATOM 4912 N N . GLY A 1 677 ? -25.031 16.240 12.195 1.00 89.62 677 GLY A N 1
ATOM 4913 C CA . GLY A 1 677 ? -23.600 16.555 12.331 1.00 89.62 677 GLY A CA 1
ATOM 4914 C C . GLY A 1 677 ? -22.800 15.660 13.284 1.00 89.62 677 GLY A C 1
ATOM 4915 O O . GLY A 1 677 ? -21.589 15.842 13.390 1.00 89.62 677 GLY A O 1
ATOM 4916 N N . GLU A 1 678 ? -23.440 14.721 13.984 1.00 95.19 678 GLU A N 1
ATOM 4917 C CA . GLU A 1 678 ? -22.735 13.805 14.886 1.00 95.19 678 GLU A CA 1
ATOM 4918 C C . GLU A 1 678 ? -21.905 12.782 14.099 1.00 95.19 678 GLU A C 1
ATOM 4920 O O . GLU A 1 678 ? -22.324 12.275 13.055 1.00 95.19 678 GLU A O 1
ATOM 4925 N N . VAL A 1 679 ? -20.723 12.473 14.632 1.00 95.94 679 VAL A N 1
ATOM 4926 C CA . VAL A 1 679 ? -19.827 11.438 14.110 1.00 95.94 679 VAL A CA 1
ATOM 4927 C C . VAL A 1 679 ? -20.072 10.157 14.903 1.00 95.94 679 VAL A C 1
ATOM 4929 O O . VAL A 1 679 ? -19.979 10.162 16.130 1.00 95.94 679 VAL A O 1
ATOM 4932 N N . ALA A 1 680 ? -20.364 9.068 14.198 1.00 97.75 680 ALA A N 1
ATOM 4933 C CA . ALA A 1 680 ? -20.658 7.763 14.778 1.00 97.75 680 ALA A CA 1
ATOM 4934 C C . ALA A 1 680 ? -19.404 7.124 15.387 1.00 97.75 680 ALA A C 1
ATOM 4936 O O . ALA A 1 680 ? -19.425 6.671 16.529 1.00 97.75 680 ALA A O 1
ATOM 4937 N N . ILE A 1 681 ? -18.286 7.158 14.654 1.00 95.44 681 ILE A N 1
ATOM 4938 C CA . ILE A 1 681 ? -16.978 6.717 15.154 1.00 95.44 681 ILE A CA 1
ATOM 4939 C C . ILE A 1 681 ? -15.947 7.807 14.874 1.00 95.44 681 ILE A C 1
ATOM 4941 O O . ILE A 1 681 ? -15.607 8.079 13.722 1.00 95.44 681 ILE A O 1
ATOM 4945 N N . ASN A 1 682 ? -15.447 8.447 15.929 1.00 92.50 682 ASN A N 1
ATOM 4946 C CA . ASN A 1 682 ? -14.429 9.489 15.834 1.00 92.50 682 ASN A CA 1
ATOM 4947 C C . ASN A 1 682 ? -13.076 8.935 16.288 1.00 92.50 682 ASN A C 1
ATOM 4949 O O . ASN A 1 682 ? -12.838 8.685 17.471 1.00 92.50 682 ASN A O 1
ATOM 4953 N N . VAL A 1 683 ? -12.184 8.777 15.320 1.00 87.75 683 VAL A N 1
ATOM 4954 C CA . VAL A 1 683 ? -10.813 8.313 15.483 1.00 87.75 683 VAL A CA 1
ATOM 4955 C C . VAL A 1 683 ? -9.888 9.530 15.568 1.00 87.75 683 VAL A C 1
ATOM 4957 O O . VAL A 1 683 ? -9.644 10.217 14.577 1.00 87.75 683 VAL A O 1
ATOM 4960 N N . GLY A 1 684 ? -9.389 9.814 16.773 1.00 75.25 684 GLY A N 1
ATOM 4961 C CA . GLY A 1 684 ? -8.632 11.025 17.088 1.00 75.25 684 GLY A CA 1
ATOM 4962 C C . GLY A 1 684 ? -7.146 10.995 16.714 1.00 75.25 684 GLY A C 1
ATOM 4963 O O . GLY A 1 684 ? -6.732 11.663 15.773 1.00 75.25 684 GLY A O 1
ATOM 4964 N N . ASN A 1 685 ? -6.309 10.323 17.512 1.00 68.50 685 ASN A N 1
ATOM 4965 C CA . ASN A 1 685 ? -4.847 10.347 17.363 1.00 68.50 685 ASN A CA 1
ATOM 4966 C C . ASN A 1 685 ? -4.228 8.968 17.621 1.00 68.50 685 ASN A C 1
ATOM 4968 O O . ASN A 1 685 ? -4.387 8.420 18.712 1.00 68.50 685 ASN A O 1
ATOM 4972 N N . SER A 1 686 ? -3.466 8.485 16.632 1.00 61.88 686 SER A N 1
ATOM 4973 C CA . SER A 1 686 ? -2.580 7.313 16.691 1.00 61.88 686 SER A CA 1
ATOM 4974 C C . SER A 1 686 ? -3.250 6.024 17.171 1.00 61.88 686 SER A C 1
ATOM 4976 O O . SER A 1 686 ? -2.924 5.525 18.243 1.00 61.88 686 SER A O 1
ATOM 4978 N N . ILE A 1 687 ? -4.150 5.456 16.365 1.00 67.06 687 ILE A N 1
ATOM 4979 C CA . ILE A 1 687 ? -4.536 4.050 16.542 1.00 67.06 687 ILE A CA 1
ATOM 4980 C C . ILE A 1 687 ? -3.544 3.155 15.803 1.00 67.06 687 ILE A C 1
ATOM 4982 O O . ILE A 1 687 ? -3.176 3.454 14.662 1.00 67.06 687 ILE A O 1
ATOM 4986 N N . SER A 1 688 ? -3.153 2.053 16.435 1.00 64.19 688 SER A N 1
ATOM 4987 C CA . SER A 1 688 ? -2.384 0.975 1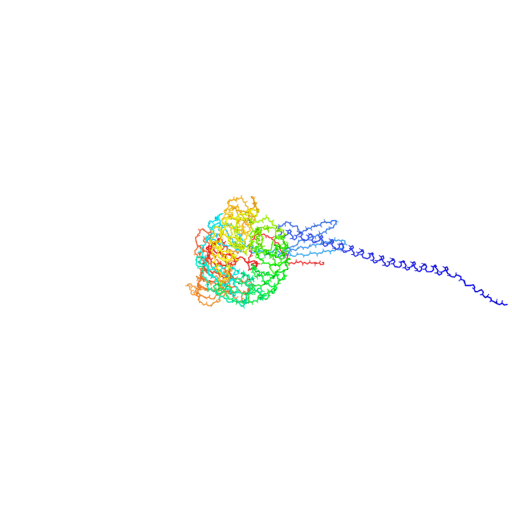5.817 1.00 64.19 688 SER A CA 1
ATOM 4988 C C . SER A 1 688 ? -2.991 -0.390 16.153 1.00 64.19 688 SER A C 1
ATOM 4990 O O . SER A 1 688 ? -3.623 -0.568 17.199 1.00 64.19 688 SER A O 1
ATOM 4992 N N . GLY A 1 689 ? -2.800 -1.361 15.256 1.00 70.62 689 GLY A N 1
ATOM 4993 C CA . GLY A 1 689 ? -3.173 -2.757 15.485 1.00 70.62 689 GLY A CA 1
ATOM 4994 C C . GLY A 1 689 ? -4.269 -3.315 14.566 1.00 70.62 689 GLY A C 1
ATOM 4995 O O . GLY A 1 689 ? -4.530 -2.814 13.472 1.00 70.62 689 GLY A O 1
ATOM 4996 N N . LYS A 1 690 ? -4.874 -4.430 14.986 1.00 75.81 690 LYS A N 1
ATOM 4997 C CA . LYS A 1 690 ? -5.845 -5.240 14.234 1.00 75.81 690 LYS A CA 1
ATOM 4998 C C . LYS A 1 690 ? -7.286 -4.814 14.537 1.00 75.81 690 LYS A C 1
ATOM 5000 O O . LYS A 1 690 ? -8.014 -5.541 15.210 1.00 75.81 690 LYS A O 1
ATOM 5005 N N . VAL A 1 691 ? -7.697 -3.648 14.039 1.00 83.62 691 VAL A N 1
ATOM 5006 C CA . VAL A 1 691 ? -9.055 -3.106 14.240 1.00 83.62 691 VAL A CA 1
ATOM 5007 C C . VAL A 1 691 ? -9.812 -2.909 12.926 1.00 83.62 691 VAL A C 1
ATOM 5009 O O . VAL A 1 691 ? -9.238 -2.446 11.937 1.00 83.62 691 VAL A O 1
ATOM 5012 N N . LEU A 1 692 ? -11.102 -3.251 12.954 1.00 85.06 692 LEU A N 1
ATOM 5013 C CA . LEU A 1 692 ? -12.094 -2.983 11.913 1.00 85.06 692 LEU A CA 1
ATOM 5014 C C . LEU A 1 692 ? -13.132 -2.004 12.471 1.00 85.06 692 LEU A C 1
ATOM 5016 O O . LEU A 1 692 ? -13.574 -2.164 13.611 1.00 85.06 692 LEU A O 1
ATOM 5020 N N . VAL A 1 693 ? -13.534 -1.007 11.684 1.00 88.81 693 VAL A N 1
ATOM 5021 C CA . VAL A 1 693 ? -14.555 -0.029 12.095 1.00 88.81 693 VAL A CA 1
ATOM 5022 C C . VAL A 1 693 ? -15.747 -0.048 11.143 1.00 88.81 693 VAL A C 1
ATOM 5024 O O . VAL A 1 693 ? -15.576 0.001 9.923 1.00 88.81 693 VAL A O 1
ATOM 5027 N N . TYR A 1 694 ? -16.950 -0.118 11.714 1.00 92.56 694 TYR A N 1
ATOM 5028 C CA . TYR A 1 694 ? -18.206 -0.267 10.988 1.00 92.56 694 TYR A CA 1
ATOM 5029 C C . TYR A 1 694 ? -19.282 0.693 11.508 1.00 92.56 694 TYR A C 1
ATOM 5031 O O . TYR A 1 694 ? -19.606 0.684 12.694 1.00 92.56 694 TYR A O 1
ATOM 5039 N N . ALA A 1 695 ? -19.848 1.519 10.628 1.00 96.62 695 ALA A N 1
ATOM 5040 C CA . ALA A 1 695 ? -20.956 2.417 10.968 1.00 96.62 695 ALA A CA 1
ATOM 5041 C C . ALA A 1 695 ? -21.984 2.473 9.820 1.00 96.62 695 ALA A C 1
ATOM 5043 O O . ALA A 1 695 ? -21.885 3.355 8.959 1.00 96.62 695 ALA A O 1
ATOM 5044 N N . PRO A 1 696 ? -22.960 1.545 9.768 1.00 93.44 696 PRO A N 1
ATOM 5045 C CA . PRO A 1 696 ? -23.829 1.357 8.602 1.00 93.44 696 PRO A CA 1
ATOM 5046 C C . PRO A 1 696 ? -24.696 2.577 8.258 1.00 93.44 696 PRO A C 1
ATOM 5048 O O . PRO A 1 696 ? -25.005 2.776 7.087 1.00 93.44 696 PRO A O 1
ATOM 5051 N N . HIS A 1 697 ? -24.998 3.430 9.243 1.00 96.19 697 HIS A N 1
ATOM 5052 C CA . HIS A 1 697 ? -25.818 4.648 9.099 1.00 96.19 697 HIS A CA 1
ATOM 5053 C C . HIS A 1 697 ? -25.055 5.949 9.410 1.00 96.19 697 HIS A C 1
ATOM 5055 O O . HIS A 1 697 ? -25.593 7.060 9.350 1.00 96.19 697 HIS A O 1
ATOM 5061 N N . GLY A 1 698 ? -23.792 5.817 9.811 1.00 96.69 698 GLY A N 1
ATOM 5062 C CA . GLY A 1 698 ? -23.046 6.866 10.490 1.00 96.69 698 GLY A CA 1
ATOM 5063 C C . GLY A 1 698 ? -21.885 7.434 9.684 1.00 96.69 698 GLY A C 1
ATOM 5064 O O . GLY A 1 698 ? -21.439 6.865 8.686 1.00 96.69 698 GLY A O 1
ATOM 5065 N N . GLU A 1 699 ? -21.360 8.568 10.152 1.00 96.94 699 GLU A N 1
ATOM 5066 C CA . GLU A 1 699 ? -20.057 9.060 9.706 1.00 96.94 699 GLU A CA 1
ATOM 5067 C C . GLU A 1 699 ? -18.950 8.447 10.564 1.00 96.94 699 GLU A C 1
ATOM 5069 O O . GLU A 1 699 ? -18.975 8.565 11.790 1.00 96.94 699 GLU A O 1
ATOM 5074 N N . ILE A 1 700 ? -17.943 7.865 9.919 1.00 95.25 700 ILE A N 1
ATOM 5075 C CA . ILE A 1 700 ? -16.654 7.583 10.551 1.00 95.25 700 ILE A CA 1
ATOM 5076 C C . ILE A 1 700 ? -15.692 8.709 10.170 1.00 95.25 700 ILE A C 1
ATOM 5078 O O . ILE A 1 700 ? -15.484 8.977 8.985 1.00 95.25 700 ILE A O 1
ATOM 5082 N N . ALA A 1 701 ? -15.088 9.361 11.162 1.00 92.06 701 ALA A N 1
ATOM 5083 C CA . ALA A 1 701 ? -14.070 10.386 10.948 1.00 92.06 701 ALA A CA 1
ATOM 5084 C C . ALA A 1 701 ? -12.720 9.904 11.483 1.00 92.06 701 ALA A C 1
ATOM 5086 O O . ALA A 1 701 ? -12.589 9.620 12.672 1.00 92.06 701 ALA A O 1
ATOM 5087 N N . ILE A 1 702 ? -11.714 9.844 10.613 1.00 87.38 702 ILE A N 1
ATOM 5088 C CA . ILE A 1 702 ? -10.356 9.396 10.925 1.00 87.38 702 ILE A CA 1
ATOM 5089 C C . ILE A 1 702 ? -9.407 10.568 10.779 1.00 87.38 702 ILE A C 1
ATOM 5091 O O . ILE A 1 702 ? -9.262 11.131 9.696 1.00 87.38 702 ILE A O 1
ATOM 5095 N N . LYS A 1 703 ? -8.756 10.936 11.880 1.00 80.75 703 LYS A N 1
ATOM 5096 C CA . LYS A 1 703 ? -7.852 12.081 11.950 1.00 80.75 703 LYS A CA 1
ATOM 5097 C C . LYS A 1 703 ? -6.418 11.619 12.209 1.00 80.75 703 LYS A C 1
ATOM 5099 O O . LYS A 1 703 ? -6.186 10.660 12.945 1.00 80.75 703 LYS A O 1
ATOM 5104 N N . ASN A 1 704 ? -5.457 12.374 11.672 1.00 71.25 704 ASN A N 1
ATOM 5105 C CA . ASN A 1 704 ? -4.024 12.237 11.963 1.00 71.25 704 ASN A CA 1
ATOM 5106 C C . ASN A 1 704 ? -3.460 10.858 11.548 1.00 71.25 704 ASN A C 1
ATOM 5108 O O . ASN A 1 704 ? -4.039 10.175 10.716 1.00 71.25 704 ASN A O 1
ATOM 5112 N N . SER A 1 705 ? -2.321 10.427 12.106 1.00 59.31 705 SER A N 1
ATO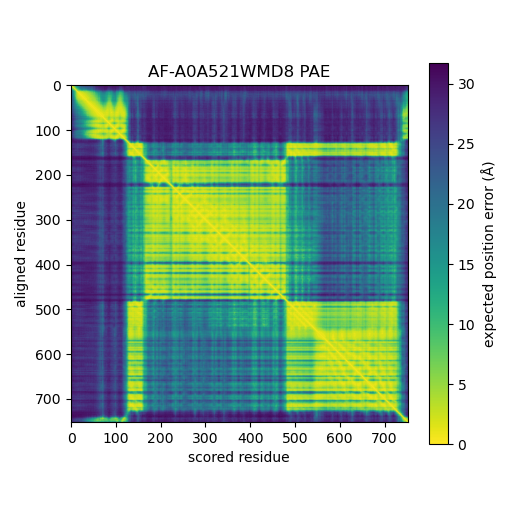M 5113 C CA . SER A 1 705 ? -1.638 9.164 11.754 1.00 59.31 705 SER A CA 1
ATOM 5114 C C . SER A 1 705 ? -2.315 7.902 12.333 1.00 59.31 705 SER A C 1
ATOM 5116 O O . SER A 1 705 ? -1.684 7.143 13.066 1.00 59.31 705 SER A O 1
ATOM 5118 N N . ALA A 1 706 ? -3.601 7.681 12.060 1.00 63.22 706 ALA A N 1
ATOM 5119 C CA . ALA A 1 706 ? -4.279 6.423 12.381 1.00 63.22 706 ALA A CA 1
ATOM 5120 C C . ALA A 1 706 ? -4.094 5.419 11.236 1.00 63.22 706 ALA A C 1
ATOM 5122 O O . ALA A 1 706 ? -4.310 5.782 10.082 1.00 63.22 706 ALA A O 1
ATOM 5123 N N . VAL A 1 707 ? -3.704 4.182 11.560 1.00 62.50 707 VAL A N 1
ATOM 5124 C CA . VAL A 1 707 ? -3.630 3.065 10.607 1.00 62.50 707 VAL A CA 1
ATOM 5125 C C . VAL A 1 707 ? -4.728 2.072 10.967 1.00 62.50 707 VAL A C 1
ATOM 5127 O O . VAL A 1 707 ? -4.705 1.477 12.041 1.00 62.50 707 VAL A O 1
ATOM 5130 N N . LEU A 1 708 ? -5.695 1.910 10.069 1.00 70.88 708 LEU A N 1
ATOM 5131 C CA . LEU A 1 708 ? -6.775 0.930 10.187 1.00 70.88 708 LEU A CA 1
ATOM 5132 C C . LEU A 1 708 ? -6.596 -0.150 9.127 1.00 70.88 708 LEU A C 1
ATOM 5134 O O . LEU A 1 708 ? -6.107 0.143 8.032 1.00 70.88 708 LEU A O 1
ATOM 5138 N N . LYS A 1 709 ? -7.030 -1.371 9.450 1.00 72.25 709 LYS A N 1
ATOM 5139 C CA . LYS A 1 709 ? -7.035 -2.493 8.502 1.00 72.25 709 LYS A CA 1
ATOM 5140 C C . LYS A 1 709 ? -8.183 -2.375 7.500 1.00 72.25 709 LYS A C 1
ATOM 5142 O O . LYS A 1 709 ? -8.030 -2.757 6.345 1.00 72.25 709 LYS A O 1
ATOM 5147 N N . GLU A 1 710 ? -9.311 -1.822 7.944 1.00 74.75 710 GLU A N 1
ATOM 5148 C CA . GLU A 1 710 ? -10.498 -1.598 7.124 1.00 74.75 710 GLU A CA 1
ATOM 5149 C C . GLU A 1 710 ? -11.418 -0.553 7.775 1.00 74.75 710 GLU A C 1
ATOM 5151 O O . GLU A 1 710 ? -11.485 -0.458 9.006 1.00 74.75 710 GLU A O 1
ATOM 5156 N N . ALA A 1 711 ? -12.139 0.212 6.955 1.00 85.25 711 ALA A N 1
ATOM 5157 C CA . ALA A 1 711 ? -13.193 1.109 7.406 1.00 85.25 711 ALA A CA 1
ATOM 5158 C C . ALA A 1 711 ? -14.388 1.063 6.450 1.00 85.25 711 ALA A C 1
ATOM 5160 O O . ALA A 1 711 ? -14.240 1.322 5.251 1.00 85.25 711 ALA A O 1
ATOM 5161 N N . THR A 1 712 ? -15.570 0.797 7.006 1.00 89.00 712 THR A N 1
ATOM 5162 C CA . THR A 1 712 ? -16.817 0.711 6.246 1.00 89.00 712 THR A CA 1
ATOM 5163 C C . THR A 1 712 ? -17.914 1.531 6.927 1.00 89.00 712 THR A C 1
ATOM 5165 O O . THR A 1 712 ? -18.168 1.375 8.120 1.00 89.00 712 THR A O 1
ATOM 5168 N N . ALA A 1 713 ? -18.554 2.445 6.194 1.00 94.00 713 ALA A N 1
ATOM 5169 C CA . ALA A 1 713 ? -19.509 3.390 6.784 1.00 94.00 713 ALA A CA 1
ATOM 5170 C C . ALA A 1 713 ? -20.539 3.925 5.787 1.00 94.00 713 ALA A C 1
ATOM 5172 O O . ALA A 1 713 ? -20.308 3.890 4.582 1.00 94.00 713 ALA A O 1
ATOM 5173 N N . TRP A 1 714 ? -21.628 4.536 6.260 1.00 95.31 714 TRP A N 1
ATOM 5174 C CA . TRP A 1 714 ? -22.489 5.338 5.382 1.00 95.31 714 TRP A CA 1
ATOM 5175 C C . TRP A 1 714 ? -21.717 6.516 4.761 1.00 95.31 714 TRP A C 1
ATOM 5177 O O . TRP A 1 714 ? -21.790 6.737 3.550 1.00 95.31 714 TRP A O 1
ATOM 5187 N N . ARG A 1 715 ? -20.922 7.223 5.581 1.00 95.56 715 ARG A N 1
ATOM 5188 C CA . ARG A 1 715 ? -19.960 8.256 5.159 1.00 95.56 715 ARG A CA 1
ATOM 5189 C C . ARG A 1 715 ? -18.614 8.042 5.842 1.00 95.56 715 ARG A C 1
ATOM 5191 O O . ARG A 1 715 ? -18.561 7.860 7.055 1.00 95.56 715 ARG A O 1
ATOM 5198 N N . LEU A 1 716 ? -17.519 8.133 5.094 1.00 94.56 716 LEU A N 1
ATOM 5199 C CA . LEU A 1 716 ? -16.164 8.083 5.651 1.00 94.56 716 LEU A CA 1
ATOM 5200 C C . LEU A 1 716 ? -15.435 9.402 5.391 1.00 94.56 716 LEU A C 1
ATOM 5202 O O . LEU A 1 716 ? -15.439 9.901 4.268 1.00 94.56 716 LEU A O 1
ATOM 5206 N N . ARG A 1 717 ? -14.785 9.962 6.415 1.00 91.88 717 ARG A N 1
ATOM 5207 C CA . ARG A 1 717 ? -13.958 11.170 6.301 1.00 91.88 717 ARG A CA 1
ATOM 5208 C C . ARG A 1 717 ? -12.549 10.920 6.830 1.00 91.88 717 ARG A C 1
ATOM 5210 O O . ARG A 1 717 ? -12.377 10.627 8.007 1.00 91.88 717 ARG A O 1
ATOM 5217 N N . LEU A 1 718 ? -11.542 11.090 5.978 1.00 87.69 718 LEU A N 1
ATOM 5218 C CA . LEU A 1 718 ? -10.122 11.065 6.335 1.00 87.69 718 LEU A CA 1
ATOM 5219 C C . LEU A 1 718 ? -9.593 12.498 6.427 1.00 87.69 718 LEU A C 1
ATOM 5221 O O . LEU A 1 718 ? -9.807 13.288 5.511 1.00 87.69 718 LEU A O 1
ATOM 5225 N N . GLN A 1 719 ? -8.911 12.847 7.515 1.00 81.31 719 GLN A N 1
ATOM 5226 C CA . GLN A 1 719 ? -8.421 14.202 7.774 1.00 81.31 719 GLN A CA 1
ATOM 5227 C C . GLN A 1 719 ? -6.984 14.188 8.301 1.00 81.31 719 GLN A C 1
ATOM 5229 O O . GLN A 1 719 ? -6.564 13.263 8.994 1.00 81.31 719 GLN A O 1
ATOM 5234 N N . ASN A 1 720 ? -6.258 15.282 8.058 1.00 71.75 720 ASN A N 1
ATOM 5235 C CA . ASN A 1 720 ? -4.906 15.524 8.577 1.00 71.75 720 ASN A CA 1
ATOM 5236 C C . ASN A 1 720 ? -3.937 14.367 8.284 1.00 71.75 720 ASN A C 1
ATOM 5238 O O . ASN A 1 720 ? -3.350 13.812 9.210 1.00 71.75 720 ASN A O 1
ATOM 5242 N N . SER A 1 721 ? -3.764 14.004 7.010 1.00 67.50 721 SER A N 1
ATOM 5243 C CA . SER A 1 721 ? -2.834 12.942 6.597 1.00 67.50 721 SER A CA 1
ATOM 5244 C C . SER A 1 721 ? -3.186 11.521 7.077 1.00 67.50 721 SER A C 1
ATOM 5246 O O . SER A 1 721 ? -2.300 10.665 7.161 1.00 67.50 721 SER A O 1
ATOM 5248 N N . ALA A 1 722 ? -4.458 11.243 7.377 1.00 72.00 722 ALA A N 1
ATOM 5249 C CA . ALA A 1 722 ? -4.903 9.898 7.740 1.00 72.00 722 ALA A CA 1
ATOM 5250 C C . ALA A 1 722 ? -4.666 8.882 6.616 1.00 72.00 722 ALA A C 1
ATOM 5252 O O . ALA A 1 722 ? -4.787 9.209 5.433 1.00 72.00 722 ALA A O 1
ATOM 5253 N N . THR A 1 723 ? -4.297 7.652 6.991 1.00 70.00 723 THR A N 1
ATOM 5254 C CA . THR A 1 723 ? -3.950 6.578 6.050 1.00 70.00 723 THR A CA 1
ATOM 5255 C C . THR A 1 723 ? -4.715 5.297 6.377 1.00 70.00 723 THR A C 1
ATOM 5257 O O . THR A 1 723 ? -4.539 4.724 7.448 1.00 70.00 723 THR A O 1
ATOM 5260 N N . VAL A 1 724 ? -5.524 4.801 5.441 1.00 73.12 724 VAL A N 1
ATOM 5261 C CA . VAL A 1 724 ? -6.158 3.472 5.544 1.00 73.12 724 VAL A CA 1
ATOM 5262 C C . VAL A 1 724 ? -5.333 2.476 4.734 1.00 73.12 724 VAL A C 1
ATOM 5264 O O . VAL A 1 724 ? -5.054 2.746 3.568 1.00 73.12 724 VAL A O 1
ATOM 5267 N N . ILE A 1 725 ? -4.923 1.347 5.321 1.00 64.94 725 ILE A N 1
ATOM 5268 C CA . ILE A 1 725 ? -4.112 0.330 4.633 1.00 64.94 725 ILE A CA 1
ATOM 5269 C C . ILE A 1 725 ? -4.891 -0.977 4.591 1.00 64.94 725 ILE A C 1
ATOM 5271 O O . ILE A 1 725 ? -5.068 -1.632 5.613 1.00 64.94 725 ILE A O 1
ATOM 5275 N N . TYR A 1 726 ? -5.301 -1.375 3.392 1.00 63.84 726 TYR A N 1
ATOM 5276 C CA . TYR A 1 726 ? -5.917 -2.670 3.155 1.00 63.84 726 TYR A CA 1
ATOM 5277 C C . TYR A 1 726 ? -4.864 -3.778 3.108 1.00 63.84 726 TYR A C 1
ATOM 5279 O O . TYR A 1 726 ? -3.893 -3.692 2.351 1.00 63.84 726 TYR A O 1
ATOM 5287 N N . GLU A 1 727 ? -5.082 -4.852 3.864 1.00 54.25 727 GLU A N 1
ATOM 5288 C CA . GLU A 1 727 ? -4.262 -6.061 3.786 1.00 54.25 727 GLU A CA 1
ATOM 5289 C C . GLU A 1 727 ? -4.982 -7.148 2.983 1.00 54.25 727 GLU A C 1
ATOM 5291 O O . GLU A 1 727 ? -6.022 -7.677 3.375 1.00 54.25 727 GLU A O 1
ATOM 5296 N N . THR A 1 728 ? -4.402 -7.518 1.842 1.00 42.12 728 THR A N 1
ATOM 5297 C CA . THR A 1 728 ? -4.863 -8.654 1.040 1.00 42.12 728 THR A CA 1
ATOM 5298 C C . THR A 1 728 ? -4.799 -9.936 1.870 1.00 42.12 728 THR A C 1
ATOM 5300 O O . THR A 1 728 ? -3.719 -10.308 2.330 1.00 42.12 728 THR A O 1
ATOM 5303 N N . GLY A 1 729 ? -5.937 -10.611 2.054 1.00 40.12 729 GLY A N 1
ATOM 5304 C CA . GLY A 1 729 ? -6.055 -11.802 2.911 1.00 40.12 729 GLY A CA 1
ATOM 5305 C C . GLY A 1 729 ? -7.155 -11.719 3.976 1.00 40.12 729 GLY A C 1
ATOM 5306 O O . GLY A 1 729 ? -7.488 -12.738 4.572 1.00 40.12 729 GLY A O 1
ATOM 5307 N N . LEU A 1 730 ? -7.782 -10.549 4.150 1.00 47.62 730 LEU A N 1
ATOM 5308 C CA . LEU A 1 730 ? -8.982 -10.322 4.980 1.00 47.62 730 LEU A CA 1
ATOM 5309 C C . LEU A 1 730 ? -10.267 -10.993 4.448 1.00 47.62 730 LEU A C 1
ATOM 5311 O O . LEU A 1 730 ? -11.329 -10.883 5.055 1.00 47.62 730 LEU A O 1
ATOM 5315 N N . ALA A 1 731 ? -10.195 -11.713 3.324 1.00 40.34 731 ALA A N 1
ATOM 5316 C CA . ALA A 1 731 ? -11.327 -12.410 2.720 1.00 40.34 731 ALA A CA 1
ATOM 5317 C C . ALA A 1 731 ? -11.660 -13.721 3.452 1.00 40.34 731 ALA A C 1
ATOM 5319 O O . ALA A 1 731 ? -11.577 -14.795 2.867 1.00 40.34 731 ALA A O 1
ATOM 5320 N N . ASN A 1 732 ? -12.009 -13.621 4.732 1.00 40.44 732 ASN A N 1
ATOM 5321 C CA . ASN A 1 732 ? -12.857 -14.544 5.482 1.00 40.44 732 ASN A CA 1
ATOM 5322 C C . ASN A 1 732 ? -12.974 -13.980 6.901 1.00 40.44 732 ASN A C 1
ATOM 5324 O O . ASN A 1 732 ? -11.926 -13.888 7.533 1.00 40.44 732 ASN A O 1
ATOM 5328 N N . LEU A 1 733 ? -14.176 -13.627 7.391 1.00 37.31 733 LEU A N 1
ATOM 5329 C CA . LEU A 1 733 ? -14.516 -13.788 8.822 1.00 37.31 733 LEU A CA 1
ATOM 5330 C C . LEU A 1 733 ? -15.941 -13.435 9.283 1.00 37.31 733 LEU A C 1
ATOM 5332 O O . LEU A 1 733 ? -16.176 -13.704 10.450 1.00 37.31 733 LEU A O 1
ATOM 5336 N N . LEU A 1 734 ? -16.869 -12.917 8.454 1.00 34.47 734 LEU A N 1
ATOM 5337 C CA . LEU A 1 734 ? -18.357 -12.951 8.625 1.00 34.47 734 LEU A CA 1
ATOM 5338 C C . LEU A 1 734 ? -19.056 -11.914 7.710 1.00 34.47 734 LEU A C 1
ATOM 5340 O O . LEU A 1 734 ? -19.881 -11.121 8.151 1.00 34.47 734 LEU A O 1
ATOM 5344 N N . PHE A 1 735 ? -18.732 -11.891 6.415 1.00 35.38 735 PHE A N 1
ATOM 5345 C CA . PHE A 1 735 ? -19.296 -10.901 5.490 1.00 35.38 735 PHE A CA 1
ATOM 5346 C C . PHE A 1 735 ? -20.030 -11.606 4.352 1.00 35.38 735 PHE A C 1
ATOM 5348 O O . PHE A 1 735 ? -19.415 -12.074 3.396 1.00 35.38 735 PHE A O 1
ATOM 5355 N N . THR A 1 736 ? -21.354 -11.705 4.479 1.00 31.92 736 THR A N 1
ATOM 5356 C CA . THR A 1 736 ? -22.262 -12.065 3.387 1.00 31.92 736 THR A CA 1
ATOM 5357 C C . THR A 1 736 ? -23.280 -10.949 3.206 1.00 31.92 736 THR A C 1
ATOM 5359 O O . THR A 1 736 ? -24.298 -10.931 3.889 1.00 31.92 736 THR A O 1
ATOM 5362 N N . SER A 1 737 ? -23.025 -10.046 2.260 1.00 27.69 737 SER A N 1
ATOM 5363 C CA . SER A 1 737 ? -24.058 -9.467 1.393 1.00 27.69 737 SER A CA 1
ATOM 5364 C C . SER A 1 737 ? -23.416 -8.624 0.282 1.00 27.69 737 SER A C 1
ATOM 5366 O O . SER A 1 737 ? -22.528 -7.812 0.525 1.00 27.69 737 SER A O 1
ATOM 5368 N N . GLY A 1 738 ? -23.857 -8.856 -0.957 1.00 29.34 738 GLY A N 1
ATOM 5369 C CA . GLY A 1 738 ? -23.472 -8.096 -2.150 1.00 29.34 738 GLY A CA 1
ATOM 5370 C C . GLY A 1 738 ? -23.749 -8.885 -3.443 1.00 29.34 738 GLY A C 1
ATOM 5371 O O . GLY A 1 738 ? -23.465 -10.082 -3.480 1.00 29.34 738 GLY A O 1
ATOM 5372 N N . PRO A 1 739 ? -24.340 -8.288 -4.497 1.00 33.59 739 PRO A N 1
ATOM 5373 C CA . PRO A 1 739 ? -25.038 -9.034 -5.542 1.00 33.59 739 PRO A CA 1
ATOM 5374 C C . PRO A 1 739 ? -24.110 -9.483 -6.682 1.00 33.59 739 PRO A C 1
ATOM 5376 O O . PRO A 1 739 ? -23.646 -8.676 -7.477 1.00 33.59 739 PRO A O 1
ATOM 5379 N N . SER A 1 740 ? -23.872 -10.787 -6.808 1.00 32.25 740 SER A N 1
ATOM 5380 C CA . SER A 1 740 ? -23.895 -11.540 -8.081 1.00 32.25 740 SER A CA 1
ATOM 5381 C C . SER A 1 740 ? -23.495 -12.994 -7.810 1.00 32.25 740 SER A C 1
ATOM 5383 O O . SER A 1 740 ? -22.428 -13.288 -7.278 1.00 32.25 740 SER A O 1
ATOM 5385 N N . GLY A 1 741 ? -24.409 -13.917 -8.111 1.00 38.16 741 GLY A N 1
ATOM 5386 C CA . GLY A 1 741 ? -24.291 -15.338 -7.792 1.00 38.16 741 GLY A CA 1
ATOM 5387 C C . GLY A 1 741 ? -23.307 -16.080 -8.695 1.00 38.16 741 GLY A C 1
ATOM 5388 O O . GLY A 1 741 ? -23.721 -16.748 -9.638 1.00 38.16 741 GLY A O 1
ATOM 5389 N N . GLY A 1 742 ? -22.015 -16.004 -8.382 1.00 44.06 742 GLY A N 1
ATOM 5390 C CA . GLY A 1 742 ? -20.992 -16.872 -8.966 1.00 44.06 742 GLY A CA 1
ATOM 5391 C C . GLY A 1 742 ? -20.812 -18.175 -8.174 1.00 44.06 742 GLY A C 1
ATOM 5392 O O . GLY A 1 742 ? -20.699 -18.168 -6.947 1.00 44.06 742 GLY A O 1
ATOM 5393 N N . TYR A 1 743 ? -20.763 -19.310 -8.872 1.00 49.22 743 TYR A N 1
ATOM 5394 C CA . TYR A 1 743 ? -20.466 -20.620 -8.281 1.00 49.22 743 TYR A CA 1
ATOM 5395 C C . TYR A 1 743 ? -18.947 -20.859 -8.147 1.00 49.22 743 TYR A C 1
ATOM 5397 O O . TYR A 1 743 ? -18.177 -20.478 -9.029 1.00 49.22 743 TYR A O 1
ATOM 5405 N N . GLN A 1 744 ? -18.494 -21.527 -7.081 1.00 50.31 744 GLN A N 1
ATOM 5406 C CA . GLN A 1 744 ? -17.100 -21.982 -6.931 1.00 50.31 744 GLN A CA 1
ATOM 5407 C C . GLN A 1 744 ? -17.003 -23.510 -7.008 1.00 50.31 744 GLN A C 1
ATOM 5409 O O . GLN A 1 744 ? -17.927 -24.217 -6.613 1.00 50.31 744 GLN A O 1
ATOM 5414 N N . ILE A 1 745 ? -15.871 -24.012 -7.514 1.00 48.19 745 ILE A N 1
ATOM 5415 C CA . ILE A 1 745 ? -15.582 -25.451 -7.584 1.00 48.19 745 ILE A CA 1
ATOM 5416 C C . ILE A 1 745 ? -15.064 -25.877 -6.210 1.00 48.19 745 ILE A C 1
ATOM 5418 O O . ILE A 1 745 ? -13.975 -25.460 -5.819 1.00 48.19 745 ILE A O 1
ATOM 5422 N N . GLN A 1 746 ? -15.833 -26.682 -5.478 1.00 49.44 746 GLN A N 1
ATOM 5423 C CA . GLN A 1 746 ? -15.396 -27.213 -4.181 1.00 49.44 746 GLN A CA 1
ATOM 5424 C C . GLN A 1 746 ? -14.525 -28.459 -4.349 1.00 49.44 746 GLN A C 1
ATOM 5426 O O . GLN A 1 746 ? -13.551 -28.659 -3.626 1.00 49.44 746 GLN A O 1
ATOM 5431 N N . SER A 1 747 ? -14.896 -29.316 -5.292 1.00 57.56 747 SER A N 1
ATOM 5432 C CA . SER A 1 747 ? -14.204 -30.562 -5.570 1.00 57.56 747 SER A CA 1
ATOM 5433 C C . SER A 1 747 ? -14.234 -30.837 -7.063 1.00 57.56 747 SER A C 1
ATOM 5435 O O . SER A 1 747 ? -15.198 -30.516 -7.761 1.00 57.56 747 SER A O 1
ATOM 5437 N N . TRP A 1 748 ? -13.147 -31.436 -7.531 1.00 70.00 748 TRP A N 1
ATOM 5438 C CA . TRP A 1 748 ? -13.024 -31.987 -8.867 1.00 70.00 748 TRP A CA 1
ATOM 5439 C C . TRP A 1 748 ? -12.604 -33.445 -8.722 1.00 70.00 748 TRP A C 1
ATOM 5441 O O . TRP A 1 748 ? -11.696 -33.752 -7.943 1.00 70.00 748 TRP A O 1
ATOM 5451 N N . ALA A 1 749 ? -13.284 -34.337 -9.438 1.00 62.75 749 ALA A N 1
AT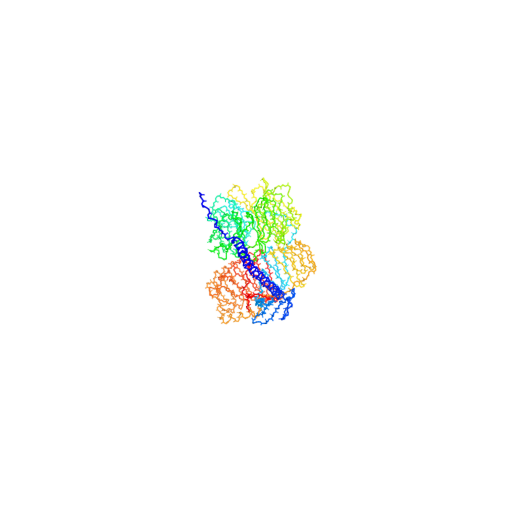OM 5452 C CA . ALA A 1 749 ? -12.942 -35.749 -9.463 1.00 62.75 749 ALA A CA 1
ATOM 5453 C C . ALA A 1 749 ? -13.186 -36.361 -10.844 1.00 62.75 749 ALA A C 1
ATOM 5455 O O . ALA A 1 749 ? -14.201 -36.106 -11.499 1.00 62.75 749 ALA A O 1
ATOM 5456 N N . GLU A 1 750 ? -12.278 -37.249 -11.238 1.00 55.06 750 GLU A N 1
ATOM 5457 C CA . GLU A 1 750 ? -12.573 -38.262 -12.244 1.00 55.06 750 GLU A CA 1
ATOM 5458 C C . GLU A 1 750 ? -13.367 -39.381 -11.569 1.00 55.06 750 GLU A C 1
ATOM 5460 O O . GLU A 1 750 ? -12.947 -39.911 -10.539 1.00 55.06 750 GLU A O 1
ATOM 5465 N N . VAL A 1 751 ? -14.524 -39.718 -12.128 1.00 67.31 751 VAL A N 1
ATOM 5466 C CA . VAL A 1 751 ? -15.423 -40.744 -11.582 1.00 67.31 751 VAL A CA 1
ATOM 5467 C C . VAL A 1 751 ? -15.573 -41.877 -12.600 1.00 67.31 751 VAL A C 1
ATOM 5469 O O . VAL A 1 751 ? -15.559 -41.614 -13.802 1.00 67.31 751 VAL A O 1
ATOM 5472 N N . GLU A 1 752 ? -15.661 -43.129 -12.143 1.00 46.69 752 GLU A N 1
ATOM 5473 C CA . GLU A 1 752 ? -15.878 -44.304 -13.016 1.00 46.69 752 GLU A CA 1
ATOM 5474 C C . GLU A 1 752 ? -17.323 -44.388 -13.546 1.00 46.69 752 GLU A C 1
ATOM 5476 O O . GLU A 1 752 ? -18.276 -44.183 -12.760 1.00 46.69 752 GLU A O 1
#

Radius of gyration: 33.97 Å; Cα contacts (8 Å, |Δi|>4): 2265; chains: 1; bounding box: 84×126×98 Å

Mean predicted aligned error: 16.57 Å

Sequence (752 aa):
MRTDHIQTKSKQSGQAMIISVVFFLIIGLIVVVGISETVVRDLKNVQNIVKSRESYAIGEALHEDVVYRFKQSMQVGTEESLTLNGYTASSTISDIVGGKRVITSADRSGYIKRVMSDLFSGAGSSFNYGVQTGEGGLILENSSSVSGNVYSNGPVLGNGNISSNATSPTLVGTATVGSNALRLVPRGNYLYIVNESTLQAVSIANPSAPTVVSTITNPNGGSNPLQKDIAIANDTLFITASNHNNVLAFSLTDPANPAYVSSVAVTGAPRAIVGYGTYVYVSVFSDSAIKVLDVANPASMSVVATVSTNSAPIALAIQGSYLYVASQGGASSKIEIFNLANPALPVLVGAATVTANPLSLAVFGNYAYVGSQGGSKIEIINVTNPVSPSVVGGTASNSSINPQALFSSGSYLYAAVSYGSTNQFQIWNVTNPTAPSLANTININSGVPYALVGGSGGYIYLMMTNSNLTSPLRIYQVTGSGGNQILGDVVSAGPTGSVTLINASSSIYARTISDSLAGGNAYFKNISNTTVLGTSYPNSAEQATSSLPISDEVIAQWETDAEAGGVITTPCPYRITETVTLGPIKINCDLEISNGAEVDLGGIVWVNGNISLTNSSKIEVSPSISGKTPALIADKLTNHSTAGKIEISNSTQFNGYGTNSYVMLVSMNNSAENGGGEVAINVGNSISGKVLVYAPHGEIAIKNSAVLKEATAWRLRLQNSATVIYETGLANLLFTSGPSGGYQIQSWAEVE

Secondary structure (DSSP, 8-state):
-----------THHHHHHHHHHHHHHHHHHHHHHHHHHHHHHHHHHHHHHHHHHHHHHHHHHHHHHHHHHHTT----SEEEEEETTEEEEEEEEEETTEEEEEEEEEETTEEEEEEEEEEE--------SEEEEEEEEEEESS-EEES-EEESS-EEEES---S----EEEEEEEEE-TT--EEEEETTEEEEE-SSEEEEEE-SSTTS-EEEEEEE-TT--S-TT---EEEETTEEEEEEGGGTEEEEEE-SSTTS-EEEEEEE--S-EEEEEEETTEEEEEETTTTEEEEEE-SSGGG-EEEEEEE-SSEEEEEEEETTEEEEEEE-GGG-EEEEEE-SSTTS-EEEEEEE-SS-EEEEEEETTEEEEEETTBSS-EEEE-SSTTS-EEEEE---SS-BEEEEEEEETTEEEEEEEETTEEEEEEEE-SSTTS-EEEEEEE-SSSEEEEEEE-GGGEEEEEEE-SSS-EEEEEEEETTS--EEEES-EEE-STT-EEESEEESS-EE-SEEES-EESS-EEESEEES-EESS-EEETPPPPPP---SS-HHHHHHHHHHHHHH-EE-SSSSEEE-S-EEE-SEEESS-EEE-TT-EEEE-S-EEESS-EEE-TT-EEEE-GGGTT---EEEE--TT-TTT-S-EEE-SS-EEE-SSTT--EEEEE---TTTTT----SEEE-S--EESEEEEEEEEEEEEESS-EESEEEEEEEEEESS-EEE--TT---SS----S---EEEEEEEE--